Protein AF-0000000069443637 (afdb_homodimer)

Secondary structure (DSSP, 8-state):
-------------------------------------TTS--SS-TT----SHHHHHHHHHHHHHHHHSTTT-PPPHHHHHHHHHHHHHHHHHHHHHHB-SSTTTTS-HHHHHHHHHHTBTTB--S-HHHHHHHS-HHHHHTHHHHHHHHHHHHHHIIIIISSTTTT----SSTT-SS--HHHHHHHHHHHHHHHHH-HHHHHHHHHHHHHHHT-B-SSTT-B-SSHHHHHHHHHHHHHHHHHHHHHHH-HHHHHHBPP---HHHHHHHHHHHHHHHHHHHHHHHHHHHHS-SEEEEE-TTT--B--TT-TTEEE-GGG-TTSS--TTTSBPTTPBEEEEEE-EEEEESEE-TTT-PEEPPEEEEPEEEEE-B-----------------------------------------------------------------------GGGGS-----BTTB-/-------------------------------------TTS--SS-SS--S-SHHHHHHHHHHHHHHHHSGGG-PPPHHHHHHHHHHHHHHHHHHHHHHB-SSTTTTS-HHHHHHHHHHTBTTB--S-HHHHHHHS-HHHHHTHHHHHHHHHHHHHHIIIIISSTTTT----SSTT-SS--HHHHHHHHHHHHHHHHH-HHHHHHHHHHHHHHHT-B-SSTT-B-SSHHHHHHHHHHHHHHHHHHHHHHH-HHHHHHBPP---HHHHHHHHHHHHHHHHHHHHHHHHHHHHS-SEEEEE-TTT--B--TT-TTEEE-GGG-TTSS--TTTSBPTTPBEEEEEE-EEEEESEE-TTT-PEEPPEEEEPEEEEE-B-----------------------------------------------------------------------GGGGS------TT--

Solvent-accessible surface area (backbone atoms only — not comparable to full-atom values): 53671 Å² total; per-residue (Å²): 139,91,82,94,81,89,79,86,86,77,87,78,84,90,85,91,81,87,75,83,85,80,85,73,79,76,78,72,80,80,76,72,76,74,70,80,70,74,74,68,72,50,67,48,56,97,79,58,64,70,67,44,54,66,54,38,49,49,50,47,42,13,51,49,27,36,42,63,33,68,91,36,30,54,48,53,66,69,58,46,46,51,43,52,48,52,49,50,52,52,50,52,52,51,30,66,72,43,24,30,74,81,45,70,72,90,52,49,72,66,54,44,46,51,44,36,59,71,32,64,47,32,29,52,86,60,58,60,66,59,55,41,68,38,35,19,63,61,42,49,50,34,44,39,27,50,51,47,42,22,51,50,41,52,50,49,41,53,50,59,61,77,34,68,54,70,68,62,50,44,28,59,48,92,83,43,82,79,40,32,84,62,42,45,48,18,50,48,36,51,45,52,45,36,34,74,61,35,42,44,58,29,8,45,50,51,10,42,52,45,35,63,43,57,29,61,34,97,46,88,91,35,49,26,98,30,69,50,15,43,53,35,52,56,46,41,54,53,48,49,52,51,50,47,51,52,52,67,64,33,64,63,57,49,70,27,34,45,88,73,90,48,64,69,57,48,50,49,53,51,51,51,48,47,52,50,51,51,49,48,50,54,43,46,49,50,38,53,20,12,65,37,32,38,83,41,77,43,37,47,73,82,44,54,45,36,48,95,83,41,77,59,44,42,71,33,75,67,31,57,62,94,54,74,78,42,65,44,30,14,62,23,83,66,20,46,38,42,33,34,39,35,64,10,39,29,29,32,44,26,62,40,81,65,61,46,33,78,38,76,65,43,73,70,46,46,13,26,27,42,31,26,33,24,73,56,78,75,75,78,71,76,78,72,81,70,83,78,79,84,79,86,75,81,81,78,74,80,76,76,78,92,81,93,80,85,84,90,93,86,94,85,90,91,90,82,97,81,89,92,83,87,89,78,84,90,83,88,78,88,78,84,81,80,72,81,74,77,79,72,74,74,70,59,72,75,81,68,49,73,81,79,73,69,37,78,86,37,124,139,88,74,87,76,80,73,74,73,74,77,74,77,81,65,85,71,85,74,81,75,79,77,76,72,71,75,76,73,72,75,68,73,70,66,79,68,75,73,74,70,58,47,50,58,97,80,58,53,65,61,45,70,66,50,29,47,46,45,47,47,8,48,48,39,36,40,64,31,67,83,47,24,56,47,52,67,69,58,45,46,50,42,52,48,53,48,49,52,52,48,51,50,51,30,66,72,44,23,28,75,81,43,69,72,89,51,50,72,67,54,44,45,51,43,35,59,72,32,64,47,30,31,52,86,62,56,59,65,59,55,41,70,38,34,19,63,60,44,48,50,33,43,40,28,50,51,47,41,22,50,50,41,52,51,50,42,52,50,57,60,76,33,68,54,69,67,62,50,42,27,59,49,93,82,42,80,78,41,32,84,60,43,43,47,18,51,48,36,50,45,52,45,36,35,75,61,34,42,45,61,28,7,45,50,50,10,40,54,46,35,62,44,57,29,60,36,97,45,89,92,35,50,26,99,31,71,50,14,42,53,36,51,55,47,40,56,53,48,50,54,50,50,47,51,51,54,68,64,32,64,63,56,49,71,26,33,46,89,71,89,49,67,69,58,48,51,50,53,53,49,51,49,47,53,48,53,51,49,48,49,54,45,46,49,50,38,53,16,11,62,37,31,38,83,42,78,42,38,47,74,84,44,53,47,36,49,95,83,39,79,59,45,43,70,34,74,67,32,56,62,93,54,76,79,42,65,44,29,15,60,22,84,66,20,46,38,42,33,33,38,34,64,12,39,30,29,31,43,26,63,40,51,34,73,58,33,78,40,75,66,44,74,68,44,45,14,26,27,41,32,25,34,25,73,56,80,71,74,76,72,74,77,72,81,70,73,86,74,82,76,80,70,75,80,75,78,81,67,82,78,83,76,88,74,89,78,88,92,81,93,83,93,90,91,82,89,93,84,92,83,89,81,78,84,88,80,88,79,89,79,89,81,86,81,82,77,78,77,74,75,76,72,60,72,75,81,68,52,71,81,79,72,53,32,90,89,34,126

Sequence (918 aa):
MVTTRNSKVLKRARSDDESSNADEGASSNSGEEVPNNPASTHIYGLASYFCTREEFHDILNQMYDMQDQPSYRRGYPNVMHDMFNKLHIAMMSWTWQWSQEKGAEHLSNDEKQEIIASLQGQCVQDDWDSIRALSPPAVRCDMCGVLLQAMFYQFIFAIFIESPFWFMDGRIDSADVEGDPQFLRRFQHLYERLRAATGFGAACLKSLIISESNANGPFIGVPHDTELARSNFARRKTLITAFRDELLGRRVFQLLLRPLDDEAVVARRNDALQDLLEQAVQTILYTEGGIYGNSVITRLPELPVFDYEDDRMTSHYYHFVGGPRTRGLAPAPGGRSLIVTRPGLAYADMQSFGHFAKRPPYQM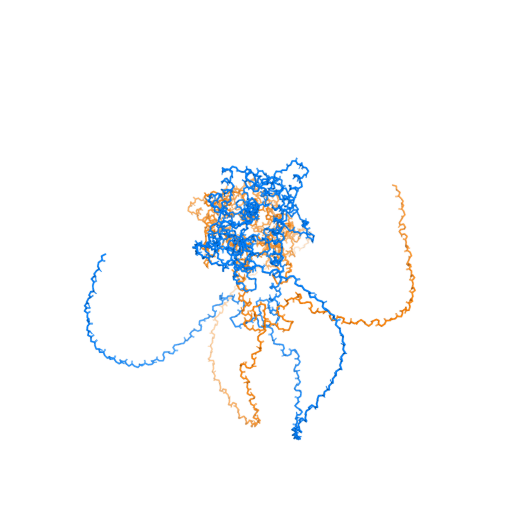FPAEVVAEILPEKTSTITKAKSRKTTSAKTKSRNKRAKTDSKPNTTSTVSETPSVSPVANAPDAENDSKEGMEERAKTPPLELRMPRLRKTFWRKMVTTRNSKVLKRARSDDESSNADEGASSNSGEEVPNNPASTHIYGLASYFCTREEFHDILNQMYDMQDQPSYRRGYPNVMHDMFNKLHIAMMSWTWQWSQEKGAEHLSNDEKQEIIASLQGQCVQDDWDSIRALSPPAVRCDMCGVLLQAMFYQFIFAIFIESPFWFMDGRIDSADVEGDPQFLRRFQHLYERLRAATGFGAACLKSLIISESNANGPFIGVPHDTELARSNFARRKTLITAFRDELLGRRVFQLLLRPLDDEAVVARRNDALQDLLEQAVQTILYTEGGIYGNSVITRLPELPVFDYEDDRMTSHYYHFVGGPRTRGLAPAPGGRSLIVTRPGLAYADMQSFGHFAKRPPYQMFPAEVVAEILPEKTSTITKAKSRKTTSAKTKSRNKRAKTDSKPNTTSTVSETPSVSPVANAPDAENDSKEGMEERAKTPPLELRMPRLRKTFWRK

Organism: Aspergillus niger (strain ATCC MYA-4892 / CBS 513.88 / FGSC A1513) (NCBI:txid425011)

Radius of gyration: 44.8 Å; Cα contacts (8 Å, |Δi|>4): 1156; chains: 2; bounding box: 130×174×115 Å

Structure (mmCIF, N/CA/C/O backbone):
data_AF-0000000069443637-model_v1
#
loop_
_entity.id
_entity.type
_entity.pdbx_description
1 polymer 'Contig An14c0200, genomic contig'
#
loop_
_atom_site.group_PDB
_atom_site.id
_atom_site.type_symbol
_atom_site.label_atom_id
_atom_site.label_alt_id
_atom_site.label_comp_id
_atom_site.label_asym_id
_atom_site.label_entity_id
_atom_site.label_seq_id
_atom_site.pdbx_PDB_ins_code
_atom_site.Cartn_x
_atom_site.Cartn_y
_atom_site.Cartn_z
_atom_site.occupancy
_atom_site.B_iso_or_equiv
_atom_site.auth_seq_id
_atom_site.auth_comp_id
_atom_site.auth_asym_id
_atom_site.auth_atom_id
_atom_site.pdbx_PDB_model_num
ATOM 1 N N . MET A 1 1 ? 51.781 -29.141 -23.688 1 16.27 1 MET A N 1
ATOM 2 C CA . MET A 1 1 ? 53.25 -29.266 -23.594 1 16.27 1 MET A CA 1
ATOM 3 C C . MET A 1 1 ? 53.656 -29.578 -22.172 1 16.27 1 MET A C 1
ATOM 5 O O . MET A 1 1 ? 52.938 -29.281 -21.219 1 16.27 1 MET A O 1
ATOM 9 N N . VAL A 1 2 ? 55.094 -29.781 -21.891 1 16.19 2 VAL A N 1
ATOM 10 C CA . VAL A 1 2 ? 55.781 -30.766 -21.062 1 16.19 2 VAL A CA 1
ATOM 11 C C . VAL A 1 2 ? 55.812 -30.297 -19.625 1 16.19 2 VAL A C 1
ATOM 13 O O . VAL A 1 2 ? 55.375 -31.016 -18.719 1 16.19 2 VAL A O 1
ATOM 16 N N . THR A 1 3 ? 56.969 -29.688 -19.141 1 15.26 3 THR A N 1
ATOM 17 C CA . THR A 1 3 ? 58.188 -30.172 -18.469 1 15.26 3 THR A CA 1
ATOM 18 C C . THR A 1 3 ? 58.219 -29.688 -17.031 1 15.26 3 THR A C 1
ATOM 20 O O . THR A 1 3 ? 58.469 -30.484 -16.109 1 15.26 3 THR A O 1
ATOM 23 N N . THR A 1 4 ? 58.938 -28.516 -16.906 1 15.38 4 THR A N 1
ATOM 24 C CA . THR A 1 4 ? 60.125 -28.203 -16.141 1 15.38 4 THR A CA 1
ATOM 25 C C . THR A 1 4 ? 59.781 -28.016 -14.664 1 15.38 4 THR A C 1
ATOM 27 O O . THR A 1 4 ? 58.844 -27.297 -14.312 1 15.38 4 THR A O 1
ATOM 30 N N . ARG A 1 5 ? 60.656 -28.516 -13.625 1 15.77 5 ARG A N 1
ATOM 31 C CA . ARG A 1 5 ? 60.938 -29.25 -12.406 1 15.77 5 ARG A CA 1
ATOM 32 C C . ARG A 1 5 ? 61.188 -28.297 -11.242 1 15.77 5 ARG A C 1
ATOM 34 O O . ARG A 1 5 ? 60.625 -28.469 -10.164 1 15.77 5 ARG A O 1
ATOM 41 N N . ASN A 1 6 ? 62.312 -27.609 -11.281 1 14.9 6 ASN A N 1
ATOM 42 C CA . ASN A 1 6 ? 63.406 -27.875 -10.352 1 14.9 6 ASN A CA 1
ATOM 43 C C . ASN A 1 6 ? 63.219 -27.125 -9.039 1 14.9 6 ASN A C 1
ATOM 45 O O . ASN A 1 6 ? 62.344 -26.25 -8.938 1 14.9 6 ASN A O 1
ATOM 49 N N . SER A 1 7 ? 64.312 -26.391 -8.547 1 14.55 7 SER A N 1
ATOM 50 C CA . SER A 1 7 ? 65.375 -26.578 -7.586 1 14.55 7 SER A CA 1
ATOM 51 C C . SER A 1 7 ? 65.188 -25.719 -6.344 1 14.55 7 SER A C 1
ATOM 53 O O . SER A 1 7 ? 65.25 -26.219 -5.219 1 14.55 7 SER A O 1
ATOM 55 N N . LYS A 1 8 ? 65.875 -24.547 -6.258 1 15.12 8 LYS A N 1
ATOM 56 C CA . LYS A 1 8 ? 67 -24.281 -5.426 1 15.12 8 LYS A CA 1
ATOM 57 C C . LYS A 1 8 ? 66.625 -23.828 -4.027 1 15.12 8 LYS A C 1
ATOM 59 O O . LYS A 1 8 ? 65.438 -23.922 -3.656 1 15.12 8 LYS A O 1
ATOM 64 N N . VAL A 1 9 ? 67.125 -22.562 -3.516 1 15.05 9 VAL A N 1
ATOM 65 C CA . VAL A 1 9 ? 68.188 -22.234 -2.561 1 15.05 9 VAL A CA 1
ATOM 66 C C . VAL A 1 9 ? 67.562 -21.953 -1.191 1 15.05 9 VAL A C 1
ATOM 68 O O . VAL A 1 9 ? 66.562 -21.219 -1.087 1 15.05 9 VAL A O 1
ATOM 71 N N . LEU A 1 10 ? 68.125 -22.609 -0.068 1 15.49 10 LEU A N 1
ATOM 72 C CA . LEU A 1 10 ? 68.062 -23 1.337 1 15.49 10 LEU A CA 1
ATOM 73 C C . LEU A 1 10 ? 68.375 -21.797 2.244 1 15.49 10 LEU A C 1
ATOM 75 O O . LEU A 1 10 ? 68.625 -21.969 3.438 1 15.49 10 LEU A O 1
ATOM 79 N N . LYS A 1 11 ? 68.25 -20.578 1.711 1 15.91 11 LYS A N 1
ATOM 80 C CA . LYS A 1 11 ? 69.125 -19.703 2.51 1 15.91 11 LYS A CA 1
ATOM 81 C C . LYS A 1 11 ? 68.875 -19.922 4.004 1 15.91 11 LYS A C 1
ATOM 83 O O . LYS A 1 11 ? 67.75 -20.016 4.445 1 15.91 11 LYS A O 1
ATOM 88 N N . ARG A 1 12 ? 69.938 -19.969 4.703 1 15.11 12 ARG A N 1
ATOM 89 C CA . ARG A 1 12 ? 70.562 -20.406 5.957 1 15.11 12 ARG A CA 1
ATOM 90 C C . ARG A 1 12 ? 69.875 -19.719 7.152 1 15.11 12 ARG A C 1
ATOM 92 O O . ARG A 1 12 ? 69.438 -20.375 8.094 1 15.11 12 ARG A O 1
ATOM 99 N N . ALA A 1 13 ? 70.625 -18.625 7.645 1 15.28 13 ALA A N 1
ATOM 100 C CA . ALA A 1 13 ? 71.375 -18.672 8.891 1 15.28 13 ALA A CA 1
ATOM 101 C C . ALA A 1 13 ? 70.5 -18.344 10.086 1 15.28 13 ALA A C 1
ATOM 103 O O . ALA A 1 13 ? 69.375 -17.891 9.922 1 15.28 13 ALA A O 1
ATOM 104 N N . ARG A 1 14 ? 71 -17.266 10.938 1 15.87 14 ARG A N 1
ATOM 105 C CA . ARG A 1 14 ? 71.5 -17.266 12.305 1 15.87 14 ARG A CA 1
ATOM 106 C C . ARG A 1 14 ? 70.375 -17.062 13.32 1 15.87 14 ARG A C 1
ATOM 108 O O . ARG A 1 14 ? 69.312 -16.578 12.977 1 15.87 14 ARG A O 1
ATOM 115 N N . SER A 1 15 ? 70.875 -16.859 14.672 1 15.28 15 SER A N 1
ATOM 116 C CA . SER A 1 15 ? 70.875 -17.375 16.031 1 15.28 15 SER A CA 1
ATOM 117 C C . SER A 1 15 ? 69.875 -16.609 16.891 1 15.28 15 SER A C 1
ATOM 119 O O . SER A 1 15 ? 69 -17.203 17.531 1 15.28 15 SER A O 1
ATOM 121 N N . ASP A 1 16 ? 70.312 -15.383 17.422 1 16.25 16 ASP A N 1
ATOM 122 C CA . ASP A 1 16 ? 70.562 -15.164 18.844 1 16.25 16 ASP A CA 1
ATOM 123 C C . ASP A 1 16 ? 69.312 -14.805 19.594 1 16.25 16 ASP A C 1
ATOM 125 O O . ASP A 1 16 ? 68.312 -14.312 18.984 1 16.25 16 ASP A O 1
ATOM 129 N N . ASP A 1 17 ? 69.375 -14.875 21.031 1 16.3 17 ASP A N 1
ATOM 130 C CA . ASP A 1 17 ? 68.75 -15.312 22.281 1 16.3 17 ASP A CA 1
ATOM 131 C C . ASP A 1 17 ? 67.875 -14.219 22.891 1 16.3 17 ASP A C 1
ATOM 133 O O . ASP A 1 17 ? 66.812 -14.5 23.453 1 16.3 17 ASP A O 1
ATOM 137 N N . GLU A 1 18 ? 68.375 -12.93 23.125 1 16.94 18 GLU A N 1
ATOM 138 C CA . GLU A 1 18 ? 68.438 -12.508 24.516 1 16.94 18 GLU A CA 1
ATOM 139 C C . GLU A 1 18 ? 67.062 -12.148 25.031 1 16.94 18 GLU A C 1
ATOM 141 O O . GLU A 1 18 ? 66.188 -11.711 24.266 1 16.94 18 GLU A O 1
ATOM 146 N N . SER A 1 19 ? 66.875 -12.273 26.438 1 16.83 19 SER A N 1
ATOM 147 C CA . SER A 1 19 ? 66 -12.578 27.578 1 16.83 19 SER A CA 1
ATOM 148 C C . SER A 1 19 ? 65.188 -11.344 28.016 1 16.83 19 SER A C 1
ATOM 150 O O . SER A 1 19 ? 64.375 -11.43 28.906 1 16.83 19 SER A O 1
ATOM 152 N N . SER A 1 20 ? 65.5 -10.164 27.453 1 16.75 20 SER A N 1
ATOM 153 C CA . SER A 1 20 ? 65.438 -9.258 28.594 1 16.75 20 SER A CA 1
ATOM 154 C C . SER A 1 20 ? 64.062 -9.242 29.234 1 16.75 20 SER A C 1
ATOM 156 O O . SER A 1 20 ? 63.031 -9.469 28.547 1 16.75 20 SER A O 1
ATOM 158 N N . ASN A 1 21 ? 64.125 -8.859 30.531 1 16.78 21 ASN A N 1
ATOM 159 C CA . ASN A 1 21 ? 63.469 -8.898 31.844 1 16.78 21 ASN A CA 1
ATOM 160 C C . ASN A 1 21 ? 62.156 -8.164 31.844 1 16.78 21 ASN A C 1
ATOM 162 O O . ASN A 1 21 ? 61.875 -7.355 30.953 1 16.78 21 AS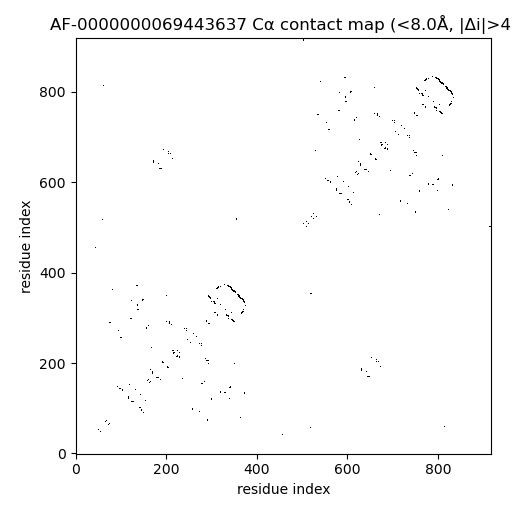N A O 1
ATOM 166 N N . ALA A 1 22 ? 61.719 -7.898 33.188 1 16.05 22 ALA A N 1
ATOM 167 C CA . ALA A 1 22 ? 60.625 -8.195 34.094 1 16.05 22 ALA A CA 1
ATOM 168 C C . ALA A 1 22 ? 59.562 -7.105 34.031 1 16.05 22 ALA A C 1
ATOM 170 O O . ALA A 1 22 ? 58.344 -7.402 33.969 1 16.05 22 ALA A O 1
ATOM 171 N N . ASP A 1 23 ? 59.938 -5.797 34.312 1 18.08 23 ASP A N 1
ATOM 172 C CA . ASP A 1 23 ? 59.312 -5.297 35.531 1 18.08 23 ASP A CA 1
ATOM 173 C C . ASP A 1 23 ? 57.906 -4.785 35.25 1 18.08 23 ASP A C 1
ATOM 175 O O . ASP A 1 23 ? 57.656 -4.199 34.219 1 18.08 23 ASP A O 1
ATOM 179 N N . GLU A 1 24 ? 56.938 -5.188 36.156 1 17.97 24 GLU A N 1
ATOM 180 C CA . GLU A 1 24 ? 55.531 -5.316 36.406 1 17.97 24 GLU A CA 1
ATOM 181 C C . GLU A 1 24 ? 54.875 -3.953 36.656 1 17.97 24 GLU A C 1
ATOM 183 O O . GLU A 1 24 ? 53.688 -3.869 37.031 1 17.97 24 GLU A O 1
ATOM 188 N N . GLY A 1 25 ? 55.5 -2.812 36.25 1 18.42 25 GLY A N 1
ATOM 189 C CA . GLY A 1 25 ? 54.969 -1.748 37.094 1 18.42 25 GLY A CA 1
ATOM 190 C C . GLY A 1 25 ? 53.469 -1.593 36.938 1 18.42 25 GLY A C 1
ATOM 191 O O . GLY A 1 25 ? 52.906 -1.874 35.875 1 18.42 25 GLY A O 1
ATOM 192 N N . ALA A 1 26 ? 52.812 -1.482 38.094 1 20.19 26 ALA A N 1
ATOM 193 C CA . ALA A 1 26 ? 51.469 -1.452 38.688 1 20.19 26 ALA A CA 1
ATOM 194 C C . ALA A 1 26 ? 50.656 -0.257 38.156 1 20.19 26 ALA A C 1
ATOM 196 O O . ALA A 1 26 ? 50.938 0.887 38.531 1 20.19 26 ALA A O 1
ATOM 197 N N . SER A 1 27 ? 50.719 -0.062 36.875 1 18.47 27 SER A N 1
ATOM 198 C CA . SER A 1 27 ? 50.031 1.206 36.594 1 18.47 27 SER A CA 1
ATOM 199 C C . SER A 1 27 ? 48.625 1.194 37.125 1 18.47 27 SER A C 1
ATOM 201 O O . SER A 1 27 ? 47.844 0.28 36.812 1 18.47 27 SER A O 1
ATOM 203 N N . SER A 1 28 ? 48.375 1.897 38.219 1 19.84 28 SER A N 1
ATOM 204 C CA . SER A 1 28 ? 47.219 2.123 39.094 1 19.84 28 SER A CA 1
ATOM 205 C C . SER A 1 28 ? 46.094 2.783 38.344 1 19.84 28 SER A C 1
ATOM 207 O O . SER A 1 28 ? 45 2.939 38.875 1 19.84 28 SER A O 1
ATOM 209 N N . ASN A 1 29 ? 46.312 3.293 37.125 1 20.78 29 ASN A N 1
ATOM 210 C CA . ASN A 1 29 ? 45.5 4.5 36.969 1 20.78 29 ASN A CA 1
ATOM 211 C C . ASN A 1 29 ? 44.031 4.199 37.156 1 20.78 29 ASN A C 1
ATOM 213 O O . ASN A 1 29 ? 43.562 3.09 36.875 1 20.78 29 ASN A O 1
ATOM 217 N N . SER A 1 30 ? 43.281 5.254 37.719 1 23.33 30 SER A N 1
ATOM 218 C CA . SER A 1 30 ? 42.031 5.766 38.281 1 23.33 30 SER A CA 1
ATOM 219 C C . SER A 1 30 ? 40.906 5.727 37.219 1 23.33 30 SER A C 1
ATOM 221 O O . SER A 1 30 ? 41.031 6.332 36.156 1 23.33 30 SER A O 1
ATOM 223 N N . GLY A 1 31 ? 40.25 4.656 37.156 1 21.34 31 GLY A N 1
ATOM 224 C CA . GLY A 1 31 ? 39.156 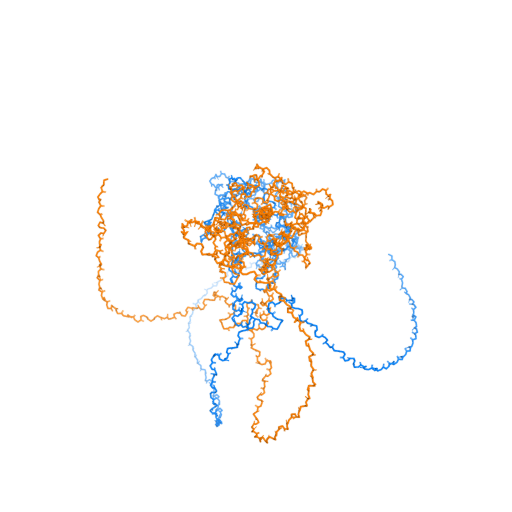4.293 36.25 1 21.34 31 GLY A CA 1
ATOM 225 C C . GLY A 1 31 ? 38.031 5.316 36.219 1 21.34 31 GLY A C 1
ATOM 226 O O . GLY A 1 31 ? 37.312 5.492 37.188 1 21.34 31 GLY A O 1
ATOM 227 N N . GLU A 1 32 ? 38.375 6.523 35.625 1 27.31 32 GLU A N 1
ATOM 228 C CA . GLU A 1 32 ? 37.344 7.523 35.406 1 27.31 32 GLU A CA 1
ATOM 229 C C . GLU A 1 32 ? 36.031 6.879 34.906 1 27.31 32 GLU A C 1
ATOM 231 O O . GLU A 1 32 ? 36.062 6.145 33.906 1 27.31 32 GLU A O 1
ATOM 236 N N . GLU A 1 33 ? 35.125 6.77 35.875 1 27.27 33 GLU A N 1
ATOM 237 C CA . GLU A 1 33 ? 33.75 6.273 35.656 1 27.27 33 GLU A CA 1
ATOM 238 C C . GLU A 1 33 ? 33.094 6.984 34.469 1 27.27 33 GLU A C 1
ATOM 240 O O . GLU A 1 33 ? 32.906 8.203 34.5 1 27.27 33 GLU A O 1
ATOM 245 N N . VAL A 1 34 ? 33.562 6.625 33.25 1 29.73 34 VAL A N 1
ATOM 246 C CA . VAL A 1 34 ? 32.875 7.148 32.094 1 29.73 34 VAL A CA 1
ATOM 247 C C . VAL A 1 34 ? 31.359 7.125 32.312 1 29.73 34 VAL A C 1
ATOM 249 O O . VAL A 1 34 ? 30.797 6.082 32.656 1 29.73 34 VAL A O 1
ATOM 252 N N . PRO A 1 35 ? 30.812 8.312 32.625 1 31.17 35 PRO A N 1
ATOM 253 C CA . PRO A 1 35 ? 29.391 8.531 32.906 1 31.17 35 PRO A CA 1
ATOM 254 C C . PRO A 1 35 ? 28.469 7.773 31.938 1 31.17 35 PRO A C 1
ATOM 256 O O . PRO A 1 35 ? 28.875 7.492 30.797 1 31.17 35 PRO A O 1
ATOM 259 N N . ASN A 1 36 ? 27.547 7.082 32.5 1 28.8 36 ASN A N 1
ATOM 260 C CA . ASN A 1 36 ? 26.5 6.273 31.875 1 28.8 36 ASN A CA 1
ATOM 261 C C . ASN A 1 36 ? 25.812 7.023 30.75 1 28.8 36 ASN A C 1
ATOM 263 O O . ASN A 1 36 ? 25.234 8.094 30.953 1 28.8 36 ASN A O 1
ATOM 267 N N . ASN A 1 37 ? 26.469 7.105 29.594 1 28.42 37 ASN A N 1
ATOM 268 C CA . ASN A 1 37 ? 25.891 7.711 28.391 1 28.42 37 ASN A CA 1
ATOM 269 C C . ASN A 1 37 ? 24.422 7.344 28.234 1 28.42 37 ASN A C 1
ATOM 271 O O . ASN A 1 37 ? 24.094 6.195 27.938 1 28.42 37 ASN A O 1
ATOM 275 N N . PRO A 1 38 ? 23.5 8.094 28.906 1 31.55 38 PRO A N 1
ATOM 276 C CA . PRO A 1 38 ? 22.047 7.938 28.906 1 31.55 38 PRO A CA 1
ATOM 277 C C . PRO A 1 38 ? 21.453 7.723 27.516 1 31.55 38 PRO A C 1
ATOM 279 O O . PRO A 1 38 ? 20.234 7.789 27.328 1 31.55 38 PRO A O 1
ATOM 282 N N . ALA A 1 39 ? 22.281 7.773 26.547 1 29.45 39 ALA A N 1
ATOM 283 C CA . ALA A 1 39 ? 21.781 7.836 25.172 1 29.45 39 ALA A CA 1
ATOM 284 C C . ALA A 1 39 ? 20.969 6.59 24.828 1 29.45 39 ALA A C 1
ATOM 286 O O . ALA A 1 39 ? 20.297 6.539 23.797 1 29.45 39 ALA A O 1
ATOM 287 N N . SER A 1 40 ? 21.531 5.41 25.312 1 30.95 40 SER A N 1
ATOM 288 C CA . SER A 1 40 ? 20.844 4.23 24.797 1 30.95 40 SER A CA 1
ATOM 289 C C . SER A 1 40 ? 19.453 4.09 25.391 1 30.95 40 SER A C 1
ATOM 291 O O . SER A 1 40 ? 19.297 3.736 26.562 1 30.95 40 SER A O 1
ATOM 293 N N . THR A 1 41 ? 18.625 4.992 25.203 1 32.84 41 THR A N 1
ATOM 294 C CA . THR A 1 41 ? 17.281 4.988 25.766 1 32.84 41 THR A CA 1
ATOM 295 C C . THR A 1 41 ? 16.672 3.588 25.719 1 32.84 41 THR A C 1
ATOM 297 O O . THR A 1 41 ? 16 3.229 24.766 1 32.84 41 THR A O 1
ATOM 300 N N . HIS A 1 42 ? 17.469 2.57 26.016 1 31.42 42 HIS A N 1
ATOM 301 C CA . HIS A 1 42 ? 16.953 1.25 26.359 1 31.42 42 HIS A CA 1
ATOM 302 C C . HIS A 1 42 ? 15.875 1.337 27.438 1 31.42 42 HIS A C 1
ATOM 304 O O . HIS A 1 42 ? 16.125 1.889 28.516 1 31.42 42 HIS A O 1
ATOM 310 N N . ILE A 1 43 ? 14.625 1.521 26.984 1 34.94 43 ILE A N 1
ATOM 311 C CA . ILE A 1 43 ? 13.555 1.597 27.953 1 34.94 43 ILE A CA 1
ATOM 312 C C . ILE A 1 43 ? 13.875 0.688 29.141 1 34.94 43 ILE A C 1
ATOM 314 O O . ILE A 1 43 ? 13.562 1.021 30.297 1 34.94 43 ILE A O 1
ATOM 318 N N . TYR A 1 44 ? 14.156 -0.625 28.922 1 35.16 44 TYR A N 1
ATOM 319 C CA . TYR A 1 44 ? 14.609 -1.481 30 1 35.16 44 TYR A CA 1
ATOM 320 C C . TYR A 1 44 ? 16.125 -1.403 30.172 1 35.16 44 TYR A C 1
ATOM 322 O O . TYR A 1 44 ? 16.844 -1.192 29.203 1 35.16 44 TYR A O 1
ATOM 330 N N . GLY A 1 45 ? 16.719 -0.885 31.219 1 32.06 45 GLY A N 1
ATOM 331 C CA . GLY A 1 45 ? 18.125 -1.05 31.531 1 32.06 45 GLY A CA 1
ATOM 332 C C . GLY A 1 45 ? 18.688 -2.385 31.062 1 32.06 45 GLY A C 1
ATOM 333 O O . GLY A 1 45 ? 17.938 -3.32 30.797 1 32.06 45 GLY A O 1
ATOM 334 N N . LEU A 1 46 ? 19.906 -2.52 30.734 1 32.34 46 LEU A N 1
ATOM 335 C CA . LEU A 1 46 ? 20.594 -3.734 30.297 1 32.34 46 LEU A CA 1
ATOM 336 C C . LEU A 1 46 ? 20.141 -4.934 31.125 1 32.34 46 LEU A C 1
ATOM 338 O O . LEU A 1 46 ? 20.125 -6.062 30.625 1 32.34 46 LEU A O 1
ATOM 342 N N . ALA A 1 47 ? 20.016 -4.863 32.469 1 30.91 47 ALA A N 1
ATOM 343 C CA . ALA A 1 47 ? 19.781 -5.949 33.438 1 30.91 47 ALA A CA 1
ATOM 344 C C . ALA A 1 47 ? 18.297 -6.18 33.656 1 30.91 47 ALA A C 1
ATOM 346 O O . ALA A 1 47 ? 17.906 -7.098 34.375 1 30.91 47 ALA A O 1
ATOM 347 N N . SER A 1 48 ? 17.469 -5.266 33.562 1 36.38 48 SER A N 1
ATOM 348 C CA . SER A 1 48 ? 16.094 -5.441 34 1 36.38 48 SER A CA 1
ATOM 349 C C . SER A 1 48 ? 15.258 -6.121 32.938 1 36.38 48 SER A C 1
ATOM 351 O O . SER A 1 48 ? 15.141 -5.605 31.812 1 36.38 48 SER A O 1
ATOM 353 N N . TYR A 1 49 ? 15.336 -7.434 32.875 1 34.53 49 TYR A N 1
ATOM 354 C CA . TYR A 1 49 ? 14.562 -8.336 32.031 1 34.53 49 TYR A CA 1
ATOM 355 C C . TYR A 1 49 ? 13.078 -8.281 32.375 1 34.53 49 TYR A C 1
ATOM 357 O O . TYR A 1 49 ? 12.711 -7.883 33.469 1 34.53 49 TYR A O 1
ATOM 365 N N . PHE A 1 50 ? 12.219 -8.234 31.469 1 46.09 50 PHE A N 1
ATOM 366 C CA . PHE A 1 50 ? 10.781 -8.469 31.594 1 46.09 50 PHE A CA 1
ATOM 367 C C . PHE A 1 50 ? 10.5 -9.656 32.5 1 46.09 50 PHE A C 1
ATOM 369 O O . PHE A 1 50 ? 10.594 -10.805 32.094 1 46.09 50 PHE A O 1
ATOM 376 N N . CYS A 1 51 ? 11 -9.703 33.625 1 42.22 51 CYS A N 1
ATOM 377 C CA . CYS A 1 51 ? 11 -10.883 34.5 1 42.22 51 CYS A CA 1
ATOM 378 C C . CYS A 1 51 ? 9.617 -11.133 35.062 1 42.22 51 CYS A C 1
ATOM 380 O O . CYS A 1 51 ? 9.406 -12.117 35.781 1 42.22 51 CYS A O 1
ATOM 382 N N . THR A 1 52 ? 8.594 -10.234 34.906 1 45.38 52 THR A N 1
ATOM 383 C CA . THR A 1 52 ? 7.406 -10.664 35.625 1 45.38 52 THR A CA 1
ATOM 384 C C . THR A 1 52 ? 6.406 -11.328 34.688 1 45.38 52 THR A C 1
ATOM 386 O O . THR A 1 52 ? 6.445 -11.117 33.5 1 45.38 52 THR A O 1
ATOM 389 N N . ARG A 1 53 ? 5.602 -12.305 35.188 1 45.09 53 ARG A N 1
ATOM 390 C CA . ARG A 1 53 ? 4.516 -13.023 34.531 1 45.09 53 ARG A CA 1
ATOM 391 C C . ARG A 1 53 ? 3.543 -12.055 33.875 1 45.09 53 ARG A C 1
ATOM 393 O O . ARG A 1 53 ? 3.068 -12.305 32.75 1 45.09 53 ARG A O 1
ATOM 400 N N . GLU A 1 54 ? 3.361 -11.016 34.562 1 46.97 54 GLU A N 1
ATOM 401 C CA . GLU A 1 54 ? 2.404 -10.039 34.062 1 46.97 54 GLU A CA 1
ATOM 402 C C . GLU A 1 54 ? 2.924 -9.359 32.781 1 46.97 54 GLU A C 1
ATOM 404 O O . GLU A 1 54 ? 2.18 -9.195 31.828 1 46.97 54 GLU A O 1
ATOM 409 N N . GLU A 1 55 ? 4.18 -9.086 32.844 1 50.19 55 GLU A N 1
ATOM 410 C CA . GLU A 1 55 ? 4.785 -8.438 31.688 1 50.19 55 GLU A CA 1
ATOM 411 C C . GLU A 1 55 ? 4.828 -9.383 30.5 1 50.19 55 GLU A C 1
ATOM 413 O O . GLU A 1 55 ? 4.555 -8.977 29.359 1 50.19 55 GLU A O 1
ATOM 418 N N . PHE A 1 56 ? 5.016 -10.5 30.828 1 50 56 PHE A N 1
ATOM 419 C CA . PHE A 1 56 ? 5.035 -11.539 29.812 1 50 56 PHE A CA 1
ATOM 420 C C . PHE A 1 56 ? 3.648 -11.734 29.203 1 50 56 PHE A C 1
ATOM 422 O O . PHE A 1 56 ? 3.504 -11.812 27.984 1 50 56 PHE A O 1
ATOM 429 N N . HIS A 1 57 ? 2.711 -11.875 30.031 1 50.34 57 HIS A N 1
ATOM 430 C CA . HIS A 1 57 ? 1.338 -12 29.562 1 50.34 57 HIS A CA 1
ATOM 431 C C . HIS A 1 57 ? 0.951 -10.828 28.672 1 50.34 57 HIS A C 1
ATOM 433 O O . HIS A 1 57 ? 0.316 -11.016 27.625 1 50.34 57 HIS A O 1
ATOM 439 N N . ASP A 1 58 ? 1.418 -9.797 29.078 1 52.31 58 ASP A N 1
ATOM 440 C CA . ASP A 1 58 ? 1.074 -8.609 28.297 1 52.31 58 ASP A CA 1
ATOM 441 C C . ASP A 1 58 ? 1.719 -8.648 26.922 1 52.31 58 ASP A C 1
ATOM 443 O O . ASP A 1 58 ? 1.076 -8.32 25.922 1 52.31 58 ASP A O 1
ATOM 447 N N . ILE A 1 59 ? 2.887 -9.117 26.922 1 54.16 59 ILE A N 1
ATOM 448 C CA . ILE A 1 59 ? 3.611 -9.211 25.656 1 54.16 59 ILE A CA 1
ATOM 449 C C . ILE A 1 59 ? 2.975 -10.289 24.781 1 54.16 59 ILE A C 1
ATOM 451 O O . ILE A 1 59 ? 2.773 -10.078 23.578 1 54.16 59 ILE A O 1
ATOM 455 N N . LEU A 1 60 ? 2.66 -11.375 25.422 1 53.62 60 LEU A N 1
ATOM 456 C CA . LEU A 1 60 ? 2.061 -12.469 24.656 1 53.62 60 LEU A CA 1
ATOM 457 C C . LEU A 1 60 ? 0.701 -12.062 24.109 1 53.62 60 LEU A C 1
ATOM 459 O O . LEU A 1 60 ? 0.382 -12.359 22.953 1 53.62 60 LEU A O 1
ATOM 463 N N . ASN A 1 61 ? 0.022 -11.523 24.953 1 49.97 61 ASN A N 1
ATOM 464 C CA . ASN A 1 61 ? -1.281 -11.055 24.5 1 49.97 61 ASN A CA 1
ATOM 465 C C . ASN A 1 61 ? -1.147 -10.078 23.328 1 49.97 61 ASN A C 1
ATOM 467 O O . ASN A 1 61 ? -1.918 -10.141 22.375 1 49.97 61 ASN A O 1
ATOM 471 N N . GLN A 1 62 ? -0.197 -9.359 23.578 1 51.5 62 GLN A N 1
ATOM 472 C CA . GLN A 1 62 ? 0.048 -8.414 22.484 1 51.5 62 GLN A CA 1
ATOM 473 C C . GLN A 1 62 ? 0.45 -9.148 21.203 1 51.5 62 GLN A C 1
ATOM 475 O O . GLN A 1 62 ? -0.006 -8.797 20.125 1 51.5 62 GLN A O 1
ATOM 480 N N . MET A 1 63 ? 1.218 -10.094 21.438 1 52.31 63 MET A N 1
ATOM 481 C CA . MET A 1 63 ? 1.639 -10.891 20.281 1 52.31 63 MET A CA 1
ATOM 482 C C . MET A 1 63 ? 0.446 -11.594 19.656 1 52.31 63 MET A C 1
ATOM 484 O O . MET A 1 63 ? 0.333 -11.648 18.422 1 52.31 63 MET A O 1
ATOM 488 N N . TYR A 1 64 ? -0.357 -12.18 20.469 1 48.53 64 TYR A N 1
ATOM 489 C CA . TYR A 1 64 ? -1.55 -12.859 19.969 1 48.53 64 TYR A CA 1
ATOM 490 C C . TYR A 1 64 ? -2.471 -11.883 19.234 1 48.53 64 TYR A C 1
ATOM 492 O O . TYR A 1 64 ? -3.004 -12.195 18.172 1 48.53 64 TYR A O 1
ATOM 500 N N . ASP A 1 65 ? -2.699 -10.898 19.859 1 48.44 65 ASP A N 1
ATOM 501 C CA . ASP A 1 65 ? -3.568 -9.898 19.25 1 48.44 65 ASP A CA 1
ATOM 502 C C . ASP A 1 65 ? -3.008 -9.43 17.906 1 48.44 65 ASP A C 1
ATOM 504 O O . ASP A 1 65 ? -3.76 -9.219 16.953 1 48.44 65 ASP A O 1
ATOM 508 N N . MET A 1 66 ? -1.764 -9.258 18.031 1 50.09 66 MET A N 1
ATOM 509 C CA . MET A 1 66 ? -1.123 -8.883 16.766 1 50.09 66 MET A CA 1
ATOM 510 C C . MET A 1 66 ? -1.385 -9.922 15.688 1 50.09 66 MET A C 1
ATOM 512 O O . MET A 1 66 ? -1.544 -9.586 14.516 1 50.09 66 MET A O 1
ATOM 516 N N . GLN A 1 67 ? -1.423 -11.117 16.141 1 46.34 67 GLN A N 1
ATOM 517 C CA . GLN A 1 67 ? -1.696 -12.188 15.195 1 46.34 67 GLN A CA 1
ATOM 518 C C . GLN A 1 67 ? -3.119 -12.094 14.648 1 46.34 67 GLN A C 1
ATOM 520 O O . GLN A 1 67 ? -3.385 -12.492 13.516 1 46.34 67 GLN A O 1
ATOM 525 N N . ASP A 1 68 ? -4.027 -11.695 15.477 1 42.28 68 ASP A N 1
ATOM 526 C CA . ASP A 1 68 ? -5.426 -11.664 15.062 1 42.28 68 ASP A CA 1
ATOM 527 C C . ASP A 1 68 ? -5.723 -10.414 14.234 1 42.28 68 ASP A C 1
ATOM 529 O O . ASP A 1 68 ? -6.844 -10.234 13.758 1 42.28 68 ASP A O 1
ATOM 533 N N . GLN A 1 69 ? -5.023 -9.508 14.258 1 43.88 69 GLN A N 1
ATOM 534 C CA . GLN A 1 69 ? -5.285 -8.328 13.438 1 43.88 69 GLN A CA 1
ATOM 535 C C . GLN A 1 69 ? -5.191 -8.664 11.953 1 43.88 69 GLN A C 1
ATOM 537 O O . GLN A 1 69 ? -4.391 -9.5 11.547 1 43.88 69 GLN A O 1
ATOM 542 N N . PRO A 1 70 ? -6.266 -8.219 11.383 1 42.94 70 PRO A N 1
ATOM 543 C CA . PRO A 1 70 ? -6.41 -8.547 9.961 1 42.94 70 PRO A CA 1
ATOM 544 C C . PRO A 1 70 ? -5.094 -8.43 9.195 1 42.94 70 PRO A C 1
ATOM 546 O O . PRO A 1 70 ? -4.824 -9.234 8.297 1 42.94 70 PRO A O 1
ATOM 549 N N . SER A 1 71 ? -4.379 -7.262 9.586 1 44.19 71 SER A N 1
ATOM 550 C CA . SER A 1 71 ? -3.109 -7.156 8.867 1 44.19 71 SER A CA 1
ATOM 551 C C . SER A 1 71 ? -2.176 -8.305 9.227 1 44.19 71 SER A C 1
ATOM 553 O O . SER A 1 71 ? -1.196 -8.562 8.516 1 44.19 71 SER A O 1
ATOM 555 N N . TYR A 1 72 ? -2.643 -8.82 10.445 1 48.31 72 TYR A N 1
ATOM 556 C CA . TYR A 1 72 ? -1.846 -9.969 10.852 1 48.31 72 TYR A CA 1
ATOM 557 C C . TYR A 1 72 ? -2.639 -11.266 10.688 1 48.31 72 TYR A C 1
ATOM 559 O O . TYR A 1 72 ? -2.178 -12.336 11.086 1 48.31 72 TYR A O 1
ATOM 567 N N . ARG A 1 73 ? -3.877 -11.023 10.219 1 52.19 73 ARG A N 1
ATOM 568 C CA . ARG A 1 73 ? -4.668 -12.234 10.055 1 52.19 73 ARG A CA 1
ATOM 569 C C . ARG A 1 73 ? -4.098 -13.109 8.938 1 52.19 73 ARG A C 1
ATOM 571 O O . ARG A 1 73 ? -4.262 -12.797 7.754 1 52.19 73 ARG A O 1
ATOM 578 N N . ARG A 1 74 ? -3.402 -13.836 9.445 1 64.06 74 ARG A N 1
ATOM 579 C CA . ARG A 1 74 ? -2.83 -14.836 8.539 1 64.06 74 ARG A CA 1
ATOM 580 C C . ARG A 1 74 ? -3.885 -15.844 8.109 1 64.06 74 ARG A C 1
ATOM 582 O O . ARG A 1 74 ? -4.805 -16.156 8.867 1 64.06 74 ARG A O 1
ATOM 589 N N . GLY A 1 75 ? -4.012 -15.953 6.891 1 71.75 75 GLY A N 1
ATOM 590 C CA . GLY A 1 75 ? -4.738 -17.125 6.453 1 71.75 75 GLY A CA 1
ATOM 591 C C . GLY A 1 75 ? -4.176 -18.422 7.02 1 71.75 75 GLY A C 1
ATOM 592 O O . GLY A 1 75 ? -3.07 -18.438 7.562 1 71.75 75 GLY A O 1
ATOM 593 N N . TYR A 1 76 ? -5.078 -19.422 7.008 1 77 76 TYR A N 1
ATOM 594 C CA . TYR A 1 76 ? -4.66 -20.734 7.488 1 77 76 TYR A CA 1
ATOM 595 C C . TYR A 1 76 ? -4.055 -21.562 6.363 1 77 76 TYR A C 1
ATOM 597 O O . TYR A 1 76 ? -4.727 -21.859 5.371 1 77 76 TYR A O 1
ATOM 605 N N . PRO A 1 77 ? -2.854 -21.875 6.566 1 82.69 77 PRO A N 1
ATOM 606 C CA . PRO A 1 77 ? -2.186 -22.625 5.5 1 82.69 77 PRO A CA 1
ATOM 607 C C . PRO A 1 77 ? -2.926 -23.906 5.125 1 82.69 77 PRO A C 1
ATOM 609 O O . PRO A 1 77 ? -2.99 -24.266 3.945 1 82.69 77 PRO A O 1
ATOM 612 N N . ASN A 1 78 ? -3.51 -24.562 6.109 1 84.75 78 ASN A N 1
ATOM 613 C CA . ASN A 1 78 ? -4.238 -25.797 5.809 1 84.75 78 ASN A CA 1
ATOM 614 C C . ASN A 1 78 ? -5.43 -25.531 4.895 1 84.75 78 ASN A C 1
ATOM 616 O O . ASN A 1 78 ? -5.73 -26.328 4.008 1 84.75 78 ASN A O 1
ATOM 620 N N . VAL A 1 79 ? -6.078 -24.422 5.188 1 87.75 79 VAL A N 1
ATOM 621 C CA . VAL A 1 79 ? -7.219 -24.047 4.355 1 87.75 79 VAL A CA 1
ATOM 622 C C . VAL A 1 79 ? -6.738 -23.688 2.953 1 87.75 79 VAL A C 1
ATOM 624 O O . VAL A 1 79 ? -7.371 -24.047 1.958 1 87.75 79 VAL A O 1
ATOM 627 N N . MET A 1 80 ? -5.625 -23.047 2.863 1 93.75 80 MET A N 1
ATOM 628 C CA . MET A 1 80 ? -5.051 -22.688 1.569 1 93.75 80 MET A CA 1
ATOM 629 C C . MET A 1 80 ? -4.738 -23.938 0.75 1 93.75 80 MET A C 1
ATOM 631 O O . MET A 1 80 ? -5.102 -24.016 -0.425 1 93.75 80 MET A O 1
ATOM 635 N N . HIS A 1 81 ? -4.188 -24.891 1.405 1 95.31 81 HIS A N 1
ATOM 636 C CA . HIS A 1 81 ? -3.867 -26.156 0.746 1 95.31 81 HIS A CA 1
ATOM 637 C C . HIS A 1 81 ? -5.129 -26.844 0.236 1 95.31 81 HIS A C 1
ATOM 639 O O . HIS A 1 81 ? -5.164 -27.312 -0.901 1 95.31 81 HIS A O 1
ATOM 645 N N . ASP A 1 82 ? -6.066 -26.859 1.071 1 94.94 82 ASP A N 1
ATOM 646 C CA . ASP A 1 82 ? -7.32 -27.516 0.713 1 94.94 82 ASP A CA 1
ATOM 647 C C . ASP A 1 82 ? -7.977 -26.828 -0.482 1 94.94 82 ASP A C 1
ATOM 649 O O . ASP A 1 82 ? -8.484 -27.5 -1.388 1 94.94 82 ASP A O 1
ATOM 653 N N . MET A 1 83 ? -7.953 -25.547 -0.46 1 95.75 83 MET A N 1
ATOM 654 C CA . MET A 1 83 ? -8.578 -24.781 -1.535 1 95.75 83 MET A CA 1
ATOM 655 C C . MET A 1 83 ? -7.855 -25.016 -2.857 1 95.75 83 MET A C 1
ATOM 657 O O . MET A 1 83 ? -8.492 -25.219 -3.893 1 95.75 83 MET A O 1
ATOM 661 N N . PHE A 1 84 ? -6.547 -25.031 -2.85 1 97.88 84 PHE A N 1
ATOM 662 C CA . PHE A 1 84 ? -5.789 -25.266 -4.07 1 97.88 84 PHE A CA 1
ATOM 663 C C . PHE A 1 84 ? -5.988 -26.703 -4.559 1 97.88 84 PHE A C 1
ATOM 665 O O . PHE A 1 84 ? -6.012 -26.953 -5.766 1 97.88 84 PHE A O 1
ATOM 672 N N . ASN A 1 85 ? -6.09 -27.578 -3.615 1 97.31 85 ASN A N 1
ATOM 673 C CA . ASN A 1 85 ? -6.344 -28.953 -3.986 1 97.31 85 ASN A CA 1
ATOM 674 C C . ASN A 1 85 ? -7.703 -29.125 -4.664 1 97.31 85 ASN A C 1
ATOM 676 O O . ASN A 1 85 ? -7.82 -29.812 -5.676 1 97.31 85 ASN A O 1
ATOM 680 N N . LYS A 1 86 ? -8.672 -28.547 -4.094 1 97.31 86 LYS A N 1
ATOM 681 C CA . LYS A 1 86 ? -10 -28.578 -4.691 1 97.31 86 LYS A CA 1
ATOM 682 C C . LYS A 1 86 ? -9.992 -27.953 -6.086 1 97.31 86 LYS A C 1
ATOM 684 O O . LYS A 1 86 ? -10.625 -28.484 -7.008 1 97.31 86 LYS A O 1
ATOM 689 N N . LEU A 1 87 ? -9.32 -26.906 -6.215 1 97.94 87 LEU A N 1
ATOM 690 C CA . LEU A 1 87 ? -9.195 -26.25 -7.512 1 97.94 87 LEU A CA 1
ATOM 691 C C . LEU A 1 87 ? -8.516 -27.172 -8.523 1 97.94 87 LEU A C 1
ATOM 693 O O . LEU A 1 87 ? -8.953 -27.266 -9.672 1 97.94 87 LEU A O 1
ATOM 697 N N . HIS A 1 88 ? -7.48 -27.781 -8.086 1 97.81 88 HIS A N 1
ATOM 698 C CA . HIS A 1 88 ? -6.73 -28.672 -8.969 1 97.81 88 HIS A CA 1
ATOM 699 C C . HIS A 1 88 ? -7.598 -29.828 -9.438 1 97.81 88 HIS A C 1
ATOM 701 O O . HIS A 1 88 ? -7.582 -30.188 -10.625 1 97.81 88 HIS A O 1
ATOM 707 N N . ILE A 1 89 ? -8.359 -30.391 -8.562 1 97.12 89 ILE A N 1
ATOM 708 C CA . ILE A 1 89 ? -9.25 -31.5 -8.891 1 97.12 89 ILE A CA 1
ATOM 709 C C . ILE A 1 89 ? -10.312 -31.031 -9.891 1 97.12 89 ILE A C 1
ATOM 711 O O . ILE A 1 89 ? -10.594 -31.719 -10.875 1 97.12 89 ILE A O 1
ATOM 715 N N . ALA A 1 90 ? -10.844 -29.906 -9.609 1 97.38 90 ALA A N 1
ATOM 716 C CA . ALA A 1 90 ? -11.852 -29.344 -10.5 1 97.38 90 ALA A CA 1
ATOM 717 C C . ALA A 1 90 ? -11.273 -29.094 -11.891 1 97.38 90 ALA A C 1
ATOM 719 O O . ALA A 1 90 ? -11.938 -29.328 -12.906 1 97.38 90 ALA A O 1
ATOM 720 N N . MET A 1 91 ? -10.102 -28.609 -11.93 1 97.06 91 MET A N 1
ATOM 721 C CA . MET A 1 91 ? -9.43 -28.312 -13.195 1 97.06 91 MET A CA 1
ATOM 722 C C . MET A 1 91 ? -9.164 -29.594 -13.977 1 97.06 91 MET A C 1
ATOM 724 O O . MET A 1 91 ? -9.383 -29.641 -15.188 1 97.06 91 MET A O 1
ATOM 728 N N . MET A 1 92 ? -8.703 -30.562 -13.328 1 95.44 92 MET A N 1
ATOM 729 C CA . MET A 1 92 ? -8.461 -31.859 -13.961 1 95.44 92 MET A CA 1
ATOM 730 C C . MET A 1 92 ? -9.758 -32.438 -14.508 1 95.44 92 MET A C 1
ATOM 732 O O . MET A 1 92 ? -9.789 -32.938 -15.633 1 95.44 92 MET A O 1
ATOM 736 N N . SER A 1 93 ? -10.766 -32.312 -13.703 1 96 93 SER A N 1
ATOM 737 C CA . SER A 1 93 ? -12.062 -32.812 -14.125 1 96 93 SER A CA 1
ATOM 738 C C . SER A 1 93 ? -12.57 -32.062 -15.359 1 96 93 SER A C 1
ATOM 740 O O . SER A 1 93 ? -13.102 -32.688 -16.281 1 96 93 SER A O 1
ATOM 742 N N . TRP A 1 94 ? -12.445 -30.797 -15.32 1 97.5 94 TRP A N 1
ATOM 743 C CA . TRP A 1 94 ? -12.891 -29.984 -16.453 1 97.5 94 TRP A CA 1
ATOM 744 C C . TRP A 1 94 ? -12.117 -30.344 -17.719 1 97.5 94 TRP A C 1
ATOM 746 O O . TRP A 1 94 ? -12.703 -30.516 -18.781 1 97.5 94 TRP A O 1
ATOM 756 N N . THR A 1 95 ? -10.789 -30.453 -17.609 1 95.88 95 THR A N 1
ATOM 757 C CA . THR A 1 95 ? -9.961 -30.781 -18.766 1 95.88 95 THR A CA 1
ATOM 758 C C . THR A 1 95 ? -10.273 -32.188 -19.297 1 95.88 95 THR A C 1
ATOM 760 O O . THR A 1 95 ? -10.312 -32.406 -20.5 1 95.88 95 THR A O 1
ATOM 763 N N . TRP A 1 96 ? -10.516 -33.031 -18.422 1 93.31 96 TRP A N 1
ATOM 764 C CA . TRP A 1 96 ? -10.867 -34.406 -18.812 1 93.31 96 TRP A CA 1
ATOM 765 C C . TRP A 1 96 ? -12.188 -34.438 -19.578 1 93.31 96 TRP A C 1
ATOM 767 O O . TRP A 1 96 ? -12.328 -35.156 -20.562 1 93.31 96 TRP A O 1
ATOM 777 N N . GLN A 1 97 ? -13.07 -33.656 -19.156 1 94.56 97 GLN A N 1
ATOM 778 C CA . GLN A 1 97 ? -14.414 -33.688 -19.734 1 94.56 97 GLN A CA 1
ATOM 779 C C . GLN A 1 97 ? -14.445 -33 -21.094 1 94.56 97 GLN A C 1
ATOM 781 O O . GLN A 1 97 ? -15.211 -33.406 -21.969 1 94.56 97 GLN A O 1
ATOM 786 N N . TRP A 1 98 ? -13.555 -32 -21.266 1 96.31 98 TRP A N 1
ATOM 787 C CA . TRP A 1 98 ? -13.836 -31.141 -22.422 1 96.31 98 TRP A CA 1
ATOM 788 C C . TRP A 1 98 ? -12.672 -31.156 -23.406 1 96.31 98 TRP A C 1
ATOM 790 O O . TRP A 1 98 ? -12.758 -30.562 -24.484 1 96.31 98 TRP A O 1
ATOM 800 N N . SER A 1 99 ? -11.57 -31.812 -23.078 1 95.19 99 SER A N 1
ATOM 801 C CA . SER A 1 99 ? -10.445 -31.906 -24 1 95.19 99 SER A CA 1
ATOM 802 C C . SER A 1 99 ? -10.758 -32.875 -25.141 1 95.19 99 SER A C 1
ATOM 804 O O . SER A 1 99 ? -11.656 -33.719 -25.031 1 95.19 99 SER A O 1
ATOM 806 N N . GLN A 1 100 ? -10 -32.781 -26.188 1 91.19 100 GLN A N 1
ATOM 807 C CA . GLN A 1 100 ? -10.117 -33.656 -27.344 1 91.19 100 GLN A CA 1
ATOM 808 C C . GLN A 1 100 ? -9.812 -35.094 -26.969 1 91.19 100 GLN A C 1
ATOM 810 O O . GLN A 1 100 ? -8.766 -35.406 -26.391 1 91.19 100 GLN A O 1
ATOM 815 N N . GLU A 1 101 ? -10.719 -36 -27.25 1 76.81 101 GLU A N 1
ATOM 816 C CA . GLU A 1 101 ? -10.602 -37.406 -26.875 1 76.81 101 GLU A CA 1
ATOM 817 C C . GLU A 1 101 ? -9.805 -38.188 -27.906 1 76.81 101 GLU A C 1
ATOM 819 O O . GLU A 1 101 ? -9.125 -39.188 -27.578 1 76.81 101 GLU A O 1
ATOM 824 N N . LYS A 1 102 ? -10.031 -37.875 -29.141 1 70.94 102 LYS A N 1
ATOM 825 C CA . LYS A 1 102 ? -9.531 -38.719 -30.25 1 70.94 102 LYS A CA 1
ATOM 826 C C . LYS A 1 102 ? -8.086 -38.344 -30.594 1 70.94 102 LYS A C 1
ATOM 828 O O . LYS A 1 102 ? -7.695 -38.375 -31.75 1 70.94 102 LYS A O 1
ATOM 833 N N . GLY A 1 103 ? -7.312 -38 -29.547 1 76.88 103 GLY A N 1
ATOM 834 C CA . GLY A 1 103 ? -5.918 -37.719 -29.844 1 76.88 103 GLY A CA 1
ATOM 835 C C . GLY A 1 103 ? -5.734 -36.406 -30.594 1 76.88 103 GLY A C 1
ATOM 836 O O . GLY A 1 103 ? -6.566 -35.5 -30.484 1 76.88 103 GLY A O 1
ATOM 837 N N . ALA A 1 104 ? -4.543 -36.219 -31.234 1 84.94 104 ALA A N 1
ATOM 838 C CA . ALA A 1 104 ? -4.172 -34.969 -31.891 1 84.94 104 ALA A CA 1
ATOM 839 C C . ALA A 1 104 ? -4.176 -35.094 -33.406 1 84.94 104 ALA A C 1
ATOM 841 O O . ALA A 1 104 ? -3.477 -34.375 -34.094 1 84.94 104 ALA A O 1
ATOM 842 N N . GLU A 1 105 ? -5.008 -36.031 -33.875 1 86.75 105 GLU A N 1
ATOM 843 C CA . GLU A 1 105 ? -4.988 -36.312 -35.312 1 86.75 105 GLU A CA 1
ATOM 844 C C . GLU A 1 105 ? -5.605 -35.188 -36.125 1 86.75 105 GLU A C 1
ATOM 846 O O . GLU A 1 105 ? -5.262 -35 -37.281 1 86.75 105 GLU A O 1
ATOM 851 N N . HIS A 1 106 ? -6.508 -34.5 -35.562 1 90.12 106 HIS A N 1
ATOM 852 C CA . HIS A 1 106 ? -7.184 -33.406 -36.281 1 90.12 106 HIS A CA 1
ATOM 853 C C . HIS A 1 106 ? -6.27 -32.188 -36.406 1 90.12 106 HIS A C 1
ATOM 855 O 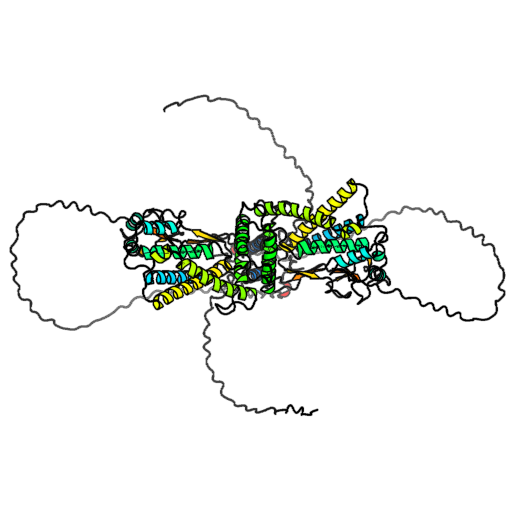O . HIS A 1 106 ? -6.555 -31.281 -37.188 1 90.12 106 HIS A O 1
ATOM 861 N N . LEU A 1 107 ? -5.145 -32.219 -35.75 1 94.94 107 LEU A N 1
ATOM 862 C CA . LEU A 1 107 ? -4.254 -31.062 -35.719 1 94.94 107 LEU A CA 1
ATOM 863 C C . LEU A 1 107 ? -3.188 -31.188 -36.812 1 94.94 107 LEU A C 1
ATOM 865 O O . LEU A 1 107 ? -2.615 -32.25 -37 1 94.94 107 LEU A O 1
ATOM 869 N N . SER A 1 108 ? -3.018 -30.109 -37.5 1 95.94 108 SER A N 1
ATOM 870 C CA . SER A 1 108 ? -1.884 -30.031 -38.406 1 95.94 108 SER A CA 1
ATOM 871 C C . SER A 1 108 ? -0.57 -29.875 -37.656 1 95.94 108 SER A C 1
ATOM 873 O O . SER A 1 108 ? -0.567 -29.531 -36.469 1 95.94 108 SER A O 1
ATOM 875 N N . ASN A 1 109 ? 0.52 -30.109 -38.344 1 95.25 109 ASN A N 1
ATOM 876 C CA . ASN A 1 109 ? 1.827 -29.938 -37.719 1 95.25 109 ASN A CA 1
ATOM 877 C C . ASN A 1 109 ? 2.062 -28.5 -37.281 1 95.25 109 ASN A C 1
ATOM 879 O O . ASN A 1 109 ? 2.684 -28.25 -36.25 1 95.25 109 ASN A O 1
ATOM 883 N N . ASP A 1 110 ? 1.561 -27.625 -38.062 1 96.62 110 ASP A N 1
ATOM 884 C CA . ASP A 1 110 ? 1.709 -26.219 -37.719 1 96.62 110 ASP A CA 1
ATOM 885 C C . ASP A 1 110 ? 0.917 -25.875 -36.469 1 96.62 110 ASP A C 1
ATOM 887 O O . ASP A 1 110 ? 1.396 -25.125 -35.594 1 96.62 110 ASP A O 1
ATOM 891 N N . GLU A 1 111 ? -0.229 -26.406 -36.406 1 97.44 111 GLU A N 1
ATOM 892 C CA . GLU A 1 111 ? -1.073 -26.172 -35.219 1 97.44 111 GLU A CA 1
ATOM 893 C C . GLU A 1 111 ? -0.45 -26.75 -33.969 1 97.44 111 GLU A C 1
ATOM 895 O O . GLU A 1 111 ? -0.473 -26.125 -32.906 1 97.44 111 GLU A O 1
ATOM 900 N N . LYS A 1 112 ? 0.069 -27.891 -34.125 1 96.94 112 LYS A N 1
ATOM 901 C CA . LYS A 1 112 ? 0.754 -28.531 -33 1 96.94 112 LYS A CA 1
ATOM 902 C C . LYS A 1 112 ? 1.903 -27.672 -32.5 1 96.94 112 LYS A C 1
ATOM 904 O O . LYS A 1 112 ? 2.047 -27.469 -31.297 1 96.94 112 LYS A O 1
ATOM 909 N N . GLN A 1 113 ? 2.611 -27.141 -33.375 1 97.19 113 GLN A N 1
ATOM 910 C CA . GLN A 1 113 ? 3.762 -26.328 -33 1 97.19 113 GLN A CA 1
ATOM 911 C C . GLN A 1 113 ? 3.322 -25 -32.375 1 97.19 113 GLN A C 1
ATOM 913 O O . GLN A 1 113 ? 3.982 -24.484 -31.5 1 97.19 113 GLN A O 1
ATOM 918 N N . GLU A 1 114 ? 2.256 -24.453 -32.875 1 98.06 114 GLU A N 1
ATOM 919 C CA . GLU A 1 114 ? 1.719 -23.234 -32.312 1 98.06 114 GLU A CA 1
ATOM 920 C C . GLU A 1 114 ? 1.297 -23.453 -30.844 1 98.06 114 GLU A C 1
ATOM 922 O O . GLU A 1 114 ? 1.489 -22.578 -30 1 98.06 114 GLU A O 1
ATOM 927 N N . ILE A 1 115 ? 0.704 -24.578 -30.594 1 98.12 115 ILE A N 1
ATOM 928 C CA . ILE A 1 115 ? 0.283 -24.938 -29.234 1 98.12 115 ILE A CA 1
ATOM 929 C C . ILE A 1 115 ? 1.504 -25.016 -28.328 1 98.12 115 ILE A C 1
ATOM 931 O O . ILE A 1 115 ? 1.52 -24.438 -27.25 1 98.12 115 ILE A O 1
ATOM 935 N N . ILE A 1 116 ? 2.506 -25.656 -28.766 1 98.25 116 ILE A N 1
ATOM 936 C CA . ILE A 1 116 ? 3.73 -25.812 -28 1 98.25 116 ILE A CA 1
ATOM 937 C C . ILE A 1 116 ? 4.355 -24.438 -27.734 1 98.25 116 ILE A C 1
ATOM 939 O O . ILE A 1 116 ? 4.758 -24.141 -26.609 1 98.25 116 ILE A O 1
ATOM 943 N N . ALA A 1 117 ? 4.375 -23.656 -28.734 1 98.25 117 ALA A N 1
ATOM 944 C CA . ALA A 1 117 ? 4.961 -22.312 -28.625 1 98.25 117 ALA A CA 1
ATOM 945 C C . ALA A 1 117 ? 4.211 -21.469 -27.594 1 98.25 117 ALA A C 1
ATOM 947 O O . ALA A 1 117 ? 4.812 -20.672 -26.875 1 98.25 117 ALA A O 1
ATOM 948 N N . SER A 1 118 ? 2.961 -21.641 -27.531 1 98.06 118 SER A N 1
ATOM 949 C CA . SER A 1 118 ? 2.127 -20.859 -26.625 1 98.06 118 SER A CA 1
ATOM 950 C C . SER A 1 118 ? 2.381 -21.25 -25.172 1 98.06 118 SER A C 1
ATOM 952 O O . SER A 1 118 ? 2.016 -20.5 -24.266 1 98.06 118 SER A O 1
ATOM 954 N N . LEU A 1 119 ? 3.008 -22.344 -24.953 1 98.38 119 LEU A N 1
ATOM 955 C CA . LEU A 1 119 ? 3.252 -22.844 -23.609 1 98.38 119 LEU A CA 1
ATOM 956 C C . LEU A 1 119 ? 4.715 -22.656 -23.203 1 98.38 119 LEU A C 1
ATOM 958 O O . LEU A 1 119 ? 5.262 -23.453 -22.438 1 98.38 119 LEU A O 1
ATOM 962 N N . GLN A 1 120 ? 5.262 -21.609 -23.766 1 97 120 GLN A N 1
ATOM 963 C CA . GLN A 1 120 ? 6.625 -21.281 -23.359 1 97 120 GLN A CA 1
ATOM 964 C C . GLN A 1 120 ? 6.723 -21.078 -21.859 1 97 120 GLN A C 1
ATOM 966 O O . GLN A 1 120 ? 5.895 -20.391 -21.266 1 97 120 GLN A O 1
ATOM 971 N N . GLY A 1 121 ? 7.691 -21.75 -21.203 1 96.62 121 GLY A N 1
ATOM 972 C CA . GLY A 1 121 ? 7.859 -21.703 -19.75 1 96.62 121 GLY A CA 1
ATOM 973 C C . GLY A 1 121 ? 7.25 -22.906 -19.047 1 96.62 121 GLY A C 1
ATOM 974 O O . GLY A 1 121 ? 7.551 -23.156 -17.875 1 96.62 121 GLY A O 1
ATOM 975 N N . GLN A 1 122 ? 6.34 -23.594 -19.797 1 98.25 122 GLN A N 1
ATOM 976 C CA . GLN A 1 122 ? 5.715 -24.766 -19.172 1 98.25 122 GLN A CA 1
ATOM 977 C C . GLN A 1 122 ? 5.863 -26 -20.047 1 98.25 122 GLN A C 1
ATOM 979 O O . GLN A 1 122 ? 5.512 -27.109 -19.625 1 98.25 122 GLN A O 1
ATOM 984 N N . CYS A 1 123 ? 6.32 -25.828 -21.203 1 98.44 123 CYS A N 1
ATOM 985 C CA . CYS A 1 123 ? 6.59 -26.938 -22.109 1 98.44 123 CYS A CA 1
ATOM 986 C C . CYS A 1 123 ? 7.898 -26.719 -22.859 1 98.44 123 CYS A C 1
ATOM 988 O O . CYS A 1 123 ? 8.195 -25.609 -23.297 1 98.44 123 CYS A O 1
ATOM 990 N N . VAL A 1 124 ? 8.602 -27.766 -22.953 1 98.12 124 VAL A N 1
ATOM 991 C CA . VAL A 1 124 ? 9.812 -27.672 -23.766 1 98.12 124 VAL A CA 1
ATOM 992 C C . VAL A 1 124 ? 9.453 -27.297 -25.203 1 98.12 124 VAL A C 1
ATOM 994 O O . VAL A 1 124 ? 8.406 -27.719 -25.703 1 98.12 124 VAL A O 1
ATOM 997 N N . GLN A 1 125 ? 10.305 -26.578 -25.828 1 97.62 125 GLN A N 1
ATOM 998 C CA . GLN A 1 125 ? 10.008 -26.062 -27.172 1 97.62 125 GLN A CA 1
ATOM 999 C C . GLN A 1 125 ? 10.555 -26.984 -28.25 1 97.62 125 GLN A C 1
ATOM 1001 O O . GLN A 1 125 ? 11.219 -26.531 -29.188 1 97.62 125 GLN A O 1
ATOM 1006 N N . ASP A 1 126 ? 10.273 -28.203 -28.078 1 96.75 126 ASP A N 1
ATOM 1007 C CA . ASP A 1 126 ? 10.586 -29.234 -29.062 1 96.75 126 ASP A CA 1
ATOM 1008 C C . ASP A 1 126 ? 9.391 -29.5 -29.969 1 96.75 126 ASP A C 1
ATOM 1010 O O . ASP A 1 126 ? 8.328 -28.906 -29.797 1 96.75 126 ASP A O 1
ATOM 1014 N N . ASP A 1 127 ? 9.695 -30.359 -30.953 1 96.5 127 ASP A N 1
ATOM 1015 C CA . ASP A 1 127 ? 8.586 -30.781 -31.812 1 96.5 127 ASP A CA 1
ATOM 1016 C C . ASP A 1 127 ? 7.586 -31.641 -31.031 1 96.5 127 ASP A C 1
ATOM 1018 O O . ASP A 1 127 ? 7.969 -32.406 -30.156 1 96.5 127 ASP A O 1
ATOM 1022 N N . TRP A 1 128 ? 6.309 -31.547 -31.453 1 96.69 128 TRP A N 1
ATOM 1023 C CA . TRP A 1 128 ? 5.199 -32.219 -30.797 1 96.69 128 TRP A CA 1
ATOM 1024 C C . TRP A 1 128 ? 5.469 -33.719 -30.688 1 96.69 128 TRP A C 1
ATOM 1026 O O . TRP A 1 128 ? 5.293 -34.312 -29.625 1 96.69 128 TRP A O 1
ATOM 1036 N N . ASP A 1 129 ? 5.914 -34.344 -31.734 1 95 129 ASP A N 1
ATOM 1037 C CA . ASP A 1 129 ? 6.086 -35.781 -31.797 1 95 129 ASP A CA 1
ATOM 1038 C C . ASP A 1 129 ? 7.25 -36.25 -30.922 1 95 129 ASP A C 1
ATOM 1040 O O . ASP A 1 129 ? 7.215 -37.344 -30.344 1 95 129 ASP A O 1
ATOM 1044 N N . SER A 1 130 ? 8.219 -35.406 -30.875 1 96.31 130 SER A N 1
ATOM 1045 C CA . SER A 1 130 ? 9.344 -35.719 -30 1 96.31 130 SER A CA 1
ATOM 1046 C C . SER A 1 130 ? 8.922 -35.719 -28.531 1 96.31 130 SER A C 1
ATOM 1048 O O . SER A 1 130 ? 9.289 -36.625 -27.781 1 96.31 130 SER A O 1
ATOM 1050 N N . ILE A 1 131 ? 8.156 -34.719 -28.109 1 97.5 131 ILE A N 1
ATOM 1051 C CA . ILE A 1 131 ? 7.664 -34.656 -26.734 1 97.5 131 ILE A CA 1
ATOM 1052 C C . ILE A 1 131 ? 6.762 -35.844 -26.422 1 97.5 131 ILE A C 1
ATOM 1054 O O . ILE A 1 131 ? 6.895 -36.469 -25.375 1 97.5 131 ILE A O 1
ATOM 1058 N N . ARG A 1 132 ? 5.902 -36.125 -27.359 1 95.81 132 ARG A N 1
ATOM 1059 C CA . ARG A 1 132 ? 4.957 -37.219 -27.219 1 95.81 132 ARG A CA 1
ATOM 1060 C C . ARG A 1 132 ? 5.691 -38.531 -27.062 1 95.81 132 ARG A C 1
ATOM 1062 O O . ARG A 1 132 ? 5.34 -39.375 -26.203 1 95.81 132 ARG A O 1
ATOM 1069 N N . ALA A 1 133 ? 6.723 -38.75 -27.828 1 95.19 133 ALA A N 1
ATOM 1070 C CA . ALA A 1 133 ? 7.457 -40 -27.844 1 95.19 133 ALA A CA 1
ATOM 1071 C C . ALA A 1 133 ? 8.18 -40.25 -26.516 1 95.19 133 ALA A C 1
ATOM 1073 O O . ALA A 1 133 ? 8.344 -41.375 -26.078 1 95.19 133 ALA A O 1
ATOM 1074 N N . LEU A 1 134 ? 8.562 -39.156 -25.922 1 96.19 134 LEU A N 1
ATOM 1075 C CA . LEU A 1 134 ? 9.344 -39.25 -24.688 1 96.19 134 LEU A CA 1
ATOM 1076 C C . LEU A 1 134 ? 8.43 -39.344 -23.484 1 96.19 134 LEU A C 1
ATOM 1078 O O . LEU A 1 134 ? 8.898 -39.594 -22.359 1 96.19 134 LEU A O 1
ATOM 1082 N N . SER A 1 135 ? 7.137 -39.125 -23.641 1 96.06 135 SER A N 1
ATOM 1083 C CA . SER A 1 135 ? 6.164 -39.094 -22.562 1 96.06 135 SER A CA 1
ATOM 1084 C C . SER A 1 135 ? 5.602 -40.5 -22.266 1 96.06 135 SER A C 1
ATOM 1086 O O . SER A 1 135 ? 5.715 -41.406 -23.094 1 96.06 135 SER A O 1
ATOM 1088 N N . PRO A 1 136 ? 5.098 -40.688 -21.094 1 94.38 136 PRO A N 1
ATOM 1089 C CA . PRO A 1 136 ? 4.457 -41.969 -20.812 1 94.38 136 PRO A CA 1
ATOM 1090 C C . PRO A 1 136 ? 3.232 -42.219 -21.688 1 94.38 136 PRO A C 1
ATOM 1092 O O . PRO A 1 136 ? 2.631 -41.281 -22.203 1 94.38 136 PRO A O 1
ATOM 1095 N N . PRO A 1 137 ? 2.832 -43.438 -21.812 1 93.12 137 PRO A N 1
ATOM 1096 C CA . PRO A 1 137 ? 1.765 -43.812 -22.75 1 93.12 137 PRO A CA 1
ATOM 1097 C C . PRO A 1 137 ? 0.462 -43.062 -22.484 1 93.12 137 PRO A C 1
ATOM 1099 O O . PRO A 1 137 ? -0.226 -42.688 -23.422 1 93.12 137 PRO A O 1
ATOM 1102 N N . ALA A 1 138 ? 0.093 -42.938 -21.219 1 92.06 138 ALA A N 1
ATOM 1103 C CA . ALA A 1 138 ? -1.156 -42.25 -20.906 1 92.06 138 ALA A CA 1
ATOM 1104 C C . ALA A 1 138 ? -1.132 -40.812 -21.406 1 92.06 138 ALA A C 1
ATOM 1106 O O . ALA A 1 138 ? -2.148 -40.281 -21.875 1 92.06 138 ALA A O 1
ATOM 1107 N N . VAL A 1 139 ? 0.008 -40.125 -21.312 1 94.62 139 VAL A N 1
ATOM 1108 C CA . VAL A 1 139 ? 0.161 -38.75 -21.797 1 94.62 139 VAL A CA 1
ATOM 1109 C C . VAL A 1 139 ? 0.091 -38.75 -23.328 1 94.62 139 VAL A C 1
ATOM 1111 O O . VAL A 1 139 ? -0.507 -37.844 -23.922 1 94.62 139 VAL A O 1
ATOM 1114 N N . ARG A 1 140 ? 0.649 -39.75 -23.969 1 93.75 140 ARG A N 1
ATOM 1115 C CA . ARG A 1 140 ? 0.597 -39.844 -25.422 1 93.75 140 ARG A CA 1
ATOM 1116 C C . ARG A 1 140 ? -0.845 -39.906 -25.922 1 93.75 140 ARG A C 1
ATOM 1118 O O . ARG A 1 140 ? -1.176 -39.312 -26.938 1 93.75 140 ARG A O 1
ATOM 1125 N N . CYS A 1 141 ? -1.592 -40.625 -25.156 1 91.88 141 CYS A N 1
ATOM 1126 C CA . CYS A 1 141 ? -2.988 -40.812 -25.531 1 91.88 141 CYS A CA 1
ATOM 1127 C C . CYS A 1 141 ? -3.799 -39.531 -25.25 1 91.88 141 CYS A C 1
ATOM 1129 O O . CYS A 1 141 ? -4.738 -39.219 -25.984 1 91.88 141 CYS A O 1
ATOM 1131 N N . ASP A 1 142 ? -3.438 -38.844 -24.203 1 93.75 142 ASP A N 1
ATOM 1132 C CA . ASP A 1 142 ? -4.207 -37.688 -23.766 1 93.75 142 ASP A CA 1
ATOM 1133 C C . ASP A 1 142 ? -3.363 -36.406 -23.828 1 93.75 142 ASP A C 1
ATOM 1135 O O . ASP A 1 142 ? -3.41 -35.594 -22.906 1 93.75 142 ASP A O 1
ATOM 1139 N N . MET A 1 143 ? -2.578 -36.25 -24.828 1 95 143 MET A N 1
ATOM 1140 C CA . MET A 1 143 ? -1.669 -35.125 -24.953 1 95 143 MET A CA 1
ATOM 1141 C C . MET A 1 143 ? -2.439 -33.812 -24.953 1 95 143 MET A C 1
ATOM 1143 O O . MET A 1 143 ? -2.012 -32.844 -24.344 1 95 143 MET A O 1
ATOM 1147 N N . CYS A 1 144 ? -3.586 -33.75 -25.609 1 95.88 144 CYS A N 1
ATOM 1148 C CA . CYS A 1 144 ? -4.391 -32.531 -25.672 1 95.88 144 CYS A CA 1
ATOM 1149 C C . CYS A 1 144 ? -4.875 -32.125 -24.281 1 95.88 144 CYS A C 1
ATOM 1151 O O . CYS A 1 144 ? -4.84 -30.938 -23.922 1 95.88 144 CYS A O 1
ATOM 1153 N N . GLY A 1 145 ? -5.328 -33.125 -23.469 1 95.62 145 GLY A N 1
ATOM 1154 C CA . GLY A 1 145 ? -5.77 -32.844 -22.125 1 95.62 145 GLY A CA 1
ATOM 1155 C C . GLY A 1 145 ? -4.664 -32.281 -21.234 1 95.62 145 GLY A C 1
ATOM 1156 O O . GLY A 1 145 ? -4.883 -31.359 -20.453 1 95.62 145 GLY A O 1
ATOM 1157 N N . VAL A 1 146 ? -3.502 -32.875 -21.359 1 96.81 146 VAL A N 1
ATOM 1158 C CA . VAL A 1 146 ? -2.354 -32.469 -20.547 1 96.81 146 VAL A CA 1
ATOM 1159 C C . VAL A 1 146 ? -1.937 -31.047 -20.906 1 96.81 146 VAL A C 1
ATOM 1161 O O . VAL A 1 146 ? -1.674 -30.234 -20.031 1 96.81 146 VAL A O 1
ATOM 1164 N N . LEU A 1 147 ? -1.91 -30.75 -22.188 1 97.81 147 LEU A N 1
ATOM 1165 C CA . LEU A 1 147 ? -1.522 -29.422 -22.641 1 97.81 147 LEU A CA 1
ATOM 1166 C C . LEU A 1 147 ? -2.592 -28.391 -22.281 1 97.81 147 LEU A C 1
ATOM 1168 O O . LEU A 1 147 ? -2.275 -27.234 -21.984 1 97.81 147 LEU A O 1
ATOM 1172 N N . LEU A 1 148 ? -3.824 -28.812 -22.375 1 97.75 148 LEU A N 1
ATOM 1173 C CA . LEU A 1 148 ? -4.926 -27.938 -21.969 1 97.75 148 LEU A CA 1
ATOM 1174 C C . LEU A 1 148 ? -4.809 -27.547 -20.5 1 97.75 148 LEU A C 1
ATOM 1176 O O . LEU A 1 148 ? -5.012 -26.391 -20.141 1 97.75 148 LEU A O 1
ATOM 1180 N N . GLN A 1 149 ? -4.5 -28.484 -19.656 1 97.44 149 GLN A N 1
ATOM 1181 C CA . GLN A 1 149 ? -4.273 -28.219 -18.25 1 97.44 149 GLN A CA 1
ATOM 1182 C C . GLN A 1 149 ? -3.137 -27.234 -18.047 1 97.44 149 GLN A C 1
ATOM 1184 O O . GLN A 1 149 ? -3.26 -26.297 -17.25 1 97.44 149 GLN A O 1
ATOM 1189 N N . ALA A 1 150 ? -2.078 -27.438 -18.734 1 98.5 150 ALA A N 1
ATOM 1190 C CA . ALA A 1 150 ? -0.927 -26.547 -18.641 1 98.5 150 ALA A CA 1
ATOM 1191 C C . ALA A 1 150 ? -1.299 -25.125 -19.062 1 98.5 150 ALA A C 1
ATOM 1193 O O . ALA A 1 150 ? -0.889 -24.156 -18.422 1 98.5 150 ALA A O 1
ATOM 1194 N N . MET A 1 151 ? -2.039 -25.031 -20.125 1 98.19 151 MET A N 1
ATOM 1195 C CA . MET A 1 151 ? -2.453 -23.734 -20.625 1 98.19 151 MET A CA 1
ATOM 1196 C C . MET A 1 151 ? -3.35 -23.016 -19.609 1 98.19 151 MET A C 1
ATOM 1198 O O . MET A 1 151 ? -3.246 -21.797 -19.422 1 98.19 151 MET A O 1
ATOM 1202 N N . PHE A 1 152 ? -4.199 -23.766 -19.031 1 97.88 152 PHE A N 1
ATOM 1203 C CA . PHE A 1 152 ? -5.113 -23.219 -18.031 1 97.88 152 PHE A CA 1
ATOM 1204 C C . PHE A 1 152 ? -4.344 -22.672 -16.844 1 97.88 152 PHE A C 1
ATOM 1206 O O . PHE A 1 152 ? -4.59 -21.547 -16.406 1 97.88 152 PHE A O 1
ATOM 1213 N N . TYR A 1 153 ? -3.457 -23.391 -16.359 1 98.31 153 TYR A N 1
ATOM 1214 C CA . TYR A 1 153 ? -2.662 -22.938 -15.219 1 98.31 153 TYR A CA 1
ATOM 1215 C C . TYR A 1 153 ? -1.771 -21.766 -15.609 1 98.31 153 TYR A C 1
ATOM 1217 O O . TYR A 1 153 ? -1.552 -20.844 -14.805 1 98.31 153 TYR A O 1
ATOM 1225 N N . GLN A 1 154 ? -1.221 -21.859 -16.781 1 98.25 154 GLN A N 1
ATOM 1226 C CA . GLN A 1 154 ? -0.441 -20.719 -17.25 1 98.25 154 GLN A CA 1
ATOM 1227 C C . GLN A 1 154 ? -1.258 -19.422 -17.188 1 98.25 154 GLN A C 1
ATOM 1229 O O . GLN A 1 154 ? -0.756 -18.391 -16.766 1 98.25 154 GLN A O 1
ATOM 1234 N N . PHE A 1 155 ? -2.449 -19.531 -17.625 1 98.06 155 PHE A N 1
ATOM 1235 C CA . PHE A 1 155 ? -3.355 -18.391 -17.656 1 98.06 155 PHE A CA 1
ATOM 1236 C C . PHE A 1 155 ? -3.658 -17.891 -16.25 1 98.06 155 PHE A C 1
ATOM 1238 O O . PHE A 1 155 ? -3.551 -16.703 -15.961 1 98.06 155 PHE A O 1
ATOM 1245 N N . ILE A 1 156 ? -3.984 -18.766 -15.367 1 98 156 ILE A N 1
ATOM 1246 C CA . ILE A 1 156 ? -4.371 -18.438 -14 1 98 156 ILE A CA 1
ATOM 1247 C C . ILE A 1 156 ? -3.186 -17.812 -13.258 1 98 156 ILE A C 1
ATOM 1249 O O . ILE A 1 156 ? -3.334 -16.797 -12.586 1 98 156 ILE A O 1
ATOM 1253 N N . PHE A 1 157 ? -2.031 -18.375 -13.367 1 98.38 157 PHE A N 1
ATOM 1254 C CA . PHE A 1 157 ? -0.855 -17.875 -12.656 1 98.38 157 PHE A CA 1
ATOM 1255 C C . PHE A 1 157 ? -0.442 -16.5 -13.172 1 98.38 157 PHE A C 1
ATOM 1257 O O . PHE A 1 157 ? -0.094 -15.617 -12.391 1 98.38 157 PHE A O 1
ATOM 1264 N N . ALA A 1 158 ? -0.517 -16.344 -14.461 1 97.5 158 ALA A N 1
ATOM 1265 C CA . ALA A 1 158 ? -0.11 -15.086 -15.062 1 97.5 158 ALA A CA 1
ATOM 1266 C C . ALA A 1 158 ? -1.032 -13.945 -14.625 1 97.5 158 ALA A C 1
ATOM 1268 O O . ALA A 1 158 ? -0.568 -12.852 -14.297 1 97.5 158 ALA A O 1
ATOM 1269 N N . ILE A 1 159 ? -2.285 -14.195 -14.547 1 96.88 159 ILE A N 1
ATOM 1270 C CA . ILE A 1 159 ? -3.266 -13.133 -14.344 1 96.88 159 ILE A CA 1
ATOM 1271 C C . ILE A 1 159 ? -3.459 -12.891 -12.844 1 96.88 159 ILE A C 1
ATOM 1273 O O . ILE A 1 159 ? -3.561 -11.75 -12.406 1 96.88 159 ILE A O 1
ATOM 1277 N N . PHE A 1 160 ? -3.455 -13.977 -12.07 1 97.75 160 PHE A N 1
ATOM 1278 C CA . PHE A 1 160 ? -3.957 -13.805 -10.711 1 97.75 160 PHE A CA 1
ATOM 1279 C C . PHE A 1 160 ? -2.818 -13.859 -9.703 1 97.75 160 PHE A C 1
ATOM 1281 O O . PHE A 1 160 ? -2.955 -13.375 -8.578 1 97.75 160 PHE A O 1
ATOM 1288 N N . ILE A 1 161 ? -1.663 -14.461 -10.023 1 97.94 161 ILE A N 1
ATOM 1289 C CA . ILE A 1 161 ? -0.6 -14.625 -9.039 1 97.94 161 ILE A CA 1
ATOM 1290 C C . ILE A 1 161 ? 0.576 -13.719 -9.383 1 97.94 161 ILE A C 1
ATOM 1292 O O . ILE A 1 161 ? 1.06 -12.961 -8.539 1 97.94 161 ILE A O 1
ATOM 1296 N N . GLU A 1 162 ? 0.983 -13.719 -10.648 1 96.81 162 GLU A N 1
ATOM 1297 C CA . GLU A 1 162 ? 2.098 -12.883 -11.078 1 96.81 162 GLU A CA 1
ATOM 1298 C C . GLU A 1 162 ? 1.697 -11.406 -11.125 1 96.81 162 GLU A C 1
ATOM 1300 O O . GLU A 1 162 ? 2.549 -10.523 -11.016 1 96.81 162 GLU A O 1
ATOM 1305 N N . SER A 1 163 ? 0.387 -11.148 -11.273 1 95.44 163 SER A N 1
ATOM 1306 C CA . SER A 1 163 ? -0.196 -9.812 -11.242 1 95.44 163 SER A CA 1
ATOM 1307 C C . SER A 1 163 ? -1.302 -9.711 -10.203 1 95.44 163 SER A C 1
ATOM 1309 O O . SER A 1 163 ? -2.471 -9.523 -10.539 1 95.44 163 SER A O 1
ATOM 1311 N N . PRO A 1 164 ? -0.871 -9.656 -8.977 1 96.19 164 PRO A N 1
ATOM 1312 C CA . PRO A 1 164 ? -1.844 -9.867 -7.898 1 96.19 164 PRO A CA 1
ATOM 1313 C C . PRO A 1 164 ? -2.801 -8.688 -7.738 1 96.19 164 PRO A C 1
ATOM 1315 O O . PRO A 1 164 ? -3.801 -8.789 -7.023 1 96.19 164 PRO A O 1
ATOM 1318 N N . PHE A 1 165 ? -2.648 -7.59 -8.461 1 97.12 165 PHE A N 1
ATOM 1319 C CA . PHE A 1 165 ? -3.461 -6.395 -8.258 1 97.12 165 PHE A CA 1
ATOM 1320 C C . PHE A 1 165 ? -4.422 -6.191 -9.422 1 97.12 165 PHE A C 1
ATOM 1322 O O . PHE A 1 165 ? -4.891 -5.078 -9.664 1 97.12 165 PHE A O 1
ATOM 1329 N N . TRP A 1 166 ? -4.793 -7.242 -10.133 1 96.44 166 TRP A N 1
ATOM 1330 C CA . TRP A 1 166 ? -5.562 -7.234 -11.367 1 96.44 166 TRP A CA 1
ATOM 1331 C C . TRP A 1 166 ? -6.949 -6.641 -11.148 1 96.44 166 TRP A C 1
ATOM 1333 O O . TRP A 1 166 ? -7.578 -6.145 -12.086 1 96.44 166 TRP A O 1
ATOM 1343 N N . PHE A 1 167 ? -7.449 -6.594 -9.945 1 96 167 PHE A N 1
ATOM 1344 C CA . PHE A 1 167 ? -8.828 -6.199 -9.648 1 96 167 PHE A CA 1
ATOM 1345 C C . PHE A 1 167 ? -8.922 -4.691 -9.445 1 96 167 PHE A C 1
ATOM 1347 O O . PHE A 1 167 ? -10.023 -4.141 -9.383 1 96 167 PHE A O 1
ATOM 1354 N N . MET A 1 168 ? -7.805 -4.016 -9.273 1 94.81 168 MET A N 1
ATOM 1355 C CA . MET A 1 168 ? -7.828 -2.594 -8.945 1 94.81 168 MET A CA 1
ATOM 1356 C C . MET A 1 168 ? -8.336 -1.77 -10.125 1 94.81 168 MET A C 1
ATOM 1358 O O . MET A 1 168 ? -8.07 -2.1 -11.281 1 94.81 168 MET A O 1
ATOM 1362 N N . ASP A 1 169 ? -9.023 -0.688 -9.891 1 92.81 169 ASP A N 1
ATOM 1363 C CA . ASP A 1 169 ? -9.633 0.103 -10.961 1 92.81 169 ASP A CA 1
ATOM 1364 C C . ASP A 1 169 ? -8.812 1.357 -11.25 1 92.81 169 ASP A C 1
ATOM 1366 O O . ASP A 1 169 ? -8.891 1.915 -12.344 1 92.81 169 ASP A O 1
ATOM 1370 N N . GLY A 1 170 ? -8.102 1.881 -10.328 1 94 170 GLY A N 1
ATOM 1371 C CA . GLY A 1 170 ? -7.289 3.064 -10.555 1 94 170 GLY A CA 1
ATOM 1372 C C . GLY A 1 170 ? -8.109 4.332 -10.695 1 94 170 GLY A C 1
ATOM 1373 O O . GLY A 1 170 ? -7.738 5.23 -11.461 1 94 170 GLY A O 1
ATOM 1374 N N . ARG A 1 171 ? -9.219 4.445 -10.078 1 94.56 171 ARG A N 1
ATOM 1375 C CA . ARG A 1 171 ? -10.055 5.645 -10.141 1 94.56 171 ARG A CA 1
ATOM 1376 C C . ARG A 1 171 ? -9.367 6.828 -9.469 1 94.56 171 ARG A C 1
ATOM 1378 O O . ARG A 1 171 ? -8.711 6.668 -8.438 1 94.56 171 ARG A O 1
ATOM 1385 N N . ILE A 1 172 ? -9.594 7.98 -10.039 1 94.69 172 ILE A N 1
ATOM 1386 C CA . ILE A 1 172 ? -8.953 9.172 -9.5 1 94.69 172 ILE A CA 1
ATOM 1387 C C . ILE A 1 172 ? -9.875 9.852 -8.492 1 94.69 172 ILE A C 1
ATOM 1389 O O . ILE A 1 172 ? -9.422 10.602 -7.629 1 94.69 172 ILE A O 1
ATOM 1393 N N . ASP A 1 173 ? -11.188 9.594 -8.594 1 93.75 173 ASP A N 1
ATOM 1394 C CA . ASP A 1 173 ? -12.227 10.055 -7.672 1 93.75 173 ASP A CA 1
ATOM 1395 C C . ASP A 1 173 ? -13.516 9.258 -7.863 1 93.75 173 ASP A C 1
ATOM 1397 O O . ASP A 1 173 ? -13.539 8.273 -8.602 1 93.75 173 ASP A O 1
ATOM 1401 N N . SER A 1 174 ? -14.547 9.617 -7.191 1 90.38 174 SER A N 1
ATOM 1402 C CA . SER A 1 174 ? -15.789 8.852 -7.195 1 90.38 174 SER A CA 1
ATOM 1403 C C . SER A 1 174 ? -16.516 8.984 -8.531 1 90.38 174 SER A C 1
ATOM 1405 O O . SER A 1 174 ? -17.328 8.133 -8.875 1 90.38 174 SER A O 1
ATOM 1407 N N . ALA A 1 175 ? -16.188 10.039 -9.305 1 92.62 175 ALA A N 1
ATOM 1408 C CA . ALA A 1 175 ? -16.859 10.281 -10.578 1 92.62 175 ALA A CA 1
ATOM 1409 C C . ALA A 1 175 ? -16.188 9.531 -11.719 1 92.62 175 ALA A C 1
ATOM 1411 O O . ALA A 1 175 ? -16.75 9.383 -12.805 1 92.62 175 ALA A O 1
ATOM 1412 N N . ASP A 1 176 ? -14.977 9.117 -11.508 1 93 176 ASP A N 1
ATOM 1413 C CA . ASP A 1 176 ? -14.219 8.375 -12.508 1 93 176 ASP A CA 1
ATOM 1414 C C . ASP A 1 176 ? -14.648 6.91 -12.547 1 93 176 ASP A C 1
ATOM 1416 O O . ASP A 1 176 ? -14.078 6.066 -11.859 1 93 176 ASP A O 1
ATOM 1420 N N . VAL A 1 177 ? -15.508 6.566 -13.414 1 86.94 177 VAL A N 1
ATOM 1421 C CA . VAL A 1 177 ? -16.109 5.238 -13.445 1 86.94 177 VAL A CA 1
ATOM 1422 C C . VAL A 1 177 ? -15.18 4.266 -14.172 1 86.94 177 VAL A C 1
ATOM 1424 O O . VAL A 1 177 ? -15.094 3.09 -13.812 1 86.94 177 VAL A O 1
ATOM 1427 N N . GLU A 1 178 ? -14.461 4.766 -15.109 1 87.44 178 GLU A N 1
ATOM 1428 C CA . GLU A 1 178 ? -13.656 3.881 -15.945 1 87.44 178 GLU A CA 1
ATOM 1429 C C . GLU A 1 178 ? -12.336 3.533 -15.258 1 87.44 178 GLU A C 1
ATOM 1431 O O . GLU A 1 178 ? -11.836 2.414 -15.391 1 87.44 178 GLU A O 1
ATOM 1436 N N . GLY A 1 179 ? -11.773 4.488 -14.523 1 91.94 179 GLY A N 1
ATOM 1437 C CA . GLY A 1 179 ? -10.469 4.27 -13.906 1 91.94 179 GLY A CA 1
ATOM 1438 C C . GLY A 1 179 ? -9.328 4.281 -14.906 1 91.94 179 GLY A C 1
ATOM 1439 O O . GLY A 1 179 ? -9.445 4.867 -15.984 1 91.94 179 GLY A O 1
ATOM 1440 N N . ASP A 1 180 ? -8.18 3.818 -14.547 1 92.19 180 ASP A N 1
ATOM 1441 C CA . ASP A 1 180 ? -6.988 3.789 -15.391 1 92.19 180 ASP A CA 1
ATOM 1442 C C . ASP A 1 180 ? -6.355 2.398 -15.398 1 92.19 180 ASP A C 1
ATOM 1444 O O . ASP A 1 180 ? -5.758 1.975 -14.406 1 92.19 180 ASP A O 1
ATOM 1448 N N . PRO A 1 181 ? -6.355 1.766 -16.547 1 88.06 181 PRO A N 1
ATOM 1449 C CA . PRO A 1 181 ? -5.797 0.414 -16.625 1 88.06 181 PRO A CA 1
ATOM 1450 C C . PRO A 1 181 ? -4.289 0.382 -16.391 1 88.06 181 PRO A C 1
ATOM 1452 O O . PRO A 1 181 ? -3.732 -0.672 -16.062 1 88.06 181 PRO A O 1
ATOM 1455 N N . GLN A 1 182 ? -3.635 1.55 -16.547 1 92.56 182 GLN A N 1
ATOM 1456 C CA . GLN A 1 182 ? -2.189 1.578 -16.344 1 92.56 182 GLN A CA 1
ATOM 1457 C C . GLN A 1 182 ? -1.843 1.652 -14.867 1 92.56 182 GLN A C 1
ATOM 1459 O O . GLN A 1 182 ? -0.693 1.432 -14.484 1 92.56 182 GLN A O 1
ATOM 1464 N N . PHE A 1 183 ? -2.83 1.936 -14.07 1 95.12 183 PHE A N 1
ATOM 1465 C CA . PHE A 1 183 ? -2.588 2.051 -12.641 1 95.12 183 PHE A CA 1
ATOM 1466 C C . PHE A 1 183 ? -2.08 0.733 -12.062 1 95.12 183 PHE A C 1
ATOM 1468 O O . PHE A 1 183 ? -1.16 0.721 -11.242 1 95.12 183 PHE A O 1
ATOM 1475 N N . LEU A 1 184 ? -2.666 -0.357 -12.547 1 94.06 184 LEU A N 1
ATOM 1476 C CA . LEU A 1 184 ? -2.283 -1.666 -12.031 1 94.06 184 LEU A CA 1
ATOM 1477 C C . LEU A 1 184 ? -0.834 -1.986 -12.383 1 94.06 184 LEU A C 1
ATOM 1479 O O . LEU A 1 184 ? -0.109 -2.566 -11.57 1 94.06 184 LEU A O 1
ATOM 1483 N N . ARG A 1 185 ? -0.43 -1.608 -13.531 1 95.06 185 ARG A N 1
ATOM 1484 C CA . ARG A 1 185 ? 0.941 -1.868 -13.961 1 95.06 185 ARG A CA 1
ATOM 1485 C C . ARG A 1 185 ? 1.932 -1.021 -13.172 1 95.06 185 ARG A C 1
ATOM 1487 O O . ARG A 1 185 ? 2.998 -1.505 -12.781 1 95.06 185 ARG A O 1
ATOM 1494 N N . ARG A 1 186 ? 1.555 0.176 -12.953 1 96.44 186 ARG A N 1
ATOM 1495 C CA . ARG A 1 186 ? 2.408 1.076 -12.18 1 96.44 186 ARG A CA 1
ATOM 1496 C C . ARG A 1 186 ? 2.496 0.633 -10.727 1 96.44 186 ARG A C 1
ATOM 1498 O O . ARG A 1 186 ? 3.566 0.698 -10.117 1 96.44 186 ARG A O 1
ATOM 1505 N N . PHE A 1 187 ? 1.398 0.205 -10.211 1 96.88 187 PHE A N 1
ATOM 1506 C CA . PHE A 1 187 ? 1.397 -0.3 -8.844 1 96.88 187 PHE A CA 1
ATOM 1507 C C . PHE A 1 187 ? 2.223 -1.577 -8.734 1 96.88 187 PHE A C 1
ATOM 1509 O O . PHE A 1 187 ? 2.934 -1.782 -7.75 1 96.88 187 PHE A O 1
ATOM 1516 N N . GLN A 1 188 ? 2.123 -2.416 -9.758 1 96.75 188 GLN A N 1
ATOM 1517 C CA . GLN A 1 188 ? 2.936 -3.627 -9.812 1 96.75 188 GLN A CA 1
ATOM 1518 C C . GLN A 1 188 ? 4.422 -3.293 -9.812 1 96.75 188 GLN A C 1
ATOM 1520 O O . GLN A 1 188 ? 5.215 -3.953 -9.133 1 96.75 188 GLN A O 1
ATOM 1525 N N . HIS A 1 189 ? 4.766 -2.338 -10.539 1 96.81 189 HIS A N 1
ATOM 1526 C CA . HIS A 1 189 ? 6.164 -1.924 -10.578 1 96.81 189 HIS A CA 1
ATOM 1527 C C . HIS A 1 189 ? 6.625 -1.417 -9.211 1 96.81 189 HIS A C 1
ATOM 1529 O O . HIS A 1 189 ? 7.734 -1.724 -8.773 1 96.81 189 HIS A O 1
ATOM 1535 N N . LEU A 1 190 ? 5.797 -0.611 -8.578 1 96.19 190 LEU A N 1
ATOM 1536 C CA . LEU A 1 190 ? 6.105 -0.165 -7.223 1 96.19 190 LEU A CA 1
ATOM 1537 C C . LEU A 1 190 ? 6.305 -1.356 -6.293 1 96.19 190 LEU A C 1
ATOM 1539 O O . LEU A 1 190 ? 7.258 -1.387 -5.512 1 96.19 190 LEU A O 1
ATOM 1543 N N . TYR A 1 191 ? 5.426 -2.326 -6.363 1 96.75 191 TYR A N 1
ATOM 1544 C CA . TYR A 1 191 ? 5.504 -3.547 -5.566 1 96.75 191 TYR A CA 1
ATOM 1545 C C . TYR A 1 191 ? 6.816 -4.277 -5.812 1 96.75 191 TYR A C 1
ATOM 1547 O O . TYR A 1 191 ? 7.477 -4.719 -4.867 1 96.75 191 TYR A O 1
ATOM 1555 N N . GLU A 1 192 ? 7.195 -4.398 -7.004 1 96.94 192 GLU A N 1
ATOM 1556 C CA . GLU A 1 192 ? 8.43 -5.09 -7.355 1 96.94 192 GLU A CA 1
ATOM 1557 C C . GLU A 1 192 ? 9.648 -4.348 -6.816 1 96.94 192 GLU A C 1
ATOM 1559 O O . GLU A 1 192 ? 10.609 -4.973 -6.352 1 96.94 192 GLU A O 1
ATOM 1564 N N . ARG A 1 193 ? 9.625 -3.072 -6.891 1 95.44 193 ARG A N 1
ATOM 1565 C CA . ARG A 1 193 ? 10.711 -2.277 -6.332 1 95.44 193 ARG A CA 1
ATOM 1566 C C . ARG A 1 193 ? 10.781 -2.428 -4.816 1 95.44 193 ARG A C 1
ATOM 1568 O O . ARG A 1 193 ? 11.875 -2.502 -4.246 1 95.44 193 ARG A O 1
ATOM 1575 N N . LEU A 1 194 ? 9.625 -2.469 -4.188 1 93.88 194 LEU A N 1
ATOM 1576 C CA . LEU A 1 194 ? 9.57 -2.693 -2.746 1 93.88 194 LEU A CA 1
ATOM 1577 C C . LEU A 1 194 ? 10.094 -4.082 -2.393 1 93.88 194 LEU A C 1
ATOM 1579 O O . LEU A 1 194 ? 10.797 -4.246 -1.391 1 93.88 194 LEU A O 1
ATOM 1583 N N . ARG A 1 195 ? 9.695 -4.996 -3.188 1 94.19 195 ARG A N 1
ATOM 1584 C CA . ARG A 1 195 ? 10.141 -6.367 -2.955 1 94.19 195 ARG A CA 1
ATOM 1585 C C . ARG A 1 195 ? 11.656 -6.477 -3.016 1 94.19 195 ARG A C 1
ATOM 1587 O O . ARG A 1 195 ? 12.266 -7.199 -2.227 1 94.19 195 ARG A O 1
ATOM 1594 N N . ALA A 1 196 ? 12.25 -5.789 -3.926 1 93.81 196 ALA A N 1
ATOM 1595 C CA . ALA A 1 196 ? 13.711 -5.77 -4.051 1 93.81 196 ALA A CA 1
ATOM 1596 C C . ALA A 1 196 ? 14.352 -5.066 -2.861 1 93.81 196 ALA A C 1
ATOM 1598 O O . ALA A 1 196 ? 15.453 -5.426 -2.441 1 93.81 196 ALA A O 1
ATOM 1599 N N . ALA A 1 197 ? 13.625 -4.117 -2.318 1 88.56 197 ALA A N 1
ATOM 1600 C CA . ALA A 1 197 ? 14.164 -3.32 -1.215 1 88.56 197 ALA A CA 1
ATOM 1601 C C . ALA A 1 197 ? 13.93 -4.016 0.123 1 88.56 197 ALA A C 1
ATOM 1603 O O . ALA A 1 197 ? 14.836 -4.086 0.957 1 88.56 197 ALA A O 1
ATOM 1604 N N . THR A 1 198 ? 12.703 -4.469 0.32 1 85.88 198 THR A N 1
ATOM 1605 C CA . THR A 1 198 ? 12.289 -5.121 1.555 1 85.88 198 THR A CA 1
ATOM 1606 C C . THR A 1 198 ? 11.305 -6.254 1.261 1 85.88 198 THR A C 1
ATOM 1608 O O . THR A 1 198 ? 10.102 -6.02 1.132 1 85.88 198 THR A O 1
ATOM 1611 N N . GLY A 1 199 ? 11.82 -7.418 1.304 1 87.94 199 GLY A N 1
ATOM 1612 C CA . GLY A 1 199 ? 10.977 -8.562 0.988 1 87.94 199 GLY A CA 1
ATOM 1613 C C . GLY A 1 199 ? 9.734 -8.641 1.85 1 87.94 199 GLY A C 1
ATOM 1614 O O . GLY A 1 199 ? 8.617 -8.703 1.332 1 87.94 199 GLY A O 1
ATOM 1615 N N . PHE A 1 200 ? 9.852 -8.523 3.139 1 85.69 200 PHE A N 1
ATOM 1616 C CA . PHE A 1 200 ? 8.719 -8.672 4.047 1 85.69 200 PHE A CA 1
ATOM 1617 C C . PHE A 1 200 ? 7.785 -7.469 3.953 1 85.69 200 PHE A C 1
ATOM 1619 O O . PHE A 1 200 ? 6.566 -7.613 4.031 1 85.69 200 PHE A O 1
ATOM 1626 N N . GLY A 1 201 ? 8.328 -6.301 3.816 1 84.19 201 GLY A N 1
ATOM 1627 C CA . GLY A 1 201 ? 7.492 -5.125 3.627 1 84.19 201 GLY A CA 1
ATOM 1628 C C . GLY A 1 201 ? 6.59 -5.223 2.412 1 84.19 201 GLY A C 1
ATOM 1629 O O . GLY A 1 201 ? 5.414 -4.855 2.475 1 84.19 201 GLY A O 1
ATOM 1630 N N . ALA A 1 202 ? 7.18 -5.738 1.345 1 92.5 202 ALA A N 1
ATOM 1631 C CA . ALA A 1 202 ? 6.402 -5.922 0.122 1 92.5 202 ALA A CA 1
ATOM 1632 C C . ALA A 1 202 ? 5.305 -6.965 0.322 1 92.5 202 ALA A C 1
ATOM 1634 O O . ALA A 1 202 ? 4.191 -6.805 -0.178 1 92.5 202 ALA A O 1
ATOM 1635 N N . ALA A 1 203 ? 5.652 -7.992 1.083 1 91.75 203 ALA A N 1
ATOM 1636 C CA . ALA A 1 203 ? 4.676 -9.031 1.386 1 91.75 203 ALA A CA 1
ATOM 1637 C C . ALA A 1 203 ? 3.502 -8.469 2.184 1 91.75 203 ALA A C 1
ATOM 1639 O O . ALA A 1 203 ? 2.344 -8.797 1.914 1 91.75 203 ALA A O 1
ATOM 1640 N N . CYS A 1 204 ? 3.803 -7.648 3.086 1 85.88 204 CYS A N 1
ATOM 1641 C CA . CYS A 1 204 ? 2.771 -7.023 3.908 1 85.88 204 CYS A CA 1
ATOM 1642 C C . CYS A 1 204 ? 1.881 -6.113 3.068 1 85.88 204 CYS A C 1
ATOM 1644 O O . CYS A 1 204 ? 0.657 -6.133 3.213 1 85.88 204 CYS A O 1
ATOM 1646 N N . LEU A 1 205 ? 2.514 -5.363 2.219 1 90.88 205 LEU A N 1
ATOM 1647 C CA . LEU A 1 205 ? 1.766 -4.465 1.348 1 90.88 205 LEU A CA 1
ATOM 1648 C C . LEU A 1 205 ? 0.793 -5.242 0.467 1 90.88 205 LEU A C 1
ATOM 1650 O O . LEU A 1 205 ? -0.387 -4.895 0.383 1 90.88 205 LEU A O 1
ATOM 1654 N N . LYS A 1 206 ? 1.292 -6.211 -0.148 1 94.56 206 LYS A N 1
ATOM 1655 C CA . LYS A 1 206 ? 0.477 -7.035 -1.036 1 94.56 206 LYS A CA 1
ATOM 1656 C C . LYS A 1 206 ? -0.705 -7.645 -0.288 1 94.56 206 LYS A C 1
ATOM 1658 O O . LYS A 1 206 ? -1.85 -7.539 -0.734 1 94.56 206 LYS A O 1
ATOM 1663 N N . SER A 1 207 ? -0.401 -8.25 0.83 1 90.81 207 SER A N 1
ATOM 1664 C CA . SER A 1 207 ? -1.425 -8.922 1.624 1 90.81 207 SER A CA 1
ATOM 1665 C C . SER A 1 207 ? -2.492 -7.938 2.094 1 90.81 207 SER A C 1
ATOM 1667 O O . SER A 1 207 ? -3.686 -8.242 2.043 1 90.81 207 SER A O 1
ATOM 1669 N N . LEU A 1 208 ? -2.082 -6.832 2.494 1 87.94 208 LEU A N 1
ATOM 1670 C CA . LEU A 1 208 ? -2.998 -5.824 3.018 1 87.94 208 LEU A CA 1
ATOM 1671 C C . LEU A 1 208 ? -3.932 -5.32 1.923 1 87.94 208 LEU A C 1
ATOM 1673 O O . LEU A 1 208 ? -5.145 -5.242 2.125 1 87.94 208 LEU A O 1
ATOM 1677 N N . ILE A 1 209 ? -3.361 -4.961 0.766 1 93.31 209 ILE A N 1
ATOM 1678 C CA . ILE A 1 209 ? -4.152 -4.422 -0.334 1 93.31 209 ILE A CA 1
ATOM 1679 C C . ILE A 1 209 ? -5.176 -5.461 -0.792 1 93.31 209 ILE A C 1
ATOM 1681 O O . ILE A 1 209 ? -6.348 -5.137 -0.995 1 93.31 209 ILE A O 1
ATOM 1685 N N . ILE A 1 210 ? -4.719 -6.621 -0.899 1 94.12 210 ILE A N 1
ATOM 1686 C CA . ILE A 1 210 ? -5.598 -7.668 -1.417 1 94.12 210 ILE A CA 1
ATOM 1687 C C . ILE A 1 210 ? -6.691 -7.973 -0.397 1 94.12 210 ILE A C 1
ATOM 1689 O O . ILE A 1 210 ? -7.875 -8.016 -0.742 1 94.12 210 ILE A O 1
ATOM 1693 N N . SER A 1 211 ? -6.375 -8.133 0.867 1 89.19 211 SER A N 1
ATOM 1694 C CA . SER A 1 211 ? -7.34 -8.539 1.887 1 89.19 211 SER A CA 1
ATOM 1695 C C . SER A 1 211 ? -8.336 -7.422 2.182 1 89.19 211 SER A C 1
ATOM 1697 O O . SER A 1 211 ? -9.539 -7.668 2.273 1 89.19 211 SER A O 1
ATOM 1699 N N . GLU A 1 212 ? -7.836 -6.227 2.238 1 87.56 212 GLU A N 1
ATOM 1700 C CA . GLU A 1 212 ? -8.703 -5.117 2.615 1 87.56 212 GLU A CA 1
ATOM 1701 C C . GLU A 1 212 ? -9.602 -4.699 1.451 1 87.56 212 GLU A C 1
ATOM 1703 O O . GLU A 1 212 ? -10.742 -4.289 1.658 1 87.56 212 GLU A O 1
ATOM 1708 N N . SER A 1 213 ? -9.07 -4.773 0.266 1 91.81 213 SER A N 1
ATOM 1709 C CA . SER A 1 213 ? -9.844 -4.363 -0.906 1 91.81 213 SER A CA 1
ATOM 1710 C C . SER A 1 213 ? -10.898 -5.398 -1.263 1 91.81 213 SER A C 1
ATOM 1712 O O . SER A 1 213 ? -11.859 -5.094 -1.977 1 91.81 213 SER A O 1
ATOM 1714 N N . ASN A 1 214 ? -10.625 -6.613 -0.828 1 91.44 214 ASN A N 1
ATOM 1715 C CA . ASN A 1 214 ? -11.531 -7.711 -1.172 1 91.44 214 ASN A CA 1
ATOM 1716 C C . ASN A 1 214 ? -12.133 -8.352 0.074 1 91.44 214 ASN A C 1
ATOM 1718 O O . ASN A 1 214 ? -12.352 -9.562 0.109 1 91.44 214 ASN A O 1
ATOM 1722 N N . ALA A 1 215 ? -12.367 -7.551 1.061 1 85.38 215 ALA A N 1
ATOM 1723 C CA . ALA A 1 215 ? -12.867 -8.047 2.34 1 85.38 215 ALA A CA 1
ATOM 1724 C C . ALA A 1 215 ? -14.219 -8.734 2.17 1 85.38 215 ALA A C 1
ATOM 1726 O O . ALA A 1 215 ? -15.094 -8.227 1.458 1 85.38 215 ALA A O 1
ATOM 1727 N N . ASN A 1 216 ? -14.297 -9.82 2.754 1 78.44 216 ASN A N 1
ATOM 1728 C CA . ASN A 1 216 ? -15.539 -10.578 2.693 1 78.44 216 ASN A CA 1
ATOM 1729 C C . ASN A 1 216 ? -16.375 -10.406 3.965 1 78.44 216 ASN A C 1
ATOM 1731 O O . ASN A 1 216 ? -15.82 -10.125 5.035 1 78.44 216 ASN A O 1
ATOM 1735 N N . GLY A 1 217 ? -17.625 -10.57 3.725 1 66.06 217 GLY A N 1
ATOM 1736 C CA . GLY A 1 217 ? -18.516 -10.625 4.871 1 66.06 217 GLY A CA 1
ATOM 1737 C C . GLY A 1 217 ? -18.484 -11.961 5.59 1 66.06 217 GLY A C 1
ATOM 1738 O O . GLY A 1 217 ? -17.609 -12.789 5.332 1 66.06 217 GLY A O 1
ATOM 1739 N N . PRO A 1 218 ? -19.375 -12.102 6.52 1 60.97 218 PRO A N 1
ATOM 1740 C CA . PRO A 1 218 ? -19.438 -13.336 7.305 1 60.97 218 PRO A CA 1
ATOM 1741 C C . PRO A 1 218 ? -19.766 -14.562 6.453 1 60.97 218 PRO A C 1
ATOM 1743 O O . PRO A 1 218 ? -19.422 -15.688 6.828 1 60.97 218 PRO A O 1
ATOM 1746 N N . PHE A 1 219 ? -20.375 -14.203 5.305 1 60.38 219 PHE A N 1
ATOM 1747 C CA . PHE A 1 219 ? -20.75 -15.297 4.41 1 60.38 219 PHE A CA 1
ATOM 1748 C C . PHE A 1 219 ? -19.828 -15.328 3.199 1 60.38 219 PHE A C 1
ATOM 1750 O O . PHE A 1 219 ? -19.469 -14.289 2.65 1 60.38 219 PHE A O 1
ATOM 1757 N N . ILE A 1 220 ? -19.359 -16.5 2.957 1 60.34 220 ILE A N 1
ATOM 1758 C CA . ILE A 1 220 ? -18.469 -16.688 1.82 1 60.34 220 ILE A CA 1
ATOM 1759 C C . ILE A 1 220 ? -19.141 -16.188 0.546 1 60.34 220 ILE A C 1
ATOM 1761 O O . ILE A 1 220 ? -20.312 -16.453 0.312 1 60.34 220 ILE A O 1
ATOM 1765 N N . GLY A 1 221 ? -18.547 -15.375 -0.141 1 67.25 221 GLY A N 1
ATOM 1766 C CA . GLY A 1 221 ? -19.031 -14.891 -1.422 1 67.25 221 GLY A CA 1
ATOM 1767 C C . GLY A 1 221 ? -19.75 -13.562 -1.32 1 67.25 221 GLY A C 1
ATOM 1768 O O . GLY A 1 221 ? -20.156 -12.984 -2.336 1 67.25 221 GLY A O 1
ATOM 1769 N N . VAL A 1 222 ? -19.906 -13.117 -0.109 1 75.12 222 VAL A N 1
ATOM 1770 C CA . VAL A 1 222 ? -20.547 -11.828 0.077 1 75.12 222 VAL A CA 1
ATOM 1771 C C . VAL A 1 222 ? -19.531 -10.797 0.559 1 75.12 222 VAL A C 1
ATOM 1773 O O . VAL A 1 222 ? -18.875 -11 1.575 1 75.12 222 VAL A O 1
ATOM 1776 N N . PRO A 1 223 ? -19.5 -9.797 -0.203 1 83.5 223 PRO A N 1
ATOM 1777 C CA . PRO A 1 223 ? -18.516 -8.789 0.195 1 83.5 223 PRO A CA 1
ATOM 1778 C C . PRO A 1 223 ? -18.906 -8.047 1.474 1 83.5 223 PRO A C 1
ATOM 1780 O O . PRO A 1 223 ? -20.094 -7.973 1.804 1 83.5 223 PRO A O 1
ATOM 1783 N N . HIS A 1 224 ? -17.953 -7.605 2.209 1 84.31 224 HIS A N 1
ATOM 1784 C CA . HIS A 1 224 ? -18.188 -6.711 3.336 1 84.31 224 HIS A CA 1
ATOM 1785 C C . HIS A 1 224 ? -18.984 -5.484 2.906 1 84.31 224 HIS A C 1
ATOM 1787 O O . HIS A 1 224 ? -18.938 -5.086 1.739 1 84.31 224 HIS A O 1
ATOM 1793 N N . ASP A 1 225 ? -19.719 -4.926 3.828 1 83.5 225 ASP A N 1
ATOM 1794 C CA . ASP A 1 225 ? -20.609 -3.826 3.506 1 83.5 225 ASP A CA 1
ATOM 1795 C C . ASP A 1 225 ? -19.859 -2.498 3.451 1 83.5 225 ASP A C 1
ATOM 1797 O O . ASP A 1 225 ? -20.172 -1.578 4.215 1 83.5 225 ASP A O 1
ATOM 1801 N N . THR A 1 226 ? -18.906 -2.367 2.66 1 89.56 226 THR A N 1
ATOM 1802 C CA . THR A 1 226 ? -18.203 -1.138 2.342 1 89.56 226 THR A CA 1
ATOM 1803 C C . THR A 1 226 ? -18.219 -0.871 0.84 1 89.56 226 THR A C 1
ATOM 1805 O O . THR A 1 226 ? -18.344 -1.802 0.041 1 89.56 226 THR A O 1
ATOM 1808 N N . GLU A 1 227 ? -18.125 0.342 0.537 1 92.19 227 GLU A N 1
ATOM 1809 C CA . GLU A 1 227 ? -18.141 0.717 -0.874 1 92.19 227 GLU A CA 1
ATOM 1810 C C . GLU A 1 227 ? -17 0.054 -1.634 1 92.19 227 GLU A C 1
ATOM 1812 O O . GLU A 1 227 ? -17.172 -0.413 -2.76 1 92.19 227 GLU A O 1
ATOM 1817 N N . LEU A 1 228 ? -15.852 -0.029 -1.074 1 92.75 228 LEU A N 1
ATOM 1818 C CA . LEU A 1 228 ? -14.672 -0.589 -1.721 1 92.75 228 LEU A CA 1
ATOM 1819 C C . LEU A 1 228 ? -14.844 -2.082 -1.975 1 92.75 228 LEU A C 1
ATOM 1821 O O . LEU A 1 228 ? -14.625 -2.557 -3.09 1 92.75 228 LEU A O 1
ATOM 1825 N N . ALA A 1 229 ? -15.266 -2.795 -0.962 1 90.75 229 ALA A N 1
ATOM 1826 C CA . ALA A 1 229 ? -15.438 -4.242 -1.093 1 90.75 229 ALA A CA 1
ATOM 1827 C C . ALA A 1 229 ? -16.516 -4.574 -2.117 1 90.75 229 ALA A C 1
ATOM 1829 O O . ALA A 1 229 ? -16.344 -5.473 -2.939 1 90.75 229 ALA A O 1
ATOM 1830 N N . ARG A 1 230 ? -17.594 -3.828 -2.123 1 92.06 230 ARG A N 1
ATOM 1831 C CA . ARG A 1 230 ? -18.703 -4.066 -3.043 1 92.06 230 ARG A CA 1
ATOM 1832 C C . ARG A 1 230 ? -18.297 -3.723 -4.477 1 92.06 230 ARG A C 1
ATOM 1834 O O . ARG A 1 230 ? -18.609 -4.473 -5.406 1 92.06 230 ARG A O 1
ATOM 1841 N N . SER A 1 231 ? -17.703 -2.582 -4.59 1 92.94 231 SER A N 1
ATOM 1842 C CA . SER A 1 231 ? -17.266 -2.156 -5.914 1 92.94 231 SER A CA 1
ATOM 1843 C C . SER A 1 231 ? -16.266 -3.141 -6.508 1 92.94 231 SER A C 1
ATOM 1845 O O . SER A 1 231 ? -16.359 -3.5 -7.684 1 92.94 231 SER A O 1
ATOM 1847 N N . ASN A 1 232 ? -15.328 -3.596 -5.727 1 93.44 232 ASN A N 1
ATOM 1848 C CA . ASN A 1 232 ? -14.328 -4.539 -6.211 1 93.44 232 ASN A CA 1
ATOM 1849 C C . ASN A 1 232 ? -14.938 -5.898 -6.523 1 93.44 232 ASN A C 1
ATOM 1851 O O . ASN A 1 232 ? -14.508 -6.578 -7.461 1 93.44 232 ASN A O 1
ATOM 1855 N N . PHE A 1 233 ? -15.906 -6.297 -5.73 1 94 233 PHE A N 1
ATOM 1856 C CA . PHE A 1 233 ? -16.594 -7.559 -5.977 1 94 233 PHE A CA 1
ATOM 1857 C C . PHE A 1 233 ? -17.297 -7.535 -7.324 1 94 233 PHE A C 1
ATOM 1859 O O . PHE A 1 233 ? -17.203 -8.484 -8.102 1 94 233 PHE A O 1
ATOM 1866 N N . ALA A 1 234 ? -18 -6.469 -7.555 1 93.94 234 ALA A N 1
ATOM 1867 C CA . ALA A 1 234 ? -18.703 -6.316 -8.836 1 93.94 234 ALA A CA 1
ATOM 1868 C C . ALA A 1 234 ? -17.703 -6.281 -9.992 1 93.94 234 ALA A C 1
ATOM 1870 O O . ALA A 1 234 ? -17.938 -6.898 -11.039 1 93.94 234 ALA A O 1
ATOM 1871 N N . ARG A 1 235 ? -16.672 -5.609 -9.82 1 94.75 235 ARG A N 1
ATOM 1872 C CA . ARG A 1 235 ? -15.656 -5.5 -10.852 1 94.75 235 ARG A CA 1
ATOM 1873 C C . ARG A 1 235 ? -15.008 -6.852 -11.125 1 94.75 235 ARG A C 1
ATOM 1875 O O . ARG A 1 235 ? -14.781 -7.219 -12.281 1 94.75 235 ARG A O 1
ATOM 1882 N N . ARG A 1 236 ? -14.703 -7.562 -10.117 1 95.5 236 ARG A N 1
ATOM 1883 C CA . ARG A 1 236 ? -14.102 -8.883 -10.281 1 95.5 236 ARG A CA 1
ATOM 1884 C C . ARG A 1 236 ? -15 -9.805 -11.094 1 95.5 236 ARG A C 1
ATOM 1886 O O . ARG A 1 236 ? -14.523 -10.547 -11.961 1 95.5 236 ARG A O 1
ATOM 1893 N N . LYS A 1 237 ? -16.219 -9.734 -10.797 1 94.69 237 LYS A N 1
ATOM 1894 C CA . LYS A 1 237 ? -17.156 -10.57 -11.539 1 94.69 237 LYS A CA 1
ATOM 1895 C C . LYS A 1 237 ? -17.125 -10.25 -13.031 1 94.69 237 LYS A C 1
ATOM 1897 O O . LYS A 1 237 ? -17.109 -11.156 -13.867 1 94.69 237 LYS A O 1
ATOM 1902 N N . THR A 1 238 ? -17.109 -9.016 -13.273 1 96.19 238 THR A N 1
ATOM 1903 C CA . THR A 1 238 ? -17.031 -8.578 -14.664 1 96.19 238 THR A CA 1
ATOM 1904 C C . THR A 1 238 ? -15.719 -9.008 -15.305 1 96.19 238 THR A C 1
ATOM 1906 O O . THR A 1 238 ? -15.703 -9.484 -16.438 1 96.19 238 THR A O 1
ATOM 1909 N N . LEU A 1 239 ? -14.672 -8.859 -14.602 1 96.81 239 LEU A N 1
ATOM 1910 C CA . LEU A 1 239 ? -13.352 -9.203 -15.125 1 96.81 239 LEU A CA 1
ATOM 1911 C C . LEU A 1 239 ? -13.227 -10.703 -15.344 1 96.81 239 LEU A C 1
ATOM 1913 O O . LEU A 1 239 ? -12.633 -11.148 -16.328 1 96.81 239 LEU A O 1
ATOM 1917 N N . ILE A 1 240 ? -13.758 -11.461 -14.453 1 97.69 240 ILE A N 1
ATOM 1918 C CA . ILE A 1 240 ? -13.68 -12.914 -14.586 1 97.69 240 ILE A CA 1
ATOM 1919 C C . ILE A 1 240 ? -14.398 -13.352 -15.859 1 97.69 240 ILE A C 1
ATOM 1921 O O . ILE A 1 240 ? -13.906 -14.219 -16.594 1 97.69 240 ILE A O 1
ATOM 1925 N N . THR A 1 241 ? -15.516 -12.758 -16.109 1 97.94 241 THR A N 1
ATOM 1926 C CA . THR A 1 241 ? -16.234 -13.047 -17.344 1 97.94 241 THR A CA 1
ATOM 1927 C C . THR A 1 241 ? -15.391 -12.656 -18.562 1 97.94 241 THR A C 1
ATOM 1929 O O . THR A 1 241 ? -15.32 -13.414 -19.531 1 97.94 241 THR A O 1
ATOM 1932 N N . ALA A 1 242 ? -14.773 -11.555 -18.469 1 97.44 242 ALA A N 1
ATOM 1933 C CA . ALA A 1 242 ? -13.914 -11.109 -19.562 1 97.44 242 ALA A CA 1
ATOM 1934 C C . ALA A 1 242 ? -12.727 -12.055 -19.734 1 97.44 242 ALA A C 1
ATOM 1936 O O . ALA A 1 242 ? -12.328 -12.344 -20.875 1 97.44 242 ALA A O 1
ATOM 1937 N N . PHE A 1 243 ? -12.156 -12.492 -18.656 1 97.81 243 PHE A N 1
ATOM 1938 C CA . PHE A 1 243 ? -11.031 -13.422 -18.719 1 97.81 243 PHE A CA 1
ATOM 1939 C C . PHE A 1 243 ? -11.461 -14.758 -19.312 1 97.81 243 PHE A C 1
ATOM 1941 O O . PHE A 1 243 ? -10.719 -15.359 -20.094 1 97.81 243 PHE A O 1
ATOM 1948 N N . ARG A 1 244 ? -12.625 -15.188 -18.938 1 97.94 244 ARG A N 1
ATOM 1949 C CA . ARG A 1 244 ? -13.172 -16.406 -19.531 1 97.94 244 ARG A CA 1
ATOM 1950 C C . ARG A 1 244 ? -13.266 -16.266 -21.047 1 97.94 244 ARG A C 1
ATOM 1952 O O . ARG A 1 244 ? -12.82 -17.156 -21.781 1 97.94 244 ARG A O 1
ATOM 1959 N N . ASP A 1 245 ? -13.82 -15.188 -21.453 1 97.75 245 ASP A N 1
ATOM 1960 C CA . ASP A 1 245 ? -14.016 -14.961 -22.875 1 97.75 245 ASP A CA 1
ATOM 1961 C C . ASP A 1 245 ? -12.672 -14.828 -23.594 1 97.75 245 ASP A C 1
ATOM 1963 O O . ASP A 1 245 ? -12.531 -15.266 -24.734 1 97.75 245 ASP A O 1
ATOM 1967 N N . GLU A 1 246 ? -11.75 -14.203 -22.938 1 97.75 246 GLU A N 1
ATOM 1968 C CA . GLU A 1 246 ? -10.406 -14.094 -23.5 1 97.75 246 GLU A CA 1
ATOM 1969 C C . GLU A 1 246 ? -9.781 -15.477 -23.703 1 97.75 246 GLU A C 1
ATOM 1971 O O . GLU A 1 246 ? -9.203 -15.75 -24.75 1 97.75 246 GLU A O 1
ATOM 1976 N N . LEU A 1 247 ? -9.883 -16.281 -22.703 1 97.44 247 LEU A N 1
ATOM 1977 C CA . LEU A 1 247 ? -9.32 -17.625 -22.781 1 97.44 247 LEU A CA 1
ATOM 1978 C C . LEU A 1 247 ? -10.008 -18.438 -23.875 1 97.44 247 LEU A C 1
ATOM 1980 O O . LEU A 1 247 ? -9.336 -19.094 -24.688 1 97.44 247 LEU A O 1
ATOM 1984 N N . LEU A 1 248 ? -11.312 -18.359 -23.953 1 97.06 248 LEU A N 1
ATOM 1985 C CA . LEU A 1 248 ? -12.094 -19.094 -24.938 1 97.06 248 LEU A CA 1
ATOM 1986 C C . LEU A 1 248 ? -11.867 -18.516 -26.344 1 97.06 248 LEU A C 1
ATOM 1988 O O . LEU A 1 248 ? -12.125 -19.203 -27.344 1 97.06 248 LEU A O 1
ATOM 1992 N N . GLY A 1 249 ? -11.422 -17.344 -26.375 1 96.38 249 GLY A N 1
ATOM 1993 C CA . GLY A 1 249 ? -11.172 -16.703 -27.656 1 96.38 249 GLY A CA 1
ATOM 1994 C C . GLY A 1 249 ? -9.828 -17.062 -28.25 1 96.38 249 GLY A C 1
ATOM 1995 O O . GLY A 1 249 ? -9.578 -16.797 -29.438 1 96.38 249 GLY A O 1
ATOM 1996 N N . ARG A 1 250 ? -8.969 -17.672 -27.5 1 96.81 250 ARG A N 1
ATOM 1997 C CA . ARG A 1 250 ? -7.66 -18.094 -28 1 96.81 250 ARG A CA 1
ATOM 1998 C C . ARG A 1 250 ? -7.781 -19.297 -28.922 1 96.81 250 ARG A C 1
ATOM 2000 O O . ARG A 1 250 ? -8.297 -20.344 -28.516 1 96.81 250 ARG A O 1
ATOM 2007 N N . ARG A 1 251 ? -7.191 -19.219 -30.031 1 97.19 251 ARG A N 1
ATOM 2008 C CA . ARG A 1 251 ? -7.305 -20.266 -31.047 1 97.19 251 ARG A CA 1
ATOM 2009 C C . ARG A 1 251 ? -6.684 -21.562 -30.562 1 97.19 251 ARG A C 1
ATOM 2011 O O . ARG A 1 251 ? -7.289 -22.625 -30.688 1 97.19 251 ARG A O 1
ATOM 2018 N N . VAL A 1 252 ? -5.508 -21.469 -30.016 1 97.19 252 VAL A N 1
ATOM 2019 C CA . VAL A 1 252 ? -4.781 -22.672 -29.625 1 97.19 252 VAL A CA 1
ATOM 2020 C C . VAL A 1 252 ? -5.531 -23.375 -28.484 1 97.19 252 VAL A C 1
ATOM 2022 O O . VAL A 1 252 ? -5.492 -24.594 -28.375 1 97.19 252 VAL A O 1
ATOM 2025 N N . PHE A 1 253 ? -6.223 -22.594 -27.641 1 97.69 253 PHE A N 1
ATOM 2026 C CA . PHE A 1 253 ? -7.051 -23.156 -26.578 1 97.69 253 PHE A CA 1
ATOM 2027 C C . PHE A 1 253 ? -8.227 -23.938 -27.172 1 97.69 253 PHE A C 1
ATOM 2029 O O . PHE A 1 253 ? -8.523 -25.047 -26.75 1 97.69 253 PHE A O 1
ATOM 2036 N N . GLN A 1 254 ? -8.82 -23.438 -28.203 1 96.31 254 GLN A N 1
ATOM 2037 C CA . GLN A 1 254 ? -9.961 -24.062 -28.875 1 96.31 254 GLN A CA 1
ATOM 2038 C C . GLN A 1 254 ? -9.555 -25.344 -29.562 1 96.31 254 GLN A C 1
ATOM 2040 O O . GLN A 1 254 ? -10.336 -26.312 -29.609 1 96.31 254 GLN A O 1
ATOM 2045 N N . LEU A 1 255 ? -8.359 -25.297 -30.062 1 96.44 255 LEU A N 1
ATOM 2046 C CA . LEU A 1 255 ? -7.875 -26.469 -30.781 1 96.44 255 LEU A CA 1
ATOM 2047 C C . LEU A 1 255 ? -7.766 -27.672 -29.859 1 96.44 255 LEU A C 1
ATOM 2049 O O . LEU A 1 255 ? -7.848 -28.812 -30.328 1 96.44 255 LEU A O 1
ATOM 2053 N N . LEU A 1 256 ? -7.602 -27.453 -28.594 1 97.19 256 LEU A N 1
ATOM 2054 C CA . LEU A 1 256 ? -7.406 -28.531 -27.625 1 97.19 256 LEU A CA 1
ATOM 2055 C C . LEU A 1 256 ? -8.742 -29.016 -27.062 1 97.19 256 LEU A C 1
ATOM 2057 O O . LEU A 1 256 ? -8.805 -30.047 -26.406 1 97.19 256 LEU A O 1
ATOM 2061 N N . LEU A 1 257 ? -9.797 -28.266 -27.344 1 96.38 257 LEU A N 1
ATOM 2062 C CA . LEU A 1 257 ? -11.125 -28.609 -26.844 1 96.38 257 LEU A CA 1
ATOM 2063 C C . LEU A 1 257 ? -11.852 -29.531 -27.828 1 96.38 257 LEU A C 1
ATOM 2065 O O . LEU A 1 257 ? -11.68 -29.406 -29.047 1 96.38 257 LEU A O 1
ATOM 2069 N N . ARG A 1 258 ? -12.617 -30.375 -27.312 1 94.06 258 ARG A N 1
ATOM 2070 C CA . ARG A 1 258 ? -13.438 -31.219 -28.188 1 94.06 258 ARG A CA 1
ATOM 2071 C C . ARG A 1 258 ? -14.492 -30.391 -28.906 1 94.06 258 ARG A C 1
ATOM 2073 O O . ARG A 1 258 ? -15.117 -29.516 -28.312 1 94.06 258 ARG A O 1
ATOM 2080 N N . PRO A 1 259 ? -14.648 -30.656 -30.125 1 90.81 259 PRO A N 1
ATOM 2081 C CA . PRO A 1 259 ? -15.703 -29.938 -30.859 1 90.81 259 PRO A CA 1
ATOM 2082 C C . PRO A 1 259 ? -17.109 -30.344 -30.406 1 90.81 259 PRO A C 1
ATOM 2084 O O . PRO A 1 259 ? -17.359 -31.516 -30.125 1 90.81 259 PRO A O 1
ATOM 2087 N N . LEU A 1 260 ? -17.891 -29.344 -30.25 1 91.75 260 LEU A N 1
ATOM 2088 C CA . LEU A 1 260 ? -19.266 -29.562 -29.812 1 91.75 260 LEU A CA 1
ATOM 2089 C C . LEU A 1 260 ? -20.25 -28.953 -30.797 1 91.75 260 LEU A C 1
ATOM 2091 O O . LEU A 1 260 ? -20.062 -27.812 -31.234 1 91.75 260 LEU A O 1
ATOM 2095 N N . ASP A 1 261 ? -21.297 -29.734 -31.203 1 91 261 ASP A N 1
ATOM 2096 C CA . ASP A 1 261 ? -22.281 -29.266 -32.156 1 91 261 ASP A CA 1
ATOM 2097 C C . ASP A 1 261 ? -23.484 -28.656 -31.453 1 91 261 ASP A C 1
ATOM 2099 O O . ASP A 1 261 ? -24.203 -27.828 -32.031 1 91 261 ASP A O 1
ATOM 2103 N N . ASP A 1 262 ? -23.719 -29 -30.219 1 94.25 262 ASP A N 1
ATOM 2104 C CA . ASP A 1 262 ? -24.875 -28.547 -29.453 1 94.25 262 ASP A CA 1
ATOM 2105 C C . ASP A 1 262 ? -24.547 -27.266 -28.672 1 94.25 262 ASP A C 1
ATOM 2107 O O . ASP A 1 262 ? -23.703 -27.281 -27.781 1 94.25 262 ASP A O 1
ATOM 2111 N N . GLU A 1 263 ? -25.312 -26.297 -28.984 1 94.31 263 GLU A N 1
ATOM 2112 C CA . GLU A 1 263 ? -25.094 -25 -28.344 1 94.31 263 GLU A CA 1
ATOM 2113 C C . GLU A 1 263 ? -25.312 -25.078 -26.844 1 94.31 263 GLU A C 1
ATOM 2115 O O . GLU A 1 263 ? -24.641 -24.375 -26.078 1 94.31 263 GLU A O 1
ATOM 2120 N N . ALA A 1 264 ? -26.234 -25.828 -26.453 1 95.62 264 ALA A N 1
ATOM 2121 C CA . ALA A 1 264 ? -26.531 -25.969 -25.031 1 95.62 264 ALA A CA 1
ATOM 2122 C C . ALA A 1 264 ? -25.344 -26.594 -24.297 1 95.62 264 ALA A C 1
ATOM 2124 O O . ALA A 1 264 ? -25.062 -26.219 -23.156 1 95.62 264 ALA A O 1
ATOM 2125 N N . VAL A 1 265 ? -24.703 -27.516 -24.953 1 96.31 265 VAL A N 1
ATOM 2126 C CA . VAL A 1 265 ? -23.547 -28.172 -24.328 1 96.31 265 VAL A CA 1
ATOM 2127 C C . VAL A 1 265 ? -22.359 -27.219 -24.297 1 96.31 265 VAL A C 1
ATOM 2129 O O . VAL A 1 265 ? -21.594 -27.203 -23.328 1 96.31 265 VAL A O 1
ATOM 2132 N N . VAL A 1 266 ? -22.234 -26.438 -25.312 1 96.19 266 VAL A N 1
ATOM 2133 C CA . VAL A 1 266 ? -21.188 -25.406 -25.344 1 96.19 266 VAL A CA 1
ATOM 2134 C C . VAL A 1 266 ? -21.391 -24.422 -24.203 1 96.19 266 VAL A C 1
ATOM 2136 O O . VAL A 1 266 ? -20.438 -24.047 -23.516 1 96.19 266 VAL A O 1
ATOM 2139 N N . ALA A 1 267 ? -22.625 -24 -24.047 1 96.44 267 ALA A N 1
ATOM 2140 C CA . ALA A 1 267 ? -22.953 -23.078 -22.953 1 96.44 267 ALA A CA 1
ATOM 2141 C C . ALA A 1 267 ? -22.609 -23.672 -21.594 1 96.44 267 ALA A C 1
ATOM 2143 O O . ALA A 1 267 ? -22.109 -22.984 -20.719 1 96.44 267 ALA A O 1
ATOM 2144 N N . ARG A 1 268 ? -22.844 -24.922 -21.453 1 96.75 268 ARG A N 1
ATOM 2145 C CA . ARG A 1 268 ? -22.516 -25.625 -20.203 1 96.75 268 ARG A CA 1
ATOM 2146 C C . ARG A 1 268 ? -21.016 -25.641 -19.969 1 96.75 268 ARG A C 1
ATOM 2148 O O . ARG A 1 268 ? -20.562 -25.453 -18.828 1 96.75 268 ARG A O 1
ATOM 2155 N N . ARG A 1 269 ? -20.234 -25.953 -20.984 1 97.38 269 ARG A N 1
ATOM 2156 C CA . ARG A 1 269 ? -18.781 -25.922 -20.875 1 97.38 269 ARG A CA 1
ATOM 2157 C C . ARG A 1 269 ? -18.281 -24.547 -20.453 1 97.38 269 ARG A C 1
ATOM 2159 O O . ARG A 1 269 ? -17.406 -24.438 -19.578 1 97.38 269 ARG A O 1
ATOM 2166 N N . ASN A 1 270 ? -18.859 -23.547 -21.094 1 97.06 270 ASN A N 1
ATOM 2167 C CA . ASN A 1 270 ? -18.453 -22.188 -20.797 1 97.06 270 ASN A CA 1
ATOM 2168 C C . ASN A 1 270 ? -18.812 -21.781 -19.375 1 97.06 270 ASN A C 1
ATOM 2170 O O . ASN A 1 270 ? -18.047 -21.094 -18.703 1 97.06 270 ASN A O 1
ATOM 2174 N N . ASP A 1 271 ? -19.969 -22.203 -18.953 1 97.38 271 ASP A N 1
ATOM 2175 C CA . ASP A 1 271 ? -20.406 -21.922 -17.594 1 97.38 271 ASP A CA 1
ATOM 2176 C C . ASP A 1 271 ? -19.5 -22.625 -16.578 1 97.38 271 ASP A C 1
ATOM 2178 O O . ASP A 1 271 ? -19.172 -22.047 -15.531 1 97.38 271 ASP A O 1
ATOM 2182 N N . ALA A 1 272 ? -19.172 -23.797 -16.906 1 97.69 272 ALA A N 1
ATOM 2183 C CA . ALA A 1 272 ? -18.281 -24.547 -16.016 1 97.69 272 ALA A CA 1
ATOM 2184 C C . ALA A 1 272 ? -16.906 -23.891 -15.93 1 97.69 272 ALA A C 1
ATOM 2186 O O . ALA A 1 272 ? -16.266 -23.922 -14.883 1 97.69 272 ALA A O 1
ATOM 2187 N N . LEU A 1 273 ? -16.469 -23.391 -17.031 1 98.06 273 LEU A N 1
ATOM 2188 C CA . LEU A 1 273 ? -15.211 -22.656 -17.031 1 98.06 273 LEU A CA 1
ATOM 2189 C C . LEU A 1 273 ? -15.312 -21.406 -16.172 1 98.06 273 LEU A C 1
ATOM 2191 O O . LEU A 1 273 ? -14.367 -21.062 -15.453 1 98.06 273 LEU A O 1
ATOM 2195 N N . GLN A 1 274 ? -16.438 -20.719 -16.234 1 97.94 274 GLN A N 1
ATOM 2196 C CA . GLN A 1 274 ? -16.703 -19.562 -15.391 1 97.94 274 GLN A CA 1
ATOM 2197 C C . GLN A 1 274 ? -16.578 -19.922 -13.914 1 97.94 274 GLN A C 1
ATOM 2199 O O . GLN A 1 274 ? -15.93 -19.203 -13.148 1 97.94 274 GLN A O 1
ATOM 2204 N N . ASP A 1 275 ? -17.188 -20.969 -13.57 1 97.31 275 ASP A N 1
ATOM 2205 C CA . ASP A 1 275 ? -17.156 -21.438 -12.188 1 97.31 275 ASP A CA 1
ATOM 2206 C C . ASP A 1 275 ? -15.734 -21.75 -11.734 1 97.31 275 ASP A C 1
ATOM 2208 O O . ASP A 1 275 ? -15.359 -21.453 -10.602 1 97.31 275 ASP A O 1
ATOM 2212 N N . LEU A 1 276 ? -15.031 -22.312 -12.602 1 97.81 276 LEU A N 1
ATOM 2213 C CA . LEU A 1 276 ? -13.656 -22.688 -12.289 1 97.81 276 LEU A CA 1
ATOM 2214 C C . LEU A 1 276 ? -12.797 -21.438 -12.078 1 97.81 276 LEU A C 1
ATOM 2216 O O . LEU A 1 276 ? -11.969 -21.406 -11.164 1 97.81 276 LEU A O 1
ATOM 2220 N N . LEU A 1 277 ? -12.969 -20.5 -12.906 1 98.38 277 LEU A N 1
ATOM 2221 C CA . LEU A 1 277 ? -12.211 -19.25 -12.766 1 98.38 277 LEU A CA 1
ATOM 2222 C C . LEU A 1 277 ? -12.609 -18.516 -11.492 1 98.38 277 LEU A C 1
ATOM 2224 O O . LEU A 1 277 ? -11.758 -17.922 -10.82 1 98.38 277 LEU A O 1
ATOM 2228 N N . GLU A 1 278 ? -13.867 -18.516 -11.156 1 96.69 278 GLU A N 1
ATOM 2229 C CA . GLU A 1 278 ? -14.32 -17.922 -9.914 1 96.69 278 GLU A CA 1
ATOM 2230 C C . GLU A 1 278 ? -13.703 -18.609 -8.703 1 96.69 278 GLU A C 1
ATOM 2232 O O . GLU A 1 278 ? -13.289 -17.953 -7.742 1 96.69 278 GLU A O 1
ATOM 2237 N N . GLN A 1 279 ? -13.641 -19.875 -8.781 1 96.44 279 GLN A N 1
ATOM 2238 C CA . GLN A 1 279 ? -13.008 -20.641 -7.711 1 96.44 279 GLN A CA 1
ATOM 2239 C C . GLN A 1 279 ? -11.523 -20.312 -7.602 1 96.44 279 GLN A C 1
ATOM 2241 O O . GLN A 1 279 ? -10.992 -20.203 -6.496 1 96.44 279 GLN A O 1
ATOM 2246 N N . ALA A 1 280 ? -10.883 -20.266 -8.711 1 98.25 280 ALA A N 1
ATOM 2247 C CA . ALA A 1 280 ? -9.469 -19.891 -8.727 1 98.25 280 ALA A CA 1
ATOM 2248 C C . ALA A 1 280 ? -9.242 -18.547 -8.062 1 98.25 280 ALA A C 1
ATOM 2250 O O . ALA A 1 280 ? -8.336 -18.391 -7.234 1 98.25 280 ALA A O 1
ATOM 2251 N N . VAL A 1 281 ? -10.055 -17.594 -8.414 1 96.88 281 VAL A N 1
ATOM 2252 C CA . VAL A 1 281 ? -9.938 -16.234 -7.887 1 96.88 281 VAL A CA 1
ATOM 2253 C C . VAL A 1 281 ? -10.156 -16.25 -6.375 1 96.88 281 VAL A C 1
ATOM 2255 O O . VAL A 1 281 ? -9.391 -15.641 -5.621 1 96.88 281 VAL A O 1
ATOM 2258 N N . GLN A 1 282 ? -11.164 -16.938 -5.914 1 93.75 282 GLN A N 1
ATOM 2259 C CA . GLN A 1 282 ? -11.43 -17.031 -4.48 1 93.75 282 GLN A CA 1
ATOM 2260 C C . GLN A 1 282 ? -10.25 -17.641 -3.736 1 93.75 282 GLN A C 1
ATOM 2262 O O . GLN A 1 282 ? -9.852 -17.156 -2.678 1 93.75 282 GLN A O 1
ATOM 2267 N N . THR A 1 283 ? -9.727 -18.672 -4.273 1 95.69 283 THR A N 1
ATOM 2268 C CA . THR A 1 283 ? -8.594 -19.375 -3.674 1 95.69 283 THR A CA 1
ATOM 2269 C C . THR A 1 283 ? -7.371 -18.453 -3.6 1 95.69 283 THR A C 1
ATOM 2271 O O . THR A 1 283 ? -6.723 -18.359 -2.557 1 95.69 283 THR A O 1
ATOM 2274 N N . ILE A 1 284 ? -7.117 -17.828 -4.652 1 97 284 ILE A N 1
ATOM 2275 C CA . ILE A 1 284 ? -5.902 -17.031 -4.762 1 97 284 ILE A CA 1
ATOM 2276 C C . ILE A 1 284 ? -6.039 -15.766 -3.916 1 97 284 ILE A C 1
ATOM 2278 O O . ILE A 1 284 ? -5.074 -15.336 -3.277 1 97 284 ILE A O 1
ATOM 2282 N N . LEU A 1 285 ? -7.191 -15.125 -3.887 1 94.12 285 LEU A N 1
ATOM 2283 C CA . LEU A 1 285 ? -7.398 -13.953 -3.041 1 94.12 285 LEU A CA 1
ATOM 2284 C C . LEU A 1 285 ? -7.207 -14.305 -1.57 1 94.12 285 LEU A C 1
ATOM 2286 O O . LEU A 1 285 ? -6.566 -13.555 -0.828 1 94.12 285 LEU A O 1
ATOM 2290 N N . TYR A 1 286 ? -7.762 -15.414 -1.159 1 91.94 286 TYR A N 1
ATOM 2291 C CA . TYR A 1 286 ? -7.605 -15.859 0.221 1 91.94 286 TYR A CA 1
ATOM 2292 C C . TYR A 1 286 ? -6.137 -16.094 0.556 1 91.94 286 TYR A C 1
ATOM 2294 O O . TYR A 1 286 ? -5.668 -15.695 1.629 1 91.94 286 TYR A O 1
ATOM 2302 N N . THR A 1 287 ? -5.449 -16.672 -0.332 1 94.44 287 THR A N 1
ATOM 2303 C CA . THR A 1 287 ? -4.066 -17.062 -0.078 1 94.44 287 THR A CA 1
ATOM 2304 C C . THR A 1 287 ? -3.141 -15.844 -0.142 1 94.44 287 THR A C 1
ATOM 2306 O O . THR A 1 287 ? -2.398 -15.578 0.804 1 94.44 287 THR A O 1
ATOM 2309 N N . GLU A 1 288 ? -3.203 -15.102 -1.281 1 95.19 288 GLU A N 1
ATOM 2310 C CA . GLU A 1 288 ? -2.34 -13.938 -1.465 1 95.19 288 GLU A CA 1
ATOM 2311 C C . GLU A 1 288 ? -2.619 -12.867 -0.412 1 95.19 288 GLU A C 1
ATOM 2313 O O . GLU A 1 288 ? -1.716 -12.133 -0.01 1 95.19 288 GLU A O 1
ATOM 2318 N N . GLY A 1 289 ? -3.818 -12.797 0.005 1 90.5 289 GLY A N 1
ATOM 2319 C CA . GLY A 1 289 ? -4.195 -11.828 1.025 1 90.5 289 GLY A CA 1
ATOM 2320 C C . GLY A 1 289 ? -3.875 -12.297 2.434 1 90.5 289 GLY A C 1
ATOM 2321 O O . GLY A 1 289 ? -3.703 -11.477 3.34 1 90.5 289 GLY A O 1
ATOM 2322 N N . GLY A 1 290 ? -3.678 -13.633 2.625 1 86.12 290 GLY A N 1
ATOM 2323 C CA . GLY A 1 290 ? -3.604 -14.148 3.98 1 86.12 290 GLY A CA 1
ATOM 2324 C C . GLY A 1 290 ? -2.221 -14.656 4.348 1 86.12 290 GLY A C 1
ATOM 2325 O O . GLY A 1 290 ? -1.923 -14.859 5.527 1 86.12 290 GLY A O 1
ATOM 2326 N N . ILE A 1 291 ? -1.332 -14.898 3.463 1 87.25 291 ILE A N 1
ATOM 2327 C CA . ILE A 1 291 ? -0.106 -15.641 3.732 1 87.25 291 ILE A CA 1
ATOM 2328 C C . ILE A 1 291 ? 0.991 -14.68 4.184 1 87.25 291 ILE A C 1
ATOM 2330 O O . ILE A 1 291 ? 1.925 -15.078 4.883 1 87.25 291 ILE A O 1
ATOM 2334 N N . TYR A 1 292 ? 1.049 -13.414 3.869 1 84.69 292 TYR A N 1
ATOM 2335 C CA . TYR A 1 292 ? 2.082 -12.414 4.129 1 84.69 292 TYR A CA 1
ATOM 2336 C C . TYR A 1 292 ? 3.434 -12.875 3.6 1 84.69 292 TYR A C 1
ATOM 2338 O O . TYR A 1 292 ? 4.414 -12.93 4.344 1 84.69 292 TYR A O 1
ATOM 2346 N N . GLY A 1 293 ? 3.506 -13.266 2.447 1 91.81 293 GLY A N 1
ATOM 2347 C CA . GLY A 1 293 ? 4.672 -13.688 1.688 1 91.81 293 GLY A CA 1
ATOM 2348 C C . GLY A 1 293 ? 4.586 -13.328 0.215 1 91.81 293 GLY A C 1
ATOM 2349 O O . GLY A 1 293 ? 3.518 -12.961 -0.278 1 91.81 293 GLY A O 1
ATOM 2350 N N . ASN A 1 294 ? 5.75 -13.352 -0.379 1 96.69 294 ASN A N 1
ATOM 2351 C CA . ASN A 1 294 ? 5.789 -13.102 -1.816 1 96.69 294 ASN A CA 1
ATOM 2352 C C . ASN A 1 294 ? 5.797 -14.406 -2.609 1 96.69 294 ASN A C 1
ATOM 2354 O O . ASN A 1 294 ? 6.488 -15.359 -2.242 1 96.69 294 ASN A O 1
ATOM 2358 N N . SER A 1 295 ? 4.996 -14.438 -3.641 1 97.44 295 SER A N 1
ATOM 2359 C CA . SER A 1 295 ? 4.852 -15.641 -4.445 1 97.44 295 SER A CA 1
ATOM 2360 C C . SER A 1 295 ? 6.121 -15.938 -5.234 1 97.44 295 SER A C 1
ATOM 2362 O O . SER A 1 295 ? 6.738 -15.023 -5.793 1 97.44 295 SER A O 1
ATOM 2364 N N . VAL A 1 296 ? 6.488 -17.172 -5.215 1 97.44 296 VAL A N 1
ATOM 2365 C CA . VAL A 1 296 ? 7.57 -17.703 -6.035 1 97.44 296 VAL A CA 1
ATOM 2366 C C . VAL A 1 296 ? 7.043 -18.859 -6.891 1 97.44 296 VAL A C 1
ATOM 2368 O O . VAL A 1 296 ? 6.555 -19.859 -6.363 1 97.44 296 VAL A O 1
ATOM 2371 N N . ILE A 1 297 ? 7.188 -18.688 -8.141 1 98.06 297 ILE A N 1
ATOM 2372 C CA . ILE A 1 297 ? 6.645 -19.656 -9.078 1 98.06 297 ILE A CA 1
ATOM 2373 C C . ILE A 1 297 ? 7.781 -20.484 -9.68 1 98.06 297 ILE A C 1
ATOM 2375 O O . ILE A 1 297 ? 8.789 -19.922 -10.125 1 98.06 297 ILE A O 1
ATOM 2379 N N . THR A 1 298 ? 7.652 -21.766 -9.68 1 98 298 THR A N 1
ATOM 2380 C CA . THR A 1 298 ? 8.656 -22.656 -10.242 1 98 298 THR A CA 1
ATOM 2381 C C . THR A 1 298 ? 8.109 -23.391 -11.461 1 98 298 THR A C 1
ATOM 2383 O O . THR A 1 298 ? 7.066 -24.047 -11.383 1 98 298 THR A O 1
ATOM 2386 N N . ARG A 1 299 ? 8.773 -23.266 -12.492 1 97.75 299 ARG A N 1
ATOM 2387 C CA . ARG A 1 299 ? 8.453 -23.922 -13.758 1 97.75 299 ARG A CA 1
ATOM 2388 C C . ARG A 1 299 ? 9.688 -24.016 -14.648 1 97.75 299 ARG A C 1
ATOM 2390 O O . ARG A 1 299 ? 10.82 -24 -14.156 1 97.75 299 ARG A O 1
ATOM 2397 N N . LEU A 1 300 ? 9.516 -24.297 -15.961 1 96.94 300 LEU A N 1
ATOM 2398 C CA . LEU A 1 300 ? 10.641 -24.297 -16.891 1 96.94 300 LEU A CA 1
ATOM 2399 C C . LEU A 1 300 ? 11.125 -22.859 -17.141 1 96.94 300 LEU A C 1
ATOM 2401 O O . LEU A 1 300 ? 10.32 -21.922 -17.156 1 96.94 300 LEU A O 1
ATOM 2405 N N . PRO A 1 301 ? 12.383 -22.641 -17.109 1 95.62 301 PRO A N 1
ATOM 2406 C CA . PRO A 1 301 ? 13.477 -23.609 -17.188 1 95.62 301 PRO A CA 1
ATOM 2407 C C . PRO A 1 301 ? 14.078 -23.922 -15.812 1 95.62 301 PRO A C 1
ATOM 2409 O O . PRO A 1 301 ? 15.109 -24.594 -15.727 1 95.62 301 PRO A O 1
ATOM 2412 N N . GLU A 1 302 ? 13.516 -23.453 -14.75 1 95.56 302 GLU A N 1
ATOM 2413 C CA . GLU A 1 302 ? 14.062 -23.656 -13.414 1 95.56 302 GLU A CA 1
ATOM 2414 C C . GLU A 1 302 ? 14.07 -25.141 -13.047 1 95.56 302 GLU A C 1
ATOM 2416 O O . GLU A 1 302 ? 14.781 -25.547 -12.125 1 95.56 302 GLU A O 1
ATOM 2421 N N . LEU A 1 303 ? 13.195 -25.906 -13.719 1 96.38 303 LEU A N 1
ATOM 2422 C CA . LEU A 1 303 ? 13.094 -27.344 -13.5 1 96.38 303 LEU A CA 1
ATOM 2423 C C . LEU A 1 303 ? 13.461 -28.109 -14.773 1 96.38 303 LEU A C 1
ATOM 2425 O O . LEU A 1 303 ? 12.625 -28.797 -15.344 1 96.38 303 LEU A O 1
ATOM 2429 N N . PRO A 1 304 ? 14.711 -28.109 -15.133 1 95.19 304 PRO A N 1
ATOM 2430 C CA . PRO A 1 304 ? 15.094 -28.672 -16.422 1 95.19 304 PRO A CA 1
ATOM 2431 C C . PRO A 1 304 ? 15.047 -30.203 -16.438 1 95.19 304 PRO A C 1
ATOM 2433 O O . PRO A 1 304 ? 14.789 -30.797 -17.484 1 95.19 304 PRO A O 1
ATOM 2436 N N . VAL A 1 305 ? 15.328 -30.781 -15.234 1 97.25 305 VAL A N 1
ATOM 2437 C CA . VAL A 1 305 ? 15.336 -32.219 -15.156 1 97.25 305 VAL A CA 1
ATOM 2438 C C . VAL A 1 305 ? 14.5 -32.688 -13.969 1 97.25 305 VAL A C 1
ATOM 2440 O O . VAL A 1 305 ? 14.305 -31.953 -13.008 1 97.25 305 VAL A O 1
ATOM 2443 N N . PHE A 1 306 ? 14.039 -33.938 -14.117 1 96.38 306 PHE A N 1
ATOM 2444 C CA . PHE A 1 306 ? 13.242 -34.5 -13.039 1 96.38 306 PHE A CA 1
ATOM 2445 C C . PHE A 1 306 ? 14.133 -35.094 -11.961 1 96.38 306 PHE A C 1
ATOM 2447 O O . PHE A 1 306 ? 15.039 -35.875 -12.266 1 96.38 306 PHE A O 1
ATOM 2454 N N . ASP A 1 307 ? 13.898 -34.656 -10.789 1 94.94 307 ASP A N 1
ATOM 2455 C CA . ASP A 1 307 ? 14.625 -35.125 -9.617 1 94.94 307 ASP A CA 1
ATOM 2456 C C . ASP A 1 307 ? 13.656 -35.562 -8.516 1 94.94 307 ASP A C 1
ATOM 2458 O O . ASP A 1 307 ? 12.922 -34.75 -7.965 1 94.94 307 ASP A O 1
ATOM 2462 N N . TYR A 1 308 ? 13.734 -36.844 -8.18 1 91.94 308 TYR A N 1
ATOM 2463 C CA . TYR A 1 308 ? 12.844 -37.406 -7.172 1 91.94 308 TYR A CA 1
ATOM 2464 C C . TYR A 1 308 ? 13.086 -36.781 -5.809 1 91.94 308 TYR A C 1
ATOM 2466 O O . TYR A 1 308 ? 12.203 -36.781 -4.945 1 91.94 308 TYR A O 1
ATOM 2474 N N . GLU A 1 309 ? 14.188 -36.156 -5.609 1 92.88 309 GLU A N 1
ATOM 2475 C CA . GLU A 1 309 ? 14.57 -35.625 -4.309 1 92.88 309 GLU A CA 1
ATOM 2476 C C . GLU A 1 309 ? 14.297 -34.125 -4.227 1 92.88 309 GLU A C 1
ATOM 2478 O O . GLU A 1 309 ? 14.445 -33.5 -3.166 1 92.88 309 GLU A O 1
ATOM 2483 N N . ASP A 1 310 ? 13.922 -33.562 -5.305 1 94.38 310 ASP A N 1
ATOM 2484 C CA . ASP A 1 310 ? 13.609 -32.156 -5.332 1 94.38 310 ASP A CA 1
ATOM 2485 C C . ASP A 1 310 ? 12.18 -31.875 -4.867 1 94.38 310 ASP A C 1
ATOM 2487 O O . ASP A 1 310 ? 11.227 -32.188 -5.574 1 94.38 310 ASP A O 1
ATOM 2491 N N . ASP A 1 311 ? 12.023 -31.234 -3.777 1 93.5 311 ASP A N 1
ATOM 2492 C CA . ASP A 1 311 ? 10.719 -30.984 -3.184 1 93.5 311 ASP A CA 1
ATOM 2493 C C . ASP A 1 311 ? 9.938 -29.953 -3.984 1 93.5 311 ASP A C 1
ATOM 2495 O O . ASP A 1 311 ? 8.75 -29.734 -3.738 1 93.5 311 ASP A O 1
ATOM 2499 N N . ARG A 1 312 ? 10.5 -29.438 -5.016 1 95.06 312 ARG A N 1
ATOM 2500 C CA . ARG A 1 312 ? 9.859 -28.422 -5.824 1 95.06 312 ARG A CA 1
ATOM 2501 C C . ARG A 1 312 ? 9.039 -29.031 -6.953 1 95.06 312 ARG A C 1
ATOM 2503 O O . ARG A 1 312 ? 8.273 -28.344 -7.625 1 95.06 312 ARG A O 1
ATOM 2510 N N . MET A 1 313 ? 9.172 -30.25 -7.098 1 96.12 313 MET A N 1
ATOM 2511 C CA . MET A 1 313 ? 8.438 -30.875 -8.195 1 96.12 313 MET A CA 1
ATOM 2512 C C . MET A 1 313 ? 7.922 -32.25 -7.793 1 96.12 313 MET A C 1
ATOM 2514 O O . MET A 1 313 ? 8.414 -32.844 -6.836 1 96.12 313 MET A O 1
ATOM 2518 N N . THR A 1 314 ? 6.898 -32.625 -8.438 1 95.56 314 THR A N 1
ATOM 2519 C CA . THR A 1 314 ? 6.336 -33.969 -8.398 1 95.56 314 THR A CA 1
ATOM 2520 C C . THR A 1 314 ? 5.934 -34.438 -9.797 1 95.56 314 THR A C 1
ATOM 2522 O O . THR A 1 314 ? 5.84 -33.625 -10.719 1 95.56 314 THR A O 1
ATOM 2525 N N . SER A 1 315 ? 5.875 -35.688 -10 1 95.25 315 SER A N 1
ATOM 2526 C CA . SER A 1 315 ? 5.508 -36.188 -11.32 1 95.25 315 SER A CA 1
ATOM 2527 C C . SER A 1 315 ? 4.012 -36.031 -11.578 1 95.25 315 SER A C 1
ATOM 2529 O O . SER A 1 315 ? 3.209 -36.125 -10.641 1 95.25 315 SER A O 1
ATOM 2531 N N . HIS A 1 316 ? 3.686 -35.844 -12.734 1 95.81 316 HIS A N 1
ATOM 2532 C CA . HIS A 1 316 ? 2.285 -35.906 -13.141 1 95.81 316 HIS A CA 1
ATOM 2533 C C . HIS A 1 316 ? 1.652 -37.25 -12.828 1 95.81 316 HIS A C 1
ATOM 2535 O O . HIS A 1 316 ? 2.338 -38.281 -12.82 1 95.81 316 HIS A O 1
ATOM 2541 N N . TYR A 1 317 ? 0.385 -37.25 -12.602 1 91.69 317 TYR A N 1
ATOM 2542 C CA . TYR A 1 317 ? -0.286 -38.469 -12.141 1 91.69 317 TYR A CA 1
ATOM 2543 C C . TYR A 1 317 ? -0.261 -39.531 -13.211 1 91.69 317 TYR A C 1
ATOM 2545 O O . TYR A 1 317 ? -0.347 -40.719 -12.898 1 91.69 317 TYR A O 1
ATOM 2553 N N . TYR A 1 318 ? -0.061 -39.219 -14.453 1 92.62 318 TYR A N 1
ATOM 2554 C CA . TYR A 1 318 ? -0.034 -40.188 -15.539 1 92.62 318 TYR A CA 1
ATOM 2555 C C . TYR A 1 318 ? 1.236 -41.031 -15.492 1 92.62 318 TYR A C 1
ATOM 2557 O O . TYR A 1 318 ? 1.341 -42.062 -16.172 1 92.62 318 TYR A O 1
ATOM 2565 N N . HIS A 1 319 ? 2.193 -40.594 -14.688 1 92.88 319 HIS A N 1
ATOM 2566 C CA . HIS A 1 319 ? 3.385 -41.406 -14.477 1 92.88 319 HIS A CA 1
ATOM 2567 C C . HIS A 1 319 ? 3.104 -42.531 -13.516 1 92.88 319 HIS A C 1
ATOM 2569 O O . HIS A 1 319 ? 3.887 -43.5 -13.43 1 92.88 319 HIS A O 1
ATOM 2575 N N . PHE A 1 320 ? 2.018 -42.594 -12.742 1 78.19 320 PHE A N 1
ATOM 2576 C CA . PHE A 1 320 ? 1.538 -43.594 -11.82 1 78.19 320 PHE A CA 1
ATOM 2577 C C . PHE A 1 320 ? 2.617 -43.969 -10.805 1 78.19 320 PHE A C 1
ATOM 2579 O O . PHE A 1 320 ? 2.9 -45.156 -10.586 1 78.19 320 PHE A O 1
ATOM 2586 N N . VAL A 1 321 ? 3.33 -43 -10.258 1 65 321 VAL A N 1
ATOM 2587 C CA . VAL A 1 321 ? 4.504 -43.219 -9.422 1 65 321 VAL A CA 1
ATOM 2588 C C . VAL A 1 321 ? 4.074 -43.75 -8.062 1 65 321 VAL A C 1
ATOM 2590 O O . VAL A 1 321 ? 4.914 -44 -7.188 1 65 321 VAL A O 1
ATOM 2593 N N . GLY A 1 322 ? 2.836 -43.969 -7.559 1 57.47 322 GLY A N 1
ATOM 2594 C CA . GLY A 1 322 ? 2.492 -44.5 -6.25 1 57.47 322 GLY A CA 1
ATOM 2595 C C . GLY A 1 322 ? 3.146 -45.844 -5.961 1 57.47 322 GLY A C 1
ATOM 2596 O O . GLY A 1 322 ? 3.283 -46.219 -4.801 1 57.47 322 GLY A O 1
ATOM 2597 N N . GLY A 1 323 ? 3.594 -46.594 -7.016 1 57.44 323 GLY A N 1
ATOM 2598 C CA . GLY A 1 323 ? 4.246 -47.875 -6.797 1 57.44 323 GLY A CA 1
ATOM 2599 C C . GLY A 1 323 ? 5.699 -47.906 -7.242 1 57.44 323 GLY A C 1
ATOM 2600 O O . GLY A 1 323 ? 6.336 -46.844 -7.324 1 57.44 323 GLY A O 1
ATOM 2601 N N . PRO A 1 324 ? 6.273 -49.031 -7.375 1 68.75 324 PRO A N 1
ATOM 2602 C CA . PRO A 1 324 ? 7.633 -49.188 -7.906 1 68.75 324 PRO A CA 1
ATOM 2603 C C . PRO A 1 324 ? 7.836 -48.438 -9.219 1 68.75 324 PRO A C 1
ATOM 2605 O O . PRO A 1 324 ? 6.891 -48.25 -9.992 1 68.75 324 PRO A O 1
ATOM 2608 N N . ARG A 1 325 ? 8.891 -47.656 -9.305 1 84.12 325 ARG A N 1
ATOM 2609 C CA . ARG A 1 325 ? 9.266 -46.969 -10.531 1 84.12 325 ARG A CA 1
ATOM 2610 C C . ARG A 1 325 ? 9.234 -47.906 -11.727 1 84.12 325 ARG A C 1
ATOM 2612 O O . ARG A 1 325 ? 10.219 -48.594 -12.016 1 84.12 325 ARG A O 1
ATOM 2619 N N . THR A 1 326 ? 8.047 -48.031 -12.312 1 85.38 326 THR A N 1
ATOM 2620 C CA . THR A 1 326 ? 7.824 -48.938 -13.422 1 85.38 326 THR A CA 1
ATOM 2621 C C . THR A 1 326 ? 8.438 -48.406 -14.703 1 85.38 326 THR A C 1
ATOM 2623 O O . THR A 1 326 ? 8.172 -47.281 -15.102 1 85.38 326 THR A O 1
ATOM 2626 N N . ARG A 1 327 ? 9.258 -49.219 -15.312 1 86.69 327 ARG A N 1
ATOM 2627 C CA . ARG A 1 327 ? 9.844 -48.844 -16.594 1 86.69 327 ARG A CA 1
ATOM 2628 C C . ARG A 1 327 ? 8.758 -48.594 -17.641 1 86.69 327 ARG A C 1
ATOM 2630 O O . ARG A 1 327 ? 7.742 -49.281 -17.672 1 86.69 327 ARG A O 1
ATOM 2637 N N . GLY A 1 328 ? 8.938 -47.531 -18.469 1 88.69 328 GLY A N 1
ATOM 2638 C CA . GLY A 1 328 ? 7.969 -47.188 -19.5 1 88.69 328 GLY A CA 1
ATOM 2639 C C . GLY A 1 328 ? 6.898 -46.25 -19 1 88.69 328 GLY A C 1
ATOM 2640 O O . GLY A 1 328 ? 6.102 -45.719 -19.781 1 88.69 328 GLY A O 1
ATOM 2641 N N . LEU A 1 329 ? 6.898 -46.062 -17.609 1 91.25 329 LEU A N 1
ATOM 2642 C CA . LEU A 1 329 ? 5.879 -45.188 -17.031 1 91.25 329 LEU A CA 1
ATOM 2643 C C . LEU A 1 329 ? 6.512 -44.125 -16.141 1 91.25 329 LEU A C 1
ATOM 2645 O O . LEU A 1 329 ? 6.223 -42.938 -16.281 1 91.25 329 LEU A O 1
ATOM 2649 N N . ALA A 1 330 ? 7.445 -44.594 -15.344 1 92.88 330 ALA A N 1
ATOM 2650 C CA . ALA A 1 330 ? 8.047 -43.719 -14.336 1 92.88 330 ALA A CA 1
ATOM 2651 C C . ALA A 1 330 ? 9.008 -42.719 -14.984 1 92.88 330 ALA A C 1
ATOM 2653 O O . ALA A 1 330 ? 9.648 -43.031 -15.992 1 92.88 330 ALA A O 1
ATOM 2654 N N . PRO A 1 331 ? 9.102 -41.594 -14.367 1 94.44 331 PRO A N 1
ATOM 2655 C CA . PRO A 1 331 ? 10.117 -40.656 -14.859 1 94.44 331 PRO A CA 1
ATOM 2656 C C . PRO A 1 331 ? 11.539 -41.188 -14.695 1 94.44 331 PRO A C 1
ATOM 2658 O O . PRO A 1 331 ? 11.859 -41.812 -13.68 1 94.44 331 PRO A O 1
ATOM 2661 N N . ALA A 1 332 ? 12.305 -40.969 -15.68 1 93.38 332 ALA A N 1
ATOM 2662 C CA . ALA A 1 332 ? 13.727 -41.281 -15.578 1 93.38 332 ALA A CA 1
ATOM 2663 C C . ALA A 1 332 ? 14.453 -40.312 -14.672 1 93.38 332 ALA A C 1
ATOM 2665 O O . ALA A 1 332 ? 14.344 -39.094 -14.852 1 93.38 332 ALA A O 1
ATOM 2666 N N . PRO A 1 333 ? 15.156 -40.844 -13.672 1 90.19 333 PRO A N 1
ATOM 2667 C CA . PRO A 1 333 ? 15.953 -39.906 -12.883 1 90.19 333 PRO A CA 1
ATOM 2668 C C . PRO A 1 333 ? 16.922 -39.094 -13.75 1 90.19 333 PRO A C 1
ATOM 2670 O O . PRO A 1 333 ? 17.688 -39.656 -14.523 1 90.19 333 PRO A O 1
ATOM 2673 N N . GLY A 1 334 ? 16.797 -37.781 -13.641 1 94.19 334 GLY A N 1
ATOM 2674 C CA . GLY A 1 334 ? 17.625 -36.906 -14.461 1 94.19 334 GLY A CA 1
ATOM 2675 C C . GLY A 1 334 ? 17.078 -36.719 -15.859 1 94.19 334 GLY A C 1
ATOM 2676 O O . GLY A 1 334 ? 17.703 -36.031 -16.688 1 94.19 334 GLY A O 1
ATOM 2677 N N . GLY A 1 335 ? 15.977 -37.375 -16.062 1 95.38 335 GLY A N 1
ATOM 2678 C CA . GLY A 1 335 ? 15.336 -37.156 -17.344 1 95.38 335 GLY A CA 1
ATOM 2679 C C . GLY A 1 335 ? 14.852 -35.719 -17.531 1 95.38 335 GLY A C 1
ATOM 2680 O O . GLY A 1 335 ? 14.555 -35.031 -16.547 1 95.38 335 GLY A O 1
ATOM 2681 N N . ARG A 1 336 ? 14.664 -35.312 -18.719 1 97.19 336 ARG A N 1
ATOM 2682 C CA . ARG A 1 336 ? 14.227 -33.938 -19.016 1 97.19 336 ARG A CA 1
ATOM 2683 C C . ARG A 1 336 ? 12.797 -33.719 -18.531 1 97.19 336 ARG A C 1
ATOM 2685 O O . ARG A 1 336 ? 11.938 -34.594 -18.688 1 97.19 336 ARG A O 1
ATOM 2692 N N . SER A 1 337 ? 12.578 -32.594 -17.938 1 97.75 337 SER A N 1
ATOM 2693 C CA . SER A 1 337 ? 11.211 -32.125 -17.703 1 97.75 337 SER A CA 1
ATOM 2694 C C . SER A 1 337 ? 10.57 -31.641 -19 1 97.75 337 SER A C 1
ATOM 2696 O O . SER A 1 337 ? 11.008 -30.625 -19.578 1 97.75 337 SER A O 1
ATOM 2698 N N . LEU A 1 338 ? 9.516 -32.25 -19.438 1 98.5 338 LEU A N 1
ATOM 2699 C CA . LEU A 1 338 ? 8.961 -31.984 -20.75 1 98.5 338 LEU A CA 1
ATOM 2700 C C . LEU A 1 338 ? 7.832 -30.953 -20.656 1 98.5 338 LEU A C 1
ATOM 2702 O O . LEU A 1 338 ? 7.789 -30 -21.438 1 98.5 338 LEU A O 1
ATOM 2706 N N . ILE A 1 339 ? 6.902 -31.203 -19.766 1 98.56 339 ILE A N 1
ATOM 2707 C CA . ILE A 1 339 ? 5.742 -30.344 -19.578 1 98.56 339 ILE A CA 1
ATOM 2708 C C . ILE A 1 339 ? 5.508 -30.109 -18.094 1 98.56 339 ILE A C 1
ATOM 2710 O O . ILE A 1 339 ? 5.465 -31.062 -17.297 1 98.56 339 ILE A O 1
ATOM 2714 N N . VAL A 1 340 ? 5.441 -28.891 -17.703 1 98.62 340 VAL A N 1
ATOM 2715 C CA . VAL A 1 340 ? 4.961 -28.531 -16.375 1 98.62 340 VAL A CA 1
ATOM 2716 C C . VAL A 1 340 ? 3.463 -28.234 -16.422 1 98.62 340 VAL A C 1
ATOM 2718 O O . VAL A 1 340 ? 3.057 -27.125 -16.812 1 98.62 340 VAL A O 1
ATOM 2721 N N . THR A 1 341 ? 2.697 -29.172 -16 1 98.25 341 THR A N 1
ATOM 2722 C CA . THR A 1 341 ? 1.249 -29.031 -16.109 1 98.25 341 THR A CA 1
ATOM 2723 C C . THR A 1 341 ? 0.711 -28.062 -15.07 1 98.25 341 THR A C 1
ATOM 2725 O O . THR A 1 341 ? -0.259 -27.344 -15.328 1 98.25 341 THR A O 1
ATOM 2728 N N . ARG A 1 342 ? 1.261 -28.047 -13.969 1 98.19 342 ARG A N 1
ATOM 2729 C CA . ARG A 1 342 ? 0.989 -27.109 -12.891 1 98.19 342 ARG A CA 1
ATOM 2730 C C . ARG A 1 342 ? 2.285 -26.547 -12.32 1 98.19 342 ARG A C 1
ATOM 2732 O O . ARG A 1 342 ? 3.09 -27.281 -11.75 1 98.19 342 ARG A O 1
ATOM 2739 N N . PRO A 1 343 ? 2.457 -25.234 -12.43 1 98.38 343 PRO A N 1
ATOM 2740 C CA . PRO A 1 343 ? 3.652 -24.656 -11.82 1 98.38 343 PRO A CA 1
ATOM 2741 C C . PRO A 1 343 ? 3.67 -24.812 -10.297 1 98.38 343 PRO A C 1
ATOM 2743 O O . PRO A 1 343 ? 2.613 -24.906 -9.672 1 98.38 343 PRO A O 1
ATOM 2746 N N . GLY A 1 344 ? 4.891 -24.875 -9.797 1 98.38 344 GLY A N 1
ATOM 2747 C CA . GLY A 1 344 ? 5.023 -24.859 -8.352 1 98.38 344 GLY A CA 1
ATOM 2748 C C . GLY A 1 344 ? 4.793 -23.484 -7.746 1 98.38 344 GLY A C 1
ATOM 2749 O O . GLY A 1 344 ? 5.098 -22.469 -8.367 1 98.38 344 GLY A O 1
ATOM 2750 N N . LEU A 1 345 ? 4.262 -23.5 -6.531 1 98.38 345 LEU A N 1
ATOM 2751 C CA . LEU A 1 345 ? 4.012 -22.234 -5.84 1 98.38 345 LEU A CA 1
ATOM 2752 C C . LEU A 1 345 ? 4.574 -22.281 -4.422 1 98.38 345 LEU A C 1
ATOM 2754 O O . LEU A 1 345 ? 4.289 -23.203 -3.66 1 98.38 345 LEU A O 1
ATOM 2758 N N . ALA A 1 346 ? 5.406 -21.344 -4.156 1 97.69 346 ALA A N 1
ATOM 2759 C CA . ALA A 1 346 ? 5.949 -21.141 -2.812 1 97.69 346 ALA A CA 1
ATOM 2760 C C . ALA A 1 346 ? 5.879 -19.688 -2.391 1 97.69 346 ALA A C 1
ATOM 2762 O O . ALA A 1 346 ? 5.609 -18.812 -3.215 1 97.69 346 ALA A O 1
ATOM 2763 N N . TYR A 1 347 ? 6.012 -19.453 -1.145 1 95.5 347 TYR A N 1
ATOM 2764 C CA . TYR A 1 347 ? 6.012 -18.094 -0.621 1 95.5 347 TYR A CA 1
ATOM 2765 C C . TYR A 1 347 ? 7.27 -17.828 0.194 1 95.5 347 TYR A C 1
ATOM 2767 O O . TYR A 1 347 ? 7.617 -18.594 1.09 1 95.5 347 TYR A O 1
ATOM 2775 N N . ALA A 1 348 ? 7.902 -16.719 -0.201 1 94.94 348 ALA A N 1
ATOM 2776 C CA . ALA A 1 348 ? 9.148 -16.312 0.44 1 94.94 348 ALA A CA 1
ATOM 2777 C C . ALA A 1 348 ? 8.984 -14.984 1.172 1 94.94 348 ALA A C 1
ATOM 2779 O O . ALA A 1 348 ? 7.91 -14.391 1.148 1 94.94 348 ALA A O 1
ATOM 2780 N N . ASP A 1 349 ? 10.039 -14.586 1.922 1 89.56 349 ASP A N 1
ATOM 2781 C CA . ASP A 1 349 ? 10.102 -13.297 2.607 1 89.56 349 ASP A CA 1
ATOM 2782 C C . ASP A 1 349 ? 9.07 -13.219 3.727 1 89.56 349 ASP A C 1
ATOM 2784 O O . ASP A 1 349 ? 8.414 -12.188 3.902 1 89.56 349 ASP A O 1
ATOM 2788 N N . MET A 1 350 ? 8.828 -14.344 4.254 1 83.88 350 MET A N 1
ATOM 2789 C CA . MET A 1 350 ? 7.883 -14.406 5.367 1 83.88 350 MET A CA 1
ATOM 2790 C C . MET A 1 350 ? 8.594 -14.188 6.699 1 83.88 350 MET A C 1
ATOM 2792 O O . MET A 1 350 ? 9.789 -14.469 6.82 1 83.88 350 MET A O 1
ATOM 2796 N N . GLN A 1 351 ? 7.836 -13.609 7.578 1 74.5 351 GLN A N 1
ATOM 2797 C CA . GLN A 1 351 ? 8.391 -13.398 8.914 1 74.5 351 GLN A CA 1
ATOM 2798 C C . GLN A 1 351 ? 7.406 -13.844 9.992 1 74.5 351 GLN A C 1
ATOM 2800 O O . GLN A 1 351 ? 6.195 -13.703 9.828 1 74.5 351 GLN A O 1
ATOM 2805 N N . SER A 1 352 ? 8.125 -14.516 10.938 1 61.16 352 SER A N 1
ATOM 2806 C CA . SER A 1 352 ? 7.301 -14.875 12.094 1 61.16 352 SER A CA 1
ATOM 2807 C C . SER A 1 352 ? 7.035 -13.664 12.977 1 61.16 352 SER A C 1
ATOM 2809 O O . SER A 1 352 ? 7.883 -12.773 13.102 1 61.16 352 SER A O 1
ATOM 2811 N N . PHE A 1 353 ? 5.812 -13.523 13.312 1 55.53 353 PHE A N 1
ATOM 2812 C CA . PHE A 1 353 ? 5.492 -12.398 14.188 1 55.53 353 PHE A CA 1
ATOM 2813 C C . PHE A 1 353 ? 6.152 -12.578 15.547 1 55.53 353 PHE A C 1
ATOM 2815 O O . PHE A 1 353 ? 6.492 -11.594 16.219 1 55.53 353 PHE A O 1
ATOM 2822 N N . GLY A 1 354 ? 6.258 -13.914 15.914 1 44.38 354 GLY A N 1
ATOM 2823 C CA . GLY A 1 354 ? 6.809 -14.195 17.234 1 44.38 354 GLY A CA 1
ATOM 2824 C C . GLY A 1 354 ? 8.297 -13.93 17.328 1 44.38 354 GLY A C 1
ATOM 2825 O O . GLY A 1 354 ? 8.742 -13.109 18.125 1 44.38 354 GLY A O 1
ATOM 2826 N N . HIS A 1 355 ? 9.086 -14.617 16.484 1 46.59 355 HIS A N 1
ATOM 2827 C CA . HIS A 1 355 ? 10.539 -14.586 16.609 1 46.59 355 HIS A CA 1
ATOM 2828 C C . HIS A 1 355 ? 11.164 -13.695 15.539 1 46.59 355 HIS A C 1
ATOM 2830 O O . HIS A 1 355 ? 12.375 -13.469 15.547 1 46.59 355 HIS A O 1
ATOM 2836 N N . PHE A 1 356 ? 10.406 -12.773 15.094 1 52.09 356 PHE A N 1
ATOM 2837 C CA . PHE A 1 356 ? 10.82 -11.922 13.992 1 52.09 356 PHE A CA 1
ATOM 2838 C C . PHE A 1 356 ? 11.93 -12.578 13.18 1 52.09 356 PHE A C 1
ATOM 2840 O O . PHE A 1 356 ? 12.992 -11.992 12.977 1 52.09 356 PHE A O 1
ATOM 2847 N N . ALA A 1 357 ? 11.758 -13.82 13.055 1 58.28 357 ALA A N 1
ATOM 2848 C CA . ALA A 1 357 ? 12.734 -14.562 12.258 1 58.28 357 ALA A CA 1
ATOM 2849 C C . ALA A 1 357 ? 12.211 -14.812 10.844 1 58.28 357 ALA A C 1
ATOM 2851 O O . ALA A 1 357 ? 11.016 -15.008 10.648 1 58.28 357 ALA A O 1
ATOM 2852 N N . LYS A 1 358 ? 13.172 -14.477 10.078 1 71.19 358 LYS A N 1
ATOM 2853 C CA . LYS A 1 358 ? 12.898 -14.867 8.703 1 71.19 358 LYS A CA 1
ATOM 2854 C C . LYS A 1 358 ? 12.523 -16.344 8.609 1 71.19 358 LYS A C 1
ATOM 2856 O O . LYS A 1 358 ? 13.141 -17.188 9.258 1 71.19 358 LYS A O 1
ATOM 2861 N N . ARG A 1 359 ? 11.43 -16.547 8.078 1 79 359 ARG A N 1
ATOM 2862 C CA . ARG A 1 359 ? 10.984 -17.906 7.848 1 79 359 ARG A CA 1
ATOM 2863 C C . ARG A 1 359 ? 11.461 -18.422 6.492 1 79 359 ARG A C 1
ATOM 2865 O O . ARG A 1 359 ? 11.555 -17.656 5.531 1 79 359 ARG A O 1
ATOM 2872 N N . PRO A 1 360 ? 11.781 -19.688 6.535 1 84.62 360 PRO A N 1
ATOM 2873 C CA . PRO A 1 360 ? 12.055 -20.266 5.219 1 84.62 360 PRO A CA 1
ATOM 2874 C C . PRO A 1 360 ? 10.836 -20.234 4.297 1 84.62 360 PRO A C 1
ATOM 2876 O O . PRO A 1 360 ? 9.703 -20.109 4.77 1 84.62 360 PRO A O 1
ATOM 2879 N N . PRO A 1 361 ? 11.18 -20.281 3.041 1 91.25 361 PRO A N 1
ATOM 2880 C CA . PRO A 1 361 ? 10.062 -20.281 2.096 1 91.25 361 PRO A CA 1
ATOM 2881 C C . PRO A 1 361 ? 9.062 -21.406 2.369 1 91.25 361 PRO A C 1
ATOM 2883 O O . PRO A 1 361 ? 9.461 -22.516 2.736 1 91.25 361 PRO A O 1
ATOM 2886 N N . TYR A 1 362 ? 7.859 -21.078 2.271 1 91.88 362 TYR A N 1
ATOM 2887 C CA . TYR A 1 362 ? 6.77 -22.016 2.484 1 91.88 362 TYR A CA 1
ATOM 2888 C C . TYR A 1 362 ? 6.281 -22.594 1.16 1 91.88 362 TYR A C 1
ATOM 2890 O O . TYR A 1 362 ? 5.75 -21.875 0.317 1 91.88 362 TYR A O 1
ATOM 2898 N N . GLN A 1 363 ? 6.414 -23.906 1.035 1 95.12 363 GLN A N 1
ATOM 2899 C CA . GLN A 1 363 ? 5.973 -24.562 -0.189 1 95.12 363 GLN A CA 1
ATOM 2900 C C . GLN A 1 363 ? 4.473 -24.859 -0.151 1 95.12 363 GLN A C 1
ATOM 2902 O O . GLN A 1 363 ? 4.023 -25.719 0.596 1 95.12 363 GLN A O 1
ATOM 2907 N N . MET A 1 364 ? 3.768 -24.156 -0.918 1 96.5 364 MET A N 1
ATOM 2908 C CA . MET A 1 364 ? 2.33 -24.406 -1 1 96.5 364 MET A CA 1
ATOM 2909 C C . MET A 1 364 ? 2.041 -25.719 -1.718 1 96.5 364 MET A C 1
ATOM 2911 O O . MET A 1 364 ? 1.327 -26.578 -1.191 1 96.5 364 MET A O 1
ATOM 2915 N N . PHE A 1 365 ? 2.576 -25.938 -2.9 1 97.25 365 PHE A N 1
ATOM 2916 C CA . PHE A 1 365 ? 2.551 -27.188 -3.631 1 97.25 365 PHE A CA 1
ATOM 2917 C C . PHE A 1 365 ? 3.648 -27.234 -4.688 1 97.25 365 PHE A C 1
ATOM 2919 O O . PHE A 1 365 ? 4.051 -26.188 -5.211 1 97.25 365 PHE A O 1
ATOM 2926 N N . PRO A 1 366 ? 4.176 -28.359 -4.977 1 97.56 366 PRO A N 1
ATOM 2927 C CA . PRO A 1 366 ? 5.223 -28.5 -5.988 1 97.56 366 PRO A CA 1
ATOM 2928 C C . PRO A 1 366 ? 4.68 -28.438 -7.414 1 97.56 366 PRO A C 1
ATOM 2930 O O . PRO A 1 366 ? 3.467 -28.516 -7.621 1 97.56 366 PRO A O 1
ATOM 2933 N N . ALA A 1 367 ? 5.598 -28.203 -8.312 1 98.44 367 ALA A N 1
ATOM 2934 C CA . ALA A 1 367 ? 5.238 -28.281 -9.727 1 98.44 367 ALA A CA 1
ATOM 2935 C C . ALA A 1 367 ? 4.922 -29.719 -10.133 1 98.44 367 ALA A C 1
ATOM 2937 O O . ALA A 1 367 ? 5.578 -30.672 -9.68 1 98.44 367 ALA A O 1
ATOM 2938 N N . GLU A 1 368 ? 3.955 -29.891 -10.906 1 97.94 368 GLU A N 1
ATOM 2939 C CA . GLU A 1 368 ? 3.652 -31.188 -11.5 1 97.94 368 GLU A CA 1
ATOM 2940 C C . GLU A 1 368 ? 4.242 -31.312 -12.898 1 97.94 368 GLU A C 1
ATOM 2942 O O . GLU A 1 368 ? 3.9 -30.531 -13.789 1 97.94 368 GLU A O 1
ATOM 2947 N N . VAL A 1 369 ? 5.047 -32.344 -13.078 1 97.88 369 VAL A N 1
ATOM 2948 C CA . VAL A 1 369 ? 5.895 -32.375 -14.266 1 97.88 369 VAL A CA 1
ATOM 2949 C C . VAL A 1 369 ? 5.691 -33.688 -15.023 1 97.88 369 VAL A C 1
ATOM 2951 O O . VAL A 1 369 ? 5.629 -34.75 -14.422 1 97.88 369 VAL A O 1
ATOM 2954 N N . VAL A 1 370 ? 5.473 -33.594 -16.312 1 97.88 370 VAL A N 1
ATOM 2955 C CA . VAL A 1 370 ? 5.656 -34.719 -17.219 1 97.88 370 VAL A CA 1
ATOM 2956 C C . VAL A 1 370 ? 7.117 -34.812 -17.641 1 97.88 370 VAL A C 1
ATOM 2958 O O . VAL A 1 370 ? 7.645 -33.875 -18.266 1 97.88 370 VAL A O 1
ATOM 2961 N N . ALA A 1 371 ? 7.695 -35.906 -17.312 1 97.31 371 ALA A N 1
ATOM 2962 C CA . ALA A 1 371 ? 9.117 -36.062 -17.594 1 97.31 371 ALA A CA 1
ATOM 2963 C C . ALA A 1 371 ? 9.359 -37.219 -18.547 1 97.31 371 ALA A C 1
ATOM 2965 O O . ALA A 1 371 ? 8.469 -38.062 -18.781 1 97.31 371 ALA A O 1
ATOM 2966 N N . GLU A 1 372 ? 10.547 -37.219 -19.047 1 96.44 372 GLU A N 1
ATOM 2967 C CA . GLU A 1 372 ? 10.984 -38.344 -19.875 1 96.44 372 GLU A CA 1
ATOM 2968 C C . GLU A 1 372 ? 10.898 -39.656 -19.094 1 96.44 372 GLU A C 1
ATOM 2970 O O . GLU A 1 372 ? 11.289 -39.719 -17.938 1 96.44 372 GLU A O 1
ATOM 2975 N N . ILE A 1 373 ? 10.422 -40.625 -19.781 1 93.31 373 ILE A N 1
ATOM 2976 C CA . ILE A 1 373 ? 10.195 -41.875 -19.094 1 93.31 373 ILE A CA 1
ATOM 2977 C C . ILE A 1 373 ? 11.469 -42.719 -19.125 1 93.31 373 ILE A C 1
ATOM 2979 O O . ILE A 1 373 ? 12.312 -42.562 -20.016 1 93.31 373 ILE A O 1
ATOM 2983 N N . LEU A 1 374 ? 11.516 -43.562 -18.203 1 86.06 374 LEU A N 1
ATOM 2984 C CA . LEU A 1 374 ? 12.531 -44.625 -18.203 1 86.06 374 LEU A CA 1
ATOM 2985 C C . LEU A 1 374 ? 12.273 -45.625 -19.312 1 86.06 374 LEU A C 1
ATOM 2987 O O . LEU A 1 374 ? 11.219 -46.281 -19.344 1 86.06 374 LEU A O 1
ATOM 2991 N N . PRO A 1 375 ? 13.195 -45.719 -20.297 1 82.88 375 PRO A N 1
ATOM 2992 C CA . PRO A 1 375 ? 12.945 -46.625 -21.422 1 82.88 375 PRO A CA 1
ATOM 2993 C C . PRO A 1 375 ? 12.75 -48.062 -20.969 1 82.88 375 PRO A C 1
ATOM 2995 O O . PRO A 1 375 ? 13.312 -48.5 -19.953 1 82.88 375 PRO A O 1
ATOM 2998 N N . GLU A 1 376 ? 11.82 -48.781 -21.562 1 77.12 376 GLU A N 1
ATOM 2999 C CA . GLU A 1 376 ? 11.602 -50.188 -21.297 1 77.12 376 GLU A CA 1
ATOM 3000 C C . GLU A 1 376 ? 12.852 -51 -21.625 1 77.12 376 GLU A C 1
ATOM 3002 O O . GLU A 1 376 ? 13.648 -50.625 -22.469 1 77.12 376 GLU A O 1
ATOM 3007 N N . LYS A 1 377 ? 13.281 -51.969 -20.844 1 66.69 377 LYS A N 1
ATOM 3008 C CA . LYS A 1 377 ? 14.383 -52.844 -21.188 1 66.69 377 LYS A CA 1
ATOM 3009 C C . LYS A 1 377 ? 14.172 -53.469 -22.562 1 66.69 377 LYS A C 1
ATOM 3011 O O . LYS A 1 377 ? 13.094 -54 -22.844 1 66.69 377 LYS A O 1
ATOM 3016 N N . THR A 1 378 ? 14.703 -52.938 -23.531 1 53.91 378 THR A N 1
ATOM 3017 C CA . THR A 1 378 ? 14.68 -53.719 -24.766 1 53.91 378 THR A CA 1
ATOM 3018 C C . THR A 1 378 ? 15.109 -55.156 -24.484 1 53.91 378 THR A C 1
ATOM 3020 O O . THR A 1 378 ? 16.219 -55.406 -24 1 53.91 378 THR A O 1
ATOM 3023 N N . SER A 1 379 ? 14.25 -56.062 -24.141 1 44.88 379 SER A N 1
ATOM 3024 C CA . SER A 1 379 ? 14.664 -57.469 -24.203 1 44.88 379 SER A CA 1
ATOM 3025 C C . SER A 1 379 ? 15.328 -57.781 -25.531 1 44.88 379 SER A C 1
ATOM 3027 O O . SER A 1 379 ? 14.703 -57.656 -26.594 1 44.88 379 SER A O 1
ATOM 3029 N N . THR A 1 380 ? 16.562 -57.5 -25.766 1 42.12 380 THR A N 1
ATOM 3030 C CA . THR A 1 380 ? 17.25 -58.188 -26.844 1 42.12 380 THR A CA 1
ATOM 3031 C C . THR A 1 380 ? 17.062 -59.688 -26.734 1 42.12 380 THR A C 1
ATOM 3033 O O . THR A 1 380 ? 17.719 -60.344 -25.922 1 42.12 380 THR A O 1
ATOM 3036 N N . ILE A 1 381 ? 15.844 -60.281 -26.766 1 39.22 381 ILE A N 1
ATOM 3037 C CA . ILE A 1 381 ? 15.766 -61.688 -27.047 1 39.22 381 ILE A CA 1
ATOM 3038 C C . ILE A 1 381 ? 16.453 -62 -28.375 1 39.22 381 ILE A C 1
ATOM 3040 O O . ILE A 1 381 ? 15.992 -61.562 -29.438 1 39.22 381 ILE A O 1
ATOM 3044 N N . THR A 1 382 ? 17.734 -62.062 -28.469 1 38.09 382 THR A N 1
ATOM 3045 C CA . THR A 1 382 ? 18.422 -62.875 -29.469 1 38.09 382 THR A CA 1
ATOM 3046 C C . THR A 1 382 ? 17.844 -64.312 -29.516 1 38.09 382 THR A C 1
ATOM 3048 O O . THR A 1 382 ? 17.953 -65.062 -28.547 1 38.09 382 THR A O 1
ATOM 3051 N N . LYS A 1 383 ? 16.641 -64.438 -30.188 1 39.44 383 LYS A N 1
ATOM 3052 C CA . LYS A 1 383 ? 16.141 -65.75 -30.562 1 39.44 383 LYS A CA 1
ATOM 3053 C C . LYS A 1 383 ? 17.25 -66.625 -31.172 1 39.44 383 LYS A C 1
ATOM 3055 O O . LYS A 1 383 ? 17.594 -66.438 -32.344 1 39.44 383 LYS A O 1
ATOM 3060 N N . ALA A 1 384 ? 18.25 -66.938 -30.469 1 36.94 384 ALA A N 1
ATOM 3061 C CA . ALA A 1 384 ? 19.047 -68.062 -31 1 36.94 384 ALA A CA 1
ATOM 3062 C C . ALA A 1 384 ? 18.234 -69.312 -31.078 1 36.94 384 ALA A C 1
ATOM 3064 O O . ALA A 1 384 ? 17.75 -69.812 -30.047 1 36.94 384 ALA A O 1
ATOM 3065 N N . LYS A 1 385 ? 17.5 -69.562 -32.219 1 37.06 385 LYS A N 1
ATOM 3066 C CA . LYS A 1 385 ? 16.844 -70.812 -32.656 1 37.06 385 LYS A CA 1
ATOM 3067 C C . LYS A 1 385 ? 17.719 -72.062 -32.406 1 37.06 385 LYS A C 1
ATOM 3069 O O . LYS A 1 385 ? 18.766 -72.188 -33.031 1 37.06 385 LYS A O 1
ATOM 3074 N N . SER A 1 386 ? 17.797 -72.438 -31.109 1 28.19 386 SER A N 1
ATOM 3075 C CA . SER A 1 386 ? 18.484 -73.688 -31 1 28.19 386 SER A CA 1
ATOM 3076 C C . SER A 1 386 ? 17.672 -74.812 -31.641 1 28.19 386 SER A C 1
ATOM 3078 O O . SER A 1 386 ? 16.453 -74.938 -31.438 1 28.19 386 SER A O 1
ATOM 3080 N N . ARG A 1 387 ? 18.078 -75.5 -32.625 1 31.72 387 ARG A N 1
ATOM 3081 C CA . ARG A 1 387 ? 17.641 -76.562 -33.5 1 31.72 387 ARG A CA 1
ATOM 3082 C C . ARG A 1 387 ? 17.359 -77.812 -32.656 1 31.72 387 ARG A C 1
ATOM 3084 O O . ARG A 1 387 ? 18.156 -78.75 -32.656 1 31.72 387 ARG A O 1
ATOM 3091 N N . LYS A 1 388 ? 16.578 -77.688 -31.516 1 29.69 388 LYS A N 1
ATOM 3092 C CA . LYS A 1 388 ? 16.594 -79 -30.891 1 29.69 388 LYS A CA 1
ATOM 3093 C C . LYS A 1 388 ? 15.719 -80 -31.656 1 29.69 388 LYS A C 1
ATOM 3095 O O . LYS A 1 388 ? 14.594 -79.688 -32.031 1 29.69 388 LYS A O 1
ATOM 3100 N N . THR A 1 389 ? 16.094 -81.125 -32 1 25.69 389 THR A N 1
ATOM 3101 C CA . THR A 1 389 ? 15.766 -82.25 -32.844 1 25.69 389 THR A CA 1
ATOM 3102 C C . THR A 1 389 ? 14.641 -83.062 -32.219 1 25.69 389 THR A C 1
ATOM 3104 O O . THR A 1 389 ? 13.75 -83.562 -32.906 1 25.69 389 THR A O 1
ATOM 3107 N N . THR A 1 390 ? 14.555 -83.375 -30.766 1 23.66 390 THR A N 1
ATOM 3108 C CA . THR A 1 390 ? 14.234 -84.75 -30.516 1 23.66 390 THR A CA 1
ATOM 3109 C C . THR A 1 390 ? 12.727 -85 -30.562 1 23.66 390 THR A C 1
ATOM 3111 O O . THR A 1 390 ? 11.945 -84.062 -30.391 1 23.66 390 THR A O 1
ATOM 3114 N N . SER A 1 391 ? 12.18 -86.188 -29.953 1 23.97 391 SER A N 1
ATOM 3115 C CA . SER A 1 391 ? 11.453 -87.375 -30.297 1 23.97 391 SER A CA 1
ATOM 3116 C C . SER A 1 391 ? 10.023 -87.375 -29.766 1 23.97 391 SER A C 1
ATOM 3118 O O . SER A 1 391 ? 9.797 -87.062 -28.594 1 23.97 391 SER A O 1
ATOM 3120 N N . ALA A 1 392 ? 9.109 -86.938 -30.547 1 25.27 392 ALA A N 1
ATOM 3121 C CA . ALA A 1 392 ? 7.688 -86.688 -30.328 1 25.27 392 ALA A CA 1
ATOM 3122 C C . ALA A 1 392 ? 6.996 -87.875 -29.75 1 25.27 392 ALA A C 1
ATOM 3124 O O . ALA A 1 392 ? 6.824 -88.875 -30.453 1 25.27 392 ALA A O 1
ATOM 3125 N N . LYS A 1 393 ? 7.336 -88 -28.344 1 23.38 393 LYS A N 1
ATOM 3126 C CA . LYS A 1 393 ? 6.715 -89.188 -27.766 1 23.38 393 LYS A CA 1
ATOM 3127 C C . LYS A 1 393 ? 5.195 -89.125 -27.828 1 23.38 393 LYS A C 1
ATOM 3129 O O . LYS A 1 393 ? 4.629 -88 -27.906 1 23.38 393 LYS A O 1
ATOM 3134 N N . THR A 1 394 ? 4.582 -90.25 -27.688 1 20.16 394 THR A N 1
ATOM 3135 C CA . THR A 1 394 ? 3.361 -91.062 -27.906 1 20.16 394 THR A CA 1
ATOM 3136 C C . THR A 1 394 ? 2.334 -90.75 -26.812 1 20.16 394 THR A C 1
ATOM 3138 O O . THR A 1 394 ? 2.637 -90.875 -25.625 1 20.16 394 THR A O 1
ATOM 3141 N N . LYS A 1 395 ? 1.345 -89.938 -27.078 1 22.44 395 LYS A N 1
ATOM 3142 C CA . LYS A 1 395 ? 0.237 -89.25 -26.406 1 22.44 395 LYS A CA 1
ATOM 3143 C C . LYS A 1 395 ? -0.717 -90.25 -25.781 1 22.44 395 LYS A C 1
ATOM 3145 O O . LYS A 1 395 ? -1.615 -90.75 -26.453 1 22.44 395 LYS A O 1
ATOM 3150 N N . SER A 1 396 ? -0.211 -91.25 -24.875 1 18.36 396 SER A N 1
ATOM 3151 C CA . SER A 1 396 ? -1.246 -92.25 -24.594 1 18.36 396 SER A CA 1
ATOM 3152 C C . SER A 1 396 ? -2.32 -91.688 -23.672 1 18.36 396 SER A C 1
ATOM 3154 O O . SER A 1 396 ? -2.01 -91.125 -22.609 1 18.36 396 SER A O 1
ATOM 3156 N N . ARG A 1 397 ? -3.514 -91.25 -24.062 1 19.42 397 ARG A N 1
ATOM 3157 C CA . ARG A 1 397 ? -4.641 -90.5 -23.531 1 19.42 397 ARG A CA 1
ATOM 3158 C C . ARG A 1 397 ? -5.453 -91.375 -22.547 1 19.42 397 ARG A C 1
ATOM 3160 O O . ARG A 1 397 ? -6.66 -91.188 -22.406 1 19.42 397 ARG A O 1
ATOM 3167 N N . ASN A 1 398 ? -4.855 -92.25 -21.766 1 18.5 398 ASN A N 1
ATOM 3168 C CA . ASN A 1 398 ? -5.879 -93.125 -21.203 1 18.5 398 ASN A CA 1
ATOM 3169 C C . ASN A 1 398 ? -6.684 -92.438 -20.109 1 18.5 398 ASN A C 1
ATOM 3171 O O . ASN A 1 398 ? -6.113 -91.812 -19.188 1 18.5 398 ASN A O 1
ATOM 3175 N N . LYS A 1 399 ? -7.883 -92 -20.328 1 18.92 399 LYS A N 1
ATOM 3176 C CA . LYS A 1 399 ? -8.906 -91.25 -19.625 1 18.92 399 LYS A CA 1
ATOM 3177 C C . LYS A 1 399 ? -9.445 -92 -18.422 1 18.92 399 LYS A C 1
ATOM 3179 O O . LYS A 1 399 ? -10.531 -92.625 -18.469 1 18.92 399 LYS A O 1
ATOM 3184 N N . ARG A 1 400 ? -8.57 -92.688 -17.672 1 16.05 400 ARG A N 1
ATOM 3185 C CA . ARG A 1 400 ? -9.398 -93.562 -16.828 1 16.05 400 ARG A CA 1
ATOM 3186 C C . ARG A 1 400 ? -10.328 -92.688 -15.953 1 16.05 400 ARG A C 1
ATOM 3188 O O . ARG A 1 400 ? -10.117 -91.5 -15.805 1 16.05 400 ARG A O 1
ATOM 3195 N N . ALA A 1 401 ? -10.641 -93.062 -14.625 1 17.14 401 ALA A N 1
ATOM 3196 C CA . ALA A 1 401 ? -11.688 -93.75 -13.875 1 17.14 401 ALA A CA 1
ATOM 3197 C C . ALA A 1 401 ? -12.156 -92.938 -12.688 1 17.14 401 ALA A C 1
ATOM 3199 O O . ALA A 1 401 ? -13.289 -93.062 -12.227 1 17.14 401 ALA A O 1
ATOM 3200 N N . LYS A 1 402 ? -11.664 -91.688 -12.234 1 16.33 402 LYS A N 1
ATOM 3201 C CA . LYS A 1 402 ? -11.602 -91.875 -10.781 1 16.33 402 LYS A CA 1
ATOM 3202 C C . LYS A 1 402 ? -12.945 -91.562 -10.133 1 16.33 402 LYS A C 1
ATOM 3204 O O . LYS A 1 402 ? -13.594 -90.562 -10.492 1 16.33 402 LYS A O 1
ATOM 3209 N N . THR A 1 403 ? -13.492 -92.375 -9.102 1 16.73 403 THR A N 1
ATOM 3210 C CA . THR A 1 403 ? -14.664 -92.75 -8.32 1 16.73 403 THR A CA 1
ATOM 3211 C C . THR A 1 403 ? -14.906 -91.75 -7.18 1 16.73 403 THR A C 1
ATOM 3213 O O . THR A 1 403 ? -16.031 -91.25 -6.996 1 16.73 403 THR A O 1
ATOM 3216 N N . ASP A 1 404 ? -14.227 -91.688 -5.922 1 15.23 404 ASP A N 1
ATOM 3217 C CA . ASP A 1 404 ? -14.758 -92.188 -4.648 1 15.23 404 ASP A CA 1
ATOM 3218 C C . ASP A 1 404 ? -15.336 -91.062 -3.824 1 15.23 404 ASP A C 1
ATOM 3220 O O . ASP A 1 404 ? -15.023 -89.875 -4.078 1 15.23 404 ASP A O 1
ATOM 3224 N N . SER A 1 405 ? -15.789 -91.312 -2.332 1 16.58 405 SER A N 1
ATOM 3225 C CA . SER A 1 405 ? -16.781 -91.375 -1.263 1 16.58 405 SER A CA 1
ATOM 3226 C C . SER A 1 405 ? -16.438 -90.375 -0.15 1 16.58 405 SER A C 1
ATOM 3228 O O . SER A 1 405 ? -15.391 -90.5 0.492 1 16.58 405 SER A O 1
ATOM 3230 N N . LYS A 1 406 ? -16.734 -89.25 -0.136 1 16.61 406 LYS A N 1
ATOM 3231 C CA . LYS A 1 406 ? -16.297 -88.375 0.942 1 16.61 406 LYS A CA 1
ATOM 3232 C C . LYS A 1 406 ? -17.016 -88.688 2.244 1 16.61 406 LYS A C 1
ATOM 3234 O O . LYS A 1 406 ? -18.234 -88.5 2.336 1 16.61 406 LYS A O 1
ATOM 3239 N N . PRO A 1 407 ? -16.234 -89.375 3.117 1 15.24 407 PRO A N 1
ATOM 3240 C CA . PRO A 1 407 ? -16.781 -89.75 4.41 1 15.24 407 PRO A CA 1
ATOM 3241 C C . PRO A 1 407 ? -17.094 -88.562 5.316 1 15.24 407 PRO A C 1
ATOM 3243 O O . PRO A 1 407 ? -16.766 -87.438 4.984 1 15.24 407 PRO A O 1
ATOM 3246 N N . ASN A 1 408 ? -16.688 -88.812 6.824 1 14.65 408 ASN A N 1
ATOM 3247 C CA . ASN A 1 408 ? -17.219 -89.062 8.148 1 14.65 408 ASN A CA 1
ATOM 3248 C C . ASN A 1 408 ? -17.141 -87.875 9.07 1 14.65 408 ASN A C 1
ATOM 3250 O O . ASN A 1 408 ? -16.5 -86.875 8.727 1 14.65 408 ASN A O 1
ATOM 3254 N N . THR A 1 409 ? -16.438 -88.125 10.477 1 14.62 409 THR A N 1
ATOM 3255 C CA . THR A 1 409 ? -16.797 -88.25 11.891 1 14.62 409 THR A CA 1
ATOM 3256 C C . THR A 1 409 ? -16.484 -86.938 12.656 1 14.62 409 THR A C 1
ATOM 3258 O O . THR A 1 409 ? -15.789 -86.062 12.141 1 14.62 409 THR A O 1
ATOM 3261 N N . THR A 1 410 ? -15.703 -87.125 14.023 1 14.71 410 THR A N 1
ATOM 3262 C CA . THR A 1 410 ? -16 -87.188 15.445 1 14.71 410 THR A CA 1
ATOM 3263 C C . THR A 1 410 ? -15.5 -85.938 16.172 1 14.71 410 THR A C 1
ATOM 3265 O O . THR A 1 410 ? -16.25 -85.312 16.922 1 14.71 410 THR A O 1
ATOM 3268 N N . SER A 1 411 ? -14.258 -86 17.031 1 14.17 411 SER A N 1
ATOM 3269 C CA . SER A 1 411 ? -14.094 -86.25 18.469 1 14.17 411 SER A CA 1
ATOM 3270 C C . SER A 1 411 ? -13.898 -84.875 19.188 1 14.17 411 SER A C 1
ATOM 3272 O O . SER A 1 411 ? -13.625 -83.875 18.547 1 14.17 411 SER A O 1
ATOM 3274 N N . THR A 1 412 ? -12.953 -84.938 20.391 1 14.44 412 THR A N 1
ATOM 3275 C CA . THR A 1 412 ? -12.922 -85.062 21.859 1 14.44 412 THR A CA 1
ATOM 3276 C C . THR A 1 412 ? -12.359 -83.75 22.453 1 14.44 412 THR A C 1
ATOM 3278 O O . THR A 1 412 ? -12.977 -83.188 23.344 1 14.44 412 THR A O 1
ATOM 3281 N N . VAL A 1 413 ? -10.969 -83.688 22.891 1 14.2 413 VAL A N 1
ATOM 3282 C CA . VAL A 1 413 ? -10.477 -83.875 24.25 1 14.2 413 VAL A CA 1
ATOM 3283 C C . VAL A 1 413 ? -10.297 -82.5 24.953 1 14.2 413 VAL A C 1
ATOM 3285 O O . VAL A 1 413 ? -10.297 -81.5 24.312 1 14.2 413 VAL A O 1
ATOM 3288 N N . SER A 1 414 ? -9.039 -82.375 25.875 1 13.96 414 SER A N 1
ATOM 3289 C CA . SER A 1 414 ? -8.656 -82.5 27.281 1 13.96 414 SER A CA 1
ATOM 3290 C C . SER A 1 414 ? -8.305 -81.188 27.891 1 13.96 414 SER A C 1
ATOM 3292 O O . SER A 1 414 ? -8.125 -80.188 27.172 1 13.96 414 SER A O 1
ATOM 3294 N N . GLU A 1 415 ? -7.027 -81.062 28.719 1 14.5 415 GLU A N 1
ATOM 3295 C CA . GLU A 1 415 ? -6.609 -81.125 30.109 1 14.5 415 GLU A CA 1
ATOM 3296 C C . GLU A 1 415 ? -6.129 -79.75 30.625 1 14.5 415 GLU A C 1
ATOM 3298 O O . GLU A 1 415 ? -6.023 -78.812 29.844 1 14.5 415 GLU A O 1
ATOM 3303 N N . THR A 1 416 ? -4.766 -79.625 31.188 1 14.57 416 THR A N 1
ATOM 3304 C CA . THR A 1 416 ? -4.242 -79.625 32.531 1 14.57 416 THR A CA 1
ATOM 3305 C C . THR A 1 416 ? -3.822 -78.25 33.031 1 14.57 416 THR A C 1
ATOM 3307 O O . THR A 1 416 ? -4.184 -77.875 34.125 1 14.57 416 THR A O 1
ATOM 3310 N N . PRO A 1 417 ? -2.453 -77.625 32.969 1 14.94 417 PRO A N 1
ATOM 3311 C CA . PRO A 1 417 ? -1.579 -77.688 34.156 1 14.94 417 PRO A CA 1
ATOM 3312 C C . PRO A 1 417 ? -1.63 -76.5 35.031 1 14.94 417 PRO A C 1
ATOM 3314 O O . PRO A 1 417 ? -2.062 -75.438 34.594 1 14.94 417 PRO A O 1
ATOM 3317 N N . SER A 1 418 ? -0.801 -76.375 36.438 1 14.97 418 SER A N 1
ATOM 3318 C CA . SER A 1 418 ? -0.619 -76.25 37.875 1 14.97 418 SER A CA 1
ATOM 3319 C C . SER A 1 418 ? 0.211 -75 38.219 1 14.97 418 SER A C 1
ATOM 3321 O O . SER A 1 418 ? 0.269 -74.562 39.375 1 14.97 418 SER A O 1
ATOM 3323 N N . VAL A 1 419 ? 0.972 -74.188 37.562 1 15.13 419 VAL A N 1
ATOM 3324 C CA . VAL A 1 419 ? 2.287 -74 38.156 1 15.13 419 VAL A CA 1
ATOM 3325 C C . VAL A 1 419 ? 2.178 -73.062 39.375 1 15.13 419 VAL A C 1
ATOM 3327 O O . VAL A 1 419 ? 1.221 -72.312 39.5 1 15.13 419 VAL A O 1
ATOM 3330 N N . SER A 1 420 ? 3.436 -72.438 39.969 1 15.27 420 SER A N 1
ATOM 3331 C CA . SER A 1 420 ? 4.312 -72.5 41.125 1 15.27 420 SER A CA 1
ATOM 3332 C C . SER A 1 420 ? 4.141 -71.25 42.031 1 15.27 420 SER A C 1
ATOM 3334 O O . SER A 1 420 ? 3.686 -70.25 41.562 1 15.27 420 SER A O 1
ATOM 3336 N N . PRO A 1 421 ? 4.871 -71.188 43.406 1 16.8 421 PRO A N 1
ATOM 3337 C CA . PRO A 1 421 ? 4.812 -70.938 44.844 1 16.8 421 PRO A CA 1
ATOM 3338 C C . PRO A 1 421 ? 5.402 -69.562 45.219 1 16.8 421 PRO A C 1
ATOM 3340 O O . PRO A 1 421 ? 5.152 -69.062 46.312 1 16.8 421 PRO A O 1
ATOM 3343 N N . VAL A 1 422 ? 6.035 -68.625 44.5 1 16.41 422 VAL A N 1
ATOM 3344 C CA . VAL A 1 422 ? 7.277 -68.188 45.125 1 16.41 422 VAL A CA 1
ATOM 3345 C C . VAL A 1 422 ? 6.969 -67.375 46.375 1 16.41 422 VAL A C 1
ATOM 3347 O O . VAL A 1 422 ? 5.91 -66.75 46.438 1 16.41 422 VAL A O 1
ATOM 3350 N N . ALA A 1 423 ? 8.023 -66.938 47.219 1 16.44 423 ALA A N 1
ATOM 3351 C CA . ALA A 1 423 ? 8.562 -66.875 48.594 1 16.44 423 ALA A CA 1
ATOM 3352 C C . ALA A 1 423 ? 8.25 -65.5 49.25 1 16.44 423 ALA A C 1
ATOM 3354 O O . ALA A 1 423 ? 7.98 -64.562 48.562 1 16.44 423 ALA A O 1
ATOM 3355 N N . ASN A 1 424 ? 8.539 -65.25 50.719 1 16.88 424 ASN A N 1
ATOM 3356 C CA . ASN A 1 424 ? 8.117 -64.812 52.031 1 16.88 424 ASN A CA 1
ATOM 3357 C C . ASN A 1 424 ? 8.75 -63.469 52.375 1 16.88 424 ASN A C 1
ATOM 3359 O O . ASN A 1 424 ? 8.523 -62.906 53.469 1 16.88 424 ASN A O 1
ATOM 3363 N N . ALA A 1 425 ? 9.398 -62.625 51.531 1 18.27 425 ALA A N 1
ATOM 3364 C CA . ALA A 1 425 ? 10.516 -62.031 52.281 1 18.27 425 ALA A CA 1
ATOM 3365 C C . ALA A 1 425 ? 10.023 -61.156 53.406 1 18.27 425 ALA A C 1
ATOM 3367 O O . ALA A 1 425 ? 8.945 -60.562 53.312 1 18.27 425 ALA A O 1
ATOM 3368 N N . PRO A 1 426 ? 10.875 -60.812 54.5 1 17.58 426 PRO A N 1
ATOM 3369 C CA . PRO A 1 426 ? 10.805 -60.562 55.938 1 17.58 426 PRO A CA 1
ATOM 3370 C C . PRO A 1 426 ? 10.344 -59.156 56.281 1 17.58 426 PRO A C 1
ATOM 3372 O O . PRO A 1 426 ? 10.305 -58.281 55.375 1 17.58 426 PRO A O 1
ATOM 3375 N N . ASP A 1 427 ? 10.484 -58.562 57.625 1 18.05 427 ASP A N 1
ATOM 3376 C CA . ASP A 1 427 ? 9.836 -57.969 58.812 1 18.05 427 ASP A CA 1
ATOM 3377 C C . ASP A 1 427 ? 10.141 -56.5 58.906 1 18.05 427 ASP A C 1
ATOM 3379 O O . ASP A 1 427 ? 9.32 -55.719 59.406 1 18.05 427 ASP A O 1
ATOM 3383 N N . ALA A 1 428 ? 11.32 -55.844 58.5 1 19.58 428 ALA A N 1
ATOM 3384 C CA . ALA A 1 428 ? 11.977 -55.094 59.562 1 19.58 428 ALA A CA 1
ATOM 3385 C C . ALA A 1 428 ? 11.211 -53.812 59.906 1 19.58 428 ALA A C 1
ATOM 3387 O O . ALA A 1 428 ? 10.492 -53.281 59.062 1 19.58 428 ALA A O 1
ATOM 3388 N N . GLU A 1 429 ? 11.312 -53.094 61.219 1 19.62 429 GLU A N 1
ATOM 3389 C CA . GLU A 1 429 ? 10.68 -52.344 62.281 1 19.62 429 GLU A CA 1
ATOM 3390 C C . GLU A 1 429 ? 10.852 -50.844 62.094 1 19.62 429 GLU A C 1
ATOM 3392 O O . GLU A 1 429 ? 10.094 -50.031 62.625 1 19.62 429 GLU A O 1
ATOM 3397 N N . ASN A 1 430 ? 11.656 -50.25 61.156 1 20.39 430 ASN A N 1
ATOM 3398 C CA . ASN A 1 430 ? 12.398 -49.125 61.719 1 20.39 430 ASN A CA 1
ATOM 3399 C C . ASN A 1 430 ? 11.469 -47.969 62.094 1 20.39 430 ASN A C 1
ATOM 3401 O O . ASN A 1 430 ? 10.5 -47.688 61.375 1 20.39 430 ASN A O 1
ATOM 3405 N N . ASP A 1 431 ? 11.594 -47.188 63.281 1 20.77 431 ASP A N 1
ATOM 3406 C CA . ASP A 1 431 ? 11.039 -46.375 64.375 1 20.77 431 ASP A CA 1
ATOM 3407 C C . ASP A 1 431 ? 10.883 -44.906 63.938 1 20.77 431 ASP A C 1
ATOM 3409 O O . ASP A 1 431 ? 10.273 -44.125 64.625 1 20.77 431 ASP A O 1
ATOM 3413 N N . SER A 1 432 ? 11.594 -44.406 62.875 1 21 432 SER A N 1
ATOM 3414 C CA . SER A 1 432 ? 12.148 -43.062 63.125 1 21 432 SER A CA 1
ATOM 3415 C C . SER A 1 432 ? 11.047 -42.031 63.281 1 21 432 SER A C 1
ATOM 3417 O O . SER A 1 432 ? 10.031 -42.094 62.594 1 21 432 SER A O 1
ATOM 3419 N N . LYS A 1 433 ? 11.086 -41.219 64.438 1 21.78 433 LYS A N 1
ATOM 3420 C CA . LYS A 1 433 ? 10.477 -40.125 65.188 1 21.78 433 LYS A CA 1
ATOM 3421 C C . LYS A 1 433 ? 10.328 -38.875 64.312 1 21.78 433 LYS A C 1
ATOM 3423 O O . LYS A 1 433 ? 11.312 -38.188 64 1 21.78 433 LYS A O 1
ATOM 3428 N N . GLU A 1 434 ? 9.453 -38.75 63.344 1 21.36 434 GLU A N 1
ATOM 3429 C CA . GLU A 1 434 ? 9.258 -37.656 62.406 1 21.36 434 GLU A CA 1
ATOM 3430 C C . GLU A 1 434 ? 8.805 -36.375 63.125 1 21.36 434 GLU A C 1
ATOM 3432 O O . GLU A 1 434 ? 7.762 -36.375 63.781 1 21.36 434 GLU A O 1
ATOM 3437 N N . GLY A 1 435 ? 9.828 -35.656 63.688 1 22.66 435 GLY A N 1
ATOM 3438 C CA . GLY A 1 435 ? 9.688 -34.406 64.375 1 22.66 435 GLY A CA 1
ATOM 3439 C C . GLY A 1 435 ? 8.789 -33.406 63.656 1 22.66 435 GLY A C 1
ATOM 3440 O O . GLY A 1 435 ? 8.656 -33.469 62.438 1 22.66 435 GLY A O 1
ATOM 3441 N N . MET A 1 436 ? 7.801 -32.875 64.375 1 23.06 436 MET A N 1
ATOM 3442 C CA . MET A 1 436 ? 6.648 -32.062 64 1 23.06 436 MET A CA 1
ATOM 3443 C C . MET A 1 436 ? 7.094 -30.719 63.469 1 23.06 436 MET A C 1
ATOM 3445 O O . MET A 1 436 ? 7.578 -29.859 64.188 1 23.06 436 MET A O 1
ATOM 3449 N N . GLU A 1 437 ? 7.906 -30.719 62.375 1 24.39 437 GLU A N 1
ATOM 3450 C CA . GLU A 1 437 ? 8.453 -29.438 61.938 1 24.39 437 GLU A CA 1
ATOM 3451 C C . GLU A 1 437 ? 7.359 -28.375 61.875 1 24.39 437 GLU A C 1
ATOM 3453 O O . GLU A 1 437 ? 6.25 -28.656 61.406 1 24.39 437 GLU A O 1
ATOM 3458 N N . GLU A 1 438 ? 7.555 -27.297 62.688 1 25.53 438 GLU A N 1
ATOM 3459 C CA . GLU A 1 438 ? 6.848 -26.047 62.906 1 25.53 438 GLU A CA 1
ATOM 3460 C C . GLU A 1 438 ? 6.496 -25.375 61.594 1 25.53 438 GLU A C 1
ATOM 3462 O O . GLU A 1 438 ? 7.379 -25.109 60.781 1 25.53 438 GLU A O 1
ATOM 3467 N N . ARG A 1 439 ? 5.27 -25.438 61.188 1 28.03 439 ARG A N 1
ATOM 3468 C CA . ARG A 1 439 ? 4.625 -24.906 60 1 28.03 439 ARG A CA 1
ATOM 3469 C C . ARG A 1 439 ? 4.918 -23.422 59.844 1 28.03 439 ARG A C 1
ATOM 3471 O O . ARG A 1 439 ? 4.488 -22.594 60.656 1 28.03 439 ARG A O 1
ATOM 3478 N N . ALA A 1 440 ? 6.195 -23.125 59.5 1 27.84 440 ALA A N 1
ATOM 3479 C CA . ALA A 1 440 ? 6.504 -21.719 59.312 1 27.84 440 ALA A CA 1
ATOM 3480 C C . ALA A 1 440 ? 5.391 -21.016 58.531 1 27.84 440 ALA A C 1
ATOM 3482 O O . ALA A 1 440 ? 4.883 -21.547 57.562 1 27.84 440 ALA A O 1
ATOM 3483 N N . LYS A 1 441 ? 4.738 -20.125 59.219 1 32.53 441 LYS A N 1
ATOM 3484 C CA . LYS A 1 441 ? 3.637 -19.281 58.781 1 32.53 441 LYS A CA 1
ATOM 3485 C C . LYS A 1 441 ? 3.957 -18.609 57.438 1 32.53 441 LYS A C 1
ATOM 3487 O O . LYS A 1 441 ? 5.008 -17.969 57.281 1 32.53 441 LYS A O 1
ATOM 3492 N N . THR A 1 442 ? 3.467 -19.203 56.344 1 32.59 442 THR A N 1
ATOM 3493 C CA . THR A 1 442 ? 3.652 -18.688 55 1 32.59 442 THR A CA 1
ATOM 3494 C C . THR A 1 442 ? 3.355 -17.188 54.938 1 32.59 442 THR A C 1
ATOM 3496 O O . THR A 1 442 ? 2.271 -16.75 55.344 1 32.59 442 THR A O 1
ATOM 3499 N N . PRO A 1 443 ? 4.402 -16.328 55.156 1 36.81 443 PRO A N 1
ATOM 3500 C CA . PRO A 1 443 ? 4.184 -14.875 55.156 1 36.81 443 PRO A CA 1
ATOM 3501 C C . PRO A 1 443 ? 3.131 -14.422 54.156 1 36.81 443 PRO A C 1
ATOM 3503 O O . PRO A 1 443 ? 2.914 -15.094 53.156 1 36.81 443 PRO A O 1
ATOM 3506 N N . PRO A 1 444 ? 2.201 -13.578 54.656 1 32.88 444 PRO A N 1
ATOM 3507 C CA . PRO A 1 444 ? 1.062 -13.203 53.812 1 32.88 444 PRO A CA 1
ATOM 3508 C C . PRO A 1 444 ? 1.484 -12.766 52.406 1 32.88 444 PRO A C 1
ATOM 3510 O O . PRO A 1 444 ? 2.625 -12.344 52.219 1 32.88 444 PRO A O 1
ATOM 3513 N N . LEU A 1 445 ? 0.672 -13.086 51.438 1 31.28 445 LEU A N 1
ATOM 3514 C CA . LEU A 1 445 ? 0.905 -12.945 50 1 31.28 445 LEU A CA 1
ATOM 3515 C C . LEU A 1 445 ? 1.428 -11.547 49.688 1 31.28 445 LEU A C 1
ATOM 3517 O O . LEU A 1 445 ? 2.242 -11.383 48.75 1 31.28 445 LEU A O 1
ATOM 3521 N N . GLU A 1 446 ? 1.002 -10.555 50.438 1 35.97 446 GLU A N 1
ATOM 3522 C CA . GLU A 1 446 ? 1.336 -9.156 50.188 1 35.97 446 GLU A CA 1
ATOM 3523 C C . GLU A 1 446 ? 2.844 -8.93 50.25 1 35.97 446 GLU A C 1
ATOM 3525 O O . GLU A 1 446 ? 3.385 -8.109 49.5 1 35.97 446 GLU A O 1
ATOM 3530 N N . LEU A 1 447 ? 3.469 -9.398 51.312 1 36.75 447 LEU A N 1
ATOM 3531 C CA . LEU A 1 447 ? 4.883 -9.164 51.594 1 36.75 447 LEU A CA 1
ATOM 3532 C C . LEU A 1 447 ? 5.754 -9.945 50.594 1 36.75 447 LEU A C 1
ATOM 3534 O O . LEU A 1 447 ? 6.969 -9.758 50.562 1 36.75 447 LEU A O 1
ATOM 3538 N N . ARG A 1 448 ? 5.297 -10.922 50.031 1 34.25 448 ARG A N 1
ATOM 3539 C CA . ARG A 1 448 ? 6.004 -11.758 49.062 1 34.25 448 ARG A CA 1
ATOM 3540 C C . ARG A 1 448 ? 5.922 -11.18 47.656 1 34.25 448 ARG A C 1
ATOM 3542 O O . ARG A 1 448 ? 6.457 -11.75 46.688 1 34.25 448 ARG A O 1
ATOM 3549 N N . MET A 1 449 ? 5.074 -10.234 47.5 1 31.95 449 MET A N 1
ATOM 3550 C CA . MET A 1 449 ? 4.938 -9.648 46.188 1 31.95 449 MET A CA 1
ATOM 3551 C C . MET A 1 449 ? 6.164 -8.812 45.812 1 31.95 449 MET A C 1
ATOM 3553 O O . MET A 1 449 ? 6.543 -7.906 46.562 1 31.95 449 MET A O 1
ATOM 3557 N N . PRO A 1 450 ? 7.109 -9.344 45.156 1 32.03 450 PRO A N 1
ATOM 3558 C CA . PRO A 1 450 ? 8.195 -8.406 44.844 1 32.03 450 PRO A CA 1
ATOM 3559 C C . PRO A 1 450 ? 7.684 -7.07 44.312 1 32.03 450 PRO A C 1
ATOM 3561 O O . PRO A 1 450 ? 6.586 -7 43.75 1 32.03 450 PRO A O 1
ATOM 3564 N N . ARG A 1 451 ? 8.234 -6.016 44.688 1 36.12 451 ARG A N 1
ATOM 3565 C CA . ARG A 1 451 ? 7.992 -4.66 44.219 1 36.12 451 ARG A CA 1
ATOM 3566 C C . ARG A 1 451 ? 8.047 -4.594 42.688 1 36.12 451 ARG A C 1
ATOM 3568 O O . ARG A 1 451 ? 9 -5.082 42.062 1 36.12 451 ARG A O 1
ATOM 3575 N N . LEU A 1 452 ? 6.984 -4.359 42.062 1 36.25 452 LEU A N 1
ATOM 3576 C CA . LEU A 1 452 ? 6.844 -4.277 40.594 1 36.25 452 LEU A CA 1
ATOM 3577 C C . LEU A 1 452 ? 7.848 -3.287 40.031 1 36.25 452 LEU A C 1
ATOM 3579 O O . LEU A 1 452 ? 7.965 -2.158 40.5 1 36.25 452 LEU A O 1
ATOM 3583 N N . ARG A 1 453 ? 8.828 -3.574 39.312 1 36.66 453 ARG A N 1
ATOM 3584 C CA . ARG A 1 453 ? 9.688 -2.568 38.719 1 36.66 453 ARG A CA 1
ATOM 3585 C C . ARG A 1 453 ? 8.938 -1.762 37.656 1 36.66 453 ARG A C 1
ATOM 3587 O O . ARG A 1 453 ? 7.969 -2.252 37.062 1 36.66 453 ARG A O 1
ATOM 3594 N N . LYS A 1 454 ? 9.383 -0.61 37.469 1 37.34 454 LYS A N 1
ATOM 3595 C CA . LYS A 1 454 ? 9.07 0.398 36.469 1 37.34 454 LYS A CA 1
ATOM 3596 C C . LYS A 1 454 ? 9.453 -0.084 35.062 1 37.34 454 LYS A C 1
ATOM 3598 O O . LYS A 1 454 ? 10.555 -0.6 34.875 1 37.34 454 LYS A O 1
ATOM 3603 N N . THR A 1 455 ? 8.734 -0.614 34.406 1 34.53 455 THR A N 1
ATOM 3604 C CA . THR A 1 455 ? 9.062 -1.041 33.062 1 34.53 455 THR A CA 1
ATOM 3605 C C . THR A 1 455 ? 8.703 0.047 32.062 1 34.53 455 THR A C 1
ATOM 3607 O O . THR A 1 455 ? 8.102 1.062 32.406 1 34.53 455 THR A O 1
ATOM 3610 N N . PHE A 1 456 ? 9.18 -0.064 30.922 1 33.56 456 PHE A N 1
ATOM 3611 C CA . PHE A 1 456 ? 8.992 1.024 29.969 1 33.56 456 PHE A CA 1
ATOM 3612 C C . PHE A 1 456 ? 7.516 1.388 29.859 1 33.56 456 PHE A C 1
ATOM 3614 O O . PHE A 1 456 ? 7.172 2.48 29.406 1 33.56 456 PHE A O 1
ATOM 3621 N N . TRP A 1 457 ? 6.238 0.397 30.266 1 35.31 457 TRP A N 1
ATOM 3622 C CA . TRP A 1 457 ? 4.816 0.7 30.391 1 35.31 457 TRP A CA 1
ATOM 3623 C C . TRP A 1 457 ? 4.426 0.888 31.859 1 35.31 457 TRP A C 1
ATOM 3625 O O . TRP A 1 457 ? 3.266 1.17 32.156 1 35.31 457 TRP A O 1
ATOM 3635 N N . ARG A 1 458 ? 5.152 0.426 32.75 1 35.94 458 ARG A N 1
ATOM 3636 C CA . ARG A 1 458 ? 4.871 0.732 34.156 1 35.94 458 ARG A CA 1
ATOM 3637 C C . ARG A 1 458 ? 5.641 1.967 34.625 1 35.94 458 ARG A C 1
ATOM 3639 O O . ARG A 1 458 ? 6.871 1.956 34.656 1 35.94 458 ARG A O 1
ATOM 3646 N N . LYS A 1 459 ? 4.863 3.188 34.469 1 37.81 459 LYS A N 1
ATOM 3647 C CA . LYS A 1 459 ? 5.422 4.254 35.312 1 37.81 459 LYS A CA 1
ATOM 3648 C C . LYS A 1 459 ? 5.434 3.852 36.781 1 37.81 459 LYS A C 1
ATOM 3650 O O . LYS A 1 459 ? 4.516 3.18 37.25 1 37.81 459 LYS A O 1
ATOM 3655 N N . MET B 1 1 ? -57.531 20.891 12.273 1 15.54 1 MET B N 1
ATOM 3656 C CA . MET B 1 1 ? -58.688 20.188 12.875 1 15.54 1 MET B CA 1
ATOM 3657 C C . MET B 1 1 ? -58.25 19.375 14.086 1 15.54 1 MET B C 1
ATOM 3659 O O . MET B 1 1 ? -58.688 19.625 15.203 1 15.54 1 MET B O 1
ATOM 3663 N N . VAL B 1 2 ? -58.438 18.094 13.805 1 15.12 2 VAL B N 1
ATOM 3664 C CA . VAL B 1 2 ? -59 17 14.594 1 15.12 2 VAL B CA 1
ATOM 3665 C C . VAL B 1 2 ? -58.031 16.594 15.688 1 15.12 2 VAL B C 1
ATOM 3667 O O . VAL B 1 2 ? -56.812 16.797 15.547 1 15.12 2 VAL B O 1
ATOM 3670 N N . THR B 1 3 ? -58.562 15.891 16.562 1 15.78 3 THR B N 1
ATOM 3671 C CA . THR B 1 3 ? -58.969 15.422 17.875 1 15.78 3 THR B CA 1
ATOM 3672 C C . THR B 1 3 ? -58.031 14.305 18.359 1 15.78 3 THR B C 1
ATOM 3674 O O . THR B 1 3 ? -57.656 14.273 19.516 1 15.78 3 THR B O 1
ATOM 3677 N N . THR B 1 4 ? -58 13.32 17.438 1 15.86 4 THR B N 1
ATOM 3678 C CA . THR B 1 4 ? -58.312 12.078 18.141 1 15.86 4 THR B CA 1
ATOM 3679 C C . THR B 1 4 ? -57.188 11.695 19.094 1 15.86 4 THR B C 1
ATOM 3681 O O . THR B 1 4 ? -56 11.969 18.812 1 15.86 4 THR B O 1
ATOM 3684 N N . ARG B 1 5 ? -57.562 11.062 20.094 1 16.09 5 ARG B N 1
ATOM 3685 C CA . ARG B 1 5 ? -57.5 10.555 21.469 1 16.09 5 ARG B CA 1
ATOM 3686 C C . ARG B 1 5 ? -56.344 9.602 21.656 1 16.09 5 ARG B C 1
ATOM 3688 O O . ARG B 1 5 ? -55.969 8.883 20.719 1 16.09 5 ARG B O 1
ATOM 3695 N N . ASN B 1 6 ? -55.531 9.914 22.641 1 16.58 6 ASN B N 1
ATOM 3696 C CA . ASN B 1 6 ? -54.375 9.586 23.438 1 16.58 6 ASN B CA 1
ATOM 3697 C C . ASN B 1 6 ? -54.312 8.102 23.766 1 16.58 6 ASN B C 1
ATOM 3699 O O . ASN B 1 6 ? -53.312 7.617 24.297 1 16.58 6 ASN B O 1
ATOM 3703 N N . SER B 1 7 ? -55.594 7.516 23.562 1 15.3 7 SER B N 1
ATOM 3704 C CA . SER B 1 7 ? -55.844 6.707 24.75 1 15.3 7 SER B CA 1
ATOM 3705 C C . SER B 1 7 ? -55.062 5.406 24.719 1 15.3 7 SER B C 1
ATOM 3707 O O . SER B 1 7 ? -55.406 4.48 23.984 1 15.3 7 SER B O 1
ATOM 3709 N N . LYS B 1 8 ? -53.719 5.621 24.469 1 16.84 8 LYS B N 1
ATOM 3710 C CA . LYS B 1 8 ? -52.875 4.438 24.516 1 16.84 8 LYS B CA 1
ATOM 3711 C C . LYS B 1 8 ? -53.219 3.562 25.719 1 16.84 8 LYS B C 1
ATOM 3713 O O . LYS B 1 8 ? -53.062 3.988 26.875 1 16.84 8 LYS B O 1
ATOM 3718 N N . VAL B 1 9 ? -54.344 2.848 25.5 1 15.75 9 VAL B N 1
ATOM 3719 C CA . VAL B 1 9 ? -54.969 1.902 26.422 1 15.75 9 VAL B CA 1
ATOM 3720 C C . VAL B 1 9 ? -53.906 0.969 27 1 15.75 9 VAL B C 1
ATOM 3722 O O . VAL B 1 9 ? -53.031 0.495 26.281 1 15.75 9 VAL B O 1
ATOM 3725 N N . LEU B 1 10 ? -53.812 0.983 28.281 1 16.42 10 LEU B N 1
ATOM 3726 C CA . LEU B 1 10 ? -53.156 0.434 29.469 1 16.42 10 LEU B CA 1
ATOM 3727 C C . LEU B 1 10 ? -53.156 -1.091 29.438 1 16.42 10 LEU B C 1
ATOM 3729 O O . LEU B 1 10 ? -54.156 -1.72 29.859 1 16.42 10 LEU B O 1
ATOM 3733 N N . LYS B 1 11 ? -53.188 -1.603 28.062 1 16.33 11 LYS B N 1
ATOM 3734 C CA . LYS B 1 11 ? -53.625 -2.975 28.297 1 16.33 11 LYS B CA 1
ATOM 3735 C C . LYS B 1 11 ? -52.844 -3.605 29.453 1 16.33 11 LYS B C 1
ATOM 3737 O O . LYS B 1 11 ? -51.656 -3.41 29.578 1 16.33 11 LYS B O 1
ATOM 3742 N N . ARG B 1 12 ? -53.625 -4.125 30.344 1 15.74 12 ARG B N 1
ATOM 3743 C CA . ARG B 1 12 ? -53.625 -4.848 31.609 1 15.74 12 ARG B CA 1
ATOM 3744 C C . ARG B 1 12 ? -52.625 -5.992 31.594 1 15.74 12 ARG B C 1
ATOM 3746 O O . ARG B 1 12 ? -52.406 -6.621 30.562 1 15.74 12 ARG B O 1
ATOM 3753 N N . ALA B 1 13 ? -51.844 -5.941 32.656 1 17.31 13 ALA B N 1
ATOM 3754 C CA . ALA B 1 13 ? -50.812 -6.629 33.406 1 17.31 13 ALA B CA 1
ATOM 3755 C C . ALA B 1 13 ? -51.156 -8.102 33.594 1 17.31 13 ALA B C 1
ATOM 3757 O O . ALA B 1 13 ? -52.062 -8.445 34.344 1 17.31 13 ALA B O 1
ATOM 3758 N N . ARG B 1 14 ? -51.375 -8.758 32.375 1 16.75 14 ARG B N 1
ATOM 3759 C CA . ARG B 1 14 ? -51.781 -10.148 32.625 1 16.75 14 ARG B CA 1
ATOM 3760 C C . ARG B 1 14 ? -50.812 -10.812 33.594 1 16.75 14 ARG B C 1
ATOM 3762 O O . ARG B 1 14 ? -49.594 -10.852 33.375 1 16.75 14 ARG B O 1
ATOM 3769 N N . SER B 1 15 ? -51.312 -10.805 34.844 1 16.34 15 SER B N 1
ATOM 3770 C CA . SER B 1 15 ? -50.719 -11.281 36.094 1 16.34 15 SER B CA 1
ATOM 3771 C C . SER B 1 15 ? -50.281 -12.727 36 1 16.34 15 SER B C 1
ATOM 3773 O O . SER B 1 15 ? -49.531 -13.219 36.844 1 16.34 15 SER B O 1
ATOM 3775 N N . ASP B 1 16 ? -51 -13.484 35.156 1 16.97 16 ASP B N 1
ATOM 3776 C CA . ASP B 1 16 ? -51.312 -14.703 35.906 1 16.97 16 ASP B CA 1
ATOM 3777 C C . ASP B 1 16 ? -50.031 -15.484 36.219 1 16.97 16 ASP B C 1
ATOM 3779 O O . ASP B 1 16 ? -49.125 -15.555 35.438 1 16.97 16 ASP B O 1
ATOM 3783 N N . ASP B 1 17 ? -49.938 -15.945 37.531 1 17.25 17 ASP B N 1
ATOM 3784 C CA . ASP B 1 17 ? -49.125 -16.469 38.625 1 17.25 17 ASP B CA 1
ATOM 3785 C C . ASP B 1 17 ? -48.656 -17.875 38.312 1 17.25 17 ASP B C 1
ATOM 3787 O O . ASP B 1 17 ? -47.688 -18.344 38.906 1 17.25 17 ASP B O 1
ATOM 3791 N N . GLU B 1 18 ? -49.438 -18.734 37.594 1 17.42 18 GLU B N 1
ATOM 3792 C CA . GLU B 1 18 ? -49.531 -20 38.312 1 17.42 18 GLU B CA 1
ATOM 3793 C C . GLU B 1 18 ? -48.156 -20.688 38.406 1 17.42 18 GLU B C 1
ATOM 3795 O O . GLU B 1 18 ? -47.344 -20.562 37.469 1 17.42 18 GLU B O 1
ATOM 3800 N N . SER B 1 19 ? -47.938 -21.422 39.562 1 17.5 19 SER B N 1
ATOM 3801 C CA . SER B 1 19 ? -46.938 -21.953 40.5 1 17.5 19 SER B CA 1
ATOM 3802 C C . SER B 1 19 ? -46.281 -23.219 39.938 1 17.5 19 SER B C 1
ATOM 3804 O O . SER B 1 19 ? -45.25 -23.656 40.438 1 17.5 19 SER B O 1
ATOM 3806 N N . SER B 1 20 ? -46.969 -23.891 38.969 1 17.53 20 SER B N 1
ATOM 3807 C CA . SER B 1 20 ? -46.906 -25.281 39.406 1 17.53 20 SER B CA 1
ATOM 3808 C C . SER B 1 20 ? -45.438 -25.766 39.5 1 17.53 20 SER B C 1
ATOM 3810 O O . SER B 1 20 ? -44.562 -25.203 38.875 1 17.53 20 SER B O 1
ATOM 3812 N N . ASN B 1 21 ? -45.281 -26.891 40.344 1 18.02 21 ASN B N 1
ATOM 3813 C CA . ASN B 1 21 ? -44.406 -27.641 41.219 1 18.02 21 ASN B CA 1
ATOM 3814 C C . ASN B 1 21 ? -43.375 -28.438 40.438 1 18.02 21 ASN B C 1
ATOM 3816 O O . ASN B 1 21 ? -42.5 -29.109 41.031 1 18.02 21 ASN B O 1
ATOM 3820 N N . ALA B 1 22 ? -43.656 -28.578 39.125 1 17.39 22 ALA B N 1
ATOM 3821 C CA . ALA B 1 22 ? -43.25 -29.969 38.875 1 17.39 22 ALA B CA 1
ATOM 3822 C C . ALA B 1 22 ? -41.781 -30.188 39.219 1 17.39 22 ALA B C 1
ATOM 3824 O O . ALA B 1 22 ? -41 -29.25 39.219 1 17.39 22 ALA B O 1
ATOM 3825 N N . ASP B 1 23 ? -41.562 -31.484 39.375 1 18.89 23 ASP B N 1
ATOM 3826 C CA . ASP B 1 23 ? -40.656 -32.469 40 1 18.89 23 ASP B CA 1
ATOM 3827 C C . ASP B 1 23 ? -39.281 -32.438 39.312 1 18.89 23 ASP B C 1
ATOM 3829 O O . ASP B 1 23 ? -39.188 -32.281 38.094 1 18.89 23 ASP B O 1
ATOM 3833 N N . GLU B 1 24 ? -38.312 -32.156 40.094 1 19.45 24 GLU B N 1
ATOM 3834 C CA . GLU B 1 24 ? -36.875 -31.875 40 1 19.45 24 GLU B CA 1
ATOM 3835 C C . GLU B 1 24 ? -36.125 -33.031 39.375 1 19.45 24 GLU B C 1
ATOM 3837 O O . GLU B 1 24 ? -34.906 -33.094 39.375 1 19.45 24 GLU B O 1
ATOM 3842 N N . GLY B 1 25 ? -36.906 -33.844 38.531 1 18.33 25 GLY B N 1
ATOM 3843 C CA . GLY B 1 25 ? -36.156 -35.062 38.438 1 18.33 25 GLY B CA 1
ATOM 3844 C C . GLY B 1 25 ? -34.688 -34.844 38.094 1 18.33 25 GLY B C 1
ATOM 3845 O O . GLY B 1 25 ? -34.344 -33.812 37.531 1 18.33 25 GLY B O 1
ATOM 3846 N N . ALA B 1 26 ? -33.844 -35.656 38.719 1 20.67 26 ALA B N 1
ATOM 3847 C CA . ALA B 1 26 ? -32.406 -35.844 39.031 1 20.67 26 ALA B CA 1
ATOM 3848 C C . ALA B 1 26 ? -31.609 -36 37.75 1 20.67 26 ALA B C 1
ATOM 3850 O O . ALA B 1 26 ? -30.422 -36.312 37.781 1 20.67 26 ALA B O 1
ATOM 3851 N N . SER B 1 27 ? -32.156 -35.406 36.656 1 19.48 27 SER B N 1
ATOM 3852 C CA . SER B 1 27 ? -31.422 -36.031 35.562 1 19.48 27 SER B CA 1
ATOM 3853 C C . SER B 1 27 ? -29.922 -35.906 35.75 1 19.48 27 SER B C 1
ATOM 3855 O O . SER B 1 27 ? -29.422 -34.875 36.156 1 19.48 27 SER B O 1
ATOM 3857 N N . SER B 1 28 ? -29.297 -37.125 35.938 1 21.98 28 SER B N 1
ATOM 3858 C CA . SER B 1 28 ? -27.922 -37.562 36.156 1 21.98 28 SER B CA 1
ATOM 3859 C C . SER B 1 28 ? -27 -37 35.062 1 21.98 28 SER B C 1
ATOM 3861 O O . SER B 1 28 ? -27.062 -37.406 33.906 1 21.98 28 SER B O 1
ATOM 3863 N N . ASN B 1 29 ? -26.938 -35.688 35.062 1 20.75 29 ASN B N 1
ATOM 3864 C CA . ASN B 1 29 ? -26.141 -35.094 34 1 20.75 29 ASN B CA 1
ATOM 3865 C C . ASN B 1 29 ? -24.703 -35.625 34 1 20.75 29 ASN B C 1
ATOM 3867 O O . ASN B 1 29 ? -23.969 -35.469 34.969 1 20.75 29 ASN B O 1
ATOM 3871 N N . SER B 1 30 ? -24.641 -36.875 33.469 1 24.12 30 SER B N 1
ATOM 3872 C CA . SER B 1 30 ? -23.344 -37.5 33.219 1 24.12 30 SER B CA 1
ATOM 3873 C C . SER B 1 30 ? -22.375 -36.5 32.562 1 24.12 30 SER B C 1
ATOM 3875 O O . SER B 1 30 ? -22.703 -35.875 31.547 1 24.12 30 SER B O 1
ATOM 3877 N N . GLY B 1 31 ? -21.656 -35.875 33.406 1 22.75 31 GLY B N 1
ATOM 3878 C CA . GLY B 1 31 ? -20.641 -34.844 33.156 1 22.75 31 GLY B CA 1
ATOM 3879 C C . GLY B 1 31 ? -19.703 -35.219 32.031 1 22.75 31 GLY B C 1
ATOM 3880 O O . GLY B 1 31 ? -18.828 -36.062 32.156 1 22.75 31 GLY B O 1
ATOM 3881 N N . GLU B 1 32 ? -20.375 -35.469 30.812 1 27.53 32 GLU B N 1
ATOM 3882 C CA . GLU B 1 32 ? -19.484 -35.75 29.688 1 27.53 32 GLU B CA 1
ATOM 3883 C C . GLU B 1 32 ? -18.281 -34.812 29.672 1 27.53 32 GLU B C 1
ATOM 3885 O O . GLU B 1 32 ? -18.453 -33.594 29.688 1 27.53 32 GLU B O 1
ATOM 3890 N N . GLU B 1 33 ? -17.219 -35.375 30.219 1 27.47 33 GLU B N 1
ATOM 3891 C CA . GLU B 1 33 ? -15.914 -34.75 30.141 1 27.47 33 GLU B CA 1
ATOM 3892 C C . GLU B 1 33 ? -15.641 -34.219 28.734 1 27.47 33 GLU B C 1
ATOM 3894 O O . GLU B 1 33 ? -15.602 -34.969 27.781 1 27.47 33 GLU B O 1
ATOM 3899 N N . VAL B 1 34 ? -16.391 -33.125 28.453 1 29.64 34 VAL B N 1
ATOM 3900 C CA . VAL B 1 34 ? -16.078 -32.531 27.156 1 29.64 34 VAL B CA 1
ATOM 3901 C C . VAL B 1 34 ? -14.562 -32.562 26.938 1 29.64 34 VAL B C 1
ATOM 3903 O O . VAL B 1 34 ? -13.805 -32.062 27.766 1 29.64 34 VAL B O 1
ATOM 3906 N N . PRO B 1 35 ? -14.148 -33.562 26.172 1 30.81 35 PRO B N 1
ATOM 3907 C CA . PRO B 1 35 ? -12.727 -33.688 25.828 1 30.81 35 PRO B CA 1
ATOM 3908 C C . PRO B 1 35 ? -12.062 -32.344 25.594 1 30.81 35 PRO B C 1
ATOM 3910 O O . PRO B 1 35 ? -12.727 -31.359 25.219 1 30.81 35 PRO B O 1
ATOM 3913 N N . ASN B 1 36 ? -11.008 -32.125 26.297 1 28.69 36 ASN B N 1
ATOM 3914 C CA . ASN B 1 36 ? -10.109 -30.984 26.172 1 28.69 36 ASN B CA 1
ATOM 3915 C C . ASN B 1 36 ? -9.938 -30.562 24.719 1 28.69 36 ASN B C 1
ATOM 3917 O O . ASN B 1 36 ? -9.438 -31.328 23.906 1 28.69 36 ASN B O 1
ATOM 3921 N N . ASN B 1 37 ? -10.961 -29.938 24.188 1 28.5 37 ASN B N 1
ATOM 3922 C CA . ASN B 1 37 ? -10.906 -29.422 22.828 1 28.5 37 ASN B CA 1
ATOM 3923 C C . ASN B 1 37 ? -9.531 -28.844 22.5 1 28.5 37 ASN B C 1
ATOM 3925 O O . ASN B 1 37 ? -9.148 -27.812 23.031 1 28.5 37 ASN B O 1
ATOM 3929 N N . PRO B 1 38 ? -8.594 -29.703 22.078 1 31.5 38 PRO B N 1
ATOM 3930 C CA . PRO B 1 38 ? -7.227 -29.344 21.703 1 31.5 38 PRO B CA 1
ATOM 3931 C C . PRO B 1 38 ? -7.156 -28.047 20.875 1 31.5 38 PRO B C 1
ATOM 3933 O O . PRO B 1 38 ? -6.148 -27.781 20.219 1 31.5 38 PRO B O 1
ATOM 3936 N N . ALA B 1 39 ? -8.273 -27.453 20.719 1 29.39 39 ALA B N 1
ATOM 3937 C CA . ALA B 1 39 ? -8.344 -26.359 19.75 1 29.39 39 ALA B CA 1
ATOM 3938 C C . ALA B 1 39 ? -7.406 -25.219 20.141 1 29.39 39 ALA B C 1
ATOM 3940 O O . ALA B 1 39 ? -6.953 -24.469 19.281 1 29.39 39 ALA B O 1
ATOM 3941 N N . SER B 1 40 ? -7.633 -24.75 21.453 1 31.28 40 SER B N 1
ATOM 3942 C CA . SER B 1 40 ? -6.871 -23.547 21.75 1 31.28 40 SER B CA 1
ATOM 3943 C C . SER B 1 40 ? -5.383 -23.859 21.875 1 31.28 40 SER B C 1
ATOM 3945 O O . SER B 1 40 ? -4.945 -24.406 22.891 1 31.28 40 SER B O 1
ATOM 3947 N N . THR B 1 41 ? -4.758 -24.438 20.984 1 33.22 41 THR B N 1
ATOM 3948 C CA . THR B 1 41 ? -3.338 -24.75 21.094 1 33.22 41 THR B CA 1
ATOM 3949 C C . THR B 1 41 ? -2.594 -23.625 21.812 1 33.22 41 THR B C 1
ATOM 3951 O O . THR B 1 41 ? -2.203 -22.641 21.203 1 33.22 41 THR B O 1
ATOM 3954 N N . HIS B 1 42 ? -2.988 -23.25 22.984 1 32.16 42 HIS B N 1
ATOM 3955 C CA . HIS B 1 42 ? -2.229 -22.453 23.938 1 32.16 42 HIS B CA 1
ATOM 3956 C C . HIS B 1 42 ? -0.811 -22.984 24.094 1 32.16 42 HIS B C 1
ATOM 3958 O O . HIS B 1 42 ? -0.62 -24.141 24.484 1 32.16 42 HIS B O 1
ATOM 3964 N N . ILE B 1 43 ? 0.075 -22.562 23.203 1 36.09 43 ILE B N 1
ATOM 3965 C CA . ILE B 1 43 ? 1.469 -22.984 23.234 1 36.09 43 ILE B CA 1
ATOM 3966 C C . ILE B 1 43 ? 1.931 -23.094 24.688 1 36.09 43 ILE B C 1
ATOM 3968 O O . ILE B 1 43 ? 2.746 -23.969 25.031 1 36.09 43 ILE B O 1
ATOM 3972 N N . TYR B 1 44 ? 1.739 -22.047 25.547 1 36.06 44 TYR B N 1
ATOM 3973 C CA . TYR B 1 44 ? 2.129 -22.156 26.938 1 36.06 44 TYR B CA 1
ATOM 3974 C C . TYR B 1 44 ? 0.957 -22.625 27.797 1 36.06 44 TYR B C 1
ATOM 3976 O O . TYR B 1 44 ? -0.2 -22.328 27.484 1 36.06 44 TYR B O 1
ATOM 3984 N N . GLY B 1 45 ? 0.923 -23.766 28.438 1 32.66 45 GLY B N 1
ATOM 3985 C CA . GLY B 1 45 ? -0.024 -24.109 29.484 1 32.66 45 GLY B CA 1
ATOM 3986 C C . GLY B 1 45 ? -0.437 -22.922 30.344 1 32.66 45 GLY B C 1
ATOM 3987 O O . GLY B 1 45 ? 0.221 -21.891 30.312 1 32.66 45 GLY B O 1
ATOM 3988 N N . LEU B 1 46 ? -1.564 -22.906 30.953 1 32.34 46 LEU B N 1
ATOM 3989 C CA . LEU B 1 46 ? -2.125 -21.844 31.781 1 32.34 46 LEU B CA 1
ATOM 3990 C C . LEU B 1 46 ? -1.071 -21.281 32.75 1 32.34 46 LEU B C 1
ATOM 3992 O O . LEU B 1 46 ? -1.116 -20.094 33.094 1 32.34 46 LEU B O 1
ATOM 3996 N N . ALA B 1 47 ? -0.31 -22.109 33.5 1 31.64 47 ALA B N 1
ATOM 3997 C CA . ALA B 1 47 ? 0.573 -21.75 34.594 1 31.64 47 ALA B CA 1
ATOM 3998 C C . ALA B 1 47 ? 1.97 -21.391 34.094 1 31.64 47 ALA B C 1
ATOM 4000 O O . ALA B 1 47 ? 2.834 -20.984 34.875 1 31.64 47 ALA B O 1
ATOM 4001 N N . SER B 1 48 ? 2.443 -21.922 33.094 1 36 48 SER B N 1
ATOM 4002 C CA . SER B 1 48 ? 3.844 -21.766 32.688 1 36 48 SER B CA 1
ATOM 4003 C C . SER B 1 48 ? 4.066 -20.484 31.922 1 36 48 SER B C 1
ATOM 4005 O O . SER B 1 48 ? 3.443 -20.266 30.875 1 36 48 SER B O 1
ATOM 4007 N N . TYR B 1 49 ? 4.207 -19.391 32.688 1 35.97 49 TYR B N 1
ATOM 4008 C CA . TYR B 1 49 ? 4.57 -18.094 32.125 1 35.97 49 TYR B CA 1
ATOM 4009 C C . TYR B 1 49 ? 5.977 -18.109 31.531 1 35.97 49 TYR B C 1
ATOM 4011 O O . TYR B 1 49 ? 6.777 -19 31.859 1 35.97 49 TYR B O 1
ATOM 4019 N N . PHE B 1 50 ? 6.219 -17.531 30.453 1 45.69 50 PHE B N 1
ATOM 4020 C CA . PHE B 1 50 ? 7.531 -17.281 29.875 1 45.69 50 PHE B CA 1
ATOM 4021 C C . PHE B 1 50 ? 8.516 -16.812 30.938 1 45.69 50 PHE B C 1
ATOM 4023 O O . PHE B 1 50 ? 8.492 -15.648 31.359 1 45.69 50 PHE B O 1
ATOM 4030 N N . CYS B 1 51 ? 8.547 -17.422 32.031 1 42.97 51 CYS B N 1
ATOM 4031 C CA . CYS B 1 51 ? 9.281 -16.953 33.219 1 42.97 51 CYS B CA 1
ATOM 4032 C C . CYS B 1 51 ? 10.789 -17.094 33 1 42.97 51 CYS B C 1
ATOM 4034 O O . CYS B 1 51 ? 11.578 -16.797 33.906 1 42.97 51 CYS B O 1
ATOM 4036 N N . THR B 1 52 ? 11.227 -17.672 31.891 1 46.25 52 THR B N 1
ATOM 4037 C CA . THR B 1 52 ? 12.68 -17.703 31.938 1 46.25 52 THR B CA 1
ATOM 4038 C C . THR B 1 52 ? 13.273 -16.5 31.219 1 46.25 52 THR B C 1
ATOM 4040 O O . THR B 1 52 ? 12.609 -15.867 30.391 1 46.25 52 THR B O 1
ATOM 4043 N N . ARG B 1 53 ? 14.445 -16.016 31.703 1 45 53 ARG B N 1
ATOM 4044 C CA . ARG B 1 53 ? 15.242 -14.945 31.125 1 45 53 ARG B CA 1
ATOM 4045 C C . ARG B 1 53 ? 15.438 -15.156 29.625 1 45 53 ARG B C 1
ATOM 4047 O O . ARG B 1 53 ? 15.375 -14.195 28.844 1 45 53 ARG B O 1
ATOM 4054 N N . GLU B 1 54 ? 15.586 -16.391 29.375 1 48.69 54 GLU B N 1
ATOM 4055 C CA . GLU B 1 54 ? 15.836 -16.703 27.969 1 48.69 54 GLU B CA 1
ATOM 4056 C C . GLU B 1 54 ? 14.586 -16.469 27.125 1 48.69 54 GLU B C 1
ATOM 4058 O O . GLU B 1 54 ? 14.672 -15.891 26.031 1 48.69 54 GLU B O 1
ATOM 4063 N N . GLU B 1 55 ? 13.523 -16.828 27.688 1 50.38 55 GLU B N 1
ATOM 4064 C CA . GLU B 1 55 ? 12.266 -16.625 26.969 1 50.38 55 GLU B CA 1
ATOM 4065 C C . GLU B 1 55 ? 11.93 -15.148 26.859 1 50.38 55 GLU B C 1
ATOM 4067 O O . GLU B 1 55 ? 11.484 -14.688 25.797 1 50.38 55 GLU B O 1
ATOM 4072 N N . PHE B 1 56 ? 12.281 -14.523 27.812 1 50.38 56 PHE B N 1
ATOM 4073 C CA . PHE B 1 56 ? 12.102 -13.078 27.828 1 50.38 56 PHE B CA 1
ATOM 4074 C C . PHE B 1 56 ? 13 -12.414 26.781 1 50.38 56 PHE B C 1
ATOM 4076 O O . PHE B 1 56 ? 12.555 -11.539 26.047 1 50.38 56 PHE B O 1
ATOM 4083 N N . HIS B 1 57 ? 14.164 -12.789 26.859 1 51.34 57 HIS B N 1
ATOM 4084 C CA . HIS B 1 57 ? 15.094 -12.258 25.875 1 51.34 57 HIS B CA 1
ATOM 4085 C C . HIS B 1 57 ? 14.602 -12.531 24.453 1 51.34 57 HIS B C 1
ATOM 4087 O O . HIS B 1 57 ? 14.672 -11.656 23.594 1 51.34 57 HIS B O 1
ATOM 4093 N N . ASP B 1 58 ? 14.094 -13.633 24.391 1 53.81 58 ASP B N 1
ATOM 4094 C CA . ASP B 1 58 ? 13.609 -13.992 23.062 1 53.81 58 ASP B CA 1
ATOM 4095 C C . ASP B 1 58 ? 12.43 -13.125 22.656 1 53.81 58 ASP B C 1
ATOM 4097 O O . ASP B 1 58 ? 12.359 -12.664 21.5 1 53.81 58 ASP B O 1
ATOM 4101 N N . ILE B 1 59 ? 11.633 -12.898 23.562 1 54.5 59 ILE B N 1
ATOM 4102 C CA . ILE B 1 59 ? 10.461 -12.07 23.297 1 54.5 59 ILE B CA 1
ATOM 4103 C C . ILE B 1 59 ? 10.898 -10.625 23.047 1 54.5 59 ILE B C 1
ATOM 4105 O O . ILE B 1 59 ? 10.406 -9.977 22.125 1 54.5 59 ILE B O 1
ATOM 4109 N N . LEU B 1 60 ? 11.82 -10.227 23.906 1 54.16 60 LEU B N 1
ATOM 4110 C CA . LEU B 1 60 ? 12.297 -8.859 23.75 1 54.16 60 LEU B CA 1
ATOM 4111 C C . LEU B 1 60 ? 13 -8.672 22.406 1 54.16 60 LEU B C 1
ATOM 4113 O O . LEU B 1 60 ? 12.805 -7.66 21.719 1 54.16 60 LEU B O 1
ATOM 4117 N N . ASN B 1 61 ? 13.742 -9.617 22.219 1 51.72 61 ASN B N 1
ATOM 4118 C CA . ASN B 1 61 ? 14.414 -9.547 20.922 1 51.72 61 ASN B CA 1
ATOM 4119 C C . ASN B 1 61 ? 13.414 -9.539 19.766 1 51.72 61 ASN B C 1
ATOM 4121 O O . ASN B 1 61 ? 13.586 -8.797 18.797 1 51.72 61 ASN B O 1
ATOM 4125 N N . GLN B 1 62 ? 12.508 -10.344 20.062 1 52.59 62 GLN B N 1
ATOM 4126 C CA . GLN B 1 62 ? 11.461 -10.367 19.047 1 52.59 62 GLN B CA 1
ATOM 4127 C C . GLN B 1 62 ? 10.75 -9.023 18.953 1 52.59 62 GLN B C 1
ATOM 4129 O O . GLN B 1 62 ? 10.453 -8.539 17.859 1 52.59 62 GLN B O 1
ATOM 4134 N N . MET B 1 63 ? 10.531 -8.562 20.062 1 52.84 63 MET B N 1
ATOM 4135 C CA . MET B 1 63 ? 9.914 -7.242 20.094 1 52.84 63 MET B CA 1
ATOM 4136 C C . MET B 1 63 ? 10.805 -6.211 19.422 1 52.84 63 MET B C 1
ATOM 4138 O O . MET B 1 63 ? 10.32 -5.363 18.672 1 52.84 63 MET B O 1
ATOM 4142 N N . TYR B 1 64 ? 12.055 -6.305 19.766 1 49.53 64 TYR B N 1
ATOM 4143 C CA . TYR B 1 64 ? 13 -5.391 19.141 1 49.53 64 TYR B CA 1
ATOM 4144 C C . TYR B 1 64 ? 13.039 -5.598 17.625 1 49.53 64 TYR B C 1
ATOM 4146 O O . TYR B 1 64 ? 13.055 -4.629 16.859 1 49.53 64 TYR B O 1
ATOM 4154 N N . ASP B 1 65 ? 13.117 -6.816 17.391 1 50.47 65 ASP B N 1
ATOM 4155 C CA . ASP B 1 65 ? 13.125 -7.109 15.961 1 50.47 65 ASP B CA 1
ATOM 4156 C C . ASP B 1 65 ? 11.852 -6.609 15.289 1 50.47 65 ASP B C 1
ATOM 4158 O O . ASP B 1 65 ? 11.891 -6.094 14.172 1 50.47 65 ASP B O 1
ATOM 4162 N N . MET B 1 66 ? 10.828 -6.887 16.047 1 51.22 66 MET B N 1
ATOM 4163 C CA . MET B 1 66 ? 9.555 -6.367 15.539 1 51.22 66 MET B CA 1
ATOM 4164 C C . MET B 1 66 ? 9.625 -4.855 15.359 1 51.22 66 MET B C 1
ATOM 4166 O O . MET B 1 66 ? 9.078 -4.32 14.391 1 51.22 66 MET B O 1
ATOM 4170 N N . GLN B 1 67 ? 10.258 -4.316 16.375 1 47.22 67 GLN B N 1
ATOM 4171 C CA . GLN B 1 67 ? 10.398 -2.867 16.297 1 47.22 67 GLN B CA 1
ATOM 4172 C C . GLN B 1 67 ? 11.266 -2.463 15.117 1 47.22 67 GLN B C 1
ATOM 4174 O O . GLN B 1 67 ? 11.094 -1.382 14.555 1 47.22 67 GLN B O 1
ATOM 4179 N N . ASP B 1 68 ? 12.195 -3.309 14.914 1 44.78 68 ASP B N 1
ATOM 4180 C CA . ASP B 1 68 ? 13.117 -2.965 13.844 1 44.78 68 ASP B CA 1
ATOM 4181 C C . ASP B 1 68 ? 12.516 -3.271 12.477 1 44.78 68 ASP B C 1
ATOM 4183 O O . ASP B 1 68 ? 13.078 -2.906 11.445 1 44.78 68 ASP B O 1
ATOM 4187 N N . GLN B 1 69 ? 11.594 -4.031 12.562 1 46.62 69 GLN B N 1
ATOM 4188 C CA . GLN B 1 69 ? 10.977 -4.281 11.266 1 46.62 69 GLN B CA 1
ATOM 4189 C C . GLN B 1 69 ? 10.109 -3.1 10.828 1 46.62 69 GLN B C 1
ATOM 4191 O O . GLN B 1 69 ? 9.367 -2.541 11.641 1 46.62 69 GLN B O 1
ATOM 4196 N N . PRO B 1 70 ? 10.477 -2.654 9.758 1 44.66 70 PRO B N 1
ATOM 4197 C CA . PRO B 1 70 ? 9.852 -1.423 9.258 1 44.66 70 PRO B CA 1
ATOM 4198 C C . PRO B 1 70 ? 8.336 -1.405 9.445 1 44.66 70 PRO B C 1
ATOM 4200 O O . PRO B 1 70 ? 7.766 -0.359 9.758 1 44.66 70 PRO B O 1
ATOM 4203 N N . SER B 1 71 ? 7.762 -2.719 9.258 1 46.97 71 SER B N 1
ATOM 4204 C CA . SER B 1 71 ? 6.305 -2.732 9.328 1 46.97 71 SER B CA 1
ATOM 4205 C C . SER B 1 71 ? 5.824 -2.502 10.758 1 46.97 71 SER B C 1
ATOM 4207 O O . SER B 1 71 ? 4.66 -2.154 10.977 1 46.97 71 SER B O 1
ATOM 4209 N N . TYR B 1 72 ? 6.797 -2.814 11.625 1 50.97 72 TYR B N 1
ATOM 4210 C CA . TYR B 1 72 ? 6.383 -2.627 13.008 1 50.97 72 TYR B CA 1
ATOM 4211 C C . TYR B 1 72 ? 7.145 -1.472 13.648 1 50.97 72 TYR B C 1
ATOM 4213 O O . TYR B 1 72 ? 7.09 -1.286 14.867 1 50.97 72 TYR B O 1
ATOM 4221 N N . ARG B 1 73 ? 7.914 -0.835 12.789 1 53.5 73 ARG B N 1
ATOM 4222 C CA . ARG B 1 73 ? 8.688 0.268 13.352 1 53.5 73 ARG B CA 1
ATOM 4223 C C . ARG B 1 73 ? 7.793 1.457 13.68 1 53.5 73 ARG B C 1
ATOM 4225 O O . ARG B 1 73 ? 7.504 2.281 12.805 1 53.5 73 ARG B O 1
ATOM 4232 N N . ARG B 1 74 ? 7.301 1.226 14.773 1 65.06 74 ARG B N 1
ATOM 4233 C CA . ARG B 1 74 ? 6.578 2.406 15.234 1 65.06 74 ARG B CA 1
ATOM 4234 C C . ARG B 1 74 ? 7.543 3.527 15.609 1 65.06 74 ARG B C 1
ATOM 4236 O O . ARG B 1 74 ? 8.641 3.27 16.094 1 65.06 74 ARG B O 1
ATOM 4243 N N . GLY B 1 75 ? 7.285 4.586 15.062 1 70.56 75 GLY B N 1
ATOM 4244 C CA . GLY B 1 75 ? 7.984 5.754 15.578 1 70.56 75 GLY B CA 1
ATOM 4245 C C . GLY B 1 75 ? 7.684 6.031 17.031 1 70.56 75 GLY B C 1
ATOM 4246 O O . GLY B 1 75 ? 6.727 5.484 17.594 1 70.56 75 GLY B O 1
ATOM 4247 N N . TYR B 1 76 ? 8.625 6.75 17.625 1 75.19 76 TYR B N 1
ATOM 4248 C CA . TYR B 1 76 ? 8.445 7.145 19.016 1 75.19 76 TYR B CA 1
ATOM 4249 C C . TYR B 1 76 ? 7.688 8.461 19.125 1 75.19 76 TYR B C 1
ATOM 4251 O O . TYR B 1 76 ? 8.148 9.492 18.625 1 75.19 76 TYR B O 1
ATOM 4259 N N . PRO B 1 77 ? 6.586 8.352 19.766 1 81.38 77 PRO B N 1
ATOM 4260 C CA . PRO B 1 77 ? 5.781 9.57 19.844 1 81.38 77 PRO B CA 1
ATOM 4261 C C . PRO B 1 77 ? 6.551 10.75 20.453 1 81.38 77 PRO B C 1
ATOM 4263 O O . PRO B 1 77 ? 6.395 11.891 20.016 1 81.38 77 PRO B O 1
ATOM 4266 N N . ASN B 1 78 ? 7.391 10.461 21.438 1 83.19 78 ASN B N 1
ATOM 4267 C CA . ASN B 1 78 ? 8.156 11.539 22.031 1 83.19 78 ASN B CA 1
ATOM 4268 C C . ASN B 1 78 ? 9.086 12.203 21.031 1 83.19 78 ASN B C 1
ATOM 4270 O O . ASN B 1 78 ? 9.266 13.422 21.047 1 83.19 78 ASN B O 1
ATOM 4274 N N . VAL B 1 79 ? 9.672 11.344 20.219 1 86.06 79 VAL B N 1
ATOM 4275 C CA . VAL B 1 79 ? 10.555 11.875 19.172 1 86.06 79 VAL B CA 1
ATOM 4276 C C . VAL B 1 79 ? 9.742 12.672 18.156 1 86.06 79 VAL B C 1
ATOM 4278 O O . VAL B 1 79 ? 10.18 13.727 17.703 1 86.06 79 VAL B O 1
ATOM 4281 N N . MET B 1 80 ? 8.57 12.219 17.859 1 93.19 80 MET B N 1
ATOM 4282 C CA . MET B 1 80 ? 7.691 12.93 16.938 1 93.19 80 MET B CA 1
ATOM 4283 C C . MET B 1 80 ? 7.336 14.312 17.469 1 93.19 80 MET B C 1
ATOM 4285 O O . MET B 1 80 ? 7.426 15.305 16.75 1 93.19 80 MET B O 1
ATOM 4289 N N . HIS B 1 81 ? 7.039 14.336 18.734 1 94.81 81 HIS B N 1
ATOM 4290 C CA . HIS B 1 81 ? 6.715 15.602 19.375 1 94.81 81 HIS B CA 1
ATOM 4291 C C . HIS B 1 81 ? 7.898 16.562 19.328 1 94.81 81 HIS B C 1
ATOM 4293 O O . HIS B 1 81 ? 7.73 17.75 19 1 94.81 81 HIS B O 1
ATOM 4299 N N . ASP B 1 82 ? 9 16.031 19.609 1 94.31 82 ASP B N 1
ATOM 4300 C CA . ASP B 1 82 ? 10.203 16.859 19.625 1 94.31 82 ASP B CA 1
ATOM 4301 C C . ASP B 1 82 ? 10.5 17.406 18.234 1 94.31 82 ASP B C 1
ATOM 4303 O O . ASP B 1 82 ? 10.852 18.578 18.094 1 94.31 82 ASP B O 1
ATOM 4307 N N . MET B 1 83 ? 10.344 16.578 17.281 1 95.69 83 MET B N 1
ATOM 4308 C CA . MET B 1 83 ? 10.625 17 15.906 1 95.69 83 MET B CA 1
ATOM 4309 C C . MET B 1 83 ? 9.648 18.078 15.453 1 95.69 83 MET B C 1
ATOM 4311 O O . MET B 1 83 ? 10.055 19.078 14.852 1 95.69 83 MET B O 1
ATOM 4315 N N . PHE B 1 84 ? 8.391 17.938 15.758 1 97.94 84 PHE B N 1
ATOM 4316 C CA . PHE B 1 84 ? 7.41 18.938 15.383 1 97.94 84 PHE B CA 1
ATOM 4317 C C . PHE B 1 84 ? 7.637 20.234 16.156 1 97.94 84 PHE B C 1
ATOM 4319 O O . PHE B 1 84 ? 7.414 21.328 15.625 1 97.94 84 PHE B O 1
ATOM 4326 N N . ASN B 1 85 ? 8.047 20.078 17.375 1 97.19 85 ASN B N 1
ATOM 4327 C CA . ASN B 1 85 ? 8.359 21.266 18.156 1 97.19 85 ASN B CA 1
ATOM 4328 C C . ASN B 1 85 ? 9.539 22.031 17.578 1 97.19 85 ASN B C 1
ATOM 4330 O O . ASN B 1 85 ? 9.5 23.266 17.484 1 97.19 85 ASN B O 1
ATOM 4334 N N . LYS B 1 86 ? 10.539 21.344 17.25 1 97.06 86 LYS B N 1
ATOM 4335 C CA . LYS B 1 86 ? 11.695 21.969 16.609 1 97.06 86 LYS B CA 1
ATOM 4336 C C . LYS B 1 86 ? 11.312 22.656 15.305 1 97.06 86 LYS B C 1
ATOM 4338 O O . LYS B 1 86 ? 11.773 23.766 15.016 1 97.06 86 LYS B O 1
ATOM 4343 N N . LEU B 1 87 ? 10.508 22.031 14.57 1 97.94 87 LEU B N 1
ATOM 4344 C CA . LEU B 1 87 ? 10.031 22.594 13.32 1 97.94 87 LEU B CA 1
ATOM 4345 C C . LEU B 1 87 ? 9.242 23.875 13.578 1 97.94 87 LEU B C 1
ATOM 4347 O O . LEU B 1 87 ? 9.414 24.859 12.867 1 97.94 87 LEU B O 1
ATOM 4351 N N . HIS B 1 88 ? 8.414 23.812 14.547 1 97.75 88 HIS B N 1
ATOM 4352 C CA . HIS B 1 88 ? 7.582 24.969 14.875 1 97.75 88 HIS B CA 1
ATOM 4353 C C . HIS B 1 88 ? 8.438 26.156 15.297 1 97.75 88 HIS B C 1
ATOM 4355 O O . HIS B 1 88 ? 8.195 27.281 14.859 1 97.75 88 HIS B O 1
ATOM 4361 N N . ILE B 1 89 ? 9.438 25.922 16.078 1 97.06 89 ILE B N 1
ATOM 4362 C CA . ILE B 1 89 ? 10.336 26.984 16.531 1 97.06 89 ILE B CA 1
ATOM 4363 C C . ILE B 1 89 ? 11.086 27.562 15.336 1 97.06 89 ILE B C 1
ATOM 4365 O O . ILE B 1 89 ? 11.211 28.781 15.211 1 97.06 89 ILE B O 1
ATOM 4369 N N . ALA B 1 90 ? 11.547 26.703 14.523 1 97.25 90 ALA B N 1
ATOM 4370 C CA . ALA B 1 90 ? 12.266 27.141 13.336 1 97.25 90 ALA B CA 1
ATOM 4371 C C . ALA B 1 90 ? 11.367 27.984 12.438 1 97.25 90 ALA B C 1
ATOM 4373 O O . ALA B 1 90 ? 11.805 28.984 11.859 1 97.25 90 ALA B O 1
ATOM 4374 N N . MET B 1 91 ? 10.172 27.562 12.305 1 97 91 MET B N 1
ATOM 4375 C CA . MET B 1 91 ? 9.203 28.281 11.477 1 97 91 MET B CA 1
ATOM 4376 C C . MET B 1 91 ? 8.906 29.672 12.055 1 97 91 MET B C 1
ATOM 4378 O O . MET B 1 91 ? 8.852 30.656 11.312 1 97 91 MET B O 1
ATOM 4382 N N . MET B 1 92 ? 8.703 2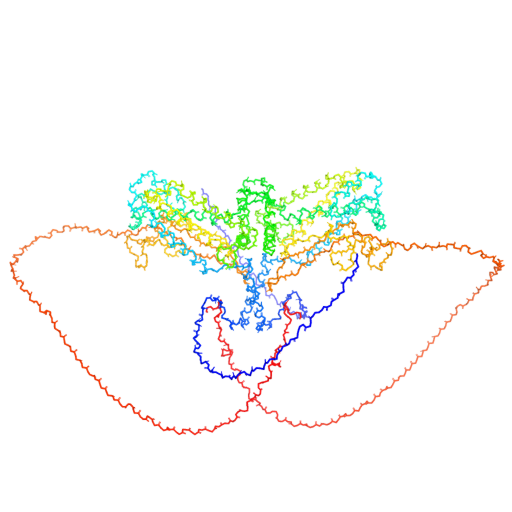9.734 13.281 1 95.44 92 MET B N 1
ATOM 4383 C CA . MET B 1 92 ? 8.453 31 13.945 1 95.44 92 MET B CA 1
ATOM 4384 C C . MET B 1 92 ? 9.648 31.938 13.789 1 95.44 92 MET B C 1
ATOM 4386 O O . MET B 1 92 ? 9.484 33.125 13.508 1 95.44 92 MET B O 1
ATOM 4390 N N . SER B 1 93 ? 10.797 31.344 13.938 1 95.94 93 SER B N 1
ATOM 4391 C CA . SER B 1 93 ? 12.016 32.125 13.781 1 95.94 93 SER B CA 1
ATOM 4392 C C . SER B 1 93 ? 12.148 32.688 12.359 1 95.94 93 SER B C 1
ATOM 4394 O O . SER B 1 93 ? 12.523 33.844 12.164 1 95.94 93 SER B O 1
ATOM 4396 N N . TRP B 1 94 ? 11.906 31.828 11.43 1 97.5 94 TRP B N 1
ATOM 4397 C CA . TRP B 1 94 ? 11.992 32.219 10.031 1 97.5 94 TRP B CA 1
ATOM 4398 C C . TRP B 1 94 ? 11 33.344 9.719 1 97.5 94 TRP B C 1
ATOM 4400 O O . TRP B 1 94 ? 11.344 34.344 9.062 1 97.5 94 TRP B O 1
ATOM 4410 N N . THR B 1 95 ? 9.742 33.188 10.172 1 95.81 95 THR B N 1
ATOM 4411 C CA . THR B 1 95 ? 8.711 34.188 9.906 1 95.81 95 THR B CA 1
ATOM 4412 C C . THR B 1 95 ? 9.047 35.5 10.594 1 95.81 95 THR B C 1
ATOM 4414 O O . THR B 1 95 ? 8.82 36.594 10.031 1 95.81 95 THR B O 1
ATOM 4417 N N . TRP B 1 96 ? 9.562 35.406 11.727 1 93.31 96 TRP B N 1
ATOM 4418 C CA . TRP B 1 96 ? 9.961 36.625 12.461 1 93.31 96 TRP B CA 1
ATOM 4419 C C . TRP B 1 96 ? 11.062 37.375 11.727 1 93.31 96 TRP B C 1
ATOM 4421 O O . TRP B 1 96 ? 11.055 38.594 11.656 1 93.31 96 TRP B O 1
ATOM 4431 N N . GLN B 1 97 ? 11.93 36.656 11.203 1 94.44 97 GLN B N 1
ATOM 4432 C CA . GLN B 1 97 ? 13.109 37.25 10.57 1 94.44 97 GLN B CA 1
ATOM 4433 C C . GLN B 1 97 ? 12.758 37.875 9.227 1 94.44 97 GLN B C 1
ATOM 4435 O O . GLN B 1 97 ? 13.344 38.906 8.844 1 94.44 97 GLN B O 1
ATOM 4440 N N . TRP B 1 98 ? 11.766 37.281 8.539 1 96.19 98 TRP B N 1
ATOM 4441 C CA . TRP B 1 98 ? 11.688 37.656 7.133 1 96.19 98 TRP B CA 1
ATOM 4442 C C . TRP B 1 98 ? 10.336 38.281 6.812 1 96.19 98 TRP B C 1
ATOM 4444 O O . TRP B 1 98 ? 10.117 38.75 5.691 1 96.19 98 TRP B O 1
ATOM 4454 N N . SER B 1 99 ? 9.43 38.344 7.773 1 95.19 99 SER B N 1
ATOM 4455 C CA . SER B 1 99 ? 8.141 39 7.547 1 95.19 99 SER B CA 1
ATOM 4456 C C . SER B 1 99 ? 8.281 40.5 7.523 1 95.19 99 SER B C 1
ATOM 4458 O O . SER B 1 99 ? 9.273 41.062 8.023 1 95.19 99 SER B O 1
ATOM 4460 N N . GLN B 1 100 ? 7.293 41.156 7.016 1 91.12 100 GLN B N 1
ATOM 4461 C CA . GLN B 1 100 ? 7.234 42.625 6.973 1 91.12 100 GLN B CA 1
ATOM 4462 C C . GLN B 1 100 ? 7.191 43.219 8.375 1 91.12 100 GLN B C 1
ATOM 4464 O O . GLN B 1 100 ? 6.34 42.844 9.188 1 91.12 100 GLN B O 1
ATOM 4469 N N . GLU B 1 101 ? 8.094 44.094 8.695 1 76.5 101 GLU B N 1
ATOM 4470 C CA . GLU B 1 101 ? 8.227 44.688 10.031 1 76.5 101 GLU B CA 1
ATOM 4471 C C . GLU B 1 101 ? 7.301 45.875 10.195 1 76.5 101 GLU B C 1
ATOM 4473 O O . GLU B 1 101 ? 6.824 46.156 11.297 1 76.5 101 GLU B O 1
ATOM 4478 N N . LYS B 1 102 ? 7.23 46.656 9.172 1 70.44 102 LYS B N 1
ATOM 4479 C CA . LYS B 1 102 ? 6.59 47.969 9.258 1 70.44 102 LYS B CA 1
ATOM 4480 C C . LYS B 1 102 ? 5.074 47.844 9.109 1 70.44 102 LYS B C 1
ATOM 4482 O O . LYS B 1 102 ? 4.43 48.719 8.531 1 70.44 102 LYS B O 1
ATOM 4487 N N . GLY B 1 103 ? 4.531 46.75 9.633 1 76.62 103 GLY B N 1
ATOM 4488 C CA . GLY B 1 103 ? 3.084 46.625 9.547 1 76.62 103 GLY B CA 1
ATOM 4489 C C . GLY B 1 103 ? 2.59 46.375 8.141 1 76.62 103 GLY B C 1
ATOM 4490 O O . GLY B 1 103 ? 3.322 45.812 7.312 1 76.62 103 GLY B O 1
ATOM 4491 N N . ALA B 1 104 ? 1.266 46.594 7.883 1 84.94 104 ALA B N 1
ATOM 4492 C CA . ALA B 1 104 ? 0.616 46.281 6.617 1 84.94 104 ALA B CA 1
ATOM 4493 C C . ALA B 1 104 ? 0.288 47.531 5.82 1 84.94 104 ALA B C 1
ATOM 4495 O O . ALA B 1 104 ? -0.631 47.531 5 1 84.94 104 ALA B O 1
ATOM 4496 N N . GLU B 1 105 ? 1.093 48.562 6.039 1 86.44 105 GLU B N 1
ATOM 4497 C CA . GLU B 1 105 ? 0.777 49.844 5.422 1 86.44 105 GLU B CA 1
ATOM 4498 C C . GLU B 1 105 ? 1.062 49.844 3.924 1 86.44 105 GLU B C 1
ATOM 4500 O O . GLU B 1 105 ? 0.436 50.562 3.158 1 86.44 105 GLU B O 1
ATOM 4505 N N . HIS B 1 106 ? 1.979 49.094 3.506 1 90.06 106 HIS B N 1
ATOM 4506 C CA . HIS B 1 106 ? 2.352 49 2.098 1 90.06 106 HIS B CA 1
ATOM 4507 C C . HIS B 1 106 ? 1.305 48.25 1.287 1 90.06 106 HIS B C 1
ATOM 4509 O O . HIS B 1 106 ? 1.298 48.312 0.056 1 90.06 106 HIS B O 1
ATOM 4515 N N . LEU B 1 107 ? 0.374 47.625 1.97 1 94.75 107 LEU B N 1
ATOM 4516 C CA . LEU B 1 107 ? -0.608 46.781 1.293 1 94.75 107 LEU B CA 1
ATOM 4517 C C . LEU B 1 107 ? -1.874 47.562 0.977 1 94.75 107 LEU B C 1
ATOM 4519 O O . LEU B 1 107 ? -2.359 48.344 1.813 1 94.75 107 LEU B O 1
ATOM 4523 N N . SER B 1 108 ? -2.311 47.406 -0.227 1 95.88 108 SER B N 1
ATOM 4524 C CA . SER B 1 108 ? -3.625 47.938 -0.57 1 95.88 108 SER B CA 1
ATOM 4525 C C . SER B 1 108 ? -4.738 47.094 0.059 1 95.88 108 SER B C 1
ATOM 4527 O O . SER B 1 108 ? -4.508 45.969 0.498 1 95.88 108 SER B O 1
ATOM 4529 N N . ASN B 1 109 ? -5.918 47.656 0.062 1 95.25 109 ASN B N 1
ATOM 4530 C CA . ASN B 1 109 ? -7.055 46.906 0.607 1 95.25 109 ASN B CA 1
ATOM 4531 C C . ASN B 1 109 ? -7.344 45.656 -0.194 1 95.25 109 ASN B C 1
ATOM 4533 O O . ASN B 1 109 ? -7.738 44.625 0.371 1 95.25 109 ASN B O 1
ATOM 4537 N N . ASP B 1 110 ? -7.148 45.781 -1.441 1 96.62 110 ASP B N 1
ATOM 4538 C CA . ASP B 1 110 ? -7.367 44.594 -2.289 1 96.62 110 ASP B CA 1
ATOM 4539 C C . ASP B 1 110 ? -6.352 43.5 -1.982 1 96.62 110 ASP B C 1
ATOM 4541 O O . ASP B 1 110 ? -6.703 42.312 -1.943 1 96.62 110 ASP B O 1
ATOM 4545 N N . GLU B 1 111 ? -5.16 43.938 -1.784 1 97.38 111 GLU B N 1
ATOM 4546 C CA . GLU B 1 111 ? -4.105 42.969 -1.464 1 97.38 111 GLU B CA 1
ATOM 4547 C C . GLU B 1 111 ? -4.359 42.312 -0.116 1 97.38 111 GLU B C 1
ATOM 4549 O O . GLU B 1 111 ? -4.16 41.094 0.03 1 97.38 111 GLU B O 1
ATOM 4554 N N . LYS B 1 112 ? -4.789 43.094 0.762 1 96.88 112 LYS B N 1
ATOM 4555 C CA . LYS B 1 112 ? -5.133 42.562 2.08 1 96.88 112 LYS B CA 1
ATOM 4556 C C . LYS B 1 112 ? -6.219 41.5 1.979 1 96.88 112 LYS B C 1
ATOM 4558 O O . LYS B 1 112 ? -6.102 40.438 2.584 1 96.88 112 LYS B O 1
ATOM 4563 N N . GLN B 1 113 ? -7.152 41.75 1.221 1 97.19 113 GLN B N 1
ATOM 4564 C CA . GLN B 1 113 ? -8.266 40.812 1.091 1 97.19 113 GLN B CA 1
ATOM 4565 C C . GLN B 1 113 ? -7.848 39.562 0.327 1 97.19 113 GLN B C 1
ATOM 4567 O O . GLN B 1 113 ? -8.344 38.469 0.604 1 97.19 113 GLN B O 1
ATOM 4572 N N . GLU B 1 114 ? -6.98 39.719 -0.63 1 98 114 GLU B N 1
ATOM 4573 C CA . GLU B 1 114 ? -6.461 38.562 -1.343 1 98 114 GLU B CA 1
ATOM 4574 C C . GLU B 1 114 ? -5.703 37.625 -0.4 1 98 114 GLU B C 1
ATOM 4576 O O . GLU B 1 114 ? -5.793 36.406 -0.525 1 98 114 GLU B O 1
ATOM 4581 N N . ILE B 1 115 ? -4.949 38.219 0.49 1 98.06 115 ILE B N 1
ATOM 4582 C CA . ILE B 1 115 ? -4.203 37.438 1.473 1 98.06 115 ILE B CA 1
ATOM 4583 C C . ILE B 1 115 ? -5.172 36.656 2.357 1 98.06 115 ILE B C 1
ATOM 4585 O O . ILE B 1 115 ? -5.004 35.438 2.562 1 98.06 115 ILE B O 1
ATOM 4589 N N . ILE B 1 116 ? -6.18 37.281 2.811 1 98.19 116 ILE B N 1
ATOM 4590 C CA . ILE B 1 116 ? -7.172 36.625 3.668 1 98.19 116 ILE B CA 1
ATOM 4591 C C . ILE B 1 116 ? -7.863 35.5 2.908 1 98.19 116 ILE B C 1
ATOM 4593 O O . ILE B 1 116 ? -8.039 34.406 3.439 1 98.19 116 ILE B O 1
ATOM 4597 N N . ALA B 1 117 ? -8.188 35.781 1.702 1 98.25 117 ALA B N 1
ATOM 4598 C CA . ALA B 1 117 ? -8.867 34.781 0.877 1 98.25 117 ALA B CA 1
ATOM 4599 C C . ALA B 1 117 ? -7.996 33.531 0.675 1 98.25 117 ALA B C 1
ATOM 4601 O O . ALA B 1 117 ? -8.5 32.438 0.623 1 98.25 117 ALA B O 1
ATOM 4602 N N . SER B 1 118 ? -6.754 33.75 0.542 1 98.06 118 SER B N 1
ATOM 4603 C CA . SER B 1 118 ? -5.824 32.656 0.295 1 98.06 118 SER B CA 1
ATOM 4604 C C . SER B 1 118 ? -5.695 31.75 1.517 1 98.06 118 SER B C 1
ATOM 4606 O O . SER B 1 118 ? -5.215 30.625 1.412 1 98.06 118 SER B O 1
ATOM 4608 N N . LEU B 1 119 ? -6.141 32.219 2.639 1 98.38 119 LEU B N 1
ATOM 4609 C CA . LEU B 1 119 ? -6.012 31.453 3.885 1 98.38 119 LEU B CA 1
ATOM 4610 C C . LEU B 1 119 ? -7.359 30.875 4.305 1 98.38 119 LEU B C 1
ATOM 4612 O O . LEU B 1 119 ? -7.625 30.719 5.5 1 98.38 119 LEU B O 1
ATOM 4616 N N . GLN B 1 120 ? -8.141 30.594 3.299 1 97 120 GLN B N 1
ATOM 4617 C CA . GLN B 1 120 ? -9.398 29.922 3.59 1 97 120 GLN B CA 1
ATOM 4618 C C . GLN B 1 120 ? -9.164 28.625 4.359 1 97 120 GLN B C 1
ATOM 4620 O O . GLN B 1 120 ? -8.305 27.828 3.992 1 97 120 GLN B O 1
ATOM 4625 N N . GLY B 1 121 ? -9.875 28.422 5.484 1 96.56 121 GLY B N 1
ATOM 4626 C CA . GLY B 1 121 ? -9.711 27.266 6.348 1 96.56 121 GLY B CA 1
ATOM 4627 C C . GLY B 1 121 ? -8.828 27.547 7.555 1 96.56 121 GLY B C 1
ATOM 4628 O O . GLY B 1 121 ? -8.828 26.766 8.516 1 96.56 121 GLY B O 1
ATOM 4629 N N . GLN B 1 122 ? -8.062 28.672 7.449 1 98.19 122 GLN B N 1
ATOM 4630 C CA . GLN B 1 122 ? -7.188 29 8.578 1 98.19 122 GLN B CA 1
ATOM 4631 C C . GLN B 1 122 ? -7.402 30.422 9.047 1 98.19 122 GLN B C 1
ATOM 4633 O O . GLN B 1 122 ? -6.867 30.844 10.078 1 98.19 122 GLN B O 1
ATOM 4638 N N . CYS B 1 123 ? -8.109 31.156 8.305 1 98.44 123 CYS B N 1
ATOM 4639 C CA . CYS B 1 123 ? -8.461 32.531 8.68 1 98.44 123 CYS B CA 1
ATOM 4640 C C . CYS B 1 123 ? -9.922 32.812 8.367 1 98.44 123 CYS B C 1
ATOM 4642 O O . CYS B 1 123 ? -10.43 32.406 7.316 1 98.44 123 CYS B O 1
ATOM 4644 N N . VAL B 1 124 ? -10.523 33.469 9.266 1 98.12 124 VAL B N 1
ATOM 4645 C CA . VAL B 1 124 ? -11.891 33.875 8.984 1 98.12 124 VAL B CA 1
ATOM 4646 C C . VAL B 1 124 ? -11.914 34.781 7.762 1 98.12 124 VAL B C 1
ATOM 4648 O O . VAL B 1 124 ? -10.969 35.562 7.539 1 98.12 124 VAL B O 1
ATOM 4651 N N . GLN B 1 125 ? -12.938 34.75 7.027 1 97.69 125 GLN B N 1
ATOM 4652 C CA . GLN B 1 125 ? -13.023 35.469 5.766 1 97.69 125 GLN B CA 1
ATOM 4653 C C . GLN B 1 125 ? -13.695 36.812 5.953 1 97.69 125 GLN B C 1
ATOM 4655 O O . GLN B 1 125 ? -14.609 37.188 5.207 1 97.69 125 GLN B O 1
ATOM 4660 N N . ASP B 1 126 ? -13.242 37.5 6.918 1 96.75 126 ASP B N 1
ATOM 4661 C CA . ASP B 1 126 ? -13.656 38.875 7.195 1 96.75 126 ASP B CA 1
ATOM 4662 C C . ASP B 1 126 ? -12.68 39.875 6.594 1 96.75 126 ASP B C 1
ATOM 4664 O O . ASP B 1 126 ? -11.664 39.469 6.008 1 96.75 126 ASP B O 1
ATOM 4668 N N . ASP B 1 127 ? -13.102 41.125 6.746 1 96.56 127 ASP B N 1
ATOM 4669 C CA . ASP B 1 127 ? -12.188 42.156 6.305 1 96.56 127 ASP B CA 1
ATOM 4670 C C . ASP B 1 127 ? -10.953 42.219 7.195 1 96.56 127 ASP B C 1
ATOM 4672 O O . ASP B 1 127 ? -11.039 42 8.398 1 96.56 127 ASP B O 1
ATOM 4676 N N . TRP B 1 128 ? -9.828 42.625 6.562 1 96.62 128 TRP B N 1
ATOM 4677 C CA . TRP B 1 128 ? -8.531 42.656 7.23 1 96.62 128 TRP B CA 1
ATOM 4678 C C . TRP B 1 128 ? -8.609 43.5 8.5 1 96.62 128 TRP B C 1
ATOM 4680 O O . TRP B 1 128 ? -8.125 43.094 9.555 1 96.62 128 TRP B O 1
ATOM 4690 N N . ASP B 1 129 ? -9.203 44.656 8.453 1 95 129 ASP B N 1
ATOM 4691 C CA . ASP B 1 129 ? -9.227 45.594 9.57 1 95 129 ASP B CA 1
ATOM 4692 C C . ASP B 1 129 ? -10.102 45.094 10.703 1 95 129 ASP B C 1
ATOM 4694 O O . ASP B 1 129 ? -9.82 45.344 11.875 1 95 129 ASP B O 1
ATOM 4698 N N . SER B 1 130 ? -11.109 44.406 10.305 1 96.38 130 SER B N 1
ATOM 4699 C CA . SER B 1 130 ? -11.969 43.812 11.32 1 96.38 130 SER B CA 1
ATOM 4700 C C . SER B 1 130 ? -11.227 42.75 12.109 1 96.38 130 SER B C 1
ATOM 4702 O O . SER B 1 130 ? -11.32 42.688 13.336 1 96.38 130 SER B O 1
ATOM 4704 N N . ILE B 1 131 ? -10.5 41.875 11.438 1 97.5 131 ILE B N 1
ATOM 4705 C CA . ILE B 1 131 ? -9.719 40.812 12.078 1 97.5 131 ILE B CA 1
ATOM 4706 C C . ILE B 1 131 ? -8.648 41.438 12.977 1 97.5 131 ILE B C 1
ATOM 4708 O O . ILE B 1 131 ? -8.469 41.031 14.117 1 97.5 131 ILE B O 1
ATOM 4712 N N . ARG B 1 132 ? -8 42.438 12.406 1 95.88 132 ARG B N 1
ATOM 4713 C CA . ARG B 1 132 ? -6.938 43.125 13.125 1 95.88 132 ARG B CA 1
ATOM 4714 C C . ARG B 1 132 ? -7.469 43.75 14.398 1 95.88 132 ARG B C 1
ATOM 4716 O O . ARG B 1 132 ? -6.848 43.656 15.461 1 95.88 132 ARG B O 1
ATOM 4723 N N . ALA B 1 133 ? -8.617 44.344 14.352 1 95.31 133 ALA B N 1
ATOM 4724 C CA . ALA B 1 133 ? -9.195 45.062 15.484 1 95.31 133 ALA B CA 1
ATOM 4725 C C . ALA B 1 133 ? -9.562 44.125 16.609 1 95.31 133 ALA B C 1
ATOM 4727 O O . ALA B 1 133 ? -9.5 44.469 17.797 1 95.31 133 ALA B O 1
ATOM 4728 N N . LEU B 1 134 ? -9.898 42.938 16.203 1 96.19 134 LEU B N 1
ATOM 4729 C CA . LEU B 1 134 ? -10.359 41.969 17.188 1 96.19 134 LEU B CA 1
ATOM 4730 C C . LEU B 1 134 ? -9.188 41.188 17.781 1 96.19 134 LEU B C 1
ATOM 4732 O O . LEU B 1 134 ? -9.359 40.438 18.75 1 96.19 134 LEU B O 1
ATOM 4736 N N . SER B 1 135 ? -8.023 41.312 17.25 1 96.12 135 SER B N 1
ATOM 4737 C CA . SER B 1 135 ? -6.844 40.562 17.641 1 96.12 135 SER B CA 1
ATOM 4738 C C . SER B 1 135 ? -6.082 41.281 18.766 1 96.12 135 SER B C 1
ATOM 4740 O O . SER B 1 135 ? -6.266 42.469 18.969 1 96.12 135 SER B O 1
ATOM 4742 N N . PRO B 1 136 ? -5.312 40.594 19.5 1 94.5 136 PRO B N 1
ATOM 4743 C CA . PRO B 1 136 ? -4.484 41.25 20.516 1 94.5 136 PRO B CA 1
ATOM 4744 C C . PRO B 1 136 ? -3.473 42.219 19.906 1 94.5 136 PRO B C 1
ATOM 4746 O O . PRO B 1 136 ? -3.107 42.094 18.734 1 94.5 136 PRO B O 1
ATOM 4749 N N . PRO B 1 137 ? -2.992 43.125 20.688 1 93.12 137 PRO B N 1
ATOM 4750 C CA . PRO B 1 137 ? -2.129 44.188 20.172 1 93.12 137 PRO B CA 1
ATOM 4751 C C . PRO B 1 137 ? -0.89 43.656 19.453 1 93.12 137 PRO B C 1
ATOM 4753 O O . PRO B 1 137 ? -0.482 44.219 18.422 1 93.12 137 PRO B O 1
ATOM 4756 N N . ALA B 1 138 ? -0.26 42.656 20.031 1 92 138 ALA B N 1
ATOM 4757 C CA . ALA B 1 138 ? 0.947 42.094 19.406 1 92 138 ALA B CA 1
ATOM 4758 C C . ALA B 1 138 ? 0.654 41.562 18.016 1 92 138 ALA B C 1
ATOM 4760 O O . ALA B 1 138 ? 1.476 41.719 17.109 1 92 138 ALA B O 1
ATOM 4761 N N . VAL B 1 139 ? -0.503 40.938 17.797 1 94.56 139 VAL B N 1
ATOM 4762 C CA . VAL B 1 139 ? -0.909 40.438 16.484 1 94.56 139 VAL B CA 1
ATOM 4763 C C . VAL B 1 139 ? -1.191 41.594 15.547 1 94.56 139 VAL B C 1
ATOM 4765 O O . VAL B 1 139 ? -0.847 41.562 14.359 1 94.56 139 VAL B O 1
ATOM 4768 N N . ARG B 1 140 ? -1.755 42.656 16.047 1 93.75 140 ARG B N 1
ATOM 4769 C CA . ARG B 1 140 ? -2.021 43.844 15.242 1 93.75 140 ARG B CA 1
ATOM 4770 C C . ARG B 1 140 ? -0.732 44.438 14.664 1 93.75 140 ARG B C 1
ATOM 4772 O O . ARG B 1 140 ? -0.706 44.875 13.508 1 93.75 140 ARG B O 1
ATOM 4779 N N . CYS B 1 141 ? 0.24 44.406 15.516 1 92.06 141 CYS B N 1
ATOM 4780 C CA . CYS B 1 141 ? 1.526 44.938 15.117 1 92.06 141 CYS B CA 1
ATOM 4781 C C . CYS B 1 141 ? 2.24 44.031 14.133 1 92.06 141 CYS B C 1
ATOM 4783 O O . CYS B 1 141 ? 2.934 44.5 13.227 1 92.06 141 CYS B O 1
ATOM 4785 N N . ASP B 1 142 ? 2.049 42.75 14.32 1 93.75 142 ASP B N 1
ATOM 4786 C CA . ASP B 1 142 ? 2.77 41.75 13.516 1 93.75 142 ASP B CA 1
ATOM 4787 C C . ASP B 1 142 ? 1.805 40.906 12.695 1 93.75 142 ASP B C 1
ATOM 4789 O O . ASP B 1 142 ? 1.97 39.688 12.609 1 93.75 142 ASP B O 1
ATOM 4793 N N . MET B 1 143 ? 0.803 41.5 12.156 1 94.94 143 MET B N 1
ATOM 4794 C CA . MET B 1 143 ? -0.226 40.781 11.414 1 94.94 143 MET B CA 1
ATOM 4795 C C . MET B 1 143 ? 0.379 40.031 10.227 1 94.94 143 MET B C 1
ATOM 4797 O O . MET B 1 143 ? -0 38.906 9.945 1 94.94 143 MET B O 1
ATOM 4801 N N . CYS B 1 144 ? 1.339 40.625 9.531 1 95.88 144 CYS B N 1
ATOM 4802 C CA . CYS B 1 144 ? 1.973 40 8.383 1 95.88 144 CYS B CA 1
ATOM 4803 C C . CYS B 1 144 ? 2.711 38.719 8.789 1 95.88 144 CYS B C 1
ATOM 4805 O O . CYS B 1 144 ? 2.633 37.688 8.102 1 95.88 144 CYS B O 1
ATOM 4807 N N . GLY B 1 145 ? 3.434 38.781 9.938 1 95.62 145 GLY B N 1
ATOM 4808 C CA . GLY B 1 145 ? 4.137 37.594 10.438 1 95.62 145 GLY B CA 1
ATOM 4809 C C . GLY B 1 145 ? 3.207 36.469 10.805 1 95.62 145 GLY B C 1
ATOM 4810 O O . GLY B 1 145 ? 3.494 35.281 10.508 1 95.62 145 GLY B O 1
ATOM 4811 N N . VAL B 1 146 ? 2.117 36.781 11.43 1 96.75 146 VAL B N 1
ATOM 4812 C CA . VAL B 1 146 ? 1.144 35.812 11.867 1 96.75 146 VAL B CA 1
ATOM 4813 C C . VAL B 1 146 ? 0.506 35.125 10.656 1 96.75 146 VAL B C 1
ATOM 4815 O O . VAL B 1 146 ? 0.366 33.906 10.617 1 96.75 146 VAL B O 1
ATOM 4818 N N . LEU B 1 147 ? 0.16 35.906 9.664 1 97.81 147 LEU B N 1
ATOM 4819 C CA . LEU B 1 147 ? -0.462 35.375 8.461 1 97.81 147 LEU B CA 1
ATOM 4820 C C . LEU B 1 147 ? 0.543 34.594 7.641 1 97.81 147 LEU B C 1
ATOM 4822 O O . LEU B 1 147 ? 0.181 33.594 7.004 1 97.81 147 LEU B O 1
ATOM 4826 N N . LEU B 1 148 ? 1.76 35.031 7.617 1 97.75 148 LEU B N 1
ATOM 4827 C CA . LEU B 1 148 ? 2.822 34.312 6.938 1 97.75 148 LEU B CA 1
ATOM 4828 C C . LEU B 1 148 ? 3 32.906 7.547 1 97.75 148 LEU B C 1
ATOM 4830 O O . LEU B 1 148 ? 3.152 31.938 6.82 1 97.75 148 LEU B O 1
ATOM 4834 N N . GLN B 1 149 ? 2.992 32.844 8.844 1 97.38 149 GLN B N 1
ATOM 4835 C CA . GLN B 1 149 ? 3.064 31.547 9.539 1 97.38 149 GLN B CA 1
ATOM 4836 C C . GLN B 1 149 ? 1.902 30.641 9.148 1 97.38 149 GLN B C 1
ATOM 4838 O O . GLN B 1 149 ? 2.098 29.453 8.875 1 97.38 149 GLN B O 1
ATOM 4843 N N . ALA B 1 150 ? 0.75 31.188 9.148 1 98.5 150 ALA B N 1
ATOM 4844 C CA . ALA B 1 150 ? -0.442 30.438 8.766 1 98.5 150 ALA B CA 1
ATOM 4845 C C . ALA B 1 150 ? -0.329 29.906 7.34 1 98.5 150 ALA B C 1
ATOM 4847 O O . ALA B 1 150 ? -0.688 28.766 7.062 1 98.5 150 ALA B O 1
ATOM 4848 N N . MET B 1 151 ? 0.133 30.734 6.477 1 98.12 151 MET B N 1
ATOM 4849 C CA . MET B 1 151 ? 0.28 30.344 5.078 1 98.12 151 MET B CA 1
ATOM 4850 C C . MET B 1 151 ? 1.3 29.219 4.93 1 98.12 151 MET B C 1
ATOM 4852 O O . MET B 1 151 ? 1.112 28.312 4.121 1 98.12 151 MET B O 1
ATOM 4856 N N . PHE B 1 152 ? 2.336 29.344 5.645 1 97.88 152 PHE B N 1
ATOM 4857 C CA . PHE B 1 152 ? 3.389 28.328 5.617 1 97.88 152 PHE B CA 1
ATOM 4858 C C . PHE B 1 152 ? 2.852 26.984 6.078 1 97.88 152 PHE B C 1
ATOM 4860 O O . PHE B 1 152 ? 3.066 25.969 5.418 1 97.88 152 PHE B O 1
ATOM 4867 N N . TYR B 1 153 ? 2.174 26.969 7.113 1 98.31 153 TYR B N 1
ATOM 4868 C CA . TYR B 1 153 ? 1.613 25.734 7.625 1 98.31 153 TYR B CA 1
ATOM 4869 C C . TYR B 1 153 ? 0.536 25.188 6.691 1 98.31 153 TYR B C 1
ATOM 4871 O O . TYR B 1 153 ? 0.402 23.969 6.52 1 98.31 153 TYR B O 1
ATOM 4879 N N . GLN B 1 154 ? -0.247 26.078 6.199 1 98.19 154 GLN B N 1
ATOM 4880 C CA . GLN B 1 154 ? -1.229 25.656 5.211 1 98.19 154 GLN B CA 1
ATOM 4881 C C . GLN B 1 154 ? -0.563 24.891 4.07 1 98.19 154 GLN B C 1
ATOM 4883 O O . GLN B 1 154 ? -1.062 23.844 3.637 1 98.19 154 GLN B O 1
ATOM 4888 N N . PHE B 1 155 ? 0.502 25.406 3.619 1 98.06 155 PHE B N 1
ATOM 4889 C CA . PHE B 1 155 ? 1.253 24.812 2.52 1 98.06 155 PHE B CA 1
ATOM 4890 C C . PHE B 1 155 ? 1.812 23.453 2.92 1 98.06 155 PHE B C 1
ATOM 4892 O O . PHE B 1 155 ? 1.646 22.469 2.197 1 98.06 155 PHE B O 1
ATOM 4899 N N . ILE B 1 156 ? 2.426 23.359 4.039 1 97.94 156 ILE B N 1
ATOM 4900 C CA . ILE B 1 156 ? 3.074 22.156 4.523 1 97.94 156 ILE B CA 1
ATOM 4901 C C . ILE B 1 156 ? 2.027 21.062 4.746 1 97.94 156 ILE B C 1
ATOM 4903 O O . ILE B 1 156 ? 2.215 19.906 4.332 1 97.94 156 ILE B O 1
ATOM 4907 N N . PHE B 1 157 ? 0.947 21.359 5.363 1 98.38 157 PHE B N 1
ATOM 4908 C CA . PHE B 1 157 ? -0.08 20.375 5.676 1 98.38 157 PHE B CA 1
ATOM 4909 C C . PHE B 1 157 ? -0.744 19.859 4.402 1 98.38 157 PHE B C 1
ATOM 4911 O O . PHE B 1 157 ? -0.998 18.656 4.27 1 98.38 157 PHE B O 1
ATOM 4918 N N . ALA B 1 158 ? -0.989 20.766 3.502 1 97.56 158 ALA B N 1
ATOM 4919 C CA . ALA B 1 158 ? -1.654 20.375 2.258 1 97.56 158 ALA B CA 1
ATOM 4920 C C . ALA B 1 158 ? -0.788 19.422 1.44 1 97.56 158 ALA B C 1
ATOM 4922 O O . ALA B 1 158 ? -1.285 18.438 0.894 1 97.56 158 ALA B O 1
ATOM 4923 N N . ILE B 1 159 ? 0.469 19.672 1.406 1 96.94 159 ILE B N 1
ATOM 4924 C CA . ILE B 1 159 ? 1.348 18.953 0.492 1 96.94 159 ILE B CA 1
ATOM 4925 C C . ILE B 1 159 ? 1.849 17.672 1.159 1 96.94 159 ILE B C 1
ATOM 4927 O O . ILE B 1 159 ? 1.918 16.609 0.522 1 96.94 159 ILE B O 1
ATOM 4931 N N . PHE B 1 160 ? 2.135 17.75 2.445 1 97.75 160 PHE B N 1
ATOM 4932 C CA . PHE B 1 160 ? 2.914 16.656 3.008 1 97.75 160 PHE B CA 1
ATOM 4933 C C . PHE B 1 160 ? 2.051 15.797 3.918 1 97.75 160 PHE B C 1
ATOM 4935 O O . PHE B 1 160 ? 2.393 14.641 4.199 1 97.75 160 PHE B O 1
ATOM 4942 N N . ILE B 1 161 ? 0.924 16.297 4.441 1 98.06 161 ILE B N 1
ATOM 4943 C CA . ILE B 1 161 ? 0.138 15.523 5.398 1 98.06 161 ILE B CA 1
ATOM 4944 C C . ILE B 1 161 ? -1.176 15.094 4.754 1 98.06 161 ILE B C 1
ATOM 4946 O O . ILE B 1 161 ? -1.529 13.906 4.789 1 98.06 161 ILE B O 1
ATOM 4950 N N . GLU B 1 162 ? -1.862 16.016 4.102 1 96.94 162 GLU B N 1
ATOM 4951 C CA . GLU B 1 162 ? -3.127 15.688 3.449 1 96.94 162 GLU B CA 1
ATOM 4952 C C . GLU B 1 162 ? -2.902 14.844 2.199 1 96.94 162 GLU B C 1
ATOM 4954 O O . GLU B 1 162 ? -3.795 14.109 1.77 1 96.94 162 GLU B O 1
ATOM 4959 N N . SER B 1 163 ? -1.702 14.953 1.614 1 95.56 163 SER B N 1
ATOM 4960 C CA . SER B 1 163 ? -1.272 14.164 0.467 1 95.56 163 SER B CA 1
ATOM 4961 C C . SER B 1 163 ? 0.026 13.414 0.763 1 95.56 163 SER B C 1
ATOM 4963 O O . SER B 1 163 ? 1.06 13.695 0.153 1 95.56 163 SER B O 1
ATOM 4965 N N . PRO B 1 164 ? -0.113 12.391 1.544 1 96.38 164 PRO B N 1
ATOM 4966 C CA . PRO B 1 164 ? 1.096 11.805 2.123 1 96.38 164 PRO B CA 1
ATOM 4967 C C . PRO B 1 164 ? 1.933 11.039 1.097 1 96.38 164 PRO B C 1
ATOM 4969 O O . PRO B 1 164 ? 3.074 10.672 1.379 1 96.38 164 PRO B O 1
ATOM 4972 N N . PHE B 1 165 ? 1.507 10.883 -0.138 1 97.19 165 PHE B N 1
ATOM 4973 C CA . PHE B 1 165 ? 2.209 10.062 -1.119 1 97.19 165 PHE B CA 1
ATOM 4974 C C . PHE B 1 165 ? 2.854 10.93 -2.189 1 97.19 165 PHE B C 1
ATOM 4976 O O . PHE B 1 165 ? 3.125 10.461 -3.297 1 97.19 165 PHE B O 1
ATOM 4983 N N . TRP B 1 166 ? 3.16 12.188 -1.896 1 96.44 166 TRP B N 1
ATOM 4984 C CA . TRP B 1 166 ? 3.623 13.211 -2.818 1 96.44 166 TRP B CA 1
ATOM 4985 C C . TRP B 1 166 ? 4.953 12.82 -3.453 1 96.44 166 TRP B C 1
ATOM 4987 O O . TRP B 1 166 ? 5.297 13.297 -4.535 1 96.44 166 TRP B O 1
ATOM 4997 N N . PHE B 1 167 ? 5.711 11.922 -2.881 1 96.06 167 PHE B N 1
ATOM 4998 C CA . PHE B 1 167 ? 7.062 11.602 -3.318 1 96.06 167 PHE B CA 1
ATOM 4999 C C . PHE B 1 167 ? 7.047 10.5 -4.371 1 96.06 167 PHE B C 1
ATOM 5001 O O . PHE B 1 167 ? 8.062 10.227 -5.008 1 96.06 167 PHE B O 1
ATOM 5008 N N . MET B 1 168 ? 5.93 9.82 -4.547 1 94.94 168 MET B N 1
ATOM 5009 C CA . MET B 1 168 ? 5.871 8.672 -5.449 1 94.94 168 MET B CA 1
ATOM 5010 C C . MET B 1 168 ? 6.012 9.117 -6.902 1 94.94 168 MET B C 1
ATOM 5012 O O . MET B 1 168 ? 5.52 10.18 -7.285 1 94.94 168 MET B O 1
ATOM 5016 N N . ASP B 1 169 ? 6.625 8.336 -7.738 1 92.88 169 ASP B N 1
ATOM 5017 C CA . ASP B 1 169 ? 6.895 8.727 -9.117 1 92.88 169 ASP B CA 1
ATOM 5018 C C . ASP B 1 169 ? 5.902 8.078 -10.078 1 92.88 169 ASP B C 1
ATOM 5020 O O . ASP B 1 169 ? 5.672 8.578 -11.18 1 92.88 169 ASP B O 1
ATOM 5024 N N . GLY B 1 170 ? 5.352 6.965 -9.781 1 94.06 170 GLY B N 1
ATOM 5025 C CA . GLY B 1 170 ? 4.383 6.309 -10.648 1 94.06 170 GLY B CA 1
ATOM 5026 C C . GLY B 1 170 ? 5.004 5.711 -11.898 1 94.06 170 GLY B C 1
ATOM 5027 O O . GLY B 1 170 ? 4.379 5.688 -12.961 1 94.06 170 GLY B O 1
ATOM 5028 N N . ARG B 1 171 ? 6.207 5.289 -11.852 1 94.62 171 ARG B N 1
ATOM 5029 C CA . ARG B 1 171 ? 6.867 4.676 -13 1 94.62 171 ARG B CA 1
ATOM 5030 C C . ARG B 1 171 ? 6.227 3.338 -13.352 1 94.62 171 ARG B C 1
ATOM 5032 O O . ARG B 1 171 ? 5.852 2.57 -12.461 1 94.62 171 ARG B O 1
ATOM 5039 N N . ILE B 1 172 ? 6.203 3.072 -14.641 1 94.56 172 ILE B N 1
ATOM 5040 C CA . ILE B 1 172 ? 5.57 1.836 -15.094 1 94.56 172 ILE B CA 1
ATOM 5041 C C . ILE B 1 172 ? 6.625 0.736 -15.211 1 94.56 172 ILE B C 1
ATOM 5043 O O . ILE B 1 172 ? 6.293 -0.452 -15.18 1 94.56 172 ILE B O 1
ATOM 5047 N N . ASP B 1 173 ? 7.91 1.117 -15.367 1 93.75 173 ASP B N 1
ATOM 5048 C CA . ASP B 1 173 ? 9.07 0.234 -15.406 1 93.75 173 ASP B CA 1
ATOM 5049 C C . ASP B 1 173 ? 10.367 1.019 -15.203 1 93.75 173 ASP B C 1
ATOM 5051 O O . ASP B 1 173 ? 10.328 2.211 -14.891 1 93.75 173 ASP B O 1
ATOM 5055 N N . SER B 1 174 ? 11.469 0.385 -15.32 1 90.31 174 SER B N 1
ATOM 5056 C CA . SER B 1 174 ? 12.758 1 -15.016 1 90.31 174 SER B CA 1
ATOM 5057 C C . SER B 1 174 ? 13.141 2.025 -16.078 1 90.31 174 SER B C 1
ATOM 5059 O O . SER B 1 174 ? 13.953 2.92 -15.82 1 90.31 174 SER B O 1
ATOM 5061 N N . ALA B 1 175 ? 12.539 1.928 -17.266 1 92.38 175 ALA B N 1
ATOM 5062 C CA . ALA B 1 175 ? 12.875 2.822 -18.375 1 92.38 175 ALA B CA 1
ATOM 5063 C C . ALA B 1 175 ? 12.039 4.098 -18.328 1 92.38 175 ALA B C 1
ATOM 5065 O O . ALA B 1 175 ? 12.367 5.086 -18.984 1 92.38 175 ALA B O 1
ATOM 5066 N N . ASP B 1 176 ? 10.977 4.062 -17.609 1 92.94 176 ASP B N 1
ATOM 5067 C CA . ASP B 1 176 ? 10.094 5.215 -17.469 1 92.94 176 ASP B CA 1
ATOM 5068 C C . ASP B 1 176 ? 10.656 6.215 -16.469 1 92.94 176 ASP B C 1
ATOM 5070 O O . ASP B 1 176 ? 10.359 6.145 -15.266 1 92.94 176 ASP B O 1
ATOM 5074 N N . VAL B 1 177 ? 11.305 7.203 -16.922 1 86.69 177 VAL B N 1
ATOM 5075 C CA . VAL B 1 177 ? 12.023 8.133 -16.062 1 86.69 177 VAL B CA 1
ATOM 5076 C C . VAL B 1 177 ? 11.062 9.203 -15.539 1 86.69 177 VAL B C 1
ATOM 5078 O O . VAL B 1 177 ? 11.203 9.672 -14.406 1 86.69 177 VAL B O 1
ATOM 5081 N N . GLU B 1 178 ? 10.117 9.516 -16.328 1 87.56 178 GLU B N 1
ATOM 5082 C CA . GLU B 1 178 ? 9.234 10.625 -15.961 1 87.56 178 GLU B CA 1
ATOM 5083 C C . GLU B 1 178 ? 8.156 10.18 -14.984 1 87.56 178 GLU B C 1
ATOM 5085 O O . GLU B 1 178 ? 7.777 10.93 -14.078 1 87.56 178 GLU B O 1
ATOM 5090 N N . GLY B 1 179 ? 7.648 8.953 -15.156 1 91.94 179 GLY B N 1
ATOM 5091 C CA . GLY B 1 179 ? 6.555 8.477 -14.32 1 91.94 179 GLY B CA 1
ATOM 5092 C C . GLY B 1 179 ? 5.223 9.109 -14.664 1 91.94 179 GLY B C 1
ATOM 5093 O O . GLY B 1 179 ? 5.023 9.586 -15.781 1 91.94 179 GLY B O 1
ATOM 5094 N N . ASP B 1 180 ? 4.238 8.984 -13.828 1 92.12 180 ASP B N 1
ATOM 5095 C CA . ASP B 1 180 ? 2.898 9.523 -14.039 1 92.12 180 ASP B CA 1
ATOM 5096 C C . ASP B 1 180 ? 2.441 10.344 -12.828 1 92.12 180 ASP B C 1
ATOM 5098 O O . ASP B 1 180 ? 2.139 9.781 -11.773 1 92.12 180 ASP B O 1
ATOM 5102 N N . PRO B 1 181 ? 2.25 11.609 -13.031 1 88.19 181 PRO B N 1
ATOM 5103 C CA . PRO B 1 181 ? 1.845 12.469 -11.914 1 88.19 181 PRO B CA 1
ATOM 5104 C C . PRO B 1 181 ? 0.443 12.148 -11.398 1 88.19 181 PRO B C 1
ATOM 5106 O O . PRO B 1 181 ? 0.095 12.508 -10.273 1 88.19 181 PRO B O 1
ATOM 5109 N N . GLN B 1 182 ? -0.352 11.477 -12.25 1 92.56 182 GLN B N 1
ATOM 5110 C CA . GLN B 1 182 ? -1.708 11.148 -11.82 1 92.56 182 GLN B CA 1
ATOM 5111 C C . GLN B 1 182 ? -1.716 9.922 -10.914 1 92.56 182 GLN B C 1
ATOM 5113 O O . GLN B 1 182 ? -2.717 9.648 -10.25 1 92.56 182 GLN B O 1
ATOM 5118 N N . PHE B 1 183 ? -0.622 9.242 -10.875 1 95.12 183 PHE B N 1
ATOM 5119 C CA . PHE B 1 183 ? -0.546 8.031 -10.055 1 95.12 183 PHE B CA 1
ATOM 5120 C C . PHE B 1 183 ? -0.766 8.367 -8.586 1 95.12 183 PHE B C 1
ATOM 5122 O O . PHE B 1 183 ? -1.471 7.637 -7.879 1 95.12 183 PHE B O 1
ATOM 5129 N N . LEU B 1 184 ? -0.185 9.492 -8.172 1 94 184 LEU B N 1
ATOM 5130 C CA . LEU B 1 184 ? -0.295 9.875 -6.766 1 94 184 LEU B CA 1
ATOM 5131 C C . LEU B 1 184 ? -1.742 10.18 -6.398 1 94 184 LEU B C 1
ATOM 5133 O O . LEU B 1 184 ? -2.197 9.836 -5.305 1 94 184 LEU B O 1
ATOM 5137 N N . ARG B 1 185 ? -2.43 10.797 -7.277 1 95.19 185 ARG B N 1
ATOM 5138 C CA . ARG B 1 185 ? -3.826 11.133 -7.02 1 95.19 185 ARG B CA 1
ATOM 5139 C C . ARG B 1 185 ? -4.695 9.883 -6.977 1 95.19 185 ARG B C 1
ATOM 5141 O O . ARG B 1 185 ? -5.586 9.773 -6.133 1 95.19 185 ARG B O 1
ATOM 5148 N N . ARG B 1 186 ? -4.418 9.008 -7.863 1 96.44 186 ARG B N 1
ATOM 5149 C CA . ARG B 1 186 ? -5.164 7.754 -7.902 1 96.44 186 ARG B CA 1
ATOM 5150 C C . ARG B 1 186 ? -4.871 6.898 -6.672 1 96.44 186 ARG B C 1
ATOM 5152 O O . ARG B 1 186 ? -5.777 6.273 -6.113 1 96.44 186 ARG B O 1
ATOM 5159 N N . PHE B 1 187 ? -3.648 6.887 -6.277 1 96.94 187 PHE B N 1
ATOM 5160 C CA . PHE B 1 187 ? -3.283 6.152 -5.074 1 96.94 187 PHE B CA 1
ATOM 5161 C C . PHE B 1 187 ? -3.918 6.785 -3.84 1 96.94 187 PHE B C 1
ATOM 5163 O O . PHE B 1 187 ? -4.363 6.078 -2.934 1 96.94 187 PHE B O 1
ATOM 5170 N N . GLN B 1 188 ? -3.951 8.109 -3.834 1 96.81 188 GLN B N 1
ATOM 5171 C CA . GLN B 1 188 ? -4.613 8.82 -2.75 1 96.81 188 GLN B CA 1
ATOM 5172 C C . GLN B 1 188 ? -6.094 8.453 -2.668 1 96.81 188 GLN B C 1
ATOM 5174 O O . GLN B 1 188 ? -6.629 8.258 -1.575 1 96.81 188 GLN B O 1
ATOM 5179 N N . HIS B 1 189 ? -6.695 8.383 -3.762 1 96.88 189 HIS B N 1
ATOM 5180 C CA . HIS B 1 189 ? -8.102 8 -3.785 1 96.88 189 HIS B CA 1
ATOM 5181 C C . HIS B 1 189 ? -8.297 6.582 -3.258 1 96.88 189 HIS B C 1
ATOM 5183 O O . HIS B 1 189 ? -9.242 6.316 -2.514 1 96.88 189 HIS B O 1
ATOM 5189 N N . LEU B 1 190 ? -7.438 5.664 -3.684 1 96.25 190 LEU B N 1
ATOM 5190 C CA . LEU B 1 190 ? -7.48 4.309 -3.148 1 96.25 190 LEU B CA 1
ATOM 5191 C C . LEU B 1 190 ? -7.336 4.316 -1.63 1 96.25 190 LEU B C 1
ATOM 5193 O O . LEU B 1 190 ? -8.078 3.631 -0.926 1 96.25 190 LEU B O 1
ATOM 5197 N N . TYR B 1 191 ? -6.398 5.09 -1.125 1 96.81 191 TYR B N 1
ATOM 5198 C CA . TYR B 1 191 ? -6.16 5.234 0.306 1 96.81 191 TYR B CA 1
ATOM 5199 C C . TYR B 1 191 ? -7.41 5.742 1.017 1 96.81 191 TYR B C 1
ATOM 5201 O O . TYR B 1 191 ? -7.785 5.223 2.07 1 96.81 191 TYR B O 1
ATOM 5209 N N . GLU B 1 192 ? -8.023 6.699 0.485 1 97 192 GLU B N 1
ATOM 5210 C CA . GLU B 1 192 ? -9.227 7.27 1.088 1 97 192 GLU B CA 1
ATOM 5211 C C . GLU B 1 192 ? -10.367 6.258 1.112 1 97 192 GLU B C 1
ATOM 5213 O O . GLU B 1 192 ? -11.125 6.188 2.086 1 97 192 GLU B O 1
ATOM 5218 N N . ARG B 1 193 ? -10.5 5.516 0.08 1 95.75 193 ARG B N 1
ATOM 5219 C CA . ARG B 1 193 ? -11.516 4.473 0.043 1 95.75 193 ARG B CA 1
ATOM 5220 C C . ARG B 1 193 ? -11.227 3.391 1.079 1 95.75 193 ARG B C 1
ATOM 5222 O O . ARG B 1 193 ? -12.148 2.881 1.723 1 95.75 193 ARG B O 1
ATOM 5229 N N . LEU B 1 194 ? -9.961 3.049 1.223 1 94.25 194 LEU B N 1
ATOM 5230 C CA . LEU B 1 194 ? -9.562 2.082 2.24 1 94.25 194 LEU B CA 1
ATOM 5231 C C . LEU B 1 194 ? -9.836 2.623 3.639 1 94.25 194 LEU B C 1
ATOM 5233 O O . LEU B 1 194 ? -10.273 1.88 4.52 1 94.25 194 LEU B O 1
ATOM 5237 N N . ARG B 1 195 ? -9.523 3.861 3.781 1 94.56 195 ARG B N 1
ATOM 5238 C CA . ARG B 1 195 ? -9.742 4.496 5.078 1 94.56 195 ARG B CA 1
ATOM 5239 C C . ARG B 1 195 ? -11.219 4.445 5.469 1 94.56 195 ARG B C 1
ATOM 5241 O O . ARG B 1 195 ? -11.547 4.227 6.637 1 94.56 195 ARG B O 1
ATOM 5248 N N . ALA B 1 196 ? -12.078 4.656 4.555 1 94.06 196 ALA B N 1
ATOM 5249 C CA . ALA B 1 196 ? -13.516 4.59 4.789 1 94.06 196 ALA B CA 1
ATOM 5250 C C . ALA B 1 196 ? -13.953 3.16 5.102 1 94.06 196 ALA B C 1
ATOM 5252 O O . ALA B 1 196 ? -14.891 2.943 5.879 1 94.06 196 ALA B O 1
ATOM 5253 N N . A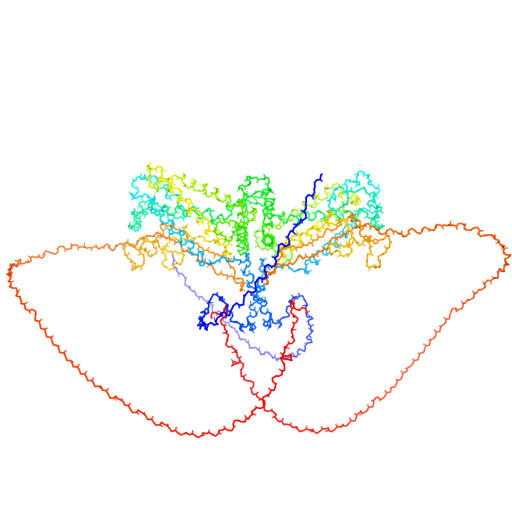LA B 1 197 ? -13.242 2.215 4.527 1 88.94 197 ALA B N 1
ATOM 5254 C CA . ALA B 1 197 ? -13.602 0.808 4.691 1 88.94 197 ALA B CA 1
ATOM 5255 C C . ALA B 1 197 ? -13 0.237 5.977 1 88.94 197 ALA B C 1
ATOM 5257 O O . ALA B 1 197 ? -13.68 -0.461 6.73 1 88.94 197 ALA B O 1
ATOM 5258 N N . THR B 1 198 ? -11.719 0.497 6.16 1 87.06 198 THR B N 1
ATOM 5259 C CA . THR B 1 198 ? -10.961 0.001 7.305 1 87.06 198 THR B CA 1
ATOM 5260 C C . THR B 1 198 ? -9.953 1.041 7.773 1 87.06 198 THR B C 1
ATOM 5262 O O . THR B 1 198 ? -8.844 1.126 7.23 1 87.06 198 THR B O 1
ATOM 5265 N N . GLY B 1 199 ? -10.297 1.675 8.828 1 88.44 199 GLY B N 1
ATOM 5266 C CA . GLY B 1 199 ? -9.422 2.725 9.32 1 88.44 199 GLY B CA 1
ATOM 5267 C C . GLY B 1 199 ? -8.016 2.238 9.617 1 88.44 199 GLY B C 1
ATOM 5268 O O . GLY B 1 199 ? -7.043 2.797 9.109 1 88.44 199 GLY B O 1
ATOM 5269 N N . PHE B 1 200 ? -7.871 1.159 10.32 1 86.81 200 PHE B N 1
ATOM 5270 C CA . PHE B 1 200 ? -6.559 0.671 10.719 1 86.81 200 PHE B CA 1
ATOM 5271 C C . PHE B 1 200 ? -5.809 0.094 9.523 1 86.81 200 PHE B C 1
ATOM 5273 O O . PHE B 1 200 ? -4.594 0.256 9.414 1 86.81 200 PHE B O 1
ATOM 5280 N N . GLY B 1 201 ? -6.484 -0.577 8.656 1 84.44 201 GLY B N 1
ATOM 5281 C CA . GLY B 1 201 ? -5.848 -1.074 7.445 1 84.44 201 GLY B CA 1
ATOM 5282 C C . GLY B 1 201 ? -5.238 0.025 6.594 1 84.44 201 GLY B C 1
ATOM 5283 O O . GLY B 1 201 ? -4.129 -0.123 6.082 1 84.44 201 GLY B O 1
ATOM 5284 N N . ALA B 1 202 ? -5.984 1.107 6.496 1 93.06 202 ALA B N 1
ATOM 5285 C CA . ALA B 1 202 ? -5.492 2.254 5.738 1 93.06 202 ALA B CA 1
ATOM 5286 C C . ALA B 1 202 ? -4.27 2.871 6.414 1 93.06 202 ALA B C 1
ATOM 5288 O O . ALA B 1 202 ? -3.316 3.273 5.738 1 93.06 202 ALA B O 1
ATOM 5289 N N . ALA B 1 203 ? -4.32 2.889 7.73 1 92 203 ALA B N 1
ATOM 5290 C CA . ALA B 1 203 ? -3.193 3.414 8.492 1 92 203 ALA B CA 1
ATOM 5291 C C . ALA B 1 203 ? -1.94 2.574 8.273 1 92 203 ALA B C 1
ATOM 5293 O O . ALA B 1 203 ? -0.844 3.113 8.109 1 92 203 ALA B O 1
ATOM 5294 N N . CYS B 1 204 ? -2.123 1.33 8.234 1 85.81 204 CYS B N 1
ATOM 5295 C CA . CYS B 1 204 ? -1.01 0.415 8.016 1 85.81 204 CYS B CA 1
ATOM 5296 C C . CYS B 1 204 ? -0.434 0.588 6.613 1 85.81 204 CYS B C 1
ATOM 5298 O O . CYS B 1 204 ? 0.785 0.625 6.438 1 85.81 204 CYS B O 1
ATOM 5300 N N . LEU B 1 205 ? -1.312 0.699 5.672 1 90.94 205 LEU B N 1
ATOM 5301 C CA . LEU B 1 205 ? -0.879 0.884 4.289 1 90.94 205 LEU B CA 1
ATOM 5302 C C . LEU B 1 205 ? -0.053 2.158 4.145 1 90.94 205 LEU B C 1
ATOM 5304 O O . LEU B 1 205 ? 1.032 2.135 3.559 1 90.94 205 LEU B O 1
ATOM 5308 N N . LYS B 1 206 ? -0.564 3.191 4.637 1 94.75 206 LYS B N 1
ATOM 5309 C CA . LYS B 1 206 ? 0.113 4.484 4.562 1 94.75 206 LYS B CA 1
ATOM 5310 C C . LYS B 1 206 ? 1.493 4.418 5.211 1 94.75 206 LYS B C 1
ATOM 5312 O O . LYS B 1 206 ? 2.488 4.82 4.605 1 94.75 206 LYS B O 1
ATOM 5317 N N . SER B 1 207 ? 1.519 3.908 6.414 1 90.69 207 SER B N 1
ATOM 5318 C CA . SER B 1 207 ? 2.766 3.838 7.172 1 90.69 207 SER B CA 1
ATOM 5319 C C . SER B 1 207 ? 3.795 2.967 6.461 1 90.69 207 SER B C 1
ATOM 5321 O O . SER B 1 207 ? 4.973 3.324 6.391 1 90.69 207 SER B O 1
ATOM 5323 N N . LEU B 1 208 ? 3.352 1.918 5.938 1 87.5 208 LEU B N 1
ATOM 5324 C CA . LEU B 1 208 ? 4.246 0.979 5.27 1 87.5 208 LEU B CA 1
ATOM 5325 C C . LEU B 1 208 ? 4.852 1.604 4.016 1 87.5 208 LEU B C 1
ATOM 5327 O O . LEU B 1 208 ? 6.066 1.53 3.807 1 87.5 208 LEU B O 1
ATOM 5331 N N . ILE B 1 209 ? 4 2.207 3.178 1 93.06 209 ILE B N 1
ATOM 5332 C CA . ILE B 1 209 ? 4.465 2.803 1.928 1 93.06 209 ILE B CA 1
ATOM 5333 C C . ILE B 1 209 ? 5.461 3.92 2.227 1 93.06 209 ILE B C 1
ATOM 5335 O O . ILE B 1 209 ? 6.52 4 1.596 1 93.06 209 ILE B O 1
ATOM 5339 N N . ILE B 1 210 ? 5.125 4.688 3.16 1 93.81 210 ILE B N 1
ATOM 5340 C CA . ILE B 1 210 ? 5.969 5.84 3.461 1 93.81 210 ILE B CA 1
ATOM 5341 C C . ILE B 1 210 ? 7.293 5.367 4.062 1 93.81 210 ILE B C 1
ATOM 5343 O O . ILE B 1 210 ? 8.367 5.789 3.625 1 93.81 210 ILE B O 1
ATOM 5347 N N . SER B 1 211 ? 7.289 4.465 5.008 1 88.69 211 SER B N 1
ATOM 5348 C CA . SER B 1 211 ? 8.492 4.035 5.711 1 88.69 211 SER B CA 1
ATOM 5349 C C . SER B 1 211 ? 9.406 3.217 4.805 1 88.69 211 SER B C 1
ATOM 5351 O O . SER B 1 211 ? 10.617 3.422 4.785 1 88.69 211 SER B O 1
ATOM 5353 N N . GLU B 1 212 ? 8.805 2.369 4.02 1 87.12 212 GLU B N 1
ATOM 5354 C CA . GLU B 1 212 ? 9.609 1.479 3.189 1 87.12 212 GLU B CA 1
ATOM 5355 C C . GLU B 1 212 ? 10.172 2.213 1.977 1 87.12 212 GLU B C 1
ATOM 5357 O O . GLU B 1 212 ? 11.289 1.931 1.537 1 87.12 212 GLU B O 1
ATOM 5362 N N . SER B 1 213 ? 9.398 3.104 1.445 1 91.38 213 SER B N 1
ATOM 5363 C CA . SER B 1 213 ? 9.828 3.832 0.258 1 91.38 213 SER B CA 1
ATOM 5364 C C . SER B 1 213 ? 10.883 4.875 0.605 1 91.38 213 SER B C 1
ATOM 5366 O O . SER B 1 213 ? 11.625 5.336 -0.269 1 91.38 213 SER B O 1
ATOM 5368 N N . ASN B 1 214 ? 10.852 5.273 1.857 1 91.31 214 ASN B N 1
ATOM 5369 C CA . ASN B 1 214 ? 11.766 6.324 2.297 1 91.31 214 ASN B CA 1
ATOM 5370 C C . ASN B 1 214 ? 12.703 5.832 3.398 1 91.31 214 ASN B C 1
ATOM 5372 O O . ASN B 1 214 ? 13.055 6.59 4.305 1 91.31 214 ASN B O 1
ATOM 5376 N N . ALA B 1 215 ? 13.055 4.582 3.32 1 84.75 215 ALA B N 1
ATOM 5377 C CA . ALA B 1 215 ? 13.875 3.961 4.352 1 84.75 215 ALA B CA 1
ATOM 5378 C C . ALA B 1 215 ? 15.227 4.668 4.477 1 84.75 215 ALA B C 1
ATOM 5380 O O . ALA B 1 215 ? 15.859 4.992 3.467 1 84.75 215 ALA B O 1
ATOM 5381 N N . ASN B 1 216 ? 15.562 4.922 5.641 1 77.31 216 ASN B N 1
ATOM 5382 C CA . ASN B 1 216 ? 16.828 5.582 5.914 1 77.31 216 ASN B CA 1
ATOM 5383 C C . ASN B 1 216 ? 17.875 4.594 6.414 1 77.31 216 ASN B C 1
ATOM 5385 O O . ASN B 1 216 ? 17.531 3.562 6.996 1 77.31 216 ASN B O 1
ATOM 5389 N N . GLY B 1 217 ? 19.062 4.988 6.121 1 64.38 217 GLY B N 1
ATOM 5390 C CA . GLY B 1 217 ? 20.172 4.238 6.695 1 64.38 217 GLY B CA 1
ATOM 5391 C C . GLY B 1 217 ? 20.406 4.555 8.156 1 64.38 217 GLY B C 1
ATOM 5392 O O . GLY B 1 217 ? 19.594 5.227 8.797 1 64.38 217 GLY B O 1
ATOM 5393 N N . PRO B 1 218 ? 21.469 4.008 8.672 1 58.59 218 PRO B N 1
ATOM 5394 C CA . PRO B 1 218 ? 21.797 4.227 10.078 1 58.59 218 PRO B CA 1
ATOM 5395 C C . PRO B 1 218 ? 22.094 5.691 10.391 1 58.59 218 PRO B C 1
ATOM 5397 O O . PRO B 1 218 ? 21.953 6.117 11.539 1 58.59 218 PRO B O 1
ATOM 5400 N N . PHE B 1 219 ? 22.406 6.359 9.273 1 58.09 219 PHE B N 1
ATOM 5401 C CA . PHE B 1 219 ? 22.703 7.773 9.461 1 58.09 219 PHE B CA 1
ATOM 5402 C C . PHE B 1 219 ? 21.562 8.641 8.938 1 58.09 219 PHE B C 1
ATOM 5404 O O . PHE B 1 219 ? 21 8.359 7.879 1 58.09 219 PHE B O 1
ATOM 5411 N N . ILE B 1 220 ? 21.172 9.523 9.789 1 59.25 220 ILE B N 1
ATOM 5412 C CA . ILE B 1 220 ? 20.078 10.422 9.422 1 59.25 220 ILE B CA 1
ATOM 5413 C C . ILE B 1 220 ? 20.422 11.141 8.125 1 59.25 220 ILE B C 1
ATOM 5415 O O . ILE B 1 220 ? 21.547 11.617 7.941 1 59.25 220 ILE B O 1
ATOM 5419 N N . GLY B 1 221 ? 19.594 11.102 7.219 1 65.75 221 GLY B N 1
ATOM 5420 C CA . GLY B 1 221 ? 19.75 11.828 5.973 1 65.75 221 GLY B CA 1
ATOM 5421 C C . GLY B 1 221 ? 20.328 10.984 4.852 1 65.75 221 GLY B C 1
ATOM 5422 O O . GLY B 1 221 ? 20.438 11.453 3.713 1 65.75 221 GLY B O 1
ATOM 5423 N N . VAL B 1 222 ? 20.703 9.805 5.219 1 74.44 222 VAL B N 1
ATOM 5424 C CA . VAL B 1 222 ? 21.234 8.914 4.195 1 74.44 222 VAL B CA 1
ATOM 5425 C C . VAL B 1 222 ? 20.25 7.785 3.922 1 74.44 222 VAL B C 1
ATOM 5427 O O . VAL B 1 222 ? 19.859 7.055 4.84 1 74.44 222 VAL B O 1
ATOM 5430 N N . PRO B 1 223 ? 19.906 7.738 2.707 1 83.25 223 PRO B N 1
ATOM 5431 C CA . PRO B 1 223 ? 18.938 6.688 2.393 1 83.25 223 PRO B CA 1
ATOM 5432 C C . PRO B 1 223 ? 19.531 5.285 2.5 1 83.25 223 PRO B C 1
ATOM 5434 O O . PRO B 1 223 ? 20.75 5.113 2.367 1 83.25 223 PRO B O 1
ATOM 5437 N N . HIS B 1 224 ? 18.719 4.355 2.807 1 83.12 224 HIS B N 1
ATOM 5438 C CA . HIS B 1 224 ? 19.109 2.951 2.736 1 83.12 224 HIS B CA 1
ATOM 5439 C C . HIS B 1 224 ? 19.656 2.602 1.354 1 83.12 224 HIS B C 1
ATOM 5441 O O . HIS B 1 224 ? 19.297 3.244 0.363 1 83.12 224 HIS B O 1
ATOM 5447 N N . ASP B 1 225 ? 20.5 1.631 1.337 1 82.62 225 ASP B N 1
ATOM 5448 C CA . ASP B 1 225 ? 21.188 1.291 0.094 1 82.62 225 ASP B CA 1
ATOM 5449 C C . ASP B 1 225 ? 20.312 0.413 -0.795 1 82.62 225 ASP B C 1
ATOM 5451 O O . ASP B 1 225 ? 20.672 -0.724 -1.105 1 82.62 225 ASP B O 1
ATOM 5455 N N . THR B 1 226 ? 19.203 0.834 -1.174 1 89 226 THR B N 1
ATOM 5456 C CA . THR B 1 226 ? 18.297 0.229 -2.152 1 89 226 THR B CA 1
ATOM 5457 C C . THR B 1 226 ? 17.953 1.223 -3.258 1 89 226 THR B C 1
ATOM 5459 O O . THR B 1 226 ? 17.984 2.436 -3.043 1 89 226 THR B O 1
ATOM 5462 N N . GLU B 1 227 ? 17.672 0.676 -4.363 1 92.06 227 GLU B N 1
ATOM 5463 C CA . GLU B 1 227 ? 17.328 1.531 -5.496 1 92.06 227 GLU B CA 1
ATOM 5464 C C . GLU B 1 227 ? 16.109 2.398 -5.188 1 92.06 227 GLU B C 1
ATOM 5466 O O . GLU B 1 227 ? 16.078 3.578 -5.539 1 92.06 227 GLU B O 1
ATOM 5471 N N . LEU B 1 228 ? 15.141 1.881 -4.527 1 92.56 228 LEU B N 1
ATOM 5472 C CA . LEU B 1 228 ? 13.914 2.598 -4.219 1 92.56 228 LEU B CA 1
ATOM 5473 C C . LEU B 1 228 ? 14.18 3.754 -3.26 1 92.56 228 LEU B C 1
ATOM 5475 O O . LEU B 1 228 ? 13.766 4.887 -3.514 1 92.56 228 LEU B O 1
ATOM 5479 N N . ALA B 1 229 ? 14.906 3.477 -2.203 1 90.62 229 ALA B N 1
ATOM 5480 C CA . ALA B 1 229 ? 15.195 4.508 -1.208 1 90.62 229 ALA B CA 1
ATOM 5481 C C . ALA B 1 229 ? 16.047 5.621 -1.805 1 90.62 229 ALA B C 1
ATOM 5483 O O . ALA B 1 229 ? 15.797 6.805 -1.562 1 90.62 229 ALA B O 1
ATOM 5484 N N . ARG B 1 230 ? 16.984 5.27 -2.625 1 91.94 230 ARG B N 1
ATOM 5485 C CA . ARG B 1 230 ? 17.891 6.25 -3.24 1 91.94 230 ARG B CA 1
ATOM 5486 C C . ARG B 1 230 ? 17.141 7.094 -4.27 1 91.94 230 ARG B C 1
ATOM 5488 O O . ARG B 1 230 ? 17.312 8.312 -4.312 1 91.94 230 ARG B O 1
ATOM 5495 N N . SER B 1 231 ? 16.406 6.395 -5.082 1 92.81 231 SER B N 1
ATOM 5496 C CA . SER B 1 231 ? 15.648 7.102 -6.102 1 92.81 231 SER B CA 1
ATOM 5497 C C . SER B 1 231 ? 14.648 8.062 -5.469 1 92.81 231 SER B C 1
ATOM 5499 O O . SER B 1 231 ? 14.508 9.203 -5.918 1 92.81 231 SER B O 1
ATOM 5501 N N . ASN B 1 232 ? 13.977 7.645 -4.445 1 93.44 232 ASN B N 1
ATOM 5502 C CA . ASN B 1 232 ? 12.992 8.492 -3.781 1 93.44 232 ASN B CA 1
ATOM 5503 C C . ASN B 1 232 ? 13.664 9.656 -3.055 1 93.44 232 ASN B C 1
ATOM 5505 O O . ASN B 1 232 ? 13.102 10.758 -2.99 1 93.44 232 ASN B O 1
ATOM 5509 N N . PHE B 1 233 ? 14.812 9.406 -2.492 1 94 233 PHE B N 1
ATOM 5510 C CA . PHE B 1 233 ? 15.555 10.469 -1.819 1 94 233 PHE B CA 1
ATOM 5511 C C . PHE B 1 233 ? 15.938 11.57 -2.801 1 94 233 PHE B C 1
ATOM 5513 O O . PHE B 1 233 ? 15.758 12.758 -2.51 1 94 233 PHE B O 1
ATOM 5520 N N . ALA B 1 234 ? 16.453 11.156 -3.908 1 93.94 234 ALA B N 1
ATOM 5521 C CA . ALA B 1 234 ? 16.812 12.125 -4.941 1 93.94 234 ALA B CA 1
ATOM 5522 C C . ALA B 1 234 ? 15.594 12.883 -5.438 1 93.94 234 ALA B C 1
ATOM 5524 O O . ALA B 1 234 ? 15.648 14.102 -5.637 1 93.94 234 ALA B O 1
ATOM 5525 N N . ARG B 1 235 ? 14.555 12.211 -5.633 1 94.81 235 ARG B N 1
ATOM 5526 C CA . ARG B 1 235 ? 13.32 12.828 -6.105 1 94.81 235 ARG B CA 1
ATOM 5527 C C . ARG B 1 235 ? 12.773 13.812 -5.074 1 94.81 235 ARG B C 1
ATOM 5529 O O . ARG B 1 235 ? 12.336 14.914 -5.43 1 94.81 235 ARG B O 1
ATOM 5536 N N . ARG B 1 236 ? 12.789 13.453 -3.855 1 95.69 236 ARG B N 1
ATOM 5537 C CA . ARG B 1 236 ? 12.312 14.336 -2.799 1 95.69 236 ARG B CA 1
ATOM 5538 C C . ARG B 1 236 ? 13.102 15.641 -2.779 1 95.69 236 ARG B C 1
ATOM 5540 O O . ARG B 1 236 ? 12.523 16.719 -2.617 1 95.69 236 ARG B O 1
ATOM 5547 N N . LYS B 1 237 ? 14.344 15.508 -2.939 1 94.88 237 LYS B N 1
ATOM 5548 C CA . LYS B 1 237 ? 15.172 16.703 -2.947 1 94.88 237 LYS B CA 1
ATOM 5549 C C . LYS B 1 237 ? 14.766 17.656 -4.074 1 94.88 237 LYS B C 1
ATOM 5551 O O . LYS B 1 237 ? 14.648 18.859 -3.871 1 94.88 237 LYS B O 1
ATOM 5556 N N . THR B 1 238 ? 14.562 17.062 -5.164 1 96.31 238 THR B N 1
ATOM 5557 C CA . THR B 1 238 ? 14.133 17.844 -6.32 1 96.31 238 THR B CA 1
ATOM 5558 C C . THR B 1 238 ? 12.766 18.469 -6.078 1 96.31 238 THR B C 1
ATOM 5560 O O . THR B 1 238 ? 12.539 19.641 -6.391 1 96.31 238 THR B O 1
ATOM 5563 N N . LEU B 1 239 ? 11.875 17.719 -5.531 1 96.88 239 LEU B N 1
ATOM 5564 C CA . LEU B 1 239 ? 10.516 18.188 -5.289 1 96.88 239 LEU B CA 1
ATOM 5565 C C . LEU B 1 239 ? 10.508 19.281 -4.23 1 96.88 239 LEU B C 1
ATOM 5567 O O . LEU B 1 239 ? 9.758 20.25 -4.348 1 96.88 239 LEU B O 1
ATOM 5571 N N . ILE B 1 240 ? 11.312 19.141 -3.244 1 97.75 240 ILE B N 1
ATOM 5572 C CA . ILE B 1 240 ? 11.359 20.141 -2.188 1 97.75 240 ILE B CA 1
ATOM 5573 C C . ILE B 1 240 ? 11.812 21.484 -2.766 1 97.75 240 ILE B C 1
ATOM 5575 O O . ILE B 1 240 ? 11.266 22.531 -2.422 1 97.75 240 ILE B O 1
ATOM 5579 N N . THR B 1 241 ? 12.781 21.406 -3.623 1 98 241 THR B N 1
ATOM 5580 C CA . THR B 1 241 ? 13.227 22.625 -4.297 1 98 241 THR B CA 1
ATOM 5581 C C . THR B 1 241 ? 12.094 23.219 -5.137 1 98 241 THR B C 1
ATOM 5583 O O . THR B 1 241 ? 11.883 24.438 -5.121 1 98 241 THR B O 1
ATOM 5586 N N . ALA B 1 242 ? 11.391 22.391 -5.785 1 97.56 242 ALA B N 1
ATOM 5587 C CA . ALA B 1 242 ? 10.266 22.844 -6.586 1 97.56 242 ALA B CA 1
ATOM 5588 C C . ALA B 1 242 ? 9.18 23.453 -5.707 1 97.56 242 ALA B C 1
ATOM 5590 O O . ALA B 1 242 ? 8.562 24.453 -6.07 1 97.56 242 ALA B O 1
ATOM 5591 N N . PHE B 1 243 ? 8.922 22.844 -4.594 1 97.81 243 PHE B N 1
ATOM 5592 C CA . PHE B 1 243 ? 7.918 23.344 -3.664 1 97.81 243 PHE B CA 1
ATOM 5593 C C . PHE B 1 243 ? 8.344 24.703 -3.086 1 97.81 243 PHE B C 1
ATOM 5595 O O . PHE B 1 243 ? 7.512 25.594 -2.914 1 97.81 243 PHE B O 1
ATOM 5602 N N . ARG B 1 244 ? 9.594 24.797 -2.785 1 98.06 244 ARG B N 1
ATOM 5603 C CA . ARG B 1 244 ? 10.117 26.078 -2.33 1 98.06 244 ARG B CA 1
ATOM 5604 C C . ARG B 1 244 ? 9.852 27.172 -3.357 1 98.06 244 ARG B C 1
ATOM 5606 O O . ARG B 1 244 ? 9.352 28.25 -3.016 1 98.06 244 ARG B O 1
ATOM 5613 N N . ASP B 1 245 ? 10.18 26.859 -4.551 1 97.75 245 ASP B N 1
ATOM 5614 C CA . ASP B 1 245 ? 10.016 27.844 -5.625 1 97.75 245 ASP B CA 1
ATOM 5615 C C . ASP B 1 245 ? 8.539 28.156 -5.855 1 97.75 245 ASP B C 1
ATOM 5617 O O . ASP B 1 245 ? 8.188 29.297 -6.168 1 97.75 245 ASP B O 1
ATOM 5621 N N . GLU B 1 246 ? 7.727 27.156 -5.727 1 97.75 246 GLU B N 1
ATOM 5622 C CA . GLU B 1 246 ? 6.285 27.375 -5.844 1 97.75 246 GLU B CA 1
ATOM 5623 C C . GLU B 1 246 ? 5.781 28.328 -4.766 1 97.75 246 GLU B C 1
ATOM 5625 O O . GLU B 1 246 ? 5.016 29.25 -5.051 1 97.75 246 GLU B O 1
ATOM 5630 N N . LEU B 1 247 ? 6.199 28.078 -3.566 1 97.56 247 LEU B N 1
ATOM 5631 C CA . LEU B 1 247 ? 5.789 28.922 -2.447 1 97.56 247 LEU B CA 1
ATOM 5632 C C . LEU B 1 247 ? 6.285 30.359 -2.629 1 97.56 247 LEU B C 1
ATOM 5634 O O . LEU B 1 247 ? 5.527 31.312 -2.455 1 97.56 247 LEU B O 1
ATOM 5638 N N . LEU B 1 248 ? 7.523 30.5 -3.047 1 97.06 248 LEU B N 1
ATOM 5639 C CA . LEU B 1 248 ? 8.133 31.812 -3.252 1 97.06 248 LEU B CA 1
ATOM 5640 C C . LEU B 1 248 ? 7.531 32.5 -4.473 1 97.06 248 LEU B C 1
ATOM 5642 O O . LEU B 1 248 ? 7.621 33.719 -4.605 1 97.06 248 LEU B O 1
ATOM 5646 N N . GLY B 1 249 ? 6.973 31.75 -5.293 1 96.38 249 GLY B N 1
ATOM 5647 C CA . GLY B 1 249 ? 6.371 32.312 -6.5 1 96.38 249 GLY B CA 1
ATOM 5648 C C . GLY B 1 249 ? 4.973 32.844 -6.281 1 96.38 249 GLY B C 1
ATOM 5649 O O . GLY B 1 249 ? 4.434 33.562 -7.129 1 96.38 249 GLY B O 1
ATOM 5650 N N . ARG B 1 250 ? 4.371 32.562 -5.172 1 96.81 250 ARG B N 1
ATOM 5651 C CA . ARG B 1 250 ? 3.033 33.062 -4.859 1 96.81 250 ARG B CA 1
ATOM 5652 C C . ARG B 1 250 ? 3.072 34.531 -4.504 1 96.81 250 ARG B C 1
ATOM 5654 O O . ARG B 1 250 ? 3.779 34.938 -3.578 1 96.81 250 ARG B O 1
ATOM 5661 N N . ARG B 1 251 ? 2.252 35.281 -5.082 1 97.19 251 ARG B N 1
ATOM 5662 C CA . ARG B 1 251 ? 2.242 36.719 -4.91 1 97.19 251 ARG B CA 1
ATOM 5663 C C . ARG B 1 251 ? 1.894 37.094 -3.475 1 97.19 251 ARG B C 1
ATOM 5665 O O . ARG B 1 251 ? 2.561 37.938 -2.869 1 97.19 251 ARG B O 1
ATOM 5672 N N . VAL B 1 252 ? 0.863 36.5 -2.971 1 97.19 252 VAL B N 1
ATOM 5673 C CA . VAL B 1 252 ? 0.382 36.844 -1.642 1 97.19 252 VAL B CA 1
ATOM 5674 C C . VAL B 1 252 ? 1.44 36.5 -0.596 1 97.19 252 VAL B C 1
ATOM 5676 O O . VAL B 1 252 ? 1.545 37.188 0.434 1 97.19 252 VAL B O 1
ATOM 5679 N N . PHE B 1 253 ? 2.225 35.438 -0.845 1 97.62 253 PHE B N 1
ATOM 5680 C CA . PHE B 1 253 ? 3.326 35.062 0.039 1 97.62 253 PHE B CA 1
ATOM 5681 C C . PHE B 1 253 ? 4.414 36.125 0.012 1 97.62 253 PHE B C 1
ATOM 5683 O O . PHE B 1 253 ? 4.926 36.531 1.061 1 97.62 253 PHE B O 1
ATOM 5690 N N . GLN B 1 254 ? 4.695 36.688 -1.104 1 96.25 254 GLN B N 1
ATOM 5691 C CA . GLN B 1 254 ? 5.715 37.719 -1.288 1 96.25 254 GLN B CA 1
ATOM 5692 C C . GLN B 1 254 ? 5.305 39.031 -0.617 1 96.25 254 GLN B C 1
ATOM 5694 O O . GLN B 1 254 ? 6.152 39.75 -0.086 1 96.25 254 GLN B O 1
ATOM 5699 N N . LEU B 1 255 ? 4.043 39.25 -0.679 1 96.38 255 LEU B N 1
ATOM 5700 C CA . LEU B 1 255 ? 3.531 40.5 -0.108 1 96.38 255 LEU B CA 1
ATOM 5701 C C . LEU B 1 255 ? 3.764 40.531 1.398 1 96.38 255 LEU B C 1
ATOM 5703 O O . LEU B 1 255 ? 3.859 41.625 1.985 1 96.38 255 LEU B O 1
ATOM 5707 N N . LEU B 1 256 ? 3.871 39.375 2.014 1 97.19 256 LEU B N 1
ATOM 5708 C CA . LEU B 1 256 ? 4.012 39.312 3.465 1 97.19 256 LEU B CA 1
ATOM 5709 C C . LEU B 1 256 ? 5.484 39.312 3.867 1 97.19 256 LEU B C 1
ATOM 5711 O O . LEU B 1 256 ? 5.805 39.469 5.047 1 97.19 256 LEU B O 1
ATOM 5715 N N . LEU B 1 257 ? 6.359 39.188 2.9 1 96.25 257 LEU B N 1
ATOM 5716 C CA . LEU B 1 257 ? 7.793 39.188 3.162 1 96.25 257 LEU B CA 1
ATOM 5717 C C . LEU B 1 257 ? 8.375 40.594 3.107 1 96.25 257 LEU B C 1
ATOM 5719 O O . LEU B 1 257 ? 7.914 41.406 2.324 1 96.25 257 LEU B O 1
ATOM 5723 N N . ARG B 1 258 ? 9.336 40.812 3.902 1 94 258 ARG B N 1
ATOM 5724 C CA . ARG B 1 258 ? 10.023 42.094 3.842 1 94 258 ARG B CA 1
ATOM 5725 C C . ARG B 1 258 ? 10.789 42.25 2.533 1 94 258 ARG B C 1
ATOM 5727 O O . ARG B 1 258 ? 11.445 41.281 2.078 1 94 258 ARG B O 1
ATOM 5734 N N . PRO B 1 259 ? 10.695 43.344 1.97 1 90.75 259 PRO B N 1
ATOM 5735 C CA . PRO B 1 259 ? 11.469 43.594 0.749 1 90.75 259 PRO B CA 1
ATOM 5736 C C . PRO B 1 259 ? 12.969 43.656 1.005 1 90.75 259 PRO B C 1
ATOM 5738 O O . PRO B 1 259 ? 13.406 44.188 2.023 1 90.75 259 PRO B O 1
ATOM 5741 N N . LEU B 1 260 ? 13.648 43 0.149 1 91.5 260 LEU B N 1
ATOM 5742 C CA . LEU B 1 260 ? 15.102 42.938 0.269 1 91.5 260 LEU B CA 1
ATOM 5743 C C . LEU B 1 260 ? 15.766 43.438 -1.013 1 91.5 260 LEU B C 1
ATOM 5745 O O . LEU B 1 260 ? 15.367 43.031 -2.113 1 91.5 260 LEU B O 1
ATOM 5749 N N . ASP B 1 261 ? 16.766 44.344 -0.87 1 90.88 261 ASP B N 1
ATOM 5750 C CA . ASP B 1 261 ? 17.453 44.875 -2.029 1 90.88 261 ASP B CA 1
ATOM 5751 C C . ASP B 1 261 ? 18.719 44.094 -2.35 1 90.88 261 ASP B C 1
ATOM 5753 O O . ASP B 1 261 ? 19.188 44.094 -3.488 1 90.88 261 ASP B O 1
ATOM 5757 N N . ASP B 1 262 ? 19.266 43.375 -1.388 1 94.12 262 ASP B N 1
ATOM 5758 C CA . ASP B 1 262 ? 20.5 42.656 -1.545 1 94.12 262 ASP B CA 1
ATOM 5759 C C . ASP B 1 262 ? 20.234 41.219 -1.982 1 94.12 262 ASP B C 1
ATOM 5761 O O . ASP B 1 262 ? 19.609 40.438 -1.247 1 94.12 262 ASP B O 1
ATOM 5765 N N . GLU B 1 263 ? 20.797 40.906 -3.102 1 94.06 263 GLU B N 1
ATOM 5766 C CA . GLU B 1 263 ? 20.594 39.594 -3.672 1 94.06 263 GLU B CA 1
ATOM 5767 C C . GLU B 1 263 ? 21.156 38.5 -2.762 1 94.06 263 GLU B C 1
ATOM 5769 O O . GLU B 1 263 ? 20.609 37.406 -2.689 1 94.06 263 GLU B O 1
ATOM 5774 N N . ALA B 1 264 ? 22.203 38.781 -2.164 1 95.62 264 ALA B N 1
ATOM 5775 C CA . ALA B 1 264 ? 22.812 37.812 -1.27 1 95.62 264 ALA B CA 1
ATOM 5776 C C . ALA B 1 264 ? 21.906 37.5 -0.083 1 95.62 264 ALA B C 1
ATOM 5778 O O . ALA B 1 264 ? 21.844 36.344 0.38 1 95.62 264 ALA B O 1
ATOM 5779 N N . VAL B 1 265 ? 21.234 38.531 0.381 1 96.19 265 VAL B N 1
ATOM 5780 C CA . VAL B 1 265 ? 20.328 38.344 1.511 1 96.19 265 VAL B CA 1
ATOM 5781 C C . VAL B 1 265 ? 19.094 37.562 1.06 1 96.19 265 VAL B C 1
ATOM 5783 O O . VAL B 1 265 ? 18.562 36.719 1.8 1 96.19 265 VAL B O 1
ATOM 5786 N N . VAL B 1 266 ? 18.656 37.844 -0.113 1 96.06 266 VAL B N 1
ATOM 5787 C CA . VAL B 1 266 ? 17.531 37.094 -0.682 1 96.06 266 VAL B CA 1
ATOM 5788 C C . VAL B 1 266 ? 17.891 35.625 -0.804 1 96.06 266 VAL B C 1
ATOM 5790 O O . VAL B 1 266 ? 17.078 34.75 -0.482 1 96.06 266 VAL B O 1
ATOM 5793 N N . ALA B 1 267 ? 19.078 35.375 -1.318 1 96.5 267 ALA B N 1
ATOM 5794 C CA . ALA B 1 267 ? 19.531 34 -1.456 1 96.5 267 ALA B CA 1
ATOM 5795 C C . ALA B 1 267 ? 19.562 33.281 -0.103 1 96.5 267 ALA B C 1
ATOM 5797 O O . ALA B 1 267 ? 19.219 32.094 0 1 96.5 267 ALA B O 1
ATOM 5798 N N . ARG B 1 268 ? 19.953 34 0.892 1 96.69 268 ARG B N 1
ATOM 5799 C CA . ARG B 1 268 ? 20 33.438 2.238 1 96.69 268 ARG B CA 1
ATOM 5800 C C . ARG B 1 268 ? 18.609 33.094 2.744 1 96.69 268 ARG B C 1
ATOM 5802 O O . ARG B 1 268 ? 18.406 32.062 3.383 1 96.69 268 ARG B O 1
ATOM 5809 N N . ARG B 1 269 ? 17.656 33.969 2.543 1 97.31 269 ARG B N 1
ATOM 5810 C CA . ARG B 1 269 ? 16.266 33.719 2.918 1 97.31 269 ARG B CA 1
ATOM 5811 C C . ARG B 1 269 ? 15.734 32.469 2.221 1 97.31 269 ARG B C 1
ATOM 5813 O O . ARG B 1 269 ? 15.086 31.625 2.85 1 97.31 269 ARG B O 1
ATOM 5820 N N . ASN B 1 270 ? 16.047 32.406 0.947 1 97 270 ASN B N 1
ATOM 5821 C CA . ASN B 1 270 ? 15.57 31.266 0.158 1 97 270 ASN B CA 1
ATOM 5822 C C . ASN B 1 270 ? 16.203 29.953 0.615 1 97 270 ASN B C 1
ATOM 5824 O O . ASN B 1 270 ? 15.539 28.922 0.667 1 97 270 ASN B O 1
ATOM 5828 N N . ASP B 1 271 ? 17.453 30.016 0.94 1 97.38 271 ASP B N 1
ATOM 5829 C CA . ASP B 1 271 ? 18.156 28.844 1.442 1 97.38 271 ASP B CA 1
ATOM 5830 C C . ASP B 1 271 ? 17.594 28.406 2.791 1 97.38 271 ASP B C 1
ATOM 5832 O O . ASP B 1 271 ? 17.453 27.203 3.051 1 97.38 271 ASP B O 1
ATOM 5836 N N . ALA B 1 272 ? 17.328 29.375 3.572 1 97.69 272 ALA B N 1
ATOM 5837 C CA . ALA B 1 272 ? 16.75 29.062 4.879 1 97.69 272 ALA B CA 1
ATOM 5838 C C . ALA B 1 272 ? 15.375 28.438 4.73 1 97.69 272 ALA B C 1
ATOM 5840 O O . ALA B 1 272 ? 14.992 27.562 5.52 1 97.69 272 ALA B O 1
ATOM 5841 N N . LEU B 1 273 ? 14.641 28.906 3.787 1 98.06 273 LEU B N 1
ATOM 5842 C CA . LEU B 1 273 ? 13.344 28.297 3.51 1 98.06 273 LEU B CA 1
ATOM 5843 C C . LEU B 1 273 ? 13.5 26.859 3.035 1 98.06 273 LEU B C 1
ATOM 5845 O O . LEU B 1 273 ? 12.711 25.984 3.41 1 98.06 273 LEU B O 1
ATOM 5849 N N . GLN B 1 274 ? 14.508 26.609 2.223 1 98 274 GLN B N 1
ATOM 5850 C CA . GLN B 1 274 ? 14.828 25.266 1.776 1 98 274 GLN B CA 1
ATOM 5851 C C . GLN B 1 274 ? 15.078 24.344 2.963 1 98 274 GLN B C 1
ATOM 5853 O O . GLN B 1 274 ? 14.547 23.234 3.016 1 98 274 GLN B O 1
ATOM 5858 N N . ASP B 1 275 ? 15.859 24.797 3.846 1 97.31 275 ASP B N 1
ATOM 5859 C CA . ASP B 1 275 ? 16.203 24.016 5.031 1 97.31 275 ASP B CA 1
ATOM 5860 C C . ASP B 1 275 ? 14.953 23.719 5.859 1 97.31 275 ASP B C 1
ATOM 5862 O O . ASP B 1 275 ? 14.805 22.609 6.391 1 97.31 275 ASP B O 1
ATOM 5866 N N . LEU B 1 276 ? 14.125 24.672 5.934 1 97.81 276 LEU B N 1
ATOM 5867 C CA . LEU B 1 276 ? 12.898 24.516 6.715 1 97.81 276 LEU B CA 1
ATOM 5868 C C . LEU B 1 276 ? 11.984 23.484 6.078 1 97.81 276 LEU B C 1
ATOM 5870 O O . LEU B 1 276 ? 11.375 22.656 6.777 1 97.81 276 LEU B O 1
ATOM 5874 N N . LEU B 1 277 ? 11.859 23.547 4.828 1 98.38 277 LEU B N 1
ATOM 5875 C CA . LEU B 1 277 ? 11.023 22.578 4.125 1 98.38 277 LEU B CA 1
ATOM 5876 C C . LEU B 1 277 ? 11.617 21.172 4.23 1 98.38 277 LEU B C 1
ATOM 5878 O O . LEU B 1 277 ? 10.883 20.188 4.363 1 98.38 277 LEU B O 1
ATOM 5882 N N . GLU B 1 278 ? 12.906 21.047 4.148 1 96.75 278 GLU B N 1
ATOM 5883 C CA . GLU B 1 278 ? 13.562 19.766 4.324 1 96.75 278 GLU B CA 1
ATOM 5884 C C . GLU B 1 278 ? 13.312 19.203 5.723 1 96.75 278 GLU B C 1
ATOM 5886 O O . GLU B 1 278 ? 13.062 18 5.879 1 96.75 278 GLU B O 1
ATOM 5891 N N . GLN B 1 279 ? 13.367 20.062 6.668 1 96.38 279 GLN B N 1
ATOM 5892 C CA . GLN B 1 279 ? 13.086 19.656 8.039 1 96.38 279 GLN B CA 1
ATOM 5893 C C . GLN B 1 279 ? 11.633 19.188 8.188 1 96.38 279 GLN B C 1
ATOM 5895 O O . GLN B 1 279 ? 11.352 18.203 8.875 1 96.38 279 GLN B O 1
ATOM 5900 N N . ALA B 1 280 ? 10.758 19.938 7.613 1 98.25 280 ALA B N 1
ATOM 5901 C CA . ALA B 1 280 ? 9.352 19.562 7.648 1 98.25 280 ALA B CA 1
ATOM 5902 C C . ALA B 1 280 ? 9.133 18.172 7.051 1 98.25 280 ALA B C 1
ATOM 5904 O O . ALA B 1 280 ? 8.422 17.344 7.629 1 98.25 280 ALA B O 1
ATOM 5905 N N . VAL B 1 281 ? 9.742 17.938 5.934 1 96.94 281 VAL B N 1
ATOM 5906 C CA . VAL B 1 281 ? 9.594 16.656 5.234 1 96.94 281 VAL B CA 1
ATOM 5907 C C . VAL B 1 281 ? 10.148 15.531 6.102 1 96.94 281 VAL B C 1
ATOM 5909 O O . VAL B 1 281 ? 9.516 14.484 6.25 1 96.94 281 VAL B O 1
ATOM 5912 N N . GLN B 1 282 ? 11.312 15.719 6.676 1 93.69 282 GLN B N 1
ATOM 5913 C CA . GLN B 1 282 ? 11.906 14.703 7.535 1 93.69 282 GLN B CA 1
ATOM 5914 C C . GLN B 1 282 ? 10.992 14.383 8.719 1 93.69 282 GLN B C 1
ATOM 5916 O O . GLN B 1 282 ? 10.797 13.211 9.055 1 93.69 282 GLN B O 1
ATOM 5921 N N . THR B 1 283 ? 10.469 15.391 9.297 1 95.75 283 THR B N 1
ATOM 5922 C CA . THR B 1 283 ? 9.578 15.242 10.445 1 95.75 283 THR B CA 1
ATOM 5923 C C . THR B 1 283 ? 8.32 14.477 10.062 1 95.75 283 THR B C 1
ATOM 5925 O O . THR B 1 283 ? 7.914 13.539 10.75 1 95.75 283 THR B O 1
ATOM 5928 N N . ILE B 1 284 ? 7.766 14.875 9.016 1 97.19 284 ILE B N 1
ATOM 5929 C CA . ILE B 1 284 ? 6.477 14.328 8.609 1 97.19 284 ILE B CA 1
ATOM 5930 C C . ILE B 1 284 ? 6.66 12.898 8.117 1 97.19 284 ILE B C 1
ATOM 5932 O O . ILE B 1 284 ? 5.824 12.023 8.375 1 97.19 284 ILE B O 1
ATOM 5936 N N . LEU B 1 285 ? 7.727 12.594 7.367 1 94.12 285 LEU B N 1
ATOM 5937 C CA . LEU B 1 285 ? 7.988 11.227 6.922 1 94.12 285 LEU B CA 1
ATOM 5938 C C . LEU B 1 285 ? 8.172 10.297 8.117 1 94.12 285 LEU B C 1
ATOM 5940 O O . LEU B 1 285 ? 7.641 9.18 8.117 1 94.12 285 LEU B O 1
ATOM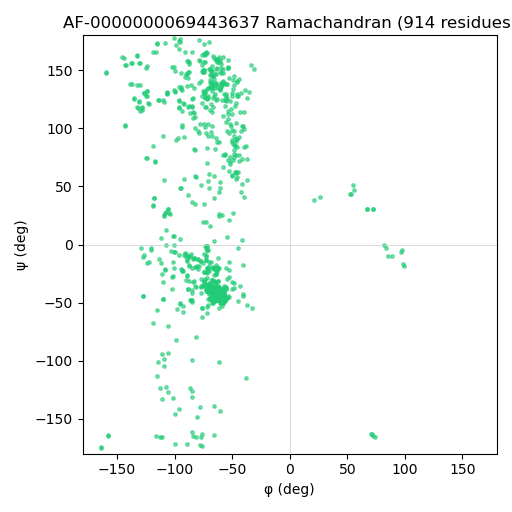 5944 N N . TYR B 1 286 ? 8.922 10.742 9.094 1 91.38 286 TYR B N 1
ATOM 5945 C CA . TYR B 1 286 ? 9.125 9.938 10.297 1 91.38 286 TYR B CA 1
ATOM 5946 C C . TYR B 1 286 ? 7.801 9.664 11 1 91.38 286 TYR B C 1
ATOM 5948 O O . TYR B 1 286 ? 7.547 8.539 11.438 1 91.38 286 TYR B O 1
ATOM 5956 N N . THR B 1 287 ? 7.004 10.641 11.07 1 94.19 287 THR B N 1
ATOM 5957 C CA . THR B 1 287 ? 5.762 10.539 11.828 1 94.19 287 THR B CA 1
ATOM 5958 C C . THR B 1 287 ? 4.723 9.727 11.062 1 94.19 287 THR B C 1
ATOM 5960 O O . THR B 1 287 ? 4.18 8.75 11.578 1 94.19 287 THR B O 1
ATOM 5963 N N . GLU B 1 288 ? 4.449 10.148 9.805 1 95.25 288 GLU B N 1
ATOM 5964 C CA . GLU B 1 288 ? 3.447 9.469 8.992 1 95.25 288 GLU B CA 1
ATOM 5965 C C . GLU B 1 288 ? 3.838 8.016 8.734 1 95.25 288 GLU B C 1
ATOM 5967 O O . GLU B 1 288 ? 2.973 7.145 8.617 1 95.25 288 GLU B O 1
ATOM 5972 N N . GLY B 1 289 ? 5.09 7.766 8.656 1 90.19 289 GLY B N 1
ATOM 5973 C CA . GLY B 1 289 ? 5.578 6.414 8.43 1 90.19 289 GLY B CA 1
ATOM 5974 C C . GLY B 1 289 ? 5.625 5.582 9.703 1 90.19 289 GLY B C 1
ATOM 5975 O O . GLY B 1 289 ? 5.57 4.352 9.641 1 90.19 289 GLY B O 1
ATOM 5976 N N . GLY B 1 290 ? 5.621 6.254 10.883 1 85.5 290 GLY B N 1
ATOM 5977 C CA . GLY B 1 290 ? 5.91 5.516 12.102 1 85.5 290 GLY B CA 1
ATOM 5978 C C . GLY B 1 290 ? 4.719 5.43 13.039 1 85.5 290 GLY B C 1
ATOM 5979 O O . GLY B 1 290 ? 4.711 4.613 13.969 1 85.5 290 GLY B O 1
ATOM 5980 N N . ILE B 1 291 ? 3.699 6.18 12.82 1 87.12 291 ILE B N 1
ATOM 5981 C CA . ILE B 1 291 ? 2.662 6.34 13.836 1 87.12 291 ILE B CA 1
ATOM 5982 C C . ILE B 1 291 ? 1.602 5.254 13.664 1 87.12 291 ILE B C 1
ATOM 5984 O O . ILE B 1 291 ? 0.886 4.922 14.609 1 87.12 291 ILE B O 1
ATOM 5988 N N . TYR B 1 292 ? 1.372 4.688 12.445 1 85.56 292 TYR B N 1
ATOM 5989 C CA . TYR B 1 292 ? 0.335 3.715 12.125 1 85.56 292 TYR B CA 1
ATOM 5990 C C . TYR B 1 292 ? -1.045 4.242 12.492 1 85.56 292 TYR B C 1
ATOM 5992 O O . TYR B 1 292 ? -1.812 3.566 13.18 1 85.56 292 TYR B O 1
ATOM 6000 N N . GLY B 1 293 ? -1.333 5.414 12.133 1 92.25 293 GLY B N 1
ATOM 6001 C CA . GLY B 1 293 ? -2.596 6.121 12.273 1 92.25 293 GLY B CA 1
ATOM 6002 C C . GLY B 1 293 ? -2.893 7.039 11.102 1 92.25 293 GLY B C 1
ATOM 6003 O O . GLY B 1 293 ? -2.012 7.32 10.281 1 92.25 293 GLY B O 1
ATOM 6004 N N . ASN B 1 294 ? -4.152 7.359 11.016 1 97 294 ASN B N 1
ATOM 6005 C CA . ASN B 1 294 ? -4.547 8.305 9.977 1 97 294 ASN B CA 1
ATOM 6006 C C . ASN B 1 294 ? -4.598 9.734 10.508 1 97 294 ASN B C 1
ATOM 6008 O O . ASN B 1 294 ? -5.09 9.977 11.617 1 97 294 ASN B O 1
ATOM 6012 N N . SER B 1 295 ? -4.055 10.641 9.742 1 97.56 295 SER B N 1
ATOM 6013 C CA . SER B 1 295 ? -3.977 12.031 10.156 1 97.56 295 SER B CA 1
ATOM 6014 C C . SER B 1 295 ? -5.359 12.68 10.195 1 97.56 295 SER B C 1
ATOM 6016 O O . SER B 1 295 ? -6.176 12.461 9.297 1 97.56 295 SER B O 1
ATOM 6018 N N . VAL B 1 296 ? -5.59 13.398 11.234 1 97.5 296 VAL B N 1
ATOM 6019 C CA . VAL B 1 296 ? -6.766 14.242 11.406 1 97.5 296 VAL B CA 1
ATOM 6020 C C . VAL B 1 296 ? -6.332 15.688 11.656 1 97.5 296 VAL B C 1
ATOM 6022 O O . VAL B 1 296 ? -5.641 15.969 12.641 1 97.5 296 VAL B O 1
ATOM 6025 N N . ILE B 1 297 ? -6.766 16.516 10.812 1 98.06 297 ILE B N 1
ATOM 6026 C CA . ILE B 1 297 ? -6.348 17.906 10.883 1 98.06 297 ILE B CA 1
ATOM 6027 C C . ILE B 1 297 ? -7.496 18.766 11.406 1 98.06 297 ILE B C 1
ATOM 6029 O O . ILE B 1 297 ? -8.633 18.641 10.945 1 98.06 297 ILE B O 1
ATOM 6033 N N . THR B 1 298 ? -7.234 19.578 12.367 1 98 298 THR B N 1
ATOM 6034 C CA . THR B 1 298 ? -8.234 20.469 12.945 1 98 298 THR B CA 1
ATOM 6035 C C . THR B 1 298 ? -7.898 21.922 12.656 1 98 298 THR B C 1
ATOM 6037 O O . THR B 1 298 ? -6.793 22.391 12.961 1 98 298 THR B O 1
ATOM 6040 N N . ARG B 1 299 ? -8.797 22.562 12.094 1 97.81 299 ARG B N 1
ATOM 6041 C CA . ARG B 1 299 ? -8.703 23.984 11.773 1 97.81 299 ARG B CA 1
ATOM 6042 C C . ARG B 1 299 ? -10.086 24.609 11.602 1 97.81 299 ARG B C 1
ATOM 6044 O O . ARG B 1 299 ? -11.07 24.094 12.133 1 97.81 299 ARG B O 1
ATOM 6051 N N . LEU B 1 300 ? -10.164 25.812 10.992 1 96.94 300 LEU B N 1
ATOM 6052 C CA . LEU B 1 300 ? -11.469 26.391 10.688 1 96.94 300 LEU B CA 1
ATOM 6053 C C . LEU B 1 300 ? -12.148 25.641 9.547 1 96.94 300 LEU B C 1
ATOM 6055 O O . LEU B 1 300 ? -11.477 25.141 8.641 1 96.94 300 LEU B O 1
ATOM 6059 N N . PRO B 1 301 ? -13.383 25.328 9.68 1 95.75 301 PRO B N 1
ATOM 6060 C CA . PRO B 1 301 ? -14.352 25.875 10.633 1 95.75 301 PRO B CA 1
ATOM 6061 C C . PRO B 1 301 ? -14.594 24.938 11.82 1 95.75 301 PRO B C 1
ATOM 6063 O O . PRO B 1 301 ? -15.508 25.172 12.617 1 95.75 301 PRO B O 1
ATOM 6066 N N . GLU B 1 302 ? -13.867 23.891 11.961 1 95.5 302 GLU B N 1
ATOM 6067 C CA . GLU B 1 302 ? -14.078 22.922 13.039 1 95.5 302 GLU B CA 1
ATOM 6068 C C . GLU B 1 302 ? -13.836 23.578 14.406 1 95.5 302 GLU B C 1
ATOM 6070 O O . GLU B 1 302 ? -14.273 23.047 15.43 1 95.5 302 GLU B O 1
ATOM 6075 N N . LEU B 1 303 ? -13.055 24.672 14.383 1 96.38 303 LEU B N 1
ATOM 6076 C CA . LEU B 1 303 ? -12.758 25.422 15.602 1 96.38 303 LEU B CA 1
ATOM 6077 C C . LEU B 1 303 ? -13.312 26.844 15.508 1 96.38 303 LEU B C 1
ATOM 6079 O O . LEU B 1 303 ? -12.547 27.812 15.516 1 96.38 303 LEU B O 1
ATOM 6083 N N . PRO B 1 304 ? -14.586 26.984 15.578 1 95.25 304 PRO B N 1
ATOM 6084 C CA . PRO B 1 304 ? -15.18 28.297 15.32 1 95.25 304 PRO B CA 1
ATOM 6085 C C . PRO B 1 304 ? -14.977 29.281 16.484 1 95.25 304 PRO B C 1
ATOM 6087 O O . PRO B 1 304 ? -14.883 30.484 16.266 1 95.25 304 PRO B O 1
ATOM 6090 N N . VAL B 1 305 ? -14.93 28.688 17.703 1 97.31 305 VAL B N 1
ATOM 6091 C CA . VAL B 1 305 ? -14.766 29.547 18.875 1 97.31 305 VAL B CA 1
ATOM 6092 C C . VAL B 1 305 ? -13.633 29.016 19.75 1 97.31 305 VAL B C 1
ATOM 6094 O O . VAL B 1 305 ? -13.312 27.828 19.703 1 97.31 305 VAL B O 1
ATOM 6097 N N . PHE B 1 306 ? -13.102 29.938 20.5 1 96.31 306 PHE B N 1
ATOM 6098 C CA . PHE B 1 306 ? -12.023 29.562 21.406 1 96.31 306 PHE B CA 1
ATOM 6099 C C . PHE B 1 306 ? -12.578 29.016 22.719 1 96.31 306 PHE B C 1
ATOM 6101 O O . PHE B 1 306 ? -13.438 29.641 23.344 1 96.31 306 PHE B O 1
ATOM 6108 N N . ASP B 1 307 ? -12.125 27.859 23.016 1 94.88 307 ASP B N 1
ATOM 6109 C CA . ASP B 1 307 ? -12.508 27.188 24.25 1 94.88 307 ASP B CA 1
ATOM 6110 C C . ASP B 1 307 ? -11.273 26.719 25.031 1 94.88 307 ASP B C 1
ATOM 6112 O O . ASP B 1 307 ? -10.523 25.859 24.562 1 94.88 307 ASP B O 1
ATOM 6116 N N . TYR B 1 308 ? -11.156 27.281 26.234 1 92 308 TYR B N 1
ATOM 6117 C CA . TYR B 1 308 ? -10 26.969 27.078 1 92 308 TYR B CA 1
ATOM 6118 C C . TYR B 1 308 ? -9.984 25.484 27.453 1 92 308 TYR B C 1
ATOM 6120 O O . TYR B 1 308 ? -8.938 24.938 27.797 1 92 308 TYR B O 1
ATOM 6128 N N . GLU B 1 309 ? -11.086 24.812 27.344 1 93.06 309 GLU B N 1
ATOM 6129 C CA . GLU B 1 309 ? -11.211 23.422 27.797 1 93.06 309 GLU B CA 1
ATOM 6130 C C . GLU B 1 309 ? -11.086 22.453 26.625 1 93.06 309 GLU B C 1
ATOM 6132 O O . GLU B 1 309 ? -11.047 21.234 26.828 1 93.06 309 GLU B O 1
ATOM 6137 N N . ASP B 1 310 ? -11.023 22.969 25.484 1 94.44 310 ASP B N 1
ATOM 6138 C CA . ASP B 1 310 ? -10.883 22.125 24.297 1 94.44 310 ASP B CA 1
ATOM 6139 C C . ASP B 1 310 ? -9.422 21.766 24.047 1 94.44 310 ASP B C 1
ATOM 6141 O O . ASP B 1 310 ? -8.617 22.609 23.656 1 94.44 310 ASP B O 1
ATOM 6145 N N . ASP B 1 311 ? -9.094 20.547 24.172 1 93.44 311 ASP B N 1
ATOM 6146 C CA . ASP B 1 311 ? -7.719 20.078 24.031 1 93.44 311 ASP B CA 1
ATOM 6147 C C . ASP B 1 311 ? -7.258 20.125 22.578 1 93.44 311 ASP B C 1
ATOM 6149 O O . ASP B 1 311 ? -6.074 19.922 22.297 1 93.44 311 ASP B O 1
ATOM 6153 N N . ARG B 1 312 ? -8.094 20.531 21.703 1 95.25 312 ARG B N 1
ATOM 6154 C CA . ARG B 1 312 ? -7.766 20.562 20.281 1 95.25 312 ARG B CA 1
ATOM 6155 C C . ARG B 1 312 ? -7.164 21.922 19.906 1 95.25 312 ARG B C 1
ATOM 6157 O O . ARG B 1 312 ? -6.645 22.078 18.797 1 95.25 312 ARG B O 1
ATOM 6164 N N . MET B 1 313 ? -7.191 22.781 20.781 1 96.19 313 MET B N 1
ATOM 6165 C CA . MET B 1 313 ? -6.668 24.094 20.438 1 96.19 313 MET B CA 1
ATOM 6166 C C . MET B 1 313 ? -5.93 24.719 21.609 1 96.19 313 MET B C 1
ATOM 6168 O O . MET B 1 313 ? -6.117 24.297 22.766 1 96.19 313 MET B O 1
ATOM 6172 N N . THR B 1 314 ? -5.055 25.562 21.281 1 95.5 314 THR B N 1
ATOM 6173 C CA . THR B 1 314 ? -4.352 26.438 22.219 1 95.5 314 THR B CA 1
ATOM 6174 C C . THR B 1 314 ? -4.23 27.859 21.641 1 95.5 314 THR B C 1
ATOM 6176 O O . THR B 1 314 ? -4.441 28.062 20.453 1 95.5 314 THR B O 1
ATOM 6179 N N . SER B 1 315 ? -4.074 28.812 22.469 1 95.25 315 SER B N 1
ATOM 6180 C CA . SER B 1 315 ? -3.965 30.188 21.984 1 95.25 315 SER B CA 1
ATOM 6181 C C . SER B 1 315 ? -2.59 30.453 21.391 1 95.25 315 SER B C 1
ATOM 6183 O O . SER B 1 315 ? -1.592 29.875 21.828 1 95.25 315 SER B O 1
ATOM 6185 N N . HIS B 1 316 ? -2.555 31.266 20.484 1 95.75 316 HIS B N 1
ATOM 6186 C CA . HIS B 1 316 ? -1.291 31.75 19.953 1 95.75 316 HIS B CA 1
ATOM 6187 C C . HIS B 1 316 ? -0.463 32.438 21.031 1 95.75 316 HIS B C 1
ATOM 6189 O O . HIS B 1 316 ? -1.015 33 21.969 1 95.75 316 HIS B O 1
ATOM 6195 N N . TYR B 1 317 ? 0.82 32.406 20.891 1 91.75 317 TYR B N 1
ATOM 6196 C CA . TYR B 1 317 ? 1.706 32.875 21.938 1 91.75 317 TYR B CA 1
ATOM 6197 C C . TYR B 1 317 ? 1.556 34.375 22.156 1 91.75 317 TYR B C 1
ATOM 6199 O O . TYR B 1 317 ? 1.84 34.906 23.234 1 91.75 317 TYR B O 1
ATOM 6207 N N . TYR B 1 318 ? 1.039 35.125 21.203 1 92.44 318 TYR B N 1
ATOM 6208 C CA . TYR B 1 318 ? 0.876 36.562 21.312 1 92.44 318 TYR B CA 1
ATOM 6209 C C . TYR B 1 318 ? -0.254 36.906 22.281 1 92.44 318 TYR B C 1
ATOM 6211 O O . TYR B 1 318 ? -0.399 38.062 22.672 1 92.44 318 TYR B O 1
ATOM 6219 N N . HIS B 1 319 ? -1.033 35.906 22.609 1 92.88 319 HIS B N 1
ATOM 6220 C CA . HIS B 1 319 ? -2.053 36.125 23.641 1 92.88 319 HIS B CA 1
ATOM 6221 C C . HIS B 1 319 ? -1.44 36.125 25.031 1 92.88 319 HIS B C 1
ATOM 6223 O O . HIS B 1 319 ? -2.076 36.594 25.984 1 92.88 319 HIS B O 1
ATOM 6229 N N . PHE B 1 320 ? -0.215 35.688 25.281 1 78.25 320 PHE B N 1
ATOM 6230 C CA . PHE B 1 320 ? 0.568 35.656 26.5 1 78.25 320 PHE B CA 1
ATOM 6231 C C . PHE B 1 320 ? -0.201 34.969 27.625 1 78.25 320 PHE B C 1
ATOM 6233 O O . PHE B 1 320 ? -0.295 35.5 28.734 1 78.25 320 PHE B O 1
ATOM 6240 N N . VAL B 1 321 ? -0.869 33.875 27.406 1 65.06 321 VAL B N 1
ATOM 6241 C CA . VAL B 1 321 ? -1.792 33.25 28.344 1 65.06 321 VAL B CA 1
ATOM 6242 C C . VAL B 1 321 ? -1.008 32.594 29.469 1 65.06 321 VAL B C 1
ATOM 6244 O O . VAL B 1 321 ? -1.594 31.969 30.359 1 65.06 321 VAL B O 1
ATOM 6247 N N . GLY B 1 322 ? 0.368 32.5 29.688 1 57.31 322 GLY B N 1
ATOM 6248 C CA . GLY B 1 322 ? 1.045 31.891 30.812 1 57.31 322 GLY B CA 1
ATOM 6249 C C . GLY B 1 322 ? 0.576 32.406 32.156 1 57.31 322 GLY B C 1
ATOM 6250 O O . GLY B 1 322 ? 0.688 31.719 33.156 1 57.31 322 GLY B O 1
ATOM 6251 N N . GLY B 1 323 ? 0.076 33.688 32.219 1 57.66 323 GLY B N 1
ATOM 6252 C CA . GLY B 1 323 ? -0.408 34.219 33.5 1 57.66 323 GLY B CA 1
ATOM 6253 C C . GLY B 1 323 ? -1.914 34.406 33.531 1 57.66 323 GLY B C 1
ATOM 6254 O O . GLY B 1 323 ? -2.633 33.812 32.719 1 57.66 323 GLY B O 1
ATOM 6255 N N . PRO B 1 324 ? -2.48 35.125 34.469 1 67.62 324 PRO B N 1
ATOM 6256 C CA . PRO B 1 324 ? -3.908 35.438 34.531 1 67.62 324 PRO B CA 1
ATOM 6257 C C . PRO B 1 324 ? -4.453 35.969 33.188 1 67.62 324 PRO B C 1
ATOM 6259 O O . PRO B 1 324 ? -3.703 36.531 32.406 1 67.62 324 PRO B O 1
ATOM 6262 N N . ARG B 1 325 ? -5.559 35.469 32.781 1 84.38 325 ARG B N 1
ATOM 6263 C CA . ARG B 1 325 ? -6.262 35.906 31.578 1 84.38 325 ARG B CA 1
ATOM 6264 C C . ARG B 1 325 ? -6.398 37.438 31.562 1 84.38 325 ARG B C 1
ATOM 6266 O O . ARG B 1 325 ? -7.352 37.969 32.125 1 84.38 325 ARG B O 1
ATOM 6273 N N . THR B 1 326 ? -5.336 38.094 31.031 1 85.44 326 THR B N 1
ATOM 6274 C CA . THR B 1 326 ? -5.281 39.562 31.031 1 85.44 326 THR B CA 1
ATOM 6275 C C . THR B 1 326 ? -6.242 40.125 29.984 1 85.44 326 THR B C 1
ATOM 6277 O O . THR B 1 326 ? -6.195 39.75 28.812 1 85.44 326 THR B O 1
ATOM 6280 N N . ARG B 1 327 ? -7.078 41 30.422 1 86.69 327 ARG B N 1
ATOM 6281 C CA . ARG B 1 327 ? -7.984 41.688 29.516 1 86.69 327 ARG B CA 1
ATOM 6282 C C . ARG B 1 327 ? -7.207 42.438 28.438 1 86.69 327 ARG B C 1
ATOM 6284 O O . ARG B 1 327 ? -6.16 43.031 28.734 1 86.69 327 ARG B O 1
ATOM 6291 N N . GLY B 1 328 ? -7.684 42.438 27.203 1 88.88 328 GLY B N 1
ATOM 6292 C CA . GLY B 1 328 ? -7.023 43.094 26.094 1 88.88 328 GLY B CA 1
ATOM 6293 C C . GLY B 1 328 ? -5.977 42.25 25.422 1 88.88 328 GLY B C 1
ATOM 6294 O O . GLY B 1 328 ? -5.453 42.625 24.359 1 88.88 328 GLY B O 1
ATOM 6295 N N . LEU B 1 329 ? -5.676 41.094 26.109 1 91.5 329 LEU B N 1
ATOM 6296 C CA . LEU B 1 329 ? -4.656 40.219 25.547 1 91.5 329 LEU B CA 1
ATOM 6297 C C . LEU B 1 329 ? -5.176 38.781 25.406 1 91.5 329 LEU B C 1
ATOM 6299 O O . LEU B 1 329 ? -5.059 38.188 24.344 1 91.5 329 LEU B O 1
ATOM 6303 N N . ALA B 1 330 ? -5.828 38.344 26.438 1 92.94 330 ALA B N 1
ATOM 6304 C CA . ALA B 1 330 ? -6.277 36.938 26.5 1 92.94 330 ALA B CA 1
ATOM 6305 C C . ALA B 1 330 ? -7.461 36.719 25.578 1 92.94 330 ALA B C 1
ATOM 6307 O O . ALA B 1 330 ? -8.281 37.594 25.359 1 92.94 330 ALA B O 1
ATOM 6308 N N . PRO B 1 331 ? -7.562 35.531 25.078 1 94.38 331 PRO B N 1
ATOM 6309 C CA . PRO B 1 331 ? -8.75 35.188 24.281 1 94.38 331 PRO B CA 1
ATOM 6310 C C . PRO B 1 331 ? -10.039 35.25 25.109 1 94.38 331 PRO B C 1
ATOM 6312 O O . PRO B 1 331 ? -10.055 34.812 26.266 1 94.38 331 PRO B O 1
ATOM 6315 N N . ALA B 1 332 ? -11.016 35.781 24.562 1 93.38 332 ALA B N 1
ATOM 6316 C CA . ALA B 1 332 ? -12.336 35.75 25.188 1 93.38 332 ALA B CA 1
ATOM 6317 C C . ALA B 1 332 ? -12.938 34.344 25.156 1 93.38 332 ALA B C 1
ATOM 6319 O O . ALA B 1 332 ? -13 33.719 24.094 1 93.38 332 ALA B O 1
ATOM 6320 N N . PRO B 1 333 ? -13.32 33.875 26.344 1 90.25 333 PRO B N 1
ATOM 6321 C CA . PRO B 1 333 ? -14.023 32.594 26.281 1 90.25 333 PRO B CA 1
ATOM 6322 C C . PRO B 1 333 ? -15.234 32.625 25.359 1 90.25 333 PRO B C 1
ATOM 6324 O O . PRO B 1 333 ? -16.109 33.469 25.5 1 90.25 333 PRO B O 1
ATOM 6327 N N . GLY B 1 334 ? -15.219 31.703 24.375 1 94.19 334 GLY B N 1
ATOM 6328 C CA . GLY B 1 334 ? -16.312 31.703 23.406 1 94.19 334 GLY B CA 1
ATOM 6329 C C . GLY B 1 334 ? -16.125 32.688 22.281 1 94.19 334 GLY B C 1
ATOM 6330 O O . GLY B 1 334 ? -17 32.844 21.422 1 94.19 334 GLY B O 1
ATOM 6331 N N . GLY B 1 335 ? -15.023 33.406 22.438 1 95.5 335 GLY B N 1
ATOM 6332 C CA . GLY B 1 335 ? -14.727 34.312 21.344 1 95.5 335 GLY B CA 1
ATOM 6333 C C . GLY B 1 335 ? -14.445 33.594 20.031 1 95.5 335 GLY B C 1
ATOM 6334 O O . GLY B 1 335 ? -14.016 32.469 20.016 1 95.5 335 GLY B O 1
ATOM 6335 N N . ARG B 1 336 ? -14.594 34.281 18.938 1 97.31 336 ARG B N 1
ATOM 6336 C CA . ARG B 1 336 ? -14.383 33.688 17.625 1 97.31 336 ARG B CA 1
ATOM 6337 C C . ARG B 1 336 ? -12.914 33.344 17.406 1 97.31 336 ARG B C 1
ATOM 6339 O O . ARG B 1 336 ? -12.031 34.094 17.797 1 97.31 336 ARG B O 1
ATOM 6346 N N . SER B 1 337 ? -12.688 32.188 16.859 1 97.75 337 SER B N 1
ATOM 6347 C CA . SER B 1 337 ? -11.359 31.891 16.328 1 97.75 337 SER B CA 1
ATOM 6348 C C . SER B 1 337 ? -11.094 32.656 15.039 1 97.75 337 SER B C 1
ATOM 6350 O O . SER B 1 337 ? -11.75 32.406 14.023 1 97.75 337 SER B O 1
ATOM 6352 N N . LEU B 1 338 ? -10.102 33.5 15.031 1 98.5 338 LEU B N 1
ATOM 6353 C CA . LEU B 1 338 ? -9.898 34.406 13.906 1 98.5 338 LEU B CA 1
ATOM 6354 C C . LEU B 1 338 ? -8.891 33.812 12.922 1 98.5 338 LEU B C 1
ATOM 6356 O O . LEU B 1 338 ? -9.133 33.812 11.711 1 98.5 338 LEU B O 1
ATOM 6360 N N . ILE B 1 339 ? -7.762 33.375 13.422 1 98.56 339 ILE B N 1
ATOM 6361 C CA . ILE B 1 339 ? -6.688 32.812 12.609 1 98.56 339 ILE B CA 1
ATOM 6362 C C . ILE B 1 339 ? -6.145 31.531 13.273 1 98.56 339 ILE B C 1
ATOM 6364 O O . ILE B 1 339 ? -5.816 31.547 14.461 1 98.56 339 ILE B O 1
ATOM 6368 N N . VAL B 1 340 ? -6.133 30.484 12.539 1 98.62 340 VAL B N 1
ATOM 6369 C CA . VAL B 1 340 ? -5.402 29.297 12.953 1 98.62 340 VAL B CA 1
ATOM 6370 C C . VAL B 1 340 ? -3.998 29.312 12.352 1 98.62 340 VAL B C 1
ATOM 6372 O O . VAL B 1 340 ? -3.809 28.953 11.188 1 98.62 340 VAL B O 1
ATOM 6375 N N . THR B 1 341 ? -3.053 29.656 13.164 1 98.25 341 THR B N 1
ATOM 6376 C CA . THR B 1 341 ? -1.691 29.812 12.664 1 98.25 341 THR B CA 1
ATOM 6377 C C . THR B 1 341 ? -1.04 28.453 12.414 1 98.25 341 THR B C 1
ATOM 6379 O O . THR B 1 341 ? -0.233 28.312 11.492 1 98.25 341 THR B O 1
ATOM 6382 N N . ARG B 1 342 ? -1.325 27.547 13.188 1 98.25 342 ARG B N 1
ATOM 6383 C CA . ARG B 1 342 ? -0.92 26.141 13.047 1 98.25 342 ARG B CA 1
ATOM 6384 C C . ARG B 1 342 ? -2.105 25.203 13.242 1 98.25 342 ARG B C 1
ATOM 6386 O O . ARG B 1 342 ? -2.674 25.141 14.336 1 98.25 342 ARG B O 1
ATOM 6393 N N . PRO B 1 343 ? -2.439 24.453 12.211 1 98.38 343 PRO B N 1
ATOM 6394 C CA . PRO B 1 343 ? -3.521 23.484 12.406 1 98.38 343 PRO B CA 1
ATOM 6395 C C . PRO B 1 343 ? -3.182 22.422 13.438 1 98.38 343 PRO B C 1
ATOM 6397 O O . PRO B 1 343 ? -2.006 22.094 13.641 1 98.38 343 PRO B O 1
ATOM 6400 N N . GLY B 1 344 ? -4.254 21.938 14.062 1 98.38 344 GLY B N 1
ATOM 6401 C CA . GLY B 1 344 ? -4.059 20.812 14.953 1 98.38 344 GLY B CA 1
ATOM 6402 C C . GLY B 1 344 ? -3.846 19.5 14.211 1 98.38 344 GLY B C 1
ATOM 6403 O O . GLY B 1 344 ? -4.379 19.312 13.109 1 98.38 344 GLY B O 1
ATOM 6404 N N . LEU B 1 345 ? -3.059 18.625 14.812 1 98.38 345 LEU B N 1
ATOM 6405 C CA . LEU B 1 345 ? -2.789 17.328 14.203 1 98.38 345 LEU B CA 1
ATOM 6406 C C . LEU B 1 345 ? -3.008 16.203 15.211 1 98.38 345 LEU B C 1
ATOM 6408 O O . LEU B 1 345 ? -2.457 16.234 16.312 1 98.38 345 LEU B O 1
ATOM 6412 N N . ALA B 1 346 ? -3.852 15.328 14.844 1 97.81 346 ALA B N 1
ATOM 6413 C CA . ALA B 1 346 ? -4.094 14.117 15.625 1 97.81 346 ALA B CA 1
ATOM 6414 C C . ALA B 1 346 ? -4.082 12.875 14.727 1 97.81 346 ALA B C 1
ATOM 6416 O O . ALA B 1 346 ? -4.109 12.992 13.5 1 97.81 346 ALA B O 1
ATOM 6417 N N . TYR B 1 347 ? -3.938 11.766 15.32 1 95.75 347 TYR B N 1
ATOM 6418 C CA . TYR B 1 347 ? -3.961 10.508 14.586 1 95.75 347 TYR B CA 1
ATOM 6419 C C . TYR B 1 347 ? -5.016 9.562 15.148 1 95.75 347 TYR B C 1
ATOM 6421 O O . TYR B 1 347 ? -5.062 9.32 16.359 1 95.75 347 TYR B O 1
ATOM 6429 N N . ALA B 1 348 ? -5.844 9.102 14.211 1 95.38 348 ALA B N 1
ATOM 6430 C CA . ALA B 1 348 ? -6.949 8.211 14.562 1 95.38 348 ALA B CA 1
ATOM 6431 C C . ALA B 1 348 ? -6.762 6.836 13.93 1 95.38 348 ALA B C 1
ATOM 6433 O O . ALA B 1 348 ? -5.789 6.602 13.211 1 95.38 348 ALA B O 1
ATOM 6434 N N . ASP B 1 349 ? -7.66 5.871 14.312 1 90.44 349 ASP B N 1
ATOM 6435 C CA . ASP B 1 349 ? -7.707 4.527 13.742 1 90.44 349 ASP B CA 1
ATOM 6436 C C . ASP B 1 349 ? -6.457 3.732 14.109 1 90.44 349 ASP B C 1
ATOM 6438 O O . ASP B 1 349 ? -5.902 3.016 13.273 1 90.44 349 ASP B O 1
ATOM 6442 N N . MET B 1 350 ? -5.977 4.07 15.219 1 84.06 350 MET B N 1
ATOM 6443 C CA . MET B 1 350 ? -4.801 3.355 15.711 1 84.06 350 MET B CA 1
ATOM 6444 C C . MET B 1 350 ? -5.211 2.119 16.5 1 84.06 350 MET B C 1
ATOM 6446 O O . MET B 1 350 ? -6.309 2.072 17.062 1 84.06 350 MET B O 1
ATOM 6450 N N . GLN B 1 351 ? -4.383 1.161 16.422 1 74.62 351 GLN B N 1
ATOM 6451 C CA . GLN B 1 351 ? -4.648 -0.055 17.188 1 74.62 351 GLN B CA 1
ATOM 6452 C C . GLN B 1 351 ? -3.42 -0.478 17.984 1 74.62 351 GLN B C 1
ATOM 6454 O O . GLN B 1 351 ? -2.285 -0.292 17.547 1 74.62 351 GLN B O 1
ATOM 6459 N N . SER B 1 352 ? -3.875 -0.845 19.219 1 60.88 352 SER B N 1
ATOM 6460 C CA . SER B 1 352 ? -2.793 -1.391 20.031 1 60.88 352 SER B CA 1
ATOM 6461 C C . SER B 1 352 ? -2.406 -2.791 19.562 1 60.88 352 SER B C 1
ATOM 6463 O O . SER B 1 352 ? -3.26 -3.561 19.125 1 60.88 352 SER B O 1
ATOM 6465 N N . PHE B 1 353 ? -1.187 -2.986 19.422 1 55.44 353 PHE B N 1
ATOM 6466 C CA . PHE B 1 353 ? -0.726 -4.301 18.984 1 55.44 353 PHE B CA 1
ATOM 6467 C C . PHE B 1 353 ? -1.031 -5.352 20.047 1 55.44 353 PHE B C 1
ATOM 6469 O O . PHE B 1 353 ? -1.224 -6.527 19.734 1 55.44 353 PHE B O 1
ATOM 6476 N N . GLY B 1 354 ? -1.119 -4.855 21.328 1 44.31 354 GLY B N 1
ATOM 6477 C CA . GLY B 1 354 ? -1.335 -5.789 22.422 1 44.31 354 GLY B CA 1
ATOM 6478 C C . GLY B 1 354 ? -2.766 -6.289 22.516 1 44.31 354 GLY B C 1
ATOM 6479 O O . GLY B 1 354 ? -3.02 -7.484 22.375 1 44.31 354 GLY B O 1
ATOM 6480 N N . HIS B 1 355 ? -3.693 -5.422 22.75 1 46.94 355 HIS B N 1
ATOM 6481 C CA . HIS B 1 355 ? -5.07 -5.805 23.047 1 46.94 355 HIS B CA 1
ATOM 6482 C C . HIS B 1 355 ? -5.98 -5.559 21.844 1 46.94 355 HIS B C 1
ATOM 6484 O O . HIS B 1 355 ? -7.188 -5.805 21.922 1 46.94 355 HIS B O 1
ATOM 6490 N N . PHE B 1 356 ? -5.395 -5.602 20.734 1 51.78 356 PHE B N 1
ATOM 6491 C CA . PHE B 1 356 ? -6.129 -5.289 19.516 1 51.78 356 PHE B CA 1
ATOM 6492 C C . PHE B 1 356 ? -7.305 -4.363 19.797 1 51.78 356 PHE B C 1
ATOM 6494 O O . PHE B 1 356 ? -8.438 -4.648 19.422 1 51.78 356 PHE B O 1
ATOM 6501 N N . ALA B 1 357 ? -6.949 -3.502 20.625 1 59.03 357 ALA B N 1
ATOM 6502 C CA . ALA B 1 357 ? -7.988 -2.535 20.984 1 59.03 357 ALA B CA 1
ATOM 6503 C C . ALA B 1 357 ? -7.785 -1.22 20.234 1 59.03 357 ALA B C 1
ATOM 6505 O O . ALA B 1 357 ? -6.648 -0.801 20 1 59.03 357 ALA B O 1
ATOM 6506 N N . LYS B 1 358 ? -8.875 -0.892 19.766 1 73.25 358 LYS B N 1
ATOM 6507 C CA . LYS B 1 358 ? -8.883 0.448 19.188 1 73.25 358 LYS B CA 1
ATOM 6508 C C . LYS B 1 358 ? -8.391 1.482 20.188 1 73.25 358 LYS B C 1
ATOM 6510 O O . LYS B 1 358 ? -8.75 1.431 21.375 1 73.25 358 LYS B O 1
ATOM 6515 N N . ARG B 1 359 ? -7.434 2.191 19.781 1 80.5 359 ARG B N 1
ATOM 6516 C CA . ARG B 1 359 ? -6.918 3.277 20.609 1 80.5 359 ARG B CA 1
ATOM 6517 C C . ARG B 1 359 ? -7.629 4.59 20.297 1 80.5 359 ARG B C 1
ATOM 6519 O O . ARG B 1 359 ? -8.008 4.84 19.156 1 80.5 359 ARG B O 1
ATOM 6526 N N . PRO B 1 360 ? -7.793 5.309 21.359 1 85.56 360 PRO B N 1
ATOM 6527 C CA . PRO B 1 360 ? -8.297 6.656 21.078 1 85.56 360 PRO B CA 1
ATOM 6528 C C . PRO B 1 360 ? -7.328 7.488 20.25 1 85.56 360 PRO B C 1
ATOM 6530 O O . PRO B 1 360 ? -6.137 7.18 20.188 1 85.56 360 PRO B O 1
ATOM 6533 N N . PRO B 1 361 ? -7.922 8.461 19.609 1 91.62 361 PRO B N 1
ATOM 6534 C CA . PRO B 1 361 ? -7.055 9.32 18.812 1 91.62 361 PRO B CA 1
ATOM 6535 C C . PRO B 1 361 ? -5.906 9.922 19.609 1 91.62 361 PRO B C 1
ATOM 6537 O O . PRO B 1 361 ? -6.094 10.289 20.781 1 91.62 361 PRO B O 1
ATOM 6540 N N . TYR B 1 362 ? -4.789 9.938 19.031 1 92.19 362 TYR B N 1
ATOM 6541 C CA . TYR B 1 362 ? -3.586 10.492 19.641 1 92.19 362 TYR B CA 1
ATOM 6542 C C . TYR B 1 362 ? -3.355 11.93 19.188 1 92.19 362 TYR B C 1
ATOM 6544 O O . TYR B 1 362 ? -3.102 12.18 18 1 92.19 362 TYR B O 1
ATOM 6552 N N . GLN B 1 363 ? -3.393 12.82 20.156 1 95.25 363 GLN B N 1
ATOM 6553 C CA . GLN B 1 363 ? -3.174 14.227 19.828 1 95.25 363 GLN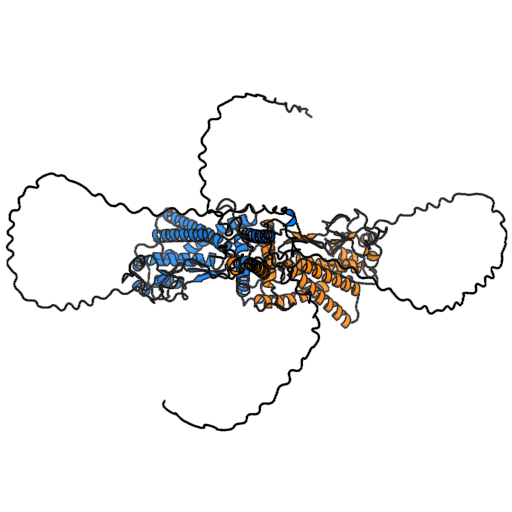 B CA 1
ATOM 6554 C C . GLN B 1 363 ? -1.685 14.547 19.734 1 95.25 363 GLN B C 1
ATOM 6556 O O . GLN B 1 363 ? -0.984 14.57 20.75 1 95.25 363 GLN B O 1
ATOM 6561 N N . MET B 1 364 ? -1.234 14.789 18.594 1 96.62 364 MET B N 1
ATOM 6562 C CA . MET B 1 364 ? 0.165 15.164 18.406 1 96.62 364 MET B CA 1
ATOM 6563 C C . MET B 1 364 ? 0.425 16.578 18.922 1 96.62 364 MET B C 1
ATOM 6565 O O . MET B 1 364 ? 1.326 16.781 19.734 1 96.62 364 MET B O 1
ATOM 6569 N N . PHE B 1 365 ? -0.35 17.562 18.469 1 97.38 365 PHE B N 1
ATOM 6570 C CA . PHE B 1 365 ? -0.353 18.922 19 1 97.38 365 PHE B CA 1
ATOM 6571 C C . PHE B 1 365 ? -1.65 19.641 18.641 1 97.38 365 PHE B C 1
ATOM 6573 O O . PHE B 1 365 ? -2.271 19.344 17.625 1 97.38 365 PHE B O 1
ATOM 6580 N N . PRO B 1 366 ? -2.092 20.5 19.469 1 97.62 366 PRO B N 1
ATOM 6581 C CA . PRO B 1 366 ? -3.32 21.266 19.203 1 97.62 366 PRO B CA 1
ATOM 6582 C C . PRO B 1 366 ? -3.125 22.359 18.172 1 97.62 366 PRO B C 1
ATOM 6584 O O . PRO B 1 366 ? -1.989 22.719 17.844 1 97.62 366 PRO B O 1
ATOM 6587 N N . ALA B 1 367 ? -4.238 22.828 17.672 1 98.44 367 ALA B N 1
ATOM 6588 C CA . ALA B 1 367 ? -4.207 24 16.812 1 98.44 367 ALA B CA 1
ATOM 6589 C C . ALA B 1 367 ? -3.834 25.25 17.594 1 98.44 367 ALA B C 1
ATOM 6591 O O . ALA B 1 367 ? -4.266 25.422 18.734 1 98.44 367 ALA B O 1
ATOM 6592 N N . GLU B 1 368 ? -3.051 26.062 17.047 1 97.94 368 GLU B N 1
ATOM 6593 C CA . GLU B 1 368 ? -2.75 27.359 17.625 1 97.94 368 GLU B CA 1
ATOM 6594 C C . GLU B 1 368 ? -3.627 28.453 17.016 1 97.94 368 GLU B C 1
ATOM 6596 O O . GLU B 1 368 ? -3.584 28.688 15.805 1 97.94 368 GLU B O 1
ATOM 6601 N N . VAL B 1 369 ? -4.324 29.156 17.891 1 97.88 369 VAL B N 1
ATOM 6602 C CA . VAL B 1 369 ? -5.41 29.984 17.391 1 97.88 369 VAL B CA 1
ATOM 6603 C C . VAL B 1 369 ? -5.242 31.422 17.891 1 97.88 369 VAL B C 1
ATOM 6605 O O . VAL B 1 369 ? -4.93 31.625 19.062 1 97.88 369 VAL B O 1
ATOM 6608 N N . VAL B 1 370 ? -5.332 32.375 17 1 97.94 370 VAL B N 1
ATOM 6609 C CA . VAL B 1 370 ? -5.598 33.75 17.375 1 97.94 370 VAL B CA 1
ATOM 6610 C C . VAL B 1 370 ? -7.102 34 17.516 1 97.94 370 VAL B C 1
ATOM 6612 O O . VAL B 1 370 ? -7.852 33.812 16.547 1 97.94 370 VAL B O 1
ATOM 6615 N N . ALA B 1 371 ? -7.457 34.344 18.688 1 97.38 371 ALA B N 1
ATOM 6616 C CA . ALA B 1 371 ? -8.883 34.5 18.969 1 97.38 371 ALA B CA 1
ATOM 6617 C C . ALA B 1 371 ? -9.211 35.969 19.328 1 97.38 371 ALA B C 1
ATOM 6619 O O . ALA B 1 371 ? -8.305 36.75 19.625 1 97.38 371 ALA B O 1
ATOM 6620 N N . GLU B 1 372 ? -10.469 36.188 19.281 1 96.62 372 GLU B N 1
ATOM 6621 C CA . GLU B 1 372 ? -10.961 37.469 19.75 1 96.62 372 GLU B CA 1
ATOM 6622 C C . GLU B 1 372 ? -10.555 37.719 21.203 1 96.62 372 GLU B C 1
ATOM 6624 O O . GLU B 1 372 ? -10.656 36.844 22.047 1 96.62 372 GLU B O 1
ATOM 6629 N N . ILE B 1 373 ? -10.156 38.938 21.422 1 93.31 373 ILE B N 1
ATOM 6630 C CA . ILE B 1 373 ? -9.648 39.219 22.75 1 93.31 373 ILE B CA 1
ATOM 6631 C C . ILE B 1 373 ? -10.797 39.625 23.672 1 93.31 373 ILE B C 1
ATOM 6633 O O . ILE B 1 373 ? -11.836 40.125 23.203 1 93.31 373 ILE B O 1
ATOM 6637 N N . LEU B 1 374 ? -10.555 39.406 24.875 1 85.81 374 LEU B N 1
ATOM 6638 C CA . LEU B 1 374 ? -11.422 39.969 25.922 1 85.81 374 LEU B CA 1
ATOM 6639 C C . LEU B 1 374 ? -11.312 41.469 26 1 85.81 374 LEU B C 1
ATOM 6641 O O . LEU B 1 374 ? -10.234 42 26.234 1 85.81 374 LEU B O 1
ATOM 6645 N N . PRO B 1 375 ? -12.438 42.156 25.656 1 82.94 375 PRO B N 1
ATOM 6646 C CA . PRO B 1 375 ? -12.359 43.625 25.625 1 82.94 375 PRO B CA 1
ATOM 6647 C C . PRO B 1 375 ? -11.922 44.219 26.969 1 82.94 375 PRO B C 1
ATOM 6649 O O . PRO B 1 375 ? -12.172 43.625 28.016 1 82.94 375 PRO B O 1
ATOM 6652 N N . GLU B 1 376 ? -11.07 45.219 26.953 1 77.06 376 GLU B N 1
ATOM 6653 C CA . GLU B 1 376 ? -10.664 45.906 28.156 1 77.06 376 GLU B CA 1
ATOM 6654 C C . GLU B 1 376 ? -11.875 46.531 28.859 1 77.06 376 GLU B C 1
ATOM 6656 O O . GLU B 1 376 ? -12.883 46.844 28.234 1 77.06 376 GLU B O 1
ATOM 6661 N N . LYS B 1 377 ? -12.047 46.438 30.141 1 64.75 377 LYS B N 1
ATOM 6662 C CA . LYS B 1 377 ? -13.117 47.125 30.859 1 64.75 377 LYS B CA 1
ATOM 6663 C C . LYS B 1 377 ? -13.188 48.594 30.453 1 64.75 377 LYS B C 1
ATOM 6665 O O . LYS B 1 377 ? -12.18 49.312 30.453 1 64.75 377 LYS B O 1
ATOM 6670 N N . THR B 1 378 ? -13.992 48.875 29.516 1 52.94 378 THR B N 1
ATOM 6671 C CA . THR B 1 378 ? -14.203 50.281 29.375 1 52.94 378 THR B CA 1
ATOM 6672 C C . THR B 1 378 ? -14.438 50.938 30.734 1 52.94 378 THR B C 1
ATOM 6674 O O . THR B 1 378 ? -15.367 50.594 31.453 1 52.94 378 THR B O 1
ATOM 6677 N N . SER B 1 379 ? -13.484 51.406 31.406 1 43.44 379 SER B N 1
ATOM 6678 C CA . SER B 1 379 ? -13.82 52.312 32.5 1 43.44 379 SER B CA 1
ATOM 6679 C C . SER B 1 379 ? -14.797 53.375 32.062 1 43.44 379 SER B C 1
ATOM 6681 O O . SER B 1 379 ? -14.469 54.188 31.188 1 43.44 379 SER B O 1
ATOM 6683 N N . THR B 1 380 ? -16.031 53.125 31.891 1 41.38 380 THR B N 1
ATOM 6684 C CA . THR B 1 380 ? -16.969 54.219 31.844 1 41.38 380 THR B CA 1
ATOM 6685 C C . THR B 1 380 ? -16.703 55.188 33 1 41.38 380 THR B C 1
ATOM 6687 O O . THR B 1 380 ? -17.109 54.938 34.125 1 41.38 380 THR B O 1
ATOM 6690 N N . ILE B 1 381 ? -15.562 55.844 33.125 1 38.91 381 ILE B N 1
ATOM 6691 C CA . ILE B 1 381 ? -15.555 57.031 34 1 38.91 381 ILE B CA 1
ATOM 6692 C C . ILE B 1 381 ? -16.594 58.031 33.5 1 38.91 381 ILE B C 1
ATOM 6694 O O . ILE B 1 381 ? -16.453 58.625 32.406 1 38.91 381 ILE B O 1
ATOM 6698 N N . THR B 1 382 ? -17.844 57.719 33.562 1 36.84 382 THR B N 1
ATOM 6699 C CA . THR B 1 382 ? -18.797 58.844 33.656 1 36.84 382 THR B CA 1
ATOM 6700 C C . THR B 1 382 ? -18.328 59.875 34.688 1 36.84 382 THR B C 1
ATOM 6702 O O . THR B 1 382 ? -18.266 59.594 35.875 1 36.84 382 THR B O 1
ATOM 6705 N N . LYS B 1 383 ? -17.422 60.781 34.188 1 39.94 383 LYS B N 1
ATOM 6706 C CA . LYS B 1 383 ? -17.188 62 34.938 1 39.94 383 LYS B CA 1
ATOM 6707 C C . LYS B 1 383 ? -18.5 62.719 35.312 1 39.94 383 LYS B C 1
ATOM 6709 O O . LYS B 1 383 ? -19.094 63.375 34.469 1 39.94 383 LYS B O 1
ATOM 6714 N N . ALA B 1 384 ? -19.312 62.156 35.969 1 35.72 384 ALA B N 1
ATOM 6715 C CA . ALA B 1 384 ? -20.359 63 36.562 1 35.72 384 ALA B CA 1
ATOM 6716 C C . ALA B 1 384 ? -19.75 64.125 37.375 1 35.72 384 ALA B C 1
ATOM 6718 O O . ALA B 1 384 ? -18.984 63.906 38.312 1 35.72 384 ALA B O 1
ATOM 6719 N N . LYS B 1 385 ? -19.656 65.375 36.688 1 36.38 385 LYS B N 1
ATOM 6720 C CA . LYS B 1 385 ? -19.359 66.688 37.25 1 36.38 385 LYS B CA 1
ATOM 6721 C C . LYS B 1 385 ? -20.188 66.938 38.5 1 36.38 385 LYS B C 1
ATOM 6723 O O . LYS B 1 385 ? -21.391 67.188 38.406 1 36.38 385 LYS B O 1
ATOM 6728 N N . SER B 1 386 ? -20.062 66.188 39.5 1 26.7 386 SER B N 1
ATOM 6729 C CA . SER B 1 386 ? -20.812 66.688 40.656 1 26.7 386 SER B CA 1
ATOM 6730 C C . SER B 1 386 ? -20.375 68.062 41.062 1 26.7 386 SER B C 1
ATOM 6732 O O . SER B 1 386 ? -19.188 68.375 41.062 1 26.7 386 SER B O 1
ATOM 6734 N N . ARG B 1 387 ? -21.281 69 41.125 1 24.11 387 ARG B N 1
ATOM 6735 C CA . ARG B 1 387 ? -21.406 70.375 41.469 1 24.11 387 ARG B CA 1
ATOM 6736 C C . ARG B 1 387 ? -20.844 70.688 42.875 1 24.11 387 ARG B C 1
ATOM 6738 O O . ARG B 1 387 ? -21.156 71.688 43.469 1 24.11 387 ARG B O 1
ATOM 6745 N N . LYS B 1 388 ? -20 69.875 43.375 1 28.44 388 LYS B N 1
ATOM 6746 C CA . LYS B 1 388 ? -19.859 70.312 44.75 1 28.44 388 LYS B CA 1
ATOM 6747 C C . LYS B 1 388 ? -19.438 71.812 44.844 1 28.44 388 LYS B C 1
ATOM 6749 O O . LYS B 1 388 ? -18.516 72.188 44.156 1 28.44 388 LYS B O 1
ATOM 6754 N N . THR B 1 389 ? -20.172 72.625 45.406 1 23.09 389 THR B N 1
ATOM 6755 C CA . THR B 1 389 ? -20.297 74 45.875 1 23.09 389 THR B CA 1
ATOM 6756 C C . THR B 1 389 ? -18.984 74.5 46.438 1 23.09 389 THR B C 1
ATOM 6758 O O . THR B 1 389 ? -18.516 75.562 46.031 1 23.09 389 THR B O 1
ATOM 6761 N N . THR B 1 390 ? -18.984 74.75 47.656 1 21.89 390 THR B N 1
ATOM 6762 C CA . THR B 1 390 ? -18.625 75.875 48.5 1 21.89 390 THR B CA 1
ATOM 6763 C C . THR B 1 390 ? -17.109 75.938 48.656 1 21.89 390 THR B C 1
ATOM 6765 O O . THR B 1 390 ? -16.391 75 48.375 1 21.89 390 THR B O 1
ATOM 6768 N N . SER B 1 391 ? -16.609 76.25 49.875 1 20.67 391 SER B N 1
ATOM 6769 C CA . SER B 1 391 ? -15.953 77.438 50.438 1 20.67 391 SER B CA 1
ATOM 6770 C C . SER B 1 391 ? -14.438 77.25 50.438 1 20.67 391 SER B C 1
ATOM 6772 O O . SER B 1 391 ? -13.914 76.25 50.906 1 20.67 391 SER B O 1
ATOM 6774 N N . ALA B 1 392 ? -13.977 77.625 49.469 1 20.62 392 ALA B N 1
ATOM 6775 C CA . ALA B 1 392 ? -12.57 77.625 49.094 1 20.62 392 ALA B CA 1
ATOM 6776 C C . ALA B 1 392 ? -11.688 78.188 50.219 1 20.62 392 ALA B C 1
ATOM 6778 O O . ALA B 1 392 ? -11.688 79.375 50.5 1 20.62 392 ALA B O 1
ATOM 6779 N N . LYS B 1 393 ? -11.875 77.25 51.375 1 21.72 393 LYS B N 1
ATOM 6780 C CA . LYS B 1 393 ? -11.094 77.75 52.5 1 21.72 393 LYS B CA 1
ATOM 6781 C C . LYS B 1 393 ? -9.703 78.188 52.031 1 21.72 393 LYS B C 1
ATOM 6783 O O . LYS B 1 393 ? -9.141 77.625 51.094 1 21.72 393 LYS B O 1
ATOM 6788 N N . THR B 1 394 ? -9.086 79.188 52.469 1 18.09 394 THR B N 1
ATOM 6789 C CA . THR B 1 394 ? -8.055 80.188 52.438 1 18.09 394 THR B CA 1
ATOM 6790 C C . THR B 1 394 ? -6.672 79.562 52.625 1 18.09 394 THR B C 1
ATOM 6792 O O . THR B 1 394 ? -5.66 80.25 52.438 1 18.09 394 THR B O 1
ATOM 6795 N N . LYS B 1 395 ? -6.781 78.125 52.719 1 19.3 395 LYS B N 1
ATOM 6796 C CA . LYS B 1 395 ? -5.602 77.812 53.531 1 19.3 395 LYS B CA 1
ATOM 6797 C C . LYS B 1 395 ? -4.344 78.438 52.875 1 19.3 395 LYS B C 1
ATOM 6799 O O . LYS B 1 395 ? -4.25 78.5 51.656 1 19.3 395 LYS B O 1
ATOM 6804 N N . SER B 1 396 ? -3.502 78.688 53.719 1 17.31 396 SER B N 1
ATOM 6805 C CA . SER B 1 396 ? -2.336 79.5 54.062 1 17.31 396 SER B CA 1
ATOM 6806 C C . SER B 1 396 ? -1.08 78.938 53.375 1 17.31 396 SER B C 1
ATOM 6808 O O . SER B 1 396 ? -1.009 77.75 53.031 1 17.31 396 SER B O 1
ATOM 6810 N N . ARG B 1 397 ? -0.206 79.75 52.844 1 18.09 397 ARG B N 1
ATOM 6811 C CA . ARG B 1 397 ? 0.965 80.062 52.062 1 18.09 397 ARG B CA 1
ATOM 6812 C C . ARG B 1 397 ? 2.193 79.312 52.531 1 18.09 397 ARG B C 1
ATOM 6814 O O . ARG B 1 397 ? 3.285 79.5 51.969 1 18.09 397 ARG B O 1
ATOM 6821 N N . ASN B 1 398 ? 1.938 78.25 53.625 1 18.28 398 ASN B N 1
ATOM 6822 C CA . ASN B 1 398 ? 3.24 78.375 54.281 1 18.28 398 ASN B CA 1
ATOM 6823 C C . ASN B 1 398 ? 4.324 77.625 53.469 1 18.28 398 ASN B C 1
ATOM 6825 O O . ASN B 1 398 ? 4.141 76.5 53.062 1 18.28 398 ASN B O 1
ATOM 6829 N N . LYS B 1 399 ? 5.145 78.25 52.75 1 16.94 399 LYS B N 1
ATOM 6830 C CA . LYS B 1 399 ? 6.27 78 51.844 1 16.94 399 LYS B CA 1
ATOM 6831 C C . LYS B 1 399 ? 7.414 77.312 52.531 1 16.94 399 LYS B C 1
ATOM 6833 O O . LYS B 1 399 ? 8.516 77.188 52 1 16.94 399 LYS B O 1
ATOM 6838 N N . ARG B 1 400 ? 7.109 76.562 53.656 1 17.31 400 ARG B N 1
ATOM 6839 C CA . ARG B 1 400 ? 8.422 76.438 54.281 1 17.31 400 ARG B CA 1
ATOM 6840 C C . ARG B 1 400 ? 9.375 75.625 53.438 1 17.31 400 ARG B C 1
ATOM 6842 O O . ARG B 1 400 ? 8.938 74.75 52.656 1 17.31 400 ARG B O 1
ATOM 6849 N N . ALA B 1 401 ? 10.664 75.938 53.344 1 17.62 401 ALA B N 1
ATOM 6850 C CA . ALA B 1 401 ? 11.992 75.875 52.75 1 17.62 401 ALA B CA 1
ATOM 6851 C C . ALA B 1 401 ? 12.664 74.5 53.031 1 17.62 401 ALA B C 1
ATOM 6853 O O . ALA B 1 401 ? 12.953 74.188 54.219 1 17.62 401 ALA B O 1
ATOM 6854 N N . LYS B 1 402 ? 12.203 73.438 52.438 1 16.41 402 LYS B N 1
ATOM 6855 C CA . LYS B 1 402 ? 12.781 72.188 52.938 1 16.41 402 LYS B CA 1
ATOM 6856 C C . LYS B 1 402 ? 14.258 72.125 52.562 1 16.41 402 LYS B C 1
ATOM 6858 O O . LYS B 1 402 ? 14.609 72.188 51.406 1 16.41 402 LYS B O 1
ATOM 6863 N N . THR B 1 403 ? 15.281 72.375 53.375 1 15.88 403 THR B N 1
ATOM 6864 C CA . THR B 1 403 ? 16.734 72.25 53.438 1 15.88 403 THR B CA 1
ATOM 6865 C C . THR B 1 403 ? 17.203 70.812 53.531 1 15.88 403 THR B C 1
ATOM 6867 O O . THR B 1 403 ? 18.375 70.5 53.344 1 15.88 403 THR B O 1
ATOM 6870 N N . ASP B 1 404 ? 16.516 69.688 53.281 1 14.73 404 ASP B N 1
ATOM 6871 C CA . ASP B 1 404 ? 16.984 68.5 54.031 1 14.73 404 ASP B CA 1
ATOM 6872 C C . ASP B 1 404 ? 18.281 67.938 53.438 1 14.73 404 ASP B C 1
ATOM 6874 O O . ASP B 1 404 ? 18.391 67.812 52.219 1 14.73 404 ASP B O 1
ATOM 6878 N N . SER B 1 405 ? 19.562 67.625 54.156 1 14.72 405 SER B N 1
ATOM 6879 C CA . SER B 1 405 ? 20.984 67.375 54.312 1 14.72 405 SER B CA 1
ATOM 6880 C C . SER B 1 405 ? 21.234 65.812 54.281 1 14.72 405 SER B C 1
ATOM 6882 O O . SER B 1 405 ? 22.375 65.375 54.219 1 14.72 405 SER B O 1
ATOM 6884 N N . LYS B 1 406 ? 20.375 64.812 54.062 1 15.17 406 LYS B N 1
ATOM 6885 C CA . LYS B 1 406 ? 20.812 63.625 54.844 1 15.17 406 LYS B CA 1
ATOM 6886 C C . LYS B 1 406 ? 22.125 63.062 54.312 1 15.17 406 LYS B C 1
ATOM 6888 O O . LYS B 1 406 ? 22.312 62.969 53.094 1 15.17 406 LYS B O 1
ATOM 6893 N N . PRO B 1 407 ? 23.062 62.5 55.312 1 17.19 407 PRO B N 1
ATOM 6894 C CA . PRO B 1 407 ? 24.469 62.125 55.438 1 17.19 407 PRO B CA 1
ATOM 6895 C C . PRO B 1 407 ? 24.719 60.656 55.094 1 17.19 407 PRO B C 1
ATOM 6897 O O . PRO B 1 407 ? 24.078 59.75 55.688 1 17.19 407 PRO B O 1
ATOM 6900 N N . ASN B 1 408 ? 24.453 60.062 54.062 1 16.08 408 ASN B N 1
ATOM 6901 C CA . ASN B 1 408 ? 24.594 58.594 53.969 1 16.08 408 ASN B CA 1
ATOM 6902 C C . ASN B 1 408 ? 25.969 58.125 54.469 1 16.08 408 ASN B C 1
ATOM 6904 O O . ASN B 1 408 ? 27 58.625 54 1 16.08 408 ASN B O 1
ATOM 6908 N N . THR B 1 409 ? 26.031 57.125 55.438 1 14.7 409 THR B N 1
ATOM 6909 C CA . THR B 1 409 ? 26.859 56.469 56.469 1 14.7 409 THR B CA 1
ATOM 6910 C C . THR B 1 409 ? 27.859 55.5 55.812 1 14.7 409 THR B C 1
ATOM 6912 O O . THR B 1 409 ? 27.562 54.906 54.781 1 14.7 409 THR B O 1
ATOM 6915 N N . THR B 1 410 ? 29.062 55.094 56.531 1 15.73 410 THR B N 1
ATOM 6916 C CA . THR B 1 410 ? 30.453 54.688 56.656 1 15.73 410 THR B CA 1
ATOM 6917 C C . THR B 1 410 ? 30.562 53.188 56.875 1 15.73 410 THR B C 1
ATOM 6919 O O . THR B 1 410 ? 31.453 52.531 56.312 1 15.73 410 THR B O 1
ATOM 6922 N N . SER B 1 411 ? 29.781 52.312 57.625 1 14.41 411 SER B N 1
ATOM 6923 C CA . SER B 1 411 ? 30.547 51.594 58.656 1 14.41 411 SER B CA 1
ATOM 6924 C C . SER B 1 411 ? 31.328 50.438 58.031 1 14.41 411 SER B C 1
ATOM 6926 O O . SER B 1 411 ? 30.953 49.906 57 1 14.41 411 SER B O 1
ATOM 6928 N N . THR B 1 412 ? 32.281 49.625 59.031 1 15.56 412 THR B N 1
ATOM 6929 C CA . THR B 1 412 ? 33.594 49.094 59.375 1 15.56 412 THR B CA 1
ATOM 6930 C C . THR B 1 412 ? 33.594 47.562 59.406 1 15.56 412 THR B C 1
ATOM 6932 O O . THR B 1 412 ? 34.5 46.906 58.875 1 15.56 412 THR B O 1
ATOM 6935 N N . VAL B 1 413 ? 32.781 46.719 60.156 1 14.93 413 VAL B N 1
ATOM 6936 C CA . VAL B 1 413 ? 33.438 46 61.219 1 14.93 413 VAL B CA 1
ATOM 6937 C C . VAL B 1 413 ? 34.094 44.719 60.688 1 14.93 413 VAL B C 1
ATOM 6939 O O . VAL B 1 413 ? 33.688 44.219 59.625 1 14.93 413 VAL B O 1
ATOM 6942 N N . SER B 1 414 ? 34.531 43.656 61.781 1 14.75 414 SER B N 1
ATOM 6943 C CA . SER B 1 414 ? 35.719 43.031 62.406 1 14.75 414 SER B CA 1
ATOM 6944 C C . SER B 1 414 ? 35.75 41.562 62.094 1 14.75 414 SER B C 1
ATOM 6946 O O . SER B 1 414 ? 36.719 41.062 61.5 1 14.75 414 SER B O 1
ATOM 6948 N N . GLU B 1 415 ? 35.562 40.531 63.156 1 15.26 415 GLU B N 1
ATOM 6949 C CA . GLU B 1 415 ? 36.531 39.781 63.969 1 15.26 415 GLU B CA 1
ATOM 6950 C C . GLU B 1 415 ? 36.5 38.312 63.594 1 15.26 415 GLU B C 1
ATOM 6952 O O . GLU B 1 415 ? 35.562 37.812 62.969 1 15.26 415 GLU B O 1
ATOM 6957 N N . THR B 1 416 ? 37.156 37.25 64.5 1 16.53 416 THR B N 1
ATOM 6958 C CA . THR B 1 416 ? 38.25 36.312 64.688 1 16.53 416 THR B CA 1
ATOM 6959 C C . THR B 1 416 ? 37.719 34.906 64.938 1 16.53 416 THR B C 1
ATOM 6961 O O . THR B 1 416 ? 38.375 33.938 64.562 1 16.53 416 THR B O 1
ATOM 6964 N N . PRO B 1 417 ? 36.375 34.5 65.312 1 15.51 417 PRO B N 1
ATOM 6965 C CA . PRO B 1 417 ? 36.5 33.625 66.438 1 15.51 417 PRO B CA 1
ATOM 6966 C C . PRO B 1 417 ? 37 32.25 66.125 1 15.51 417 PRO B C 1
ATOM 6968 O O . PRO B 1 417 ? 36.906 31.797 65 1 15.51 417 PRO B O 1
ATOM 6971 N N . SER B 1 418 ? 37.344 31.281 67.25 1 15.7 418 SER B N 1
ATOM 6972 C CA . SER B 1 418 ? 38.25 30.375 67.938 1 15.7 418 SER B CA 1
ATOM 6973 C C . SER B 1 418 ? 37.844 28.922 67.75 1 15.7 418 SER B C 1
ATOM 6975 O O . SER B 1 418 ? 36.719 28.641 67.25 1 15.7 418 SER B O 1
ATOM 6977 N N . VAL B 1 419 ? 37.562 28.016 68.875 1 16.23 419 VAL B N 1
ATOM 6978 C CA . VAL B 1 419 ? 38.375 27.031 69.562 1 16.23 419 VAL B CA 1
ATOM 6979 C C . VAL B 1 419 ? 37.781 25.641 69.438 1 16.23 419 VAL B C 1
ATOM 6981 O O . VAL B 1 419 ? 38.469 24.688 69.062 1 16.23 419 VAL B O 1
ATOM 6984 N N . SER B 1 420 ? 36.531 25.062 70 1 15.64 420 SER B N 1
ATOM 6985 C CA . SER B 1 420 ? 36.688 24.141 71.125 1 15.64 420 SER B CA 1
ATOM 6986 C C . SER B 1 420 ? 36.594 22.688 70.688 1 15.64 420 SER B C 1
ATOM 6988 O O . SER B 1 420 ? 36.031 22.406 69.625 1 15.64 420 SER B O 1
ATOM 6990 N N . PRO B 1 421 ? 36.781 21.531 71.688 1 18.72 421 PRO B N 1
ATOM 6991 C CA . PRO B 1 421 ? 37.438 20.266 72.062 1 18.72 421 PRO B CA 1
ATOM 6992 C C . PRO B 1 421 ? 36.5 19.062 72 1 18.72 421 PRO B C 1
ATOM 6994 O O . PRO B 1 421 ? 35.688 18.844 72.938 1 18.72 421 PRO B O 1
ATOM 6997 N N . VAL B 1 422 ? 35.781 18.625 71 1 17.33 422 VAL B N 1
ATOM 6998 C CA . VAL B 1 422 ? 34.656 17.734 71.25 1 17.33 422 VAL B CA 1
ATOM 6999 C C . VAL B 1 422 ? 35.156 16.391 71.75 1 17.33 422 VAL B C 1
ATOM 7001 O O . VAL B 1 422 ? 36.062 15.797 71.188 1 17.33 422 VAL B O 1
ATOM 7004 N N . ALA B 1 423 ? 34.562 15.898 72.812 1 17.05 423 ALA B N 1
ATOM 7005 C CA . ALA B 1 423 ? 34.625 14.961 73.938 1 17.05 423 ALA B CA 1
ATOM 7006 C C . ALA B 1 423 ? 34.406 13.523 73.5 1 17.05 423 ALA B C 1
ATOM 7008 O O . ALA B 1 423 ? 33.781 13.297 72.438 1 17.05 423 ALA B O 1
ATOM 7009 N N . ASN B 1 424 ? 34.906 12.375 74.312 1 18.73 424 ASN B N 1
ATOM 7010 C CA . ASN B 1 424 ? 35.469 11.039 74.5 1 18.73 424 ASN B CA 1
ATOM 7011 C C . ASN B 1 424 ? 34.375 9.977 74.562 1 18.73 424 ASN B C 1
ATOM 7013 O O . ASN B 1 424 ? 34.656 8.812 74.875 1 18.73 424 ASN B O 1
ATOM 7017 N N . ALA B 1 425 ? 33.312 9.938 73.75 1 18.17 425 ALA B N 1
ATOM 7018 C CA . ALA B 1 425 ? 32.25 9.164 74.375 1 18.17 425 ALA B CA 1
ATOM 7019 C C . ALA B 1 425 ? 32.656 7.703 74.562 1 18.17 425 ALA B C 1
ATOM 7021 O O . ALA B 1 425 ? 33.344 7.129 73.688 1 18.17 425 ALA B O 1
ATOM 7022 N N . PRO B 1 426 ? 32.188 7.031 75.625 1 17.83 426 PRO B N 1
ATOM 7023 C CA . PRO B 1 426 ? 32.594 5.891 76.5 1 17.83 426 PRO B CA 1
ATOM 7024 C C . PRO B 1 426 ? 32.375 4.551 75.812 1 17.83 426 PRO B C 1
ATOM 7026 O O . PRO B 1 426 ? 31.672 4.484 74.75 1 17.83 426 PRO B O 1
ATOM 7029 N N . ASP B 1 427 ? 32.344 3.295 76.562 1 18.28 427 ASP B N 1
ATOM 7030 C CA . ASP B 1 427 ? 32.906 1.983 76.812 1 18.28 427 ASP B CA 1
ATOM 7031 C C . ASP B 1 427 ? 31.984 0.864 76.375 1 18.28 427 ASP B C 1
ATOM 7033 O O . ASP B 1 427 ? 32.438 -0.228 76 1 18.28 427 ASP B O 1
ATOM 7037 N N . ALA B 1 428 ? 30.609 0.899 76.25 1 19.14 428 ALA B N 1
ATOM 7038 C CA . ALA B 1 428 ? 30.031 -0.226 77 1 19.14 428 ALA B CA 1
ATOM 7039 C C . ALA B 1 428 ? 30.188 -1.525 76.188 1 19.14 428 ALA B C 1
ATOM 7041 O O . ALA B 1 428 ? 30.266 -1.51 75 1 19.14 428 ALA B O 1
ATOM 7042 N N . GLU B 1 429 ? 30.156 -2.914 76.812 1 19.34 429 GLU B N 1
ATOM 7043 C CA . GLU B 1 429 ? 30.656 -4.281 76.938 1 19.34 429 GLU B CA 1
ATOM 7044 C C . GLU B 1 429 ? 29.75 -5.258 76.188 1 19.34 429 GLU B C 1
ATOM 7046 O O . GLU B 1 429 ? 30.125 -6.414 75.938 1 19.34 429 GLU B O 1
ATOM 7051 N N . ASN B 1 430 ? 28.641 -4.953 75.5 1 20.12 430 ASN B N 1
ATOM 7052 C CA . ASN B 1 430 ? 27.656 -6.012 75.688 1 20.12 430 ASN B CA 1
ATOM 7053 C C . ASN B 1 430 ? 28.062 -7.297 75 1 20.12 430 ASN B C 1
ATOM 7055 O O . ASN B 1 430 ? 28.547 -7.258 73.875 1 20.12 430 ASN B O 1
ATOM 7059 N N . ASP B 1 431 ? 27.875 -8.633 75.5 1 19.11 431 ASP B N 1
ATOM 7060 C CA . ASP B 1 431 ? 28.312 -10.016 75.625 1 19.11 431 ASP B CA 1
ATOM 7061 C C . ASP B 1 431 ? 27.797 -10.867 74.438 1 19.11 431 ASP B C 1
ATOM 7063 O O . ASP B 1 431 ? 28.438 -11.836 74.062 1 19.11 431 ASP B O 1
ATOM 7067 N N . SER B 1 432 ? 26.516 -10.852 74 1 19.84 432 SER B N 1
ATOM 7068 C CA . SER B 1 432 ? 25.797 -12.117 74 1 19.84 432 SER B CA 1
ATOM 7069 C C . SER B 1 432 ? 26.219 -13.023 72.875 1 19.84 432 SER B C 1
ATOM 7071 O O . SER B 1 432 ? 26.5 -12.539 71.75 1 19.84 432 SER B O 1
ATOM 7073 N N . LYS B 1 433 ? 26.188 -14.461 72.938 1 19.94 433 LYS B N 1
ATOM 7074 C CA . LYS B 1 433 ? 26.719 -15.766 72.562 1 19.94 433 LYS B CA 1
ATOM 7075 C C . LYS B 1 433 ? 26.141 -16.219 71.25 1 19.94 433 LYS B C 1
ATOM 7077 O O . LYS B 1 433 ? 26.859 -16.781 70.375 1 19.94 433 LYS B O 1
ATOM 7082 N N . GLU B 1 434 ? 24.766 -16.25 70.875 1 22.5 434 GLU B N 1
ATOM 7083 C CA . GLU B 1 434 ? 24.281 -17.625 70.688 1 22.5 434 GLU B CA 1
ATOM 7084 C C . GLU B 1 434 ? 24.672 -18.172 69.312 1 22.5 434 GLU B C 1
ATOM 7086 O O . GLU B 1 434 ? 25.094 -17.422 68.438 1 22.5 434 GLU B O 1
ATOM 7091 N N . GLY B 1 435 ? 23.734 -19.141 68.688 1 22 435 GLY B N 1
ATOM 7092 C CA . GLY B 1 435 ? 23.672 -20.5 68.125 1 22 435 GLY B CA 1
ATOM 7093 C C . GLY B 1 435 ? 23.984 -20.562 66.625 1 22 435 GLY B C 1
ATOM 7094 O O . GLY B 1 435 ? 23.781 -19.578 65.938 1 22 435 GLY B O 1
ATOM 7095 N N . MET B 1 436 ? 24.734 -21.484 66.188 1 22.92 436 MET B N 1
ATOM 7096 C CA . MET B 1 436 ? 25.484 -21.828 65 1 22.92 436 MET B CA 1
ATOM 7097 C C . MET B 1 436 ? 24.531 -22.188 63.844 1 22.92 436 MET B C 1
ATOM 7099 O O . MET B 1 436 ? 24.031 -23.312 63.781 1 22.92 436 MET B O 1
ATOM 7103 N N . GLU B 1 437 ? 23.531 -21.422 63.531 1 23.86 437 GLU B N 1
ATOM 7104 C CA . GLU B 1 437 ? 22.562 -21.953 62.594 1 23.86 437 GLU B CA 1
ATOM 7105 C C . GLU B 1 437 ? 23.266 -22.484 61.344 1 23.86 437 GLU B C 1
ATOM 7107 O O . GLU B 1 437 ? 24.125 -21.812 60.75 1 23.86 437 GLU B O 1
ATOM 7112 N N . GLU B 1 438 ? 23.125 -23.875 61.125 1 25.53 438 GLU B N 1
ATOM 7113 C CA . GLU B 1 438 ? 23.641 -24.766 60.062 1 25.53 438 GLU B CA 1
ATOM 7114 C C . GLU B 1 438 ? 23.297 -24.234 58.688 1 25.53 438 GLU B C 1
ATOM 7116 O O . GLU B 1 438 ? 22.125 -24.031 58.344 1 25.53 438 GLU B O 1
ATOM 7121 N N . ARG B 1 439 ? 24.172 -23.672 58 1 27.86 439 ARG B N 1
ATOM 7122 C CA . ARG B 1 439 ? 24.109 -23.094 56.656 1 27.86 439 ARG B CA 1
ATOM 7123 C C . ARG B 1 439 ? 23.672 -24.125 55.625 1 27.86 439 ARG B C 1
ATOM 7125 O O . ARG B 1 439 ? 24.375 -25.109 55.406 1 27.86 439 ARG B O 1
ATOM 7132 N N . ALA B 1 440 ? 22.328 -24.406 55.625 1 27.58 440 ALA B N 1
ATOM 7133 C CA . ALA B 1 440 ? 21.75 -25.312 54.625 1 27.58 440 ALA B CA 1
ATOM 7134 C C . ALA B 1 440 ? 22.359 -25.109 53.25 1 27.58 440 ALA B C 1
ATOM 7136 O O . ALA B 1 440 ? 22.516 -23.969 52.812 1 27.58 440 ALA B O 1
ATOM 7137 N N . LYS B 1 441 ? 23.031 -26.078 52.812 1 32.47 441 LYS B N 1
ATOM 7138 C CA . LYS B 1 441 ? 23.766 -26.203 51.562 1 32.47 441 LYS B CA 1
ATOM 7139 C C . LYS B 1 441 ? 22.891 -25.828 50.375 1 32.47 441 LYS B C 1
ATOM 7141 O O . LYS B 1 441 ? 21.781 -26.344 50.219 1 32.47 441 LYS B O 1
ATOM 7146 N N . THR B 1 442 ? 23.062 -24.656 49.844 1 32.44 442 THR B N 1
ATOM 7147 C CA . THR B 1 442 ? 22.375 -24.109 48.656 1 32.44 442 THR B CA 1
ATOM 7148 C C . THR B 1 442 ? 22.438 -25.078 47.5 1 32.44 442 THR B C 1
ATOM 7150 O O . THR B 1 442 ? 23.516 -25.469 47.062 1 32.44 442 THR B O 1
ATOM 7153 N N . PRO B 1 443 ? 21.422 -26.016 47.344 1 37.59 443 PRO B N 1
ATOM 7154 C CA . PRO B 1 443 ? 21.406 -27.062 46.312 1 37.59 443 PRO B CA 1
ATOM 7155 C C . PRO B 1 443 ? 21.938 -26.547 44.969 1 37.59 443 PRO B C 1
ATOM 7157 O O . PRO B 1 443 ? 21.844 -25.359 44.688 1 37.59 443 PRO B O 1
ATOM 7160 N N . PRO B 1 444 ? 22.828 -27.344 44.375 1 33.47 444 PRO B N 1
ATOM 7161 C CA . PRO B 1 444 ? 23.531 -26.875 43.156 1 33.47 444 PRO B CA 1
ATOM 7162 C C . PRO B 1 444 ? 22.578 -26.391 42.094 1 33.47 444 PRO B C 1
ATOM 7164 O O . PRO B 1 444 ? 21.406 -26.797 42.031 1 33.47 444 PRO B O 1
ATOM 7167 N N . LEU B 1 445 ? 22.953 -25.344 41.375 1 31 445 LEU B N 1
ATOM 7168 C CA . LEU B 1 445 ? 22.203 -24.562 40.406 1 31 445 LEU B CA 1
ATOM 7169 C C . LEU B 1 445 ? 21.531 -25.469 39.375 1 31 445 LEU B C 1
ATOM 7171 O O . LEU B 1 445 ? 20.453 -25.156 38.875 1 31 445 LEU B O 1
ATOM 7175 N N . GLU B 1 446 ? 22.172 -26.594 39.062 1 36.5 446 GLU B N 1
ATOM 7176 C CA . GLU B 1 446 ? 21.672 -27.516 38.062 1 36.5 446 GLU B CA 1
ATOM 7177 C C . GLU B 1 446 ? 20.281 -28.031 38.406 1 36.5 446 GLU B C 1
ATOM 7179 O O . GLU B 1 446 ? 19.453 -28.25 37.5 1 36.5 446 GLU B O 1
ATOM 7184 N N . LEU B 1 447 ? 20.156 -28.562 39.625 1 36.75 447 LEU B N 1
ATOM 7185 C CA . LEU B 1 447 ? 18.969 -29.266 40.062 1 36.75 447 LEU B CA 1
ATOM 7186 C C . LEU B 1 447 ? 17.797 -28.312 40.25 1 36.75 447 LEU B C 1
ATOM 7188 O O . LEU B 1 447 ? 16.656 -28.75 40.469 1 36.75 447 LEU B O 1
ATOM 7192 N N . ARG B 1 448 ? 17.938 -27.109 40.375 1 34.78 448 ARG B N 1
ATOM 7193 C CA . ARG B 1 448 ? 16.953 -26.047 40.562 1 34.78 448 ARG B CA 1
ATOM 7194 C C . ARG B 1 448 ? 16.438 -25.578 39.188 1 34.78 448 ARG B C 1
ATOM 7196 O O . ARG B 1 448 ? 15.609 -24.656 39.125 1 34.78 448 ARG B O 1
ATOM 7203 N N . MET B 1 449 ? 17.062 -26.016 38.188 1 32.94 449 MET B N 1
ATOM 7204 C CA . MET B 1 449 ? 16.625 -25.516 36.875 1 32.94 449 MET B CA 1
ATOM 7205 C C . MET B 1 449 ? 15.297 -26.141 36.5 1 32.94 449 MET B C 1
ATOM 7207 O O . MET B 1 449 ? 15.156 -27.375 36.469 1 32.94 449 MET B O 1
ATOM 7211 N N . PRO B 1 450 ? 14.203 -25.484 36.75 1 32.56 450 PRO B N 1
ATOM 7212 C CA . PRO B 1 450 ? 12.969 -26.141 36.281 1 32.56 450 PRO B CA 1
ATOM 7213 C C . PRO B 1 450 ? 13.078 -26.672 34.844 1 32.56 450 PRO B C 1
ATOM 7215 O O . PRO B 1 450 ? 13.867 -26.156 34.062 1 32.56 450 PRO B O 1
ATOM 7218 N N . ARG B 1 451 ? 12.539 -27.781 34.625 1 36.47 451 ARG B N 1
ATOM 7219 C CA . ARG B 1 451 ? 12.406 -28.406 33.312 1 36.47 451 ARG B CA 1
ATOM 7220 C C . ARG B 1 451 ? 11.742 -27.453 32.344 1 36.47 451 ARG B C 1
ATOM 7222 O O . ARG B 1 451 ? 10.656 -26.922 32.594 1 36.47 451 ARG B O 1
ATOM 7229 N N . LEU B 1 452 ? 12.422 -26.906 31.406 1 36.75 452 LEU B N 1
ATOM 7230 C CA . LEU B 1 452 ? 11.969 -25.938 30.422 1 36.75 452 LEU B CA 1
ATOM 7231 C C . LEU B 1 452 ? 10.797 -26.484 29.609 1 36.75 452 LEU B C 1
ATOM 7233 O O . LEU B 1 452 ? 10.859 -27.609 29.109 1 36.75 452 LEU B O 1
ATOM 7237 N N . ARG B 1 453 ? 9.578 -26.062 29.672 1 38.03 453 ARG B N 1
ATOM 7238 C CA . ARG B 1 453 ? 8.477 -26.547 28.844 1 38.03 453 ARG B CA 1
ATOM 7239 C C . ARG B 1 453 ? 8.688 -26.172 27.375 1 38.03 453 ARG B C 1
ATOM 7241 O O . ARG B 1 453 ? 9.375 -25.203 27.062 1 38.03 453 ARG B O 1
ATOM 7248 N N . LYS B 1 454 ? 7.973 -26.844 26.562 1 39.38 454 LYS B N 1
ATOM 7249 C CA . LYS B 1 454 ? 7.746 -26.734 25.125 1 39.38 454 LYS B CA 1
ATOM 7250 C C . LYS B 1 454 ? 6.969 -25.469 24.797 1 39.38 454 LYS B C 1
ATOM 7252 O O . LYS B 1 454 ? 5.953 -25.172 25.438 1 39.38 454 LYS B O 1
ATOM 7257 N N . THR B 1 455 ? 7.434 -24.469 24.453 1 36.94 455 THR B N 1
ATOM 7258 C CA . THR B 1 455 ? 6.727 -23.25 24.094 1 36.94 455 THR B CA 1
ATOM 7259 C C . THR B 1 455 ? 6.531 -23.156 22.594 1 36.94 455 THR B C 1
ATOM 7261 O O . THR B 1 455 ? 7.012 -24 21.844 1 36.94 455 THR B O 1
ATOM 7264 N N . PHE B 1 456 ? 5.738 -22.266 22.203 1 35.78 456 PHE B N 1
ATOM 7265 C CA . PHE B 1 456 ? 5.379 -22.25 20.797 1 35.78 456 PHE B CA 1
ATOM 7266 C C . PHE B 1 456 ? 6.625 -22.25 19.922 1 35.78 456 PHE B C 1
ATOM 7268 O O . PHE B 1 456 ? 6.555 -22.562 18.719 1 35.78 456 PHE B O 1
ATOM 7275 N N . TRP B 1 457 ? 8.266 -21.875 20.547 1 36.22 457 TRP B N 1
ATOM 7276 C CA . TRP B 1 457 ? 9.617 -22.094 20.031 1 36.22 457 TRP B CA 1
ATOM 7277 C C . TRP B 1 457 ? 10.266 -23.297 20.703 1 36.22 457 TRP B C 1
ATOM 7279 O O . TRP B 1 457 ? 11.414 -23.641 20.406 1 36.22 457 TRP B O 1
ATOM 7289 N N . ARG B 1 458 ? 9.828 -23.828 21.75 1 37.75 458 ARG B N 1
ATOM 7290 C CA . ARG B 1 458 ? 10.391 -25.047 22.297 1 37.75 458 ARG B CA 1
ATOM 7291 C C . ARG B 1 458 ? 9.578 -26.266 21.875 1 37.75 458 ARG B C 1
ATOM 7293 O O . ARG B 1 458 ? 8.414 -26.406 22.25 1 37.75 458 ARG B O 1
ATOM 7300 N N . LYS B 1 459 ? 10.133 -26.906 20.562 1 38.81 459 LYS B N 1
ATOM 7301 C CA . LYS B 1 459 ? 9.688 -28.281 20.406 1 38.81 459 LYS B CA 1
ATOM 7302 C C . LYS B 1 459 ? 10.133 -29.156 21.578 1 38.81 459 LYS B C 1
ATOM 7304 O O . LYS B 1 459 ? 11.227 -28.953 22.109 1 38.81 459 LYS B O 1
#

Foldseek 3Di:
DDDDDDDDDDDDDDDDDDDDDDDDPPPPDDPPPPPPPCPVPPLAPPPRPLPDPVSVVVVVVVLVVCCVPLLNQFFDLVVLLVLVVVLLVLLLVLLVVWFAQQAQVVPDQVLQQVLQVLLPQFFDNDGNVVLLVQFFPVCVRQVLSLSLLSNVQVLLCVQCALQVCNLDQQAPDPPRPRHDNCVSVVVSVVLVVCCVVAFLVSLSVQLQCLCVQQPPDPDPLHFDPDPSNVVSSVSVLVVLLVSLVVQVPDPSSVSRTHDDPDPVVVVVSSVSSSVSSVSSNSSSSSNSNRHSFHKDKATPPNPFFDAPPDQQEDEACQLVVPDPQDASRHADHRFGFGGFSHIWIKTASDADSVPRDGDHIGTSHHTYTGTGGHHDPPPPPPPPPPPDDDDPDDCPPPPDDDDDDDDDYDDDYDYDDDDDDDDDDDDDDDDDDPPPPDPPDPPPPVVVPPDDDQGSPRD/DDDDDPCPDPPDDPDDDDDDDDDPPPPPPPPPPPPPPCPVVQLDPPPDDLPDPVSVVVVVVVVVVLCVPLLNVFFDLVVLLVLVVVLLVLLLVLLVVWFDQQAQPVPDQVLQQVLQVLLPQFFDNDGNVVLLVQFFPVCVRQVLSLSLLSNVQVLLCVQCALQVCNLDQQAPDPPRPRHDNCVSVVVSVVLVVVCVVAFLVSLSVQLSCLCVQQPPDPDPLHFDPDPSNVVSSVSVLVVLLVSLVVQVPDPSSVSRTDDDDDPVVVVVSSVSSSVSSVSSNSSSSSNSNNNSFRKDKDTPPNPFFDAPPDQQEDEACQLVVPDPQDASRHADHRFTFGGFSHIWIKTASDADPPPRDGDHIGTSHHTYTGTGGHHDPPPPPPPPPPPDDDDPPPDDDPPDDPPDDDDDDDDDDDDDDDDDDDDDDDDDDDDDDDDDPDPPDPPDPVVPPPDDDRGVPRD

pLDDT: mean 70.21, std 31.97, range [13.96, 98.62]

Nearest PDB structures (foldseek):
  6z0c-assembly1_A  TM=1.759E-01  e=1.920E-01  Escherichia coli
  5c73-assembly1_C  TM=2.103E-01  e=2.532E+00  Campylobacter jejuni
  5jdn-assembly1_A  TM=1.526E-01  e=3.495E+00  Methanocaldococcus jannaschii DSM 2661
  5jdg-assembly1_A  TM=1.848E-01  e=4.825E+00  Methanocaldococcus jannaschii DSM 2661
  7d14-assembly1_B  TM=1.730E-01  e=9.703E+00  Mus musculus